Protein AF-0000000077066085 (afdb_homodimer)

Secondary structure (DSSP, 8-state):
------------------------------------GGGSHHHHHHHHHHHHHHHHHHHHHH-----PPTT-BPPPB---BTTTB--SS---SHHHHHHHHHHTHHHH-SEEEEEETTEEEEEE--HHHHHIIIIITGGGS-B-PPPTTSTTTTTSSS-GGGPPSSHHHHHHHHHHHHHHHHHHHTGGGGHHHHHHHHHHHHHHH-GGGHHHHHHHHHHHHHHHHHHS-GGGHHHHHHHHHHHHHHHSTTS-HHHH-GGGGGS-TTT-HHHHHHHHHHHHHHHHHHHHHHHHHHHHHHT-PPP-HHHHHHTT-TTGGGT---HHHHHHHHHHHHHHHHHHHHHHHHHHHHHHHH-TTHHHHHHHHHHHHHTTS---GGGGGG-HHHHHHHHHHHHHS-SSTT-PPEE-SS-EEETTEEE-TT-EEEE-HHHHTT-TTTSTTTTS--GGGGT-TTSTT--S-TTT-S-STT-GGG--GGGS-TTHHHHHHHHHHHHHHHHHHEEEEEPPHHHHHHSPPPSS-B-SSSS--BPP--EEEEES-HHHHHHHHHHS------EE-TT-SS--TT-EE--SSS---TTTTT---TT-------TT-/------------------------------------GGGHHHHHHHHHHHHHHHHHHHHHHH-----PPTT-BPPPB---BTTTB--SS---SHHHHHHHHHHTHHHH-SEEEEEETTEEEEEE--HHHHHIIIIITGGGS-B-PPPTTSTTTTTSSS-GGGPPSSHHHHHHHHHHHHHHHHHHHTGGGGHHHHHHHHHHHHHHH-GGGHHHHHHHHHHHHHHHHHHS-GGGHHHHHHHHHHHHHHHSTTS-HHHH-GGGGGS-TTT-HHHHHHHHHHHHHHHHHHHHHHHHHHHHHHT-PPP-HHHHHHTT-TTGGGT---HHHHHHHHHHHHHHHHHHHHHHHHHHHHHHHH-TTHHHHHHHHHHHHHTTS---GGGGGG-HHHHHHHHHHHHHS-SSTT-PPEE-SS-EEETTEEE-TT-EEEE-HHHHTT-TTTSTTTTS--GGGGTSTTSTT--S-TTT-S-STT-GGG--GGGS-TTHHHHHHHHHHHHHHHHHHEEEEEPPHHHHHHSPPPSS-B-SSSS--BPP--EEEEES-HHHHHHHHHHS------EE-TT-SS--TT-EE--SSSPP-TTTTT---TT-------TT-

Organism: Zymoseptoria tritici (strain CBS 115943 / IPO323) (NCBI:txid336722)

pLDDT: mean 84.16, std 19.93, range [16.88, 98.88]

Radius of gyration: 39.3 Å; Cα contacts (8 Å, |Δi|>4): 1933; chains: 2; bounding box: 90×109×119 Å

Solvent-accessible surface area (backbone atoms only — not comparable to full-atom values): 65303 Å² total; per-residue (Å²): 136,80,78,81,82,77,82,83,82,78,88,75,83,82,75,88,73,77,76,90,64,86,75,76,79,76,76,79,76,75,80,69,75,77,74,77,73,74,68,54,65,66,52,45,50,51,49,47,48,50,50,48,47,50,50,51,48,51,45,59,71,66,49,66,73,76,79,70,58,90,86,44,39,76,51,47,62,62,82,51,47,85,74,40,25,47,78,71,93,70,58,59,31,31,61,52,30,34,46,58,61,46,50,45,33,80,81,47,38,54,50,29,32,42,38,35,76,68,42,46,32,34,44,31,44,36,61,70,58,42,41,51,45,32,40,78,38,20,88,39,32,58,29,38,66,73,48,62,63,46,74,55,35,27,83,39,64,47,39,74,96,44,23,25,70,50,72,65,39,52,21,51,50,43,40,52,50,38,47,43,50,55,32,56,76,52,56,47,75,45,35,52,66,57,44,39,36,16,43,53,27,33,38,70,75,40,36,85,42,46,65,45,47,46,47,43,46,33,26,28,31,39,20,24,43,39,50,36,38,43,74,52,14,29,44,41,66,59,41,39,50,53,50,44,39,58,75,12,64,66,32,49,63,30,59,75,40,52,74,61,61,70,46,54,63,91,75,22,67,63,52,46,51,43,52,48,53,51,48,52,46,47,52,46,26,46,51,48,48,50,47,35,53,54,26,48,74,69,70,68,50,50,76,24,47,52,48,42,60,77,65,57,40,90,66,43,78,71,24,71,64,50,72,70,41,44,29,30,44,49,41,45,58,38,42,52,48,28,52,56,50,33,14,35,55,42,40,42,57,46,46,36,45,38,36,58,80,49,50,62,55,45,31,51,51,47,40,72,71,41,57,93,49,79,55,48,80,87,49,48,45,76,32,37,63,54,38,17,44,52,52,31,34,41,50,58,44,46,29,42,25,39,61,78,53,24,17,24,74,43,68,46,71,56,98,46,25,51,43,56,52,64,27,36,36,30,52,32,45,52,44,37,45,26,38,55,87,60,27,69,66,33,92,49,83,54,38,57,39,36,75,35,79,91,30,75,60,33,54,80,56,50,56,64,25,48,66,71,79,87,36,68,87,44,47,51,48,88,72,29,57,80,56,56,65,58,51,48,54,40,50,50,32,42,54,47,38,48,46,66,41,34,43,67,37,55,42,51,45,66,64,20,68,76,46,62,78,64,87,82,49,26,14,37,26,57,65,28,21,44,38,74,68,75,46,42,59,38,66,69,41,73,69,52,46,49,44,36,70,71,69,24,56,71,42,72,77,59,66,37,61,70,84,58,83,84,82,53,95,48,63,38,64,28,55,96,92,42,72,58,44,59,87,46,52,32,36,49,62,87,78,70,72,83,75,85,69,52,89,85,95,139,86,86,76,84,82,84,84,81,82,82,86,84,76,74,95,75,76,69,95,76,80,79,75,76,74,73,78,76,77,75,74,72,76,72,75,72,71,67,54,64,68,52,46,48,52,48,46,48,50,50,48,49,51,48,50,50,51,46,59,71,67,48,65,73,75,79,71,59,90,85,45,39,76,52,45,62,60,83,52,46,85,74,40,25,48,80,72,90,68,59,57,31,30,62,52,32,36,49,56,61,46,48,45,33,80,81,47,40,54,50,28,32,43,39,36,77,67,42,46,31,34,45,31,45,36,60,68,60,44,43,51,46,32,40,77,39,20,89,40,35,58,27,38,65,75,47,62,63,45,74,56,35,26,82,39,66,47,42,73,94,44,23,25,70,49,71,66,39,52,21,51,51,42,38,50,52,38,47,43,50,55,32,58,75,50,58,48,75,44,36,53,67,57,44,40,36,17,43,53,26,31,38,70,74,41,36,88,43,47,64,46,46,46,47,42,45,34,24,27,31,38,19,24,42,38,50,36,37,42,74,53,16,30,44,41,68,58,41,38,46,54,49,47,38,57,76,13,65,68,34,49,63,31,60,74,40,52,74,61,60,71,46,55,63,91,75,24,68,64,52,47,51,42,49,50,54,51,48,53,46,49,51,46,25,46,52,47,50,49,48,34,53,52,26,49,74,70,71,69,50,51,74,22,46,50,49,43,59,77,66,57,40,89,66,43,78,72,25,70,65,51,72,70,42,44,28,29,44,49,42,44,58,36,44,51,48,28,53,57,50,35,13,35,53,43,41,42,57,47,45,36,45,37,36,57,79,49,51,63,56,47,32,51,53,46,42,72,73,42,56,93,49,78,53,47,80,86,48,48,44,74,32,36,63,53,38,18,43,53,50,31,32,42,49,59,45,47,28,41,25,38,62,78,53,24,17,24,74,43,69,47,72,57,98,45,26,49,41,57,54,64,26,35,36,30,52,31,45,50,44,37,46,26,38,55,86,60,27,68,66,34,92,49,83,54,38,57,39,38,74,35,80,91,29,75,60,35,54,81,57,50,56,64,24,48,64,72,79,88,38,68,87,46,48,51,49,90,71,31,57,81,55,56,65,58,51,48,54,41,51,49,33,41,55,48,37,47,45,66,41,33,44,68,35,56,44,52,45,68,64,19,67,78,44,62,78,64,88,82,50,26,14,37,26,55,65,27,19,45,40,74,69,77,47,41,60,39,67,70,44,70,67,52,46,50,43,37,69,72,70,24,56,70,42,75,77,58,68,36,61,71,84,59,84,85,84,53,93,48,64,39,66,28,58,96,91,44,74,59,43,60,86,46,53,32,37,51,60,87,79,69,71,84,75,85,68,53,91,84,97

InterPro domains:
  IPR001128 Cytochrome P450 [PF00067] (79-508)
  IPR002401 Cytochrome P450, E-class, group I [PR00463] (129-150)
  IPR002401 Cytochrome P450, E-class, group I [PR00463] (345-371)
  IPR002401 Cytochrome P450, E-class, group I [PR00463] (387-405)
  IPR002401 Cytochrome P450, E-class, group I [PR00463] (428-452)
  IPR002401 Cytochrome P450, E-class, group I [PR00463] (471-481)
  IPR002401 Cytochrome P450, E-class, group I [PR00463] (481-504)
  IPR017972 Cytochrome P450, conserved site [PS00086] (474-483)
  IPR036396 Cytochrome P450 superfamily [G3DSA:1.10.630.10] (65-554)
  IPR036396 Cytochrome P450 superfamily [SSF48264] (76-540)
  IPR050364 Cytochrome P450 monooxygenase, fungi [PTHR46300] (49-551)

Nearest PDB structures (foldseek):
  6wr1-assembly1_A  TM=8.007E-01  e=2.246E-21  Homo sapiens
  3ruk-assembly1_A  TM=8.318E-01  e=1.627E-19  Homo sapiens
  6xz8-assembly1_B  TM=7.529E-01  e=2.999E-15  Homo sapiens
  5e9z-assembly2_B  TM=7.853E-01  e=7.263E-15  Priestia megaterium
  4zgx-assembly5_E  TM=7.542E-01  e=1.212E-14  Homo sapiens

Sequence (1202 aa):
MSQVVQAAQEPSRYAFEQSIDNATVLEPVSVDTPIPADFSILNSKAVLGFSLLVIILVTRLFGQKKKLPAGAKPLPKLPGIPWIGRFWGIPISGAEAAWHFGDFHKSYGPIYEWLTFGVTHIWIENDKIARDLLVHRGKLYGDRHELPAAVGVKGGSEILPLMGIGENFWRHKNFIHTIMRHSSQAGFWDAPVTENKHTLRRLLDSPDTWSESIITHCARVVATIAWGDPKHGTKLLTVVPQLLKAVSPEGPLPNLLPFLMHLPAAISPFKKAEAERKRIMQEAFYEAQQDVMARMKAGTAGQSWSRIWLENEKGMEKSKLDQHEAAHAVGTNSFVAIATIGSPLHSFFTAICHYPSWLPRIQEEVDRVCGDRLPTMKDIPNLPVVRAVCKETLRWRQPTPLGVPHITTEDDVYDGYFIPKGAMVHANHYLISREEATYPEGNEWRPERWLEPSWPTYKEPLTEYPTLRGDPGFGYGTRSCPGTDLVMTELYTLIASLVWAFDIKRKEGRAGYDNPVPWYETNPFVITMAKPFPCNITVRSEEKRRFIQNGCPDGGFLVRNPKEEDLNRWDVFRGDGKPFEWAGLTAPLSNFNTRSYSQGVMSQVVQAAQEPSRYAFEQSIDNATVLEPVSVDTPIPADFSILNSKAVLGFSLLVIILVTRLFGQKKKLPAGAKPLPKLPGIPWIGRFWGIPISGAEAAWHFGDFHKSYGPIYEWLTFGVTHIWIENDKIARDLLVHRGKLYGDRHELPAAVGVKGGSEILPLMGIGENFWRHKNFIHTIMRHSSQAGFWDAPVTENKHTLRRLLDSPDTWSESIITHCARVVATIAWGDPKHGTKLLTVVPQLLKAVSPEGPLPNLLPFLMHLPAAISPFKKAEAERKRIMQEAFYEAQQDVMARMKAGTAGQSWSRIWLENEKGMEKSKLDQHEAAHAVGTNSFVAIATIGSPLHSFFTAICHYPSWLPRIQEEVDRVCGDRLPTMKDIPNLPVVRAVCKETLRWRQPTPLGVPHITTEDDVYDGYFIPKGAMVHANHYLISREEATYPEGNEWRPERWLEPSWPTYKEPLTEYPTLRGDPGFGYGTRSCPGTDLVMTELYTLIASLVWAFDIKRKEGRAGYDNPVPWYETNPFVITMAKPFPCNITVRSEEKRRFIQNGCPDGGFLVRNPKEEDLNRWDVFRGDGKPFEWAGLTAPLSNFNTRSYSQGV

Foldseek 3Di:
DCDDPDDDDDPDDDDDDDDPPDPPPPPPPPPPPPPDPPVPPVVVVVVVVVVVVVVVVVCVVLVPPPDDPPLFDAAAEDDQDPQAFDLPDQDQFQVVNLQVVLQCCVVRNQWGWGHHHNAIEIEGQADVVQQVCCAVVVVFWPAADAQLLQPCPQVHLFALLRHGDDLSNVLLLLLVLVLLVVCLVCVLVCLLVQLLLLLLQCCAVPVQQNLLSLLLSLLQSLLCAAQVGSLLSLLLLVLLVLVLLSRGSVHDCCSVVSVLSPDDCVPRPSNVSNVVSVVSLQVSLLVSLVVQVVCVVVVNHDHHSSVCQVVVHPSSVSNPDDPSSSSSSSSNVSSCRSLQLSFLVLLLLLQCQVVVVCLVVQQVQLCVQPPQDADAPVSLLSRLSLQLQSVLSCLLDPQFQWRGWIFGQAWDGDPSHTDHHGHTYIYRSNSNSLDCQQDPVSNHRDSVLQVPPVHNNHDDDSSPPDACVPPCSQPYHPSGHSCRSVSCRNSSRSVSRQSNFWDKYADDDPQCVVWPRDSQFWARGSRTHEADTGIDIGTPDVSSVCCSVPVGDHSPRQEDDVVDPDDDPSGHYDPDVDHDCSNVRRPGDPPCPDDDGDPSD/DCPDPDDDDDDDPDDDPDDDDDPPPPPPPPPPPPPDPPVPPVVVVVVVVVVVVVVVVCCVVLVPPPDDPPLFDAAAEDDQDPQAFDLPDQDQFQVVNLQVVLQCCVVRNQWGWGHHHNFIEIEGQADVVQQVCCAVVVVFWPAADAQLLQPCPQVHLFALLRHGDDLSNVLLLLLVLVLLVVCLVCVLVCLLVQLLLLLLQCCAVPVQQNLLSLLLSLLQSLLCAAQVGSLLSLLLLVLLVLVLQSRGSVHDCCSVVSVLSPDDCVPRPSNVSNVVSVVSLQVSLLVSLVVQVVCVVVVNTDHHSSVCQVVVPPSNVSNPDDPSSSSSSSSNVSSCRSLQLSFLVLLLLLQCQVVVVCLVVQQVQLCVQPPQDADAPVSLLSRLSLQLQSVLSCLLDPQFQFRGWIFGQAWDGDPSHTDHHGHTYIYRSNSNSLDCQQDPVSNHRDSVLQVPPVHNNHDDDSSPPDACVPPCSQPYHPSGHSCRSVSCRNSSRSVSRQSNFWDKYADDDPQCVVWPRDSQFWARGSRTHEADTGIDIGTPDVSSVCCSVPVGDHSPRQEDDVVDPDDDPSGHYDPDVDHDCSNRRNPGDPPCPDDDGDPSD

Structure (mmCIF, N/CA/C/O backbone):
data_AF-0000000077066085-model_v1
#
loop_
_entity.id
_entity.type
_entity.pdbx_description
1 polymer 'Putative P450 monooxygenase'
#
loop_
_atom_site.group_PDB
_atom_site.id
_atom_site.type_symbol
_atom_site.label_atom_id
_atom_site.label_alt_id
_atom_site.label_comp_id
_atom_site.label_asym_id
_atom_site.label_entity_id
_atom_site.label_seq_id
_atom_site.pdbx_PDB_ins_code
_atom_site.Cartn_x
_atom_site.Cartn_y
_atom_site.Cartn_z
_atom_site.occupancy
_atom_site.B_iso_or_equiv
_atom_site.auth_seq_id
_atom_site.auth_comp_id
_atom_site.auth_asym_id
_atom_site.auth_atom_id
_atom_site.pdbx_PDB_model_num
ATOM 1 N N . MET A 1 1 ? 6.375 29.031 -60.25 1 19.84 1 MET A N 1
ATOM 2 C CA . MET A 1 1 ? 6.312 27.875 -59.375 1 19.84 1 MET A CA 1
ATOM 3 C C . MET A 1 1 ? 4.957 27.781 -58.688 1 19.84 1 MET A C 1
ATOM 5 O O . MET A 1 1 ? 4.77 26.984 -57.781 1 19.84 1 MET A O 1
ATOM 9 N N . SER A 1 2 ? 4.133 28.531 -58.938 1 18.89 2 SER A N 1
ATOM 10 C CA . SER A 1 2 ? 3.018 29.391 -58.594 1 18.89 2 SER A CA 1
ATOM 11 C C . SER A 1 2 ? 1.717 28.609 -58.469 1 18.89 2 SER A C 1
ATOM 13 O O . SER A 1 2 ? 0.63 29.188 -58.438 1 18.89 2 SER A O 1
ATOM 15 N N . GLN A 1 3 ? 1.932 27.234 -58.188 1 20.02 3 GLN A N 1
ATOM 16 C CA . GLN A 1 3 ? 0.925 26.312 -58.688 1 20.02 3 GLN A CA 1
ATOM 17 C C . GLN A 1 3 ? -0.358 26.391 -57.844 1 20.02 3 GLN A C 1
ATOM 19 O O . GLN A 1 3 ? -0.315 26.391 -56.625 1 20.02 3 GLN A O 1
ATOM 24 N N . VAL A 1 4 ? -1.491 26.75 -58.375 1 19.61 4 VAL A N 1
ATOM 25 C CA . VAL A 1 4 ? -2.809 27.344 -58.188 1 19.61 4 VAL A CA 1
ATOM 26 C C . VAL A 1 4 ? -3.734 26.359 -57.5 1 19.61 4 VAL A C 1
ATOM 28 O O . VAL A 1 4 ? -4.004 25.266 -58 1 19.61 4 VAL A O 1
ATOM 31 N N . VAL A 1 5 ? -3.824 26.266 -56.062 1 21.92 5 VAL A N 1
ATOM 32 C CA . VAL A 1 5 ? -4.246 25.422 -54.938 1 21.92 5 VAL A CA 1
ATOM 33 C C . VAL A 1 5 ? -5.766 25.297 -54.938 1 21.92 5 VAL A C 1
ATOM 35 O O . VAL A 1 5 ? -6.477 26.266 -54.688 1 21.92 5 VAL A O 1
ATOM 38 N N . GLN A 1 6 ? -6.359 24.562 -55.812 1 18.16 6 GLN A N 1
ATOM 39 C CA . GLN A 1 6 ? -7.73 24.656 -56.312 1 18.16 6 GLN A CA 1
ATOM 40 C C . GLN A 1 6 ? -8.734 24.297 -55.219 1 18.16 6 GLN A C 1
ATOM 42 O O . GLN A 1 6 ? -8.531 23.328 -54.469 1 18.16 6 GLN A O 1
ATOM 47 N N . ALA A 1 7 ? -9.883 25.031 -54.938 1 18.64 7 ALA A N 1
ATOM 48 C CA . ALA A 1 7 ? -10.922 25.578 -54.062 1 18.64 7 ALA A CA 1
ATOM 49 C C . ALA A 1 7 ? -12.086 24.609 -53.938 1 18.64 7 ALA A C 1
ATOM 51 O O . ALA A 1 7 ? -13.062 24.672 -54.688 1 18.64 7 ALA A O 1
ATOM 52 N N . ALA A 1 8 ? -11.797 23.25 -53.875 1 21.31 8 ALA A N 1
ATOM 53 C CA . ALA A 1 8 ? -12.914 22.438 -54.312 1 21.31 8 ALA A CA 1
ATOM 54 C C . ALA A 1 8 ? -14.109 22.562 -53.375 1 21.31 8 ALA A C 1
ATOM 56 O O . ALA A 1 8 ? -13.945 22.516 -52.156 1 21.31 8 ALA A O 1
ATOM 57 N N . GLN A 1 9 ? -15.328 22.766 -53.844 1 19.59 9 GLN A N 1
ATOM 58 C CA . GLN A 1 9 ? -16.656 23.297 -53.625 1 19.59 9 GLN A CA 1
ATOM 59 C C . GLN A 1 9 ? -17.438 22.422 -52.625 1 19.59 9 GLN A C 1
ATOM 61 O O . GLN A 1 9 ? -17.141 21.25 -52.469 1 19.59 9 GLN A O 1
ATOM 66 N N . GLU A 1 10 ? -18.625 22.891 -52.031 1 20.2 10 GLU A N 1
ATOM 67 C CA . GLU A 1 10 ? -19.469 23.062 -50.844 1 20.2 10 GLU A CA 1
ATOM 68 C C . GLU A 1 10 ? -20.531 21.969 -50.781 1 20.2 10 GLU A C 1
ATOM 70 O O . GLU A 1 10 ? -21.359 21.969 -49.875 1 20.2 10 GLU A O 1
ATOM 75 N N . PRO A 1 11 ? -20.469 20.75 -51.312 1 19.92 11 PRO A N 1
ATOM 76 C CA . PRO A 1 11 ? -21.734 20.203 -51.812 1 19.92 11 PRO A CA 1
ATOM 77 C C . PRO A 1 11 ? -22.672 19.781 -50.656 1 19.92 11 PRO A C 1
ATOM 79 O O . PRO A 1 11 ? -23.578 18.969 -50.875 1 19.92 11 PRO A O 1
ATOM 82 N N . SER A 1 12 ? -22.891 20.406 -49.562 1 17.88 12 SER A N 1
ATOM 83 C CA . SER A 1 12 ? -23.203 19.766 -48.281 1 17.88 12 SER A CA 1
ATOM 84 C C . SER A 1 12 ? -24.562 19.094 -48.344 1 17.88 12 SER A C 1
ATOM 86 O O . SER A 1 12 ? -24.719 17.953 -47.875 1 17.88 12 SER A O 1
ATOM 88 N N . ARG A 1 13 ? -25.766 19.766 -48.281 1 18.64 13 ARG A N 1
ATOM 89 C CA . ARG A 1 13 ? -26.719 19.766 -47.188 1 18.64 13 ARG A CA 1
ATOM 90 C C . ARG A 1 13 ? -27.781 18.688 -47.375 1 18.64 13 ARG A C 1
ATOM 92 O O . ARG A 1 13 ? -28.188 18.031 -46.406 1 18.64 13 ARG A O 1
ATOM 99 N N . TYR A 1 14 ? -28.625 18.594 -48.469 1 17.89 14 TYR A N 1
ATOM 100 C CA . TYR A 1 14 ? -30.078 18.797 -48.406 1 17.89 14 TYR A CA 1
ATOM 101 C C . TYR A 1 14 ? -30.812 17.484 -48.219 1 17.89 14 TYR A C 1
ATOM 103 O O . TYR A 1 14 ? -32 17.484 -47.938 1 17.89 14 TYR A O 1
ATOM 111 N N . ALA A 1 15 ? -30.406 16.344 -48.562 1 17.23 15 ALA A N 1
ATOM 112 C CA . ALA A 1 15 ? -31.406 15.57 -49.281 1 17.23 15 ALA A CA 1
ATOM 113 C C . ALA A 1 15 ? -32.5 15.086 -48.344 1 17.23 15 ALA A C 1
ATOM 115 O O . ALA A 1 15 ? -33.688 15.211 -48.688 1 17.23 15 ALA A O 1
ATOM 116 N N . PHE A 1 16 ? -32.406 13.898 -47.625 1 18.39 16 PHE A N 1
ATOM 117 C CA . PHE A 1 16 ? -33.281 12.75 -47.781 1 18.39 16 PHE A CA 1
ATOM 118 C C . PHE A 1 16 ? -34.469 12.82 -46.844 1 18.39 16 PHE A C 1
ATOM 120 O O . PHE A 1 16 ? -34.531 12.117 -45.844 1 18.39 16 PHE A O 1
ATOM 127 N N . GLU A 1 17 ? -35.094 13.883 -46.406 1 19.7 17 GLU A N 1
ATOM 128 C CA . GLU A 1 17 ? -35.938 13.93 -45.219 1 19.7 17 GLU A CA 1
ATOM 129 C C . GLU A 1 17 ? -37.25 13.164 -45.438 1 19.7 17 GLU A C 1
ATOM 131 O O . GLU A 1 17 ? -37.969 12.891 -44.5 1 19.7 17 GLU A O 1
ATOM 136 N N . GLN A 1 18 ? -37.688 13.031 -46.656 1 18.81 18 GLN A N 1
ATOM 137 C CA . GLN A 1 18 ? -39.125 13.297 -46.656 1 18.81 18 GLN A CA 1
ATOM 138 C C . GLN A 1 18 ? -39.906 12.227 -45.906 1 18.81 18 GLN A C 1
ATOM 140 O O . GLN A 1 18 ? -40.719 12.531 -45.031 1 18.81 18 GLN A O 1
ATOM 145 N N . SER A 1 19 ? -40.625 11.195 -46.562 1 19.92 19 SER A N 1
ATOM 146 C CA . SER A 1 19 ? -42.062 10.938 -46.688 1 19.92 19 SER A CA 1
ATOM 147 C C . SER A 1 19 ? -42.5 9.828 -45.75 1 19.92 19 SER A C 1
ATOM 149 O O . SER A 1 19 ? -43.625 9.367 -45.812 1 19.92 19 SER A O 1
ATOM 151 N N . ILE A 1 20 ? -41.781 9.219 -44.844 1 22.06 20 ILE A N 1
ATOM 152 C CA . ILE A 1 20 ? -42.156 7.859 -44.469 1 22.06 20 ILE A CA 1
ATOM 153 C C . ILE A 1 20 ? -43.406 7.891 -43.625 1 22.06 20 ILE A C 1
ATOM 155 O O . ILE A 1 20 ? -43.344 8.18 -42.406 1 22.06 20 ILE A O 1
ATOM 159 N N . ASP A 1 21 ? -44.562 8.469 -44.031 1 19.45 21 ASP A N 1
ATOM 160 C CA . ASP A 1 21 ? -45.75 8.797 -43.25 1 19.45 21 ASP A CA 1
ATOM 161 C C . ASP A 1 21 ? -46.375 7.535 -42.656 1 19.45 21 ASP A C 1
ATOM 163 O O . ASP A 1 21 ? -46.844 7.531 -41.531 1 19.45 21 ASP A O 1
ATOM 167 N N . ASN A 1 22 ? -46.844 6.504 -43.469 1 21.77 22 ASN A N 1
ATOM 168 C CA . ASN A 1 22 ? -48.219 6.051 -43.25 1 21.77 22 ASN A CA 1
ATOM 169 C C . ASN A 1 22 ? -48.312 4.988 -42.188 1 21.77 22 ASN A C 1
ATOM 171 O O . ASN A 1 22 ? -48.062 3.809 -42.438 1 21.77 22 ASN A O 1
ATOM 175 N N . ALA A 1 23 ? -48 5.191 -40.938 1 22.16 23 ALA A N 1
ATOM 176 C CA . ALA A 1 23 ? -47.875 4.227 -39.844 1 22.16 23 ALA A CA 1
ATOM 177 C C . ALA A 1 23 ? -49.219 3.637 -39.469 1 22.16 23 ALA A C 1
ATOM 179 O O . ALA A 1 23 ? -50.062 4.324 -38.906 1 22.16 23 ALA A O 1
ATOM 180 N N . THR A 1 24 ? -49.844 2.77 -40.375 1 21.66 24 THR A N 1
ATOM 181 C CA . THR A 1 24 ? -51.188 2.271 -40.062 1 21.66 24 THR A CA 1
ATOM 182 C C . THR A 1 24 ? -51.188 1.531 -38.75 1 21.66 24 THR A C 1
ATOM 184 O O . THR A 1 24 ? -50.344 0.68 -38.5 1 21.66 24 THR A O 1
ATOM 187 N N . VAL A 1 25 ? -51.812 2.055 -37.75 1 23.66 25 VAL A N 1
ATOM 188 C CA . VAL A 1 25 ? -52.094 1.694 -36.344 1 23.66 25 VAL A CA 1
ATOM 189 C C . VAL A 1 25 ? -52.875 0.387 -36.281 1 23.66 25 VAL A C 1
ATOM 191 O O . VAL A 1 25 ? -54.031 0.339 -36.719 1 23.66 25 VAL A O 1
ATOM 194 N N . LEU A 1 26 ? -52.344 -0.777 -36.812 1 23.77 26 LEU A N 1
ATOM 195 C CA . LEU A 1 26 ? -53.219 -1.946 -36.781 1 23.77 26 LEU A CA 1
ATOM 196 C C . LEU A 1 26 ? -53.719 -2.232 -35.375 1 23.77 26 LEU A C 1
ATOM 198 O O . LEU A 1 26 ? -52.906 -2.189 -34.406 1 23.77 26 LEU A O 1
ATOM 202 N N . GLU A 1 27 ? -55 -2.068 -35.094 1 26.78 27 GLU A N 1
ATOM 203 C CA . GLU A 1 27 ? -55.781 -2.221 -33.844 1 26.78 27 GLU A CA 1
ATOM 204 C C . GLU A 1 27 ? -55.656 -3.641 -33.312 1 26.78 27 GLU A C 1
ATOM 206 O O . GLU A 1 27 ? -55.906 -4.613 -34.031 1 26.78 27 GLU A O 1
ATOM 211 N N . PRO A 1 28 ? -54.625 -3.986 -32.562 1 24.81 28 PRO A N 1
ATOM 212 C CA . PRO A 1 28 ? -54.562 -5.391 -32.156 1 24.81 28 PRO A CA 1
ATOM 213 C C . PRO A 1 28 ? -55.844 -5.887 -31.516 1 24.81 28 PRO A C 1
ATOM 215 O O . PRO A 1 28 ? -56.5 -5.164 -30.75 1 24.81 28 PRO A O 1
ATOM 218 N N . VAL A 1 29 ? -56.688 -6.59 -32.219 1 26.11 29 VAL A N 1
ATOM 219 C CA . VAL A 1 29 ? -57.938 -7.195 -31.828 1 26.11 29 VAL A CA 1
ATOM 220 C C . VAL A 1 29 ? -57.75 -7.992 -30.547 1 26.11 29 VAL A C 1
ATOM 222 O O . VAL A 1 29 ? -56.844 -8.805 -30.438 1 26.11 29 VAL A O 1
ATOM 225 N N . SER A 1 30 ? -58.344 -7.551 -29.422 1 27.62 30 SER A N 1
ATOM 226 C CA . SER A 1 30 ? -58.406 -8.047 -28.047 1 27.62 30 SER A CA 1
ATOM 227 C C . SER A 1 30 ? -59.062 -9.43 -28 1 27.62 30 SER A C 1
ATOM 229 O O . SER A 1 30 ? -59.969 -9.672 -27.203 1 27.62 30 SER A O 1
ATOM 231 N N . VAL A 1 31 ? -58.625 -10.344 -28.875 1 26.23 31 VAL A N 1
ATOM 232 C CA . VAL A 1 31 ? -59.469 -11.547 -28.781 1 26.23 31 VAL A CA 1
ATOM 233 C C . VAL A 1 31 ? -59.406 -12.117 -27.375 1 26.23 31 VAL A C 1
ATOM 235 O O . VAL A 1 31 ? -58.312 -12.445 -26.875 1 26.23 31 VAL A O 1
ATOM 238 N N . ASP A 1 32 ? -60.438 -11.812 -26.547 1 30.11 32 ASP A N 1
ATOM 239 C CA . ASP A 1 32 ? -60.781 -12.188 -25.172 1 30.11 32 ASP A CA 1
ATOM 240 C C . ASP A 1 32 ? -60.969 -13.703 -25.047 1 30.11 32 ASP A C 1
ATOM 242 O O . ASP A 1 32 ? -61.844 -14.164 -24.312 1 30.11 32 ASP A O 1
ATOM 246 N N . THR A 1 33 ? -60.438 -14.547 -25.938 1 30.41 33 THR A N 1
ATOM 247 C CA . THR A 1 33 ? -61 -15.867 -25.734 1 30.41 33 THR A CA 1
ATOM 248 C C . THR A 1 33 ? -60.688 -16.375 -24.328 1 30.41 33 THR A C 1
ATOM 250 O O . THR A 1 33 ? -59.531 -16.359 -23.906 1 30.41 33 THR A O 1
ATOM 253 N N . PRO A 1 34 ? -61.75 -16.484 -23.438 1 32.38 34 PRO A N 1
ATOM 254 C CA . PRO A 1 34 ? -61.656 -16.938 -22.047 1 32.38 34 PRO A CA 1
ATOM 255 C C . PRO A 1 34 ? -61 -18.312 -21.922 1 32.38 34 PRO A C 1
ATOM 257 O O . PRO A 1 34 ? -61.438 -19.281 -22.562 1 32.38 34 PRO A O 1
ATOM 260 N N . ILE A 1 35 ? -59.688 -18.453 -21.984 1 35.75 35 ILE A N 1
ATOM 261 C CA . ILE A 1 35 ? -59.094 -19.781 -21.781 1 35.75 35 ILE A CA 1
ATOM 262 C C . ILE A 1 35 ? -59.625 -20.375 -20.484 1 35.75 35 ILE A C 1
ATOM 264 O O . ILE A 1 35 ? -59.531 -19.766 -19.422 1 35.75 35 ILE A O 1
ATOM 268 N N . PRO A 1 36 ? -60.562 -21.312 -20.531 1 33.28 36 PRO A N 1
ATOM 269 C CA . PRO A 1 36 ? -61.25 -21.844 -19.344 1 33.28 36 PRO A CA 1
ATOM 270 C C . PRO A 1 36 ? -60.312 -22.266 -18.234 1 33.28 36 PRO A C 1
ATOM 272 O O . PRO A 1 36 ? -59.188 -22.734 -18.5 1 33.28 36 PRO A O 1
ATOM 275 N N . ALA A 1 37 ? -60.469 -21.766 -16.938 1 36.03 37 ALA A N 1
ATOM 276 C CA . ALA A 1 37 ? -59.844 -21.797 -15.609 1 36.03 37 ALA A CA 1
ATOM 277 C C . ALA A 1 37 ? -59.688 -23.234 -15.109 1 36.03 37 ALA A C 1
ATOM 279 O O . ALA A 1 37 ? -59.156 -23.469 -14.023 1 36.03 37 ALA A O 1
ATOM 280 N N . ASP A 1 38 ? -60.5 -24.109 -15.742 1 35.59 38 ASP A N 1
ATOM 281 C CA . ASP A 1 38 ? -60.719 -25.359 -15.016 1 35.59 38 ASP A CA 1
ATOM 282 C C . ASP A 1 38 ? -59.438 -26.219 -15.031 1 35.59 38 ASP A C 1
ATOM 284 O O . ASP A 1 38 ? -59.438 -27.312 -14.453 1 35.59 38 ASP A O 1
ATOM 288 N N . PHE A 1 39 ? -58.656 -26.094 -16.047 1 38.97 39 PHE A N 1
ATOM 289 C CA . PHE A 1 39 ? -57.562 -27.078 -16.109 1 38.97 39 PHE A CA 1
ATOM 290 C C . PHE A 1 39 ? -56.562 -26.844 -14.992 1 38.97 39 PHE A C 1
ATOM 292 O O . PHE A 1 39 ? -55.5 -27.469 -14.969 1 38.97 39 PHE A O 1
ATOM 299 N N . SER A 1 40 ? -56.812 -25.719 -14.188 1 37.25 40 SER A N 1
ATOM 300 C CA . SER A 1 40 ? -55.688 -25.188 -13.422 1 37.25 40 SER A CA 1
ATOM 301 C C . SER A 1 40 ? -55.312 -26.109 -12.258 1 37.25 40 SER A C 1
ATOM 303 O O . SER A 1 40 ? -54.125 -26.391 -12.031 1 37.25 40 SER A O 1
ATOM 305 N N . ILE A 1 41 ? -56.281 -26.25 -11.25 1 44.44 41 ILE A N 1
ATOM 306 C CA . ILE A 1 41 ? -55.969 -26.703 -9.898 1 44.44 41 ILE A CA 1
ATOM 307 C C . ILE A 1 41 ? -55.781 -28.219 -9.891 1 44.44 41 ILE A C 1
ATOM 309 O O . ILE A 1 41 ? -54.906 -28.734 -9.211 1 44.44 41 ILE A O 1
ATOM 313 N N . LEU A 1 42 ? -56.688 -28.984 -10.602 1 45.78 42 LEU A N 1
ATOM 314 C CA . LEU A 1 42 ? -56.688 -30.438 -10.547 1 45.78 42 LEU A CA 1
ATOM 315 C C . LEU A 1 42 ? -55.375 -30.984 -11.133 1 45.78 42 LEU A C 1
ATOM 317 O O . LEU A 1 42 ? -54.844 -31.969 -10.625 1 45.78 42 LEU A O 1
ATOM 321 N N . ASN A 1 43 ? -54.938 -30.281 -12.211 1 47.78 43 ASN A N 1
ATOM 322 C CA . ASN A 1 43 ? -53.719 -30.703 -12.898 1 47.78 43 ASN A CA 1
ATOM 323 C C . ASN A 1 43 ? -52.469 -30.406 -12.078 1 47.78 43 ASN A C 1
ATOM 325 O O . ASN A 1 43 ? -51.5 -31.125 -12.156 1 47.78 43 ASN A O 1
ATOM 329 N N . SER A 1 44 ? -52.688 -29.469 -11.148 1 56.03 44 SER A N 1
ATOM 330 C CA . SER A 1 44 ? -51.531 -29.094 -10.336 1 56.03 44 SER A CA 1
ATOM 331 C C . SER A 1 44 ? -51.281 -30.125 -9.242 1 56.03 44 SER A C 1
ATOM 333 O O . SER A 1 44 ? -50.125 -30.453 -8.953 1 56.03 44 SER A O 1
ATOM 335 N N . LYS A 1 45 ? -52.344 -30.734 -8.711 1 58.12 45 LYS A N 1
ATOM 336 C CA . LYS A 1 45 ? -52.188 -31.734 -7.656 1 58.12 45 LYS A CA 1
ATOM 337 C C . LYS A 1 45 ? -51.656 -33.062 -8.219 1 58.12 45 LYS A C 1
ATOM 339 O O . LYS A 1 45 ? -50.844 -33.719 -7.586 1 58.12 45 LYS A O 1
ATOM 344 N N . ALA A 1 46 ? -52.281 -33.375 -9.328 1 56.41 46 ALA A N 1
ATOM 345 C CA . ALA A 1 46 ? -51.812 -34.594 -9.984 1 56.41 46 ALA A CA 1
ATOM 346 C C . ALA A 1 46 ? -50.344 -34.438 -10.43 1 56.41 46 ALA A C 1
ATOM 348 O O . ALA A 1 46 ? -49.562 -35.375 -10.273 1 56.41 46 ALA A O 1
ATOM 349 N N . VAL A 1 47 ? -50.062 -33.25 -10.906 1 60.75 47 VAL A N 1
ATOM 350 C CA . VAL A 1 47 ? -48.688 -33 -11.281 1 60.75 47 VAL A CA 1
ATOM 351 C C . VAL A 1 47 ? -47.812 -32.969 -10.031 1 60.75 47 VAL A C 1
ATOM 353 O O . VAL A 1 47 ? -46.688 -33.531 -10.039 1 60.75 47 VAL A O 1
ATOM 356 N N . LEU A 1 48 ? -48.375 -32.375 -8.945 1 63.41 48 LEU A N 1
ATOM 357 C CA . LEU A 1 48 ? -47.656 -32.406 -7.688 1 63.41 48 LEU A CA 1
ATOM 358 C C . LEU A 1 48 ? -47.531 -33.844 -7.16 1 63.41 48 LEU A C 1
ATOM 360 O O . LEU A 1 48 ? -46.469 -34.25 -6.664 1 63.41 48 LEU A O 1
ATOM 364 N N . GLY A 1 49 ? -48.625 -34.625 -7.246 1 62.69 49 GLY A N 1
ATOM 365 C CA . GLY A 1 49 ? -48.562 -36.031 -6.836 1 62.69 49 GLY A CA 1
ATOM 366 C C . GLY A 1 49 ? -47.625 -36.844 -7.68 1 62.69 49 GLY A C 1
ATOM 367 O O . GLY A 1 49 ? -46.844 -37.656 -7.148 1 62.69 49 GLY A O 1
ATOM 368 N N . PHE A 1 50 ? -47.719 -36.719 -8.984 1 61.91 50 PHE A N 1
ATOM 369 C CA . PHE A 1 50 ? -46.812 -37.406 -9.891 1 61.91 50 PHE A CA 1
ATOM 370 C C . PHE A 1 50 ? -45.344 -37 -9.656 1 61.91 50 PHE A C 1
ATOM 372 O O . PHE A 1 50 ? -44.469 -37.812 -9.625 1 61.91 50 PHE A O 1
ATOM 379 N N . SER A 1 51 ? -45.188 -35.688 -9.438 1 62 51 SER A N 1
ATOM 380 C CA . SER A 1 51 ? -43.812 -35.219 -9.117 1 62 51 SER A CA 1
ATOM 381 C C . SER A 1 51 ? -43.344 -35.812 -7.801 1 62 51 SER A C 1
ATOM 383 O O . SER A 1 51 ? -42.188 -36.219 -7.688 1 62 51 SER A O 1
ATOM 385 N N . LEU A 1 52 ? -44.281 -35.875 -6.84 1 65.62 52 LEU A N 1
ATOM 386 C CA . LEU A 1 52 ? -43.906 -36.469 -5.562 1 65.62 52 LEU A CA 1
ATOM 387 C C . LEU A 1 52 ? -43.656 -37.969 -5.73 1 65.62 52 LEU A C 1
ATOM 389 O O . LEU A 1 52 ? -42.719 -38.5 -5.145 1 65.62 52 LEU A O 1
ATOM 393 N N . LEU A 1 53 ? -44.406 -38.688 -6.492 1 62.59 53 LEU A N 1
ATOM 394 C CA . LEU A 1 53 ? -44.219 -40.094 -6.754 1 62.59 53 LEU A CA 1
ATOM 395 C C . LEU A 1 53 ? -42.906 -40.344 -7.5 1 62.59 53 LEU A C 1
ATOM 397 O O . LEU A 1 53 ? -42.156 -41.281 -7.195 1 62.59 53 LEU A O 1
ATOM 401 N N . VAL A 1 54 ? -42.594 -39.594 -8.492 1 61.72 54 VAL A N 1
ATOM 402 C CA . VAL A 1 54 ? -41.312 -39.688 -9.195 1 61.72 54 VAL A CA 1
ATOM 403 C C . VAL A 1 54 ? -40.156 -39.438 -8.227 1 61.72 54 VAL A C 1
ATOM 405 O O . VAL A 1 54 ? -39.156 -40.156 -8.242 1 61.72 54 VAL A O 1
ATOM 408 N N . ILE A 1 55 ? -40.375 -38.5 -7.32 1 62.59 55 ILE A N 1
ATOM 409 C CA . ILE A 1 55 ? -39.344 -38.219 -6.312 1 62.59 55 ILE A CA 1
ATOM 410 C C . ILE A 1 55 ? -39.219 -39.438 -5.391 1 62.59 55 ILE A C 1
ATOM 412 O O . ILE A 1 55 ? -38.094 -39.844 -5.078 1 62.59 55 ILE A O 1
ATOM 416 N N . ILE A 1 56 ? -40.312 -39.969 -4.973 1 60.53 56 ILE A N 1
ATOM 417 C CA . ILE A 1 56 ? -40.281 -41.156 -4.102 1 60.53 56 ILE A CA 1
ATOM 418 C C . ILE A 1 56 ? -39.688 -42.344 -4.852 1 60.53 56 ILE A C 1
ATOM 420 O O . ILE A 1 56 ? -38.844 -43.062 -4.301 1 60.53 56 ILE A O 1
ATOM 424 N N . LEU A 1 57 ? -40.031 -42.562 -6.07 1 56.06 57 LEU A N 1
ATOM 425 C CA . LEU A 1 57 ? -39.5 -43.688 -6.855 1 56.06 57 LEU A CA 1
ATOM 426 C C . LEU A 1 57 ? -38.031 -43.5 -7.129 1 56.06 57 LEU A C 1
ATOM 428 O O . LEU A 1 57 ? -37.25 -44.438 -7.004 1 56.06 57 LEU A O 1
ATOM 432 N N . VAL A 1 58 ? -37.656 -42.312 -7.512 1 55.69 58 VAL A N 1
ATOM 433 C CA . VAL A 1 58 ? -36.219 -42.031 -7.75 1 55.69 58 VAL A CA 1
ATOM 434 C C . VAL A 1 58 ? -35.438 -42.219 -6.453 1 55.69 58 VAL A C 1
ATOM 436 O O . VAL A 1 58 ? -34.344 -42.781 -6.449 1 55.69 58 VAL A O 1
ATOM 439 N N . THR A 1 59 ? -36 -41.75 -5.367 1 55.41 59 THR A N 1
ATOM 440 C CA . THR A 1 59 ? -35.344 -41.938 -4.082 1 55.41 59 THR A CA 1
ATOM 441 C C . THR A 1 59 ? -35.25 -43.438 -3.727 1 55.41 59 THR A C 1
ATOM 443 O O . THR A 1 59 ? -34.281 -43.906 -3.152 1 55.41 59 THR A O 1
ATOM 446 N N . ARG A 1 60 ? -36.281 -44.125 -3.924 1 51.69 60 ARG A N 1
ATOM 447 C CA . ARG A 1 60 ? -36.281 -45.562 -3.639 1 51.69 60 ARG A CA 1
ATOM 448 C C . ARG A 1 60 ? -35.344 -46.312 -4.559 1 51.69 60 ARG A C 1
ATOM 450 O O . ARG A 1 60 ? -34.688 -47.281 -4.141 1 51.69 60 ARG A O 1
ATOM 457 N N . LEU A 1 61 ? -35.375 -46.062 -5.793 1 49.5 61 LEU A N 1
ATOM 458 C CA . LEU A 1 61 ? -34.531 -46.75 -6.766 1 49.5 61 LEU A CA 1
ATOM 459 C C . LEU A 1 61 ? -33.062 -46.406 -6.531 1 49.5 61 LEU A C 1
ATOM 461 O O . LEU A 1 61 ? -32.188 -47.25 -6.699 1 49.5 61 LEU A O 1
ATOM 465 N N . PHE A 1 62 ? -32.812 -45.219 -6.211 1 47.41 62 PHE A N 1
ATOM 466 C CA . PHE A 1 62 ? -31.422 -44.812 -6.027 1 47.41 62 PHE A CA 1
ATOM 467 C C . PHE A 1 62 ? -31.047 -44.844 -4.551 1 47.41 62 PHE A C 1
ATOM 469 O O . PHE A 1 62 ? -29.875 -44.656 -4.199 1 47.41 62 PHE A O 1
ATOM 476 N N . GLY A 1 63 ? -31.969 -44.938 -3.688 1 47.69 63 GLY A N 1
ATOM 477 C CA . GLY A 1 63 ? -31.734 -45 -2.256 1 47.69 63 GLY A CA 1
ATOM 478 C C . GLY A 1 63 ? -31.141 -46.312 -1.801 1 47.69 63 GLY A C 1
ATOM 479 O O . GLY A 1 63 ? -31.344 -46.75 -0.659 1 47.69 63 GLY A O 1
ATOM 480 N N . GLN A 1 64 ? -30.812 -47.219 -2.594 1 41.88 64 GLN A N 1
ATOM 481 C CA . GLN A 1 64 ? -30.188 -48.375 -1.977 1 41.88 64 GLN A CA 1
ATOM 482 C C . GLN A 1 64 ? -29.047 -47.969 -1.055 1 41.88 64 GLN A C 1
ATOM 484 O O . GLN A 1 64 ? -28.062 -47.375 -1.506 1 41.88 64 GLN A O 1
ATOM 489 N N . LYS A 1 65 ? -29.359 -47.688 0.129 1 51.53 65 LYS A N 1
ATOM 490 C CA . LYS A 1 65 ? -28.359 -47.531 1.175 1 51.53 65 LYS A CA 1
ATOM 491 C C . LYS A 1 65 ? -27.281 -48.625 1.079 1 51.53 65 LYS A C 1
ATOM 493 O O . LYS A 1 65 ? -27.594 -49.812 1.237 1 51.53 65 LYS A O 1
ATOM 498 N N . LYS A 1 66 ? -26.266 -48.5 0.289 1 57.47 66 LYS A N 1
ATOM 499 C CA . LYS A 1 66 ? -25.125 -49.406 0.301 1 57.47 66 LYS A CA 1
ATOM 500 C C . LYS A 1 66 ? -24.734 -49.781 1.729 1 57.47 66 LYS A C 1
ATOM 502 O O . LYS A 1 66 ? -24.547 -48.906 2.574 1 57.47 66 LYS A O 1
ATOM 507 N N . LYS A 1 67 ? -24.922 -51.094 2.135 1 65.06 67 LYS A N 1
ATOM 508 C CA . LYS A 1 67 ? -24.547 -51.625 3.438 1 65.06 67 LYS A CA 1
ATOM 509 C C . LYS A 1 67 ? -23.062 -51.406 3.727 1 65.06 67 LYS A C 1
ATOM 511 O O . LYS A 1 67 ? -22.203 -51.688 2.889 1 65.06 67 LYS A O 1
ATOM 516 N N . LEU A 1 68 ? -22.781 -50.5 4.754 1 78.06 68 LEU A N 1
ATOM 517 C CA . LEU A 1 68 ? -21.422 -50.281 5.246 1 78.06 68 LEU A CA 1
ATOM 518 C C . LEU A 1 68 ? -20.75 -51.625 5.586 1 78.06 68 LEU A C 1
ATOM 520 O O . LEU A 1 68 ? -21.391 -52.5 6.148 1 78.06 68 LEU A O 1
ATOM 524 N N . PRO A 1 69 ? -19.594 -51.844 4.996 1 80.38 69 PRO A N 1
ATOM 525 C CA . PRO A 1 69 ? -18.859 -53.031 5.43 1 80.38 69 PRO A CA 1
ATOM 526 C C . PRO A 1 69 ? -18.75 -53.125 6.949 1 80.38 69 PRO A C 1
ATOM 528 O O . PRO A 1 69 ? -18.891 -52.125 7.656 1 80.38 69 PRO A O 1
ATOM 531 N N . ALA A 1 70 ? -18.547 -54.344 7.391 1 79.69 70 ALA A N 1
ATOM 532 C CA . ALA A 1 70 ? -18.484 -54.594 8.828 1 79.69 70 ALA A CA 1
ATOM 533 C C . ALA A 1 70 ? -17.359 -53.781 9.477 1 79.69 70 ALA A C 1
ATOM 535 O O . ALA A 1 70 ? -16.219 -53.781 8.992 1 79.69 70 ALA A O 1
ATOM 536 N N . GLY A 1 71 ? -17.656 -53 10.508 1 82.38 71 GLY A N 1
ATOM 537 C CA . GLY A 1 71 ? -16.672 -52.25 11.281 1 82.38 71 GLY A CA 1
ATOM 538 C C . GLY A 1 71 ? -16.391 -50.875 10.727 1 82.38 71 GLY A C 1
ATOM 539 O O . GLY A 1 71 ? -15.695 -50.062 11.352 1 82.38 71 GLY A O 1
ATOM 540 N N . ALA A 1 72 ? -16.922 -50.531 9.562 1 87.69 72 ALA A N 1
ATOM 541 C CA . ALA A 1 72 ? -16.656 -49.25 8.961 1 87.69 72 ALA A CA 1
ATOM 542 C C . ALA A 1 72 ? -17.688 -48.219 9.391 1 87.69 72 ALA A C 1
ATOM 544 O O . ALA A 1 72 ? -18.812 -48.562 9.734 1 87.69 72 ALA A O 1
ATOM 545 N N . LYS A 1 73 ? -17.25 -47 9.594 1 92.06 73 LYS A N 1
ATOM 546 C CA . LYS A 1 73 ? -18.125 -45.875 9.891 1 92.06 73 LYS A CA 1
ATOM 547 C C . LYS A 1 73 ? -18.188 -44.875 8.727 1 92.06 73 LYS A C 1
ATOM 549 O O . LYS A 1 73 ? -17.266 -44.812 7.906 1 92.06 73 LYS A O 1
ATOM 554 N N . PRO A 1 74 ? -19.234 -44.156 8.633 1 91.44 74 PRO A N 1
ATOM 555 C CA . PRO A 1 74 ? -19.297 -43.125 7.59 1 91.44 74 PRO A CA 1
ATOM 556 C C . PRO A 1 74 ? -18.438 -41.906 7.895 1 91.44 74 PRO A C 1
ATOM 558 O O . PRO A 1 74 ? -18.156 -41.625 9.062 1 91.44 74 PRO A O 1
ATOM 561 N N . LEU A 1 75 ? -18.016 -41.281 6.91 1 94.25 75 LEU A N 1
ATOM 562 C CA . LEU A 1 75 ? -17.297 -40.031 7.078 1 94.25 75 LEU A CA 1
ATOM 563 C C . LEU A 1 75 ? -18.234 -38.938 7.609 1 94.25 75 LEU A C 1
ATOM 565 O O . LEU A 1 75 ? -19.438 -39 7.383 1 94.25 75 LEU A O 1
ATOM 569 N N . PRO A 1 76 ? -17.609 -38 8.391 1 94.06 76 PRO A N 1
ATOM 570 C CA . PRO A 1 76 ? -18.422 -36.844 8.695 1 94.06 76 PRO A CA 1
ATOM 571 C C . PRO A 1 76 ? -19.016 -36.188 7.441 1 94.06 76 PRO A C 1
ATOM 573 O O . PRO A 1 76 ? -18.312 -36.031 6.438 1 94.06 76 PRO A O 1
ATOM 576 N N . LYS A 1 77 ? -20.297 -35.875 7.488 1 92.94 77 LYS A N 1
ATOM 577 C CA . LYS A 1 77 ? -20.984 -35.438 6.289 1 92.94 77 LYS A CA 1
ATOM 578 C C . LYS A 1 77 ? -21.656 -34.094 6.52 1 92.94 77 LYS A C 1
ATOM 580 O O . LYS A 1 77 ? -22.266 -33.844 7.566 1 92.94 77 LYS A O 1
ATOM 585 N N . LEU A 1 78 ? -21.453 -33.156 5.504 1 90.88 78 LEU A N 1
ATOM 586 C CA . LEU A 1 78 ? -22.188 -31.891 5.547 1 90.88 78 LEU A CA 1
ATOM 587 C C . LEU A 1 78 ? -23.688 -32.125 5.48 1 90.88 78 LEU A C 1
ATOM 589 O O . LEU A 1 78 ? -24.156 -33 4.734 1 90.88 78 LEU A O 1
ATOM 593 N N . PRO A 1 79 ? -24.344 -31.312 6.27 1 88.62 79 PRO A N 1
ATOM 594 C CA . PRO A 1 79 ? -25.797 -31.484 6.246 1 88.62 79 PRO A CA 1
ATOM 595 C C . PRO A 1 79 ? -26.422 -31.078 4.91 1 88.62 79 PRO A C 1
ATOM 597 O O . PRO A 1 79 ? -25.984 -30.109 4.289 1 88.62 79 PRO A O 1
ATOM 600 N N . GLY A 1 80 ? -27.297 -31.875 4.398 1 86.62 80 GLY A N 1
ATOM 601 C CA . GLY A 1 80 ? -28 -31.594 3.154 1 86.62 80 GLY A CA 1
ATOM 602 C C . GLY A 1 80 ? -29.297 -32.344 3.02 1 86.62 80 GLY A C 1
ATOM 603 O O . GLY A 1 80 ? -29.75 -33.031 3.965 1 86.62 80 GLY A O 1
ATOM 604 N N . ILE A 1 81 ? -29.969 -32.156 1.917 1 82.75 81 ILE A N 1
ATOM 605 C CA . ILE A 1 81 ? -31.203 -32.875 1.614 1 82.75 81 ILE A CA 1
ATOM 606 C C . ILE A 1 81 ? -30.906 -34.312 1.288 1 82.75 81 ILE A C 1
ATOM 608 O O . ILE A 1 81 ? -29.953 -34.625 0.585 1 82.75 81 ILE A O 1
ATOM 612 N N . PRO A 1 82 ? -31.812 -35.125 1.84 1 79.88 82 PRO A N 1
ATOM 613 C CA . PRO A 1 82 ? -31.578 -36.531 1.562 1 79.88 82 PRO A CA 1
ATOM 614 C C . PRO A 1 82 ? -31.484 -36.844 0.068 1 79.88 82 PRO A C 1
ATOM 616 O O . PRO A 1 82 ? -32.219 -36.281 -0.732 1 79.88 82 PRO A O 1
ATOM 619 N N . TRP A 1 83 ? -30.547 -37.531 -0.401 1 74.19 83 TRP A N 1
ATOM 620 C CA . TRP A 1 83 ? -30.297 -38.062 -1.74 1 74.19 83 TRP A CA 1
ATOM 621 C C . TRP A 1 83 ? -29.719 -37 -2.648 1 74.19 83 TRP A C 1
ATOM 623 O O . TRP A 1 83 ? -28.844 -37.281 -3.473 1 74.19 83 TRP A O 1
ATOM 633 N N . ILE A 1 84 ? -30.203 -35.781 -2.453 1 79.12 84 ILE A N 1
ATOM 634 C CA . ILE A 1 84 ? -29.734 -34.719 -3.344 1 79.12 84 ILE A CA 1
ATOM 635 C C . ILE A 1 84 ? -28.5 -34.062 -2.75 1 79.12 84 ILE A C 1
ATOM 637 O O . ILE A 1 84 ? -27.594 -33.625 -3.484 1 79.12 84 ILE A O 1
ATOM 641 N N . GLY A 1 85 ? -28.422 -34.062 -1.5 1 83.31 85 GLY A N 1
ATOM 642 C CA . GLY A 1 85 ? -27.297 -33.438 -0.821 1 83.31 85 GLY A CA 1
ATOM 643 C C . GLY A 1 85 ? -27.406 -31.938 -0.737 1 83.31 85 GLY A C 1
ATOM 644 O O . GLY A 1 85 ? -28.516 -31.391 -0.69 1 83.31 85 GLY A O 1
ATOM 645 N N . ARG A 1 86 ? -26.328 -31.297 -0.517 1 82.69 86 ARG A N 1
ATOM 646 C CA . ARG A 1 86 ? -26.25 -29.844 -0.339 1 82.69 86 ARG A CA 1
ATOM 647 C C . ARG A 1 86 ? -25.703 -29.172 -1.589 1 82.69 86 ARG A C 1
ATOM 649 O O . ARG A 1 86 ? -24.484 -29.094 -1.771 1 82.69 86 ARG A O 1
ATOM 656 N N . PHE A 1 87 ? -26.516 -28.578 -2.432 1 80 87 PHE A N 1
ATOM 657 C CA . PHE A 1 87 ? -26.078 -28.016 -3.697 1 80 87 PHE A CA 1
ATOM 658 C C . PHE A 1 87 ? -26.031 -26.5 -3.623 1 80 87 PHE A C 1
ATOM 660 O O . PHE A 1 87 ? -25.672 -25.828 -4.598 1 80 87 PHE A O 1
ATOM 667 N N . TRP A 1 88 ? -26.312 -25.875 -2.576 1 77.38 88 TRP A N 1
ATOM 668 C CA . TRP A 1 88 ? -26.359 -24.422 -2.441 1 77.38 88 TRP A CA 1
ATOM 669 C C . TRP A 1 88 ? -25.109 -23.906 -1.734 1 77.38 88 TRP A C 1
ATOM 671 O O . TRP A 1 88 ? -24.406 -24.656 -1.071 1 77.38 88 TRP A O 1
ATOM 681 N N . GLY A 1 89 ? -24.75 -22.656 -1.977 1 73.5 89 GLY A N 1
ATOM 682 C CA . GLY A 1 89 ? -23.703 -21.984 -1.235 1 73.5 89 GLY A CA 1
ATOM 683 C C . GLY A 1 89 ? -22.297 -22.281 -1.753 1 73.5 89 GLY A C 1
ATOM 684 O O . GLY A 1 89 ? -21.312 -22 -1.079 1 73.5 89 GLY A O 1
ATOM 685 N N . ILE A 1 90 ? -22.266 -22.906 -2.867 1 77.56 90 ILE A N 1
ATOM 686 C CA . ILE A 1 90 ? -20.953 -23.297 -3.375 1 77.56 90 ILE A CA 1
ATOM 687 C C . ILE A 1 90 ? -20.406 -22.188 -4.266 1 77.56 90 ILE A C 1
ATOM 689 O O . ILE A 1 90 ? -21.031 -21.797 -5.254 1 77.56 90 ILE A O 1
ATOM 693 N N . PRO A 1 91 ? -19.219 -21.672 -3.834 1 77.5 91 PRO A N 1
ATOM 694 C CA . PRO A 1 91 ? -18.609 -20.641 -4.68 1 77.5 91 PRO A CA 1
ATOM 695 C C . PRO A 1 91 ? -18.156 -21.172 -6.035 1 77.5 91 PRO A C 1
ATOM 697 O O . PRO A 1 91 ? -17.734 -22.328 -6.133 1 77.5 91 PRO A O 1
ATOM 700 N N . ILE A 1 92 ? -18.188 -20.312 -6.988 1 70.38 92 ILE A N 1
ATOM 701 C CA . ILE A 1 92 ? -17.891 -20.719 -8.367 1 70.38 92 ILE A CA 1
ATOM 702 C C . ILE A 1 92 ? -16.406 -20.547 -8.648 1 70.38 92 ILE A C 1
ATOM 704 O O . ILE A 1 92 ? -15.82 -21.312 -9.422 1 70.38 92 ILE A O 1
ATOM 708 N N . SER A 1 93 ? -15.82 -19.609 -7.969 1 72.81 93 SER A N 1
ATOM 709 C CA . SER A 1 93 ? -14.414 -19.328 -8.227 1 72.81 93 SER A CA 1
ATOM 710 C C . SER A 1 93 ? -13.516 -20.406 -7.629 1 72.81 93 SER A C 1
ATOM 712 O O . SER A 1 93 ? -13.789 -20.922 -6.547 1 72.81 93 SER A O 1
ATOM 714 N N . GLY A 1 94 ? -12.453 -20.75 -8.398 1 74.94 94 GLY A N 1
ATOM 715 C CA . GLY A 1 94 ? -11.523 -21.781 -7.977 1 74.94 94 GLY A CA 1
ATOM 716 C C . GLY A 1 94 ? -10.914 -21.516 -6.613 1 74.94 94 GLY A C 1
ATOM 717 O O . GLY A 1 94 ? -10.961 -22.375 -5.727 1 74.94 94 GLY A O 1
ATOM 718 N N . ALA A 1 95 ? -10.469 -20.344 -6.41 1 81.31 95 ALA A N 1
ATOM 719 C CA . ALA A 1 95 ? -9.836 -20.016 -5.141 1 81.31 95 ALA A CA 1
ATOM 720 C C . ALA A 1 95 ? -10.859 -19.969 -4.008 1 81.31 95 ALA A C 1
ATOM 722 O O . ALA A 1 95 ? -10.625 -20.516 -2.93 1 81.31 95 ALA A O 1
ATOM 723 N N . GLU A 1 96 ? -11.93 -19.438 -4.254 1 84.31 96 GLU A N 1
ATOM 724 C CA . GLU A 1 96 ? -12.93 -19.312 -3.203 1 84.31 96 GLU A CA 1
ATOM 725 C C . GLU A 1 96 ? -13.5 -20.672 -2.807 1 84.31 96 GLU A C 1
ATOM 727 O O . GLU A 1 96 ? -13.828 -20.891 -1.64 1 84.31 96 GLU A O 1
ATOM 732 N N . ALA A 1 97 ? -13.625 -21.453 -3.805 1 86.75 97 ALA A N 1
ATOM 733 C CA . ALA A 1 97 ? -14.062 -22.812 -3.492 1 86.75 97 ALA A CA 1
ATOM 734 C C . ALA A 1 97 ? -13.086 -23.5 -2.547 1 86.75 97 ALA A C 1
ATOM 736 O O . ALA A 1 97 ? -13.492 -24.203 -1.621 1 86.75 97 ALA A O 1
ATOM 737 N N . ALA A 1 98 ? -11.906 -23.297 -2.791 1 90 98 ALA A N 1
ATOM 738 C CA . ALA A 1 98 ? -10.883 -23.891 -1.929 1 90 98 ALA A CA 1
ATOM 739 C C . ALA A 1 98 ? -10.992 -23.359 -0.503 1 90 98 ALA A C 1
ATOM 741 O O . ALA A 1 98 ? -10.875 -24.109 0.462 1 90 98 ALA A O 1
ATOM 742 N N . TRP A 1 99 ? -11.25 -22.078 -0.367 1 89.81 99 TRP A N 1
ATOM 743 C CA . TRP A 1 99 ? -11.422 -21.469 0.953 1 89.81 99 TRP A CA 1
ATOM 744 C C . TRP A 1 99 ? -12.672 -22.031 1.637 1 89.81 99 TRP A C 1
ATOM 746 O O . TRP A 1 99 ? -12.641 -22.359 2.822 1 89.81 99 TRP A O 1
ATOM 756 N N . HIS A 1 100 ? -13.695 -22.078 0.843 1 88.44 100 HIS A N 1
ATOM 757 C CA . HIS A 1 100 ? -15 -22.516 1.346 1 88.44 100 HIS A CA 1
ATOM 758 C C . HIS A 1 100 ? -14.938 -23.938 1.894 1 88.44 100 HIS A C 1
ATOM 760 O O . HIS A 1 100 ? -15.328 -24.188 3.035 1 88.44 100 HIS A O 1
ATOM 766 N N . PHE A 1 101 ? -14.43 -24.781 1.146 1 91.25 101 PHE A N 1
ATOM 767 C CA . PHE A 1 101 ? -14.367 -26.172 1.564 1 91.25 101 PHE A CA 1
ATOM 768 C C . PHE A 1 101 ? -13.258 -26.391 2.586 1 91.25 101 PHE A C 1
ATOM 770 O O . PHE A 1 101 ? -13.344 -27.281 3.426 1 91.25 101 PHE A O 1
ATOM 777 N N . GLY A 1 102 ? -12.258 -25.594 2.461 1 91.44 102 GLY A N 1
ATOM 778 C CA . GLY A 1 102 ? -11.219 -25.625 3.475 1 91.44 102 GLY A CA 1
ATOM 779 C C . GLY A 1 102 ? -11.711 -25.219 4.852 1 91.44 102 GLY A C 1
ATOM 780 O O . GLY A 1 102 ? -11.266 -25.766 5.863 1 91.44 102 GLY A O 1
ATOM 781 N N . ASP A 1 103 ? -12.609 -24.344 4.863 1 91 103 ASP A N 1
ATOM 782 C CA . ASP A 1 103 ? -13.125 -23.828 6.129 1 91 103 ASP A CA 1
ATOM 783 C C . ASP A 1 103 ? -13.844 -24.922 6.918 1 91 103 ASP A C 1
ATOM 785 O O . ASP A 1 103 ? -13.852 -24.891 8.148 1 91 103 ASP A O 1
ATOM 789 N N . PHE A 1 104 ? -14.359 -25.906 6.32 1 91.38 104 PHE A N 1
ATOM 790 C CA . PHE A 1 104 ? -15.156 -26.953 6.957 1 91.38 104 PHE A CA 1
ATOM 791 C C . PHE A 1 104 ? -14.258 -27.906 7.73 1 91.38 104 PHE A C 1
ATOM 793 O O . PHE A 1 104 ? -14.742 -28.688 8.555 1 91.38 104 PHE A O 1
ATOM 800 N N . HIS A 1 105 ? -12.984 -27.859 7.449 1 89.94 105 HIS A N 1
ATOM 801 C CA . HIS A 1 105 ? -12.094 -28.797 8.125 1 89.94 105 HIS A CA 1
ATOM 802 C C . HIS A 1 105 ? -12.094 -28.562 9.633 1 89.94 105 HIS A C 1
ATOM 804 O O . HIS A 1 105 ? -11.828 -29.484 10.406 1 89.94 105 HIS A O 1
ATOM 810 N N . LYS A 1 106 ? -12.352 -27.391 10.055 1 87.94 106 LYS A N 1
ATOM 811 C CA . LYS A 1 106 ? -12.391 -27.062 11.469 1 87.94 106 LYS A CA 1
ATOM 812 C C . LYS A 1 106 ? -13.539 -27.766 12.18 1 87.94 106 LYS A C 1
ATOM 814 O O . LYS A 1 106 ? -13.406 -28.203 13.328 1 87.94 106 LYS A O 1
ATOM 819 N N . SER A 1 107 ? -14.633 -27.938 11.508 1 90.88 107 SER A N 1
ATOM 820 C CA . SER A 1 107 ? -15.828 -28.516 12.109 1 90.88 107 SER A CA 1
ATOM 821 C C . SER A 1 107 ? -15.945 -30 11.789 1 90.88 107 SER A C 1
ATOM 823 O O . SER A 1 107 ? -16.484 -30.766 12.594 1 90.88 107 SER A O 1
ATOM 825 N N . TYR A 1 108 ? -15.391 -30.438 10.672 1 93.69 108 TYR A N 1
ATOM 826 C CA . TYR A 1 108 ? -15.68 -31.797 10.219 1 93.69 108 TYR A CA 1
ATOM 827 C C . TYR A 1 108 ? -14.422 -32.656 10.211 1 93.69 108 TYR A C 1
ATOM 829 O O . TYR A 1 108 ? -14.477 -33.844 9.984 1 93.69 108 TYR A O 1
ATOM 837 N N . GLY A 1 109 ? -13.273 -31.984 10.469 1 92.25 109 GLY A N 1
ATOM 838 C CA . GLY A 1 109 ? -12.023 -32.719 10.516 1 92.25 109 GLY A CA 1
ATOM 839 C C . GLY A 1 109 ? -11.258 -32.688 9.203 1 92.25 109 GLY A C 1
ATOM 840 O O . GLY A 1 109 ? -11.648 -32 8.273 1 92.25 109 GLY A O 1
ATOM 841 N N . PRO A 1 110 ? -10.164 -33.469 9.117 1 94.56 110 PRO A N 1
ATOM 842 C CA . PRO A 1 110 ? -9.242 -33.375 7.988 1 94.56 110 PRO A CA 1
ATOM 843 C C . PRO A 1 110 ? -9.727 -34.156 6.77 1 94.56 110 PRO A C 1
ATOM 845 O O . PRO A 1 110 ? -9.133 -34.062 5.691 1 94.56 110 PRO A O 1
ATOM 848 N N . ILE A 1 111 ? -10.734 -35.031 6.965 1 96.69 111 ILE A N 1
ATOM 849 C CA . ILE A 1 111 ? -11.391 -35.719 5.863 1 96.69 111 ILE A CA 1
ATOM 850 C C . ILE A 1 111 ? -12.891 -35.781 6.117 1 96.69 111 ILE A C 1
ATOM 852 O O . ILE A 1 111 ? -13.336 -36.156 7.207 1 96.69 111 ILE A O 1
ATOM 856 N N . TYR A 1 112 ? -13.672 -35.406 5.117 1 96.38 112 TYR A N 1
ATOM 857 C CA . TYR A 1 112 ? -15.117 -35.406 5.293 1 96.38 112 TYR A CA 1
ATOM 858 C C . TYR A 1 112 ? -15.836 -35.531 3.955 1 96.38 112 TYR A C 1
ATOM 860 O O . TYR A 1 112 ? -15.195 -35.5 2.9 1 96.38 112 TYR A O 1
ATOM 868 N N . GLU A 1 113 ? -17.141 -35.688 4.082 1 95.44 113 GLU A N 1
ATOM 869 C CA . GLU A 1 113 ? -17.938 -36 2.902 1 95.44 113 GLU A CA 1
ATOM 870 C C . GLU A 1 113 ? -18.953 -34.875 2.623 1 95.44 113 GLU A C 1
ATOM 872 O O . GLU A 1 113 ? -19.484 -34.281 3.551 1 95.44 113 GLU A O 1
ATOM 877 N N . TRP A 1 114 ? -19.047 -34.562 1.334 1 92.38 114 TRP A N 1
ATOM 878 C CA . TRP A 1 114 ? -20.062 -33.656 0.795 1 92.38 114 TRP A CA 1
ATOM 879 C C . TRP A 1 114 ? -20.844 -34.312 -0.332 1 92.38 114 TRP A C 1
ATOM 881 O O . TRP A 1 114 ? -20.266 -34.781 -1.317 1 92.38 114 TRP A O 1
ATOM 891 N N . LEU A 1 115 ? -22.156 -34.406 -0.11 1 88.88 115 LEU A N 1
ATOM 892 C CA . LEU A 1 115 ? -23.016 -35 -1.128 1 88.88 115 LEU A CA 1
ATOM 893 C C . LEU A 1 115 ? -23.75 -33.906 -1.911 1 88.88 115 LEU A C 1
ATOM 895 O O . LEU A 1 115 ? -24.312 -32.969 -1.32 1 88.88 115 LEU A O 1
ATOM 899 N N . THR A 1 116 ? -23.625 -34.062 -3.275 1 84.44 116 THR A N 1
ATOM 900 C CA . THR A 1 116 ? -24.375 -33.156 -4.125 1 84.44 116 THR A CA 1
ATOM 901 C C . THR A 1 116 ? -24.859 -33.844 -5.391 1 84.44 116 THR A C 1
ATOM 903 O O . THR A 1 116 ? -24.062 -34.5 -6.086 1 84.44 116 THR A O 1
ATOM 906 N N . PHE A 1 117 ? -26.125 -33.812 -5.656 1 78 117 PHE A N 1
ATOM 907 C CA . PHE A 1 117 ? -26.797 -34.406 -6.809 1 78 117 PHE A CA 1
ATOM 908 C C . PHE A 1 117 ? -26.391 -35.844 -6.969 1 78 117 PHE A C 1
ATOM 910 O O . PHE A 1 117 ? -26.047 -36.281 -8.07 1 78 117 PHE A O 1
ATOM 917 N N . GLY A 1 118 ? -26.297 -36.469 -5.914 1 75.88 118 GLY A N 1
ATOM 918 C CA . GLY A 1 118 ? -26.094 -37.906 -5.91 1 75.88 118 GLY A CA 1
ATOM 919 C C . GLY A 1 118 ? -24.625 -38.312 -6.012 1 75.88 118 GLY A C 1
ATOM 920 O O . GLY A 1 118 ? -24.297 -39.5 -5.957 1 75.88 118 GLY A O 1
ATOM 921 N N . VAL A 1 119 ? -23.797 -37.375 -6.156 1 83.19 119 VAL A N 1
ATOM 922 C CA . VAL A 1 119 ? -22.359 -37.656 -6.234 1 83.19 119 VAL A CA 1
ATOM 923 C C . VAL A 1 119 ? -21.703 -37.375 -4.891 1 83.19 119 VAL A C 1
ATOM 925 O O . VAL A 1 119 ? -21.906 -36.312 -4.312 1 83.19 119 VAL A O 1
ATOM 928 N N . THR A 1 120 ? -20.969 -38.344 -4.414 1 90.81 120 THR A N 1
ATOM 929 C CA . THR A 1 120 ? -20.25 -38.219 -3.146 1 90.81 120 THR A CA 1
ATOM 930 C C . THR A 1 120 ? -18.891 -37.562 -3.361 1 90.81 120 THR A C 1
ATOM 932 O O . THR A 1 120 ? -18.047 -38.125 -4.09 1 90.81 120 THR A O 1
ATOM 935 N N . HIS A 1 121 ? -18.688 -36.469 -2.738 1 93.44 121 HIS A N 1
ATOM 936 C CA . HIS A 1 121 ? -17.406 -35.781 -2.729 1 93.44 121 HIS A CA 1
ATOM 937 C C . HIS A 1 121 ? -16.672 -35.969 -1.4 1 93.44 121 HIS A C 1
ATOM 939 O O . HIS A 1 121 ? -17.266 -35.812 -0.334 1 93.44 121 HIS A O 1
ATOM 945 N N . ILE A 1 122 ? -15.484 -36.406 -1.468 1 96.31 122 ILE A N 1
ATOM 946 C CA . ILE A 1 122 ? -14.648 -36.531 -0.28 1 96.31 122 ILE A CA 1
ATOM 947 C C . ILE A 1 122 ? -13.539 -35.469 -0.296 1 96.31 122 ILE A C 1
ATOM 949 O O . ILE A 1 122 ? -12.742 -35.438 -1.23 1 96.31 122 ILE A O 1
ATOM 953 N N . TRP A 1 123 ? -13.492 -34.688 0.726 1 96.38 123 TRP A N 1
ATOM 954 C CA . TRP A 1 123 ? -12.508 -33.594 0.831 1 96.38 123 TRP A CA 1
ATOM 955 C C . TRP A 1 123 ? -11.391 -33.969 1.794 1 96.38 123 TRP A C 1
ATOM 957 O O . TRP A 1 123 ? -11.648 -34.344 2.941 1 96.38 123 TRP A O 1
ATOM 967 N N . ILE A 1 124 ? -10.172 -33.906 1.28 1 97.06 124 ILE A N 1
ATOM 968 C CA . ILE A 1 124 ? -8.977 -34.156 2.064 1 97.06 124 ILE A CA 1
ATOM 969 C C . ILE A 1 124 ? -8.242 -32.875 2.344 1 97.06 124 ILE A C 1
ATOM 971 O O . ILE A 1 124 ? -7.824 -32.156 1.415 1 97.06 124 ILE A O 1
ATOM 975 N N . GLU A 1 125 ? -7.984 -32.562 3.646 1 94.69 125 GLU A N 1
ATOM 976 C CA . GLU A 1 125 ? -7.461 -31.266 4.031 1 94.69 125 GLU A CA 1
ATOM 977 C C . GLU A 1 125 ? -6.066 -31.391 4.637 1 94.69 125 GLU A C 1
ATOM 979 O O . GLU A 1 125 ? -5.523 -30.422 5.16 1 94.69 125 GLU A O 1
ATOM 984 N N . ASN A 1 126 ? -5.531 -32.594 4.555 1 94.19 126 ASN A N 1
ATOM 985 C CA . ASN A 1 126 ? -4.246 -32.875 5.18 1 94.19 126 ASN A CA 1
ATOM 986 C C . ASN A 1 126 ? -3.328 -33.688 4.246 1 94.19 126 ASN A C 1
ATOM 988 O O . ASN A 1 126 ? -3.781 -34.562 3.537 1 94.19 126 ASN A O 1
ATOM 992 N N . ASP A 1 127 ? -2.023 -33.344 4.355 1 96.12 127 ASP A N 1
ATOM 993 C CA . ASP A 1 127 ? -1.056 -33.969 3.453 1 96.12 127 ASP A CA 1
ATOM 994 C C . ASP A 1 127 ? -0.91 -35.469 3.746 1 96.12 127 ASP A C 1
ATOM 996 O O . ASP A 1 127 ? -0.805 -36.281 2.822 1 96.12 127 ASP A O 1
ATOM 1000 N N . LYS A 1 128 ? -0.836 -35.781 4.988 1 96.62 128 LYS A N 1
ATOM 1001 C CA . LYS A 1 128 ? -0.656 -37.188 5.359 1 96.62 128 LYS A CA 1
ATOM 1002 C C . LYS A 1 128 ? -1.775 -38.062 4.793 1 96.62 128 LYS A C 1
ATOM 1004 O O . LYS A 1 128 ? -1.515 -39.125 4.223 1 96.62 128 LYS A O 1
ATOM 1009 N N . ILE A 1 129 ? -2.967 -37.625 4.949 1 97.38 129 ILE A N 1
ATOM 1010 C CA . ILE A 1 129 ? -4.117 -38.375 4.449 1 97.38 129 ILE A CA 1
ATOM 1011 C C . ILE A 1 129 ? -4.074 -38.438 2.926 1 97.38 129 ILE A C 1
ATOM 1013 O O . ILE A 1 129 ? -4.348 -39.5 2.33 1 97.38 129 ILE A O 1
ATOM 1017 N N . ALA A 1 130 ? -3.779 -37.344 2.332 1 97.19 130 ALA A N 1
ATOM 1018 C CA . ALA A 1 130 ? -3.66 -37.312 0.877 1 97.19 130 ALA A CA 1
ATOM 1019 C C . ALA A 1 130 ? -2.629 -38.344 0.393 1 97.19 130 ALA A C 1
ATOM 1021 O O . ALA A 1 130 ? -2.869 -39.062 -0.574 1 97.19 130 ALA A O 1
ATOM 1022 N N . ARG A 1 131 ? -1.521 -38.438 1.015 1 97.12 131 ARG A N 1
ATOM 1023 C CA . ARG A 1 131 ? -0.482 -39.375 0.636 1 97.12 131 ARG A CA 1
ATOM 1024 C C . ARG A 1 131 ? -0.942 -40.812 0.872 1 97.12 131 ARG A C 1
ATOM 1026 O O . ARG A 1 131 ? -0.669 -41.719 0.059 1 97.12 131 ARG A O 1
ATOM 1033 N N . ASP A 1 132 ? -1.611 -41.062 1.947 1 97.5 132 ASP A N 1
ATOM 1034 C CA . ASP A 1 132 ? -2.115 -42.375 2.254 1 97.5 132 ASP A CA 1
ATOM 1035 C C . ASP A 1 132 ? -3.068 -42.875 1.165 1 97.5 132 ASP A C 1
ATOM 1037 O O . ASP A 1 132 ? -2.955 -44 0.699 1 97.5 132 ASP A O 1
ATOM 1041 N N . LEU A 1 133 ? -3.893 -41.969 0.782 1 97.31 133 LEU A N 1
ATOM 1042 C CA . LEU A 1 133 ? -4.969 -42.375 -0.111 1 97.31 133 LEU A CA 1
ATOM 1043 C C . LEU A 1 133 ? -4.527 -42.312 -1.568 1 97.31 133 LEU A C 1
ATOM 1045 O O . LEU A 1 133 ? -4.809 -43.219 -2.357 1 97.31 133 LEU A O 1
ATOM 1049 N N . LEU A 1 134 ? -3.797 -41.25 -1.905 1 96.94 134 LEU A N 1
ATOM 1050 C CA . LEU A 1 134 ? -3.576 -40.969 -3.318 1 96.94 134 LEU A CA 1
ATOM 1051 C C . LEU A 1 134 ? -2.209 -41.5 -3.768 1 96.94 134 LEU A C 1
ATOM 1053 O O . LEU A 1 134 ? -1.944 -41.594 -4.969 1 96.94 134 LEU A O 1
ATOM 1057 N N . VAL A 1 135 ? -1.316 -41.75 -2.893 1 96.12 135 VAL A N 1
ATOM 1058 C CA . VAL A 1 135 ? 0.002 -42.281 -3.25 1 96.12 135 VAL A CA 1
ATOM 1059 C C . VAL A 1 135 ? 0.095 -43.75 -2.891 1 96.12 135 VAL A C 1
ATOM 1061 O O . VAL A 1 135 ? 0.152 -44.594 -3.775 1 96.12 135 VAL A O 1
ATOM 1064 N N . HIS A 1 136 ? -0.119 -44.094 -1.649 1 96.81 136 HIS A N 1
ATOM 1065 C CA . HIS A 1 136 ? 0.081 -45.469 -1.178 1 96.81 136 HIS A CA 1
ATOM 1066 C C . HIS A 1 136 ? -1.042 -46.375 -1.653 1 96.81 136 HIS A C 1
ATOM 1068 O O . HIS A 1 136 ? -0.822 -47.562 -1.88 1 96.81 136 HIS A O 1
ATOM 1074 N N . ARG A 1 137 ? -2.193 -45.781 -1.791 1 95.81 137 ARG A N 1
ATOM 1075 C CA . ARG A 1 137 ? -3.34 -46.531 -2.303 1 95.81 137 ARG A CA 1
ATOM 1076 C C . ARG A 1 137 ? -3.748 -46.031 -3.684 1 95.81 137 ARG A C 1
ATOM 1078 O O . ARG A 1 137 ? -4.93 -46.062 -4.039 1 95.81 137 ARG A O 1
ATOM 1085 N N . GLY A 1 138 ? -2.865 -45.562 -4.355 1 93.31 138 GLY A N 1
ATOM 1086 C CA . GLY A 1 138 ? -3.09 -44.875 -5.602 1 93.31 138 GLY A CA 1
ATOM 1087 C C . GLY A 1 138 ? -3.826 -45.688 -6.641 1 93.31 138 GLY A C 1
ATOM 1088 O O . GLY A 1 138 ? -4.57 -45.156 -7.461 1 93.31 138 GLY A O 1
ATOM 1089 N N . LYS A 1 139 ? -3.715 -46.938 -6.652 1 92.06 139 LYS A N 1
ATOM 1090 C CA . LYS A 1 139 ? -4.375 -47.812 -7.613 1 92.06 139 LYS A CA 1
ATOM 1091 C C . LYS A 1 139 ? -5.895 -47.719 -7.5 1 92.06 139 LYS A C 1
ATOM 1093 O O . LYS A 1 139 ? -6.609 -47.875 -8.492 1 92.06 139 LYS A O 1
ATOM 1098 N N . LEU A 1 140 ? -6.355 -47.375 -6.312 1 95.25 140 LEU A N 1
ATOM 1099 C CA . LEU A 1 140 ? -7.793 -47.312 -6.059 1 95.25 140 LEU A CA 1
ATOM 1100 C C . LEU A 1 140 ? -8.336 -45.906 -6.344 1 95.25 140 LEU A C 1
ATOM 1102 O O . LEU A 1 140 ? -9.547 -45.719 -6.488 1 95.25 140 LEU A O 1
ATOM 1106 N N . TYR A 1 141 ? -7.449 -45 -6.422 1 95.31 141 TYR A N 1
ATOM 1107 C CA . TYR A 1 141 ? -7.906 -43.594 -6.438 1 95.31 141 TYR A CA 1
ATOM 1108 C C . TYR A 1 141 ? -7.426 -42.906 -7.695 1 95.31 141 TYR A C 1
ATOM 1110 O O . TYR A 1 141 ? -7.328 -41.656 -7.715 1 95.31 141 TYR A O 1
ATOM 1118 N N . GLY A 1 142 ? -7.121 -43.5 -8.711 1 91.94 142 GLY A N 1
ATOM 1119 C CA . GLY A 1 142 ? -6.426 -42.875 -9.828 1 91.94 142 GLY A CA 1
ATOM 1120 C C . GLY A 1 142 ? -7.344 -42.5 -10.977 1 91.94 142 GLY A C 1
ATOM 1121 O O . GLY A 1 142 ? -6.906 -41.938 -11.977 1 91.94 142 GLY A O 1
ATOM 1122 N N . ASP A 1 143 ? -8.641 -42.75 -10.891 1 92.38 143 ASP A N 1
ATOM 1123 C CA . ASP A 1 143 ? -9.539 -42.5 -12.016 1 92.38 143 ASP A CA 1
ATOM 1124 C C . ASP A 1 143 ? -10.016 -41.031 -12.031 1 92.38 143 ASP A C 1
ATOM 1126 O O . ASP A 1 143 ? -9.656 -40.25 -11.156 1 92.38 143 ASP A O 1
ATOM 1130 N N . ARG A 1 144 ? -10.719 -40.656 -13.141 1 90.19 144 ARG A N 1
ATOM 1131 C CA . ARG A 1 144 ? -11.227 -39.312 -13.328 1 90.19 144 ARG A CA 1
ATOM 1132 C C . ARG A 1 144 ? -12.711 -39.312 -13.664 1 90.19 144 ARG A C 1
ATOM 1134 O O . ARG A 1 144 ? -13.242 -40.344 -14.117 1 90.19 144 ARG A O 1
ATOM 1141 N N . HIS A 1 145 ? -13.227 -38.188 -13.328 1 82.75 145 HIS A N 1
ATOM 1142 C CA . HIS A 1 145 ? -14.648 -38.031 -13.617 1 82.75 145 HIS A CA 1
ATOM 1143 C C . HIS A 1 145 ? -14.867 -37.531 -15.047 1 82.75 145 HIS A C 1
ATOM 1145 O O . HIS A 1 145 ? -14.039 -36.812 -15.586 1 82.75 145 HIS A O 1
ATOM 1151 N N . GLU A 1 146 ? -15.969 -37.906 -15.594 1 79.19 146 GLU A N 1
ATOM 1152 C CA . GLU A 1 146 ? -16.359 -37.406 -16.906 1 79.19 146 GLU A CA 1
ATOM 1153 C C . GLU A 1 146 ? -16.969 -36 -16.812 1 79.19 146 GLU A C 1
ATOM 1155 O O . GLU A 1 146 ? -17.922 -35.812 -16.062 1 79.19 146 GLU A O 1
ATOM 1160 N N . LEU A 1 147 ? -16.375 -35.094 -17.531 1 73.75 147 LEU A N 1
ATOM 1161 C CA . LEU A 1 147 ? -16.969 -33.75 -17.594 1 73.75 147 LEU A CA 1
ATOM 1162 C C . LEU A 1 147 ? -18.141 -33.719 -18.562 1 73.75 147 LEU A C 1
ATOM 1164 O O . LEU A 1 147 ? -17.984 -34.062 -19.734 1 73.75 147 LEU A O 1
ATOM 1168 N N . PRO A 1 148 ? -19.219 -33.219 -18.109 1 69.12 148 PRO A N 1
ATOM 1169 C CA . PRO A 1 148 ? -20.391 -33.25 -18.969 1 69.12 148 PRO A CA 1
ATOM 1170 C C . PRO A 1 148 ? -20.234 -32.406 -20.219 1 69.12 148 PRO A C 1
ATOM 1172 O O . PRO A 1 148 ? -20.672 -32.781 -21.312 1 69.12 148 PRO A O 1
ATOM 1175 N N . ALA A 1 149 ? -19.578 -31.234 -19.969 1 68.44 149 ALA A N 1
ATOM 1176 C CA . ALA A 1 149 ? -19.469 -30.328 -21.109 1 68.44 149 ALA A CA 1
ATOM 1177 C C . ALA A 1 149 ? -18.312 -30.734 -22.031 1 68.44 149 ALA A C 1
ATOM 1179 O O . ALA A 1 149 ? -18.172 -30.188 -23.125 1 68.44 149 ALA A O 1
ATOM 1180 N N . ALA A 1 150 ? -17.5 -31.609 -21.594 1 66.25 150 ALA A N 1
ATOM 1181 C CA . ALA A 1 150 ? -16.391 -32.062 -22.406 1 66.25 150 ALA A CA 1
ATOM 1182 C C . ALA A 1 150 ? -16.469 -33.562 -22.641 1 66.25 150 ALA A C 1
ATOM 1184 O O . ALA A 1 150 ? -15.633 -34.344 -22.141 1 66.25 150 ALA A O 1
ATOM 1185 N N . VAL A 1 151 ? -17.453 -33.875 -23.5 1 63.72 151 VAL A N 1
ATOM 1186 C CA . VAL A 1 151 ? -17.75 -35.281 -23.75 1 63.72 151 VAL A CA 1
ATOM 1187 C C . VAL A 1 151 ? -16.594 -35.938 -24.469 1 63.72 151 VAL A C 1
ATOM 1189 O O . VAL A 1 151 ? -16.047 -35.406 -25.438 1 63.72 151 VAL A O 1
ATOM 1192 N N . GLY A 1 152 ? -16.141 -37.062 -23.938 1 67.19 152 GLY A N 1
ATOM 1193 C CA . GLY A 1 152 ? -15.125 -37.844 -24.609 1 67.19 152 GLY A CA 1
ATOM 1194 C C . GLY A 1 152 ? -13.727 -37.562 -24.094 1 67.19 152 GLY A C 1
ATOM 1195 O O . GLY A 1 152 ? -12.789 -38.312 -24.406 1 67.19 152 GLY A O 1
ATOM 1196 N N . VAL A 1 153 ? -13.609 -36.594 -23.328 1 70.56 153 VAL A N 1
ATOM 1197 C CA . VAL A 1 153 ? -12.281 -36.25 -22.828 1 70.56 153 VAL A CA 1
ATOM 1198 C C . VAL A 1 153 ? -11.766 -37.375 -21.906 1 70.56 153 VAL A C 1
ATOM 1200 O O . VAL A 1 153 ? -10.594 -37.75 -21.984 1 70.56 153 VAL A O 1
ATOM 1203 N N . LYS A 1 154 ? -12.664 -37.875 -21.125 1 73.31 154 LYS A N 1
ATOM 1204 C CA . LYS A 1 154 ? -12.242 -38.938 -20.203 1 73.31 154 LYS A CA 1
ATOM 1205 C C . LYS A 1 154 ? -11.75 -40.156 -20.969 1 73.31 154 LYS A C 1
ATOM 1207 O O . LYS A 1 154 ? -10.711 -40.719 -20.641 1 73.31 154 LYS A O 1
ATOM 1212 N N . GLY A 1 155 ? -12.5 -40.531 -21.953 1 69.62 155 GLY A N 1
ATOM 1213 C CA . GLY A 1 155 ? -12.141 -41.719 -22.734 1 69.62 155 GLY A CA 1
ATOM 1214 C C . GLY A 1 155 ? -11.25 -41.406 -23.906 1 69.62 155 GLY A C 1
ATOM 1215 O O . GLY A 1 155 ? -10.773 -42.312 -24.594 1 69.62 155 GLY A O 1
ATOM 1216 N N . GLY A 1 156 ? -11.039 -40.156 -24.016 1 71.25 156 GLY A N 1
ATOM 1217 C CA . GLY A 1 156 ? -10.297 -39.75 -25.203 1 71.25 156 GLY A CA 1
ATOM 1218 C C . GLY A 1 156 ? -8.812 -39.625 -24.953 1 71.25 156 GLY A C 1
ATOM 1219 O O . GLY A 1 156 ? -8.281 -40.188 -23.984 1 71.25 156 GLY A O 1
ATOM 1220 N N . SER A 1 157 ? -8.188 -39.188 -25.906 1 67.69 157 SER A N 1
ATOM 1221 C CA . SER A 1 157 ? -6.734 -39.094 -25.875 1 67.69 157 SER A CA 1
ATOM 1222 C C . SER A 1 157 ? -6.246 -37.656 -25.938 1 67.69 157 SER A C 1
ATOM 1224 O O . SER A 1 157 ? -5.078 -37.406 -26.234 1 67.69 157 SER A O 1
ATOM 1226 N N . GLU A 1 158 ? -7.082 -36.781 -25.5 1 73.62 158 GLU A N 1
ATOM 1227 C CA . GLU A 1 158 ? -6.703 -35.438 -25.828 1 73.62 158 GLU A CA 1
ATOM 1228 C C . GLU A 1 158 ? -6.102 -34.719 -24.625 1 73.62 158 GLU A C 1
ATOM 1230 O O . GLU A 1 158 ? -5.195 -33.875 -24.781 1 73.62 158 GLU A O 1
ATOM 1235 N N . ILE A 1 159 ? -6.637 -34.938 -23.422 1 82.69 159 ILE A N 1
ATOM 1236 C CA . ILE A 1 159 ? -6.199 -34.188 -22.234 1 82.69 159 ILE A CA 1
ATOM 1237 C C . ILE A 1 159 ? -5.84 -35.156 -21.125 1 82.69 159 ILE A C 1
ATOM 1239 O O . ILE A 1 159 ? -6.715 -35.625 -20.375 1 82.69 159 ILE A O 1
ATOM 1243 N N . LEU A 1 160 ? -4.59 -35.312 -20.984 1 82.81 160 LEU A N 1
ATOM 1244 C CA . LEU A 1 160 ? -4.09 -36.375 -20.094 1 82.81 160 LEU A CA 1
ATOM 1245 C C . LEU A 1 160 ? -4.605 -36.156 -18.672 1 82.81 160 LEU A C 1
ATOM 1247 O O . LEU A 1 160 ? -5.094 -37.125 -18.047 1 82.81 160 LEU A O 1
ATOM 1251 N N . PRO A 1 161 ? -4.57 -34.938 -18.094 1 85.75 161 PRO A N 1
ATOM 1252 C CA . PRO A 1 161 ? -5 -34.781 -16.703 1 85.75 161 PRO A CA 1
ATOM 1253 C C . PRO A 1 161 ? -6.469 -35.156 -16.5 1 85.75 161 PRO A C 1
ATOM 1255 O O . PRO A 1 161 ? -6.887 -35.438 -15.375 1 85.75 161 PRO A O 1
ATOM 1258 N N . LEU A 1 162 ? -7.219 -35.219 -17.531 1 86.56 162 LEU A N 1
ATOM 1259 C CA . LEU A 1 162 ? -8.648 -35.469 -17.406 1 86.56 162 LEU A CA 1
ATOM 1260 C C . LEU A 1 162 ? -9.008 -36.875 -17.922 1 86.56 162 LEU A C 1
ATOM 1262 O O . LEU A 1 162 ? -10.172 -37.281 -17.891 1 86.56 162 LEU A O 1
ATOM 1266 N N . MET A 1 163 ? -8.008 -37.594 -18.281 1 88.44 163 MET A N 1
ATOM 1267 C CA . MET A 1 163 ? -8.25 -38.938 -18.812 1 88.44 163 MET A CA 1
ATOM 1268 C C . MET A 1 163 ? -8.508 -39.938 -17.672 1 88.44 163 MET A C 1
ATOM 1270 O O . MET A 1 163 ? -7.859 -39.875 -16.625 1 88.44 163 MET A O 1
ATOM 1274 N N . GLY A 1 164 ? -9.453 -40.844 -17.969 1 89 164 GLY A N 1
ATOM 1275 C CA . GLY A 1 164 ? -9.641 -41.938 -17.031 1 89 164 GLY A CA 1
ATOM 1276 C C . GLY A 1 164 ? -8.531 -42.969 -17.094 1 89 164 GLY A C 1
ATOM 1277 O O . GLY A 1 164 ? -7.828 -43.094 -18.094 1 89 164 GLY A O 1
ATOM 1278 N N . ILE A 1 165 ? -8.422 -43.719 -15.992 1 88.5 165 ILE A N 1
ATOM 1279 C CA . ILE A 1 165 ? -7.402 -44.75 -15.969 1 88.5 165 ILE A CA 1
ATOM 1280 C C . ILE A 1 165 ? -7.773 -45.875 -16.953 1 88.5 165 ILE A C 1
ATOM 1282 O O . ILE A 1 165 ? -8.938 -46.281 -17.031 1 88.5 165 ILE A O 1
ATOM 1286 N N . GLY A 1 166 ? -6.852 -46.312 -17.75 1 88 166 GLY A N 1
ATOM 1287 C CA . GLY A 1 166 ? -7.004 -47.344 -18.766 1 88 166 GLY A CA 1
ATOM 1288 C C . GLY A 1 166 ? -5.797 -47.438 -19.688 1 88 166 GLY A C 1
ATOM 1289 O O . GLY A 1 166 ? -4.754 -46.844 -19.422 1 88 166 GLY A O 1
ATOM 1290 N N . GLU A 1 167 ? -5.996 -48.188 -20.641 1 88.38 167 GLU A N 1
ATOM 1291 C CA . GLU A 1 167 ? -4.887 -48.438 -21.562 1 88.38 167 GLU A CA 1
ATOM 1292 C C . GLU A 1 167 ? -4.438 -47.125 -22.203 1 88.38 167 GLU A C 1
ATOM 1294 O O . GLU A 1 167 ? -3.236 -46.844 -22.297 1 88.38 167 GLU A O 1
ATOM 1299 N N . ASN A 1 168 ? -5.414 -46.375 -22.594 1 88.25 168 ASN A N 1
ATOM 1300 C CA . ASN A 1 168 ? -5.09 -45.094 -23.219 1 88.25 168 ASN A CA 1
ATOM 1301 C C . ASN A 1 168 ? -4.332 -44.156 -22.266 1 88.25 168 ASN A C 1
ATOM 1303 O O . ASN A 1 168 ? -3.379 -43.5 -22.672 1 88.25 168 ASN A O 1
ATOM 1307 N N . PHE A 1 169 ? -4.746 -44.094 -21.078 1 90.88 169 PHE A N 1
ATOM 1308 C CA . PHE A 1 169 ? -4.082 -43.281 -20.078 1 90.88 169 PHE A CA 1
ATOM 1309 C C . PHE A 1 169 ? -2.609 -43.656 -19.953 1 90.88 169 PHE A C 1
ATOM 1311 O O . PHE A 1 169 ? -1.74 -42.781 -19.984 1 90.88 169 PHE A O 1
ATOM 1318 N N . TRP A 1 170 ? -2.34 -44.906 -19.891 1 91.75 170 TRP A N 1
ATOM 1319 C CA . TRP A 1 170 ? -0.974 -45.375 -19.672 1 91.75 170 TRP A CA 1
ATOM 1320 C C . TRP A 1 170 ? -0.101 -45.094 -20.891 1 91.75 170 TRP A C 1
ATOM 1322 O O . TRP A 1 170 ? 1.078 -44.75 -20.766 1 91.75 170 TRP A O 1
ATOM 1332 N N . ARG A 1 171 ? -0.662 -45.219 -22.047 1 92.81 171 ARG A N 1
ATOM 1333 C CA . ARG A 1 171 ? 0.075 -44.906 -23.266 1 92.81 171 ARG A CA 1
ATOM 1334 C C . ARG A 1 171 ? 0.47 -43.438 -23.312 1 92.81 171 ARG A C 1
ATOM 1336 O O . ARG A 1 171 ? 1.616 -43.125 -23.625 1 92.81 171 ARG A O 1
ATOM 1343 N N . HIS A 1 172 ? -0.448 -42.625 -22.969 1 91.69 172 HIS A N 1
ATOM 1344 C CA . HIS A 1 172 ? -0.191 -41.188 -22.984 1 91.69 172 HIS A CA 1
ATOM 1345 C C . HIS A 1 172 ? 0.76 -40.781 -21.859 1 91.69 172 HIS A C 1
ATOM 1347 O O . HIS A 1 172 ? 1.622 -39.938 -22.047 1 91.69 172 HIS A O 1
ATOM 1353 N N . LYS A 1 173 ? 0.569 -41.344 -20.719 1 91.81 173 LYS A N 1
ATOM 1354 C CA . LYS A 1 173 ? 1.473 -41.094 -19.609 1 91.81 173 LYS A CA 1
ATOM 1355 C C . LYS A 1 173 ? 2.908 -41.469 -19.969 1 91.81 173 LYS A C 1
ATOM 1357 O O . LYS A 1 173 ? 3.846 -40.75 -19.641 1 91.81 173 LYS A O 1
ATOM 1362 N N . ASN A 1 174 ? 3.066 -42.594 -20.578 1 92.94 174 ASN A N 1
ATOM 1363 C CA . ASN A 1 174 ? 4.387 -43.031 -21.031 1 92.94 174 ASN A CA 1
ATOM 1364 C C . ASN A 1 174 ? 4.984 -42.062 -22.031 1 92.94 174 ASN A C 1
ATOM 1366 O O . ASN A 1 174 ? 6.188 -41.781 -22 1 92.94 174 ASN A O 1
ATOM 1370 N N . PHE A 1 175 ? 4.188 -41.625 -22.953 1 94.44 175 PHE A N 1
ATOM 1371 C CA . PHE A 1 175 ? 4.621 -40.625 -23.938 1 94.44 175 PHE A CA 1
ATOM 1372 C C . PHE A 1 175 ? 5.172 -39.375 -23.25 1 94.44 175 PHE A C 1
ATOM 1374 O O . PHE A 1 175 ? 6.273 -38.938 -23.562 1 94.44 175 PHE A O 1
ATOM 1381 N N . ILE A 1 176 ? 4.41 -38.844 -22.266 1 93.12 176 ILE A N 1
ATOM 1382 C CA . ILE A 1 176 ? 4.789 -37.625 -21.594 1 93.12 176 ILE A CA 1
ATOM 1383 C C . ILE A 1 176 ? 6.07 -37.844 -20.781 1 93.12 176 ILE A C 1
ATOM 1385 O O . ILE A 1 176 ? 6.965 -37 -20.766 1 93.12 176 ILE A O 1
ATOM 1389 N N . HIS A 1 177 ? 6.184 -38.938 -20.141 1 92.62 177 HIS A N 1
ATOM 1390 C CA . HIS A 1 177 ? 7.398 -39.25 -19.406 1 92.62 177 HIS A CA 1
ATOM 1391 C C . HIS A 1 177 ? 8.609 -39.312 -20.328 1 92.62 177 HIS A C 1
ATOM 1393 O O . HIS A 1 177 ? 9.695 -38.844 -19.953 1 92.62 177 HIS A O 1
ATOM 1399 N N . THR A 1 178 ? 8.422 -39.844 -21.453 1 94.56 178 THR A N 1
ATOM 1400 C CA . THR A 1 178 ? 9.516 -39.969 -22.406 1 94.56 178 THR A CA 1
ATOM 1401 C C . THR A 1 178 ? 9.969 -38.594 -22.906 1 94.56 178 THR A C 1
ATOM 1403 O O . THR A 1 178 ? 11.164 -38.312 -22.922 1 94.56 178 THR A O 1
ATOM 1406 N N . ILE A 1 179 ? 9.023 -37.844 -23.297 1 94.56 179 ILE A N 1
ATOM 1407 C CA . ILE A 1 179 ? 9.414 -36.531 -23.812 1 94.56 179 ILE A CA 1
ATOM 1408 C C . ILE A 1 179 ? 10.039 -35.688 -22.688 1 94.56 179 ILE A C 1
ATOM 1410 O O . ILE A 1 179 ? 10.984 -34.938 -22.922 1 94.56 179 ILE A O 1
ATOM 1414 N N . MET A 1 180 ? 9.555 -35.844 -21.469 1 93.5 180 MET A N 1
ATOM 1415 C CA . MET A 1 180 ? 10.102 -35.094 -20.344 1 93.5 180 MET A CA 1
ATOM 1416 C C . MET A 1 180 ? 11.5 -35.562 -20 1 93.5 180 MET A C 1
ATOM 1418 O O . MET A 1 180 ? 12.391 -34.781 -19.703 1 93.5 180 MET A O 1
ATOM 1422 N N . ARG A 1 181 ? 11.648 -36.812 -20.031 1 93.38 181 ARG A N 1
ATOM 1423 C CA . ARG A 1 181 ? 12.969 -37.375 -19.766 1 93.38 181 ARG A CA 1
ATOM 1424 C C . ARG A 1 181 ? 14 -36.875 -20.766 1 93.38 181 ARG A C 1
ATOM 1426 O O . ARG A 1 181 ? 15.062 -36.375 -20.359 1 93.38 181 ARG A O 1
ATOM 1433 N N . HIS A 1 182 ? 13.734 -36.906 -21.969 1 93.12 182 HIS A N 1
ATOM 1434 C CA . HIS A 1 182 ? 14.664 -36.5 -23 1 93.12 182 HIS A CA 1
ATOM 1435 C C . HIS A 1 182 ? 14.922 -35 -22.938 1 93.12 182 HIS A C 1
ATOM 1437 O O . HIS A 1 182 ? 16.078 -34.531 -23.031 1 93.12 182 HIS A O 1
ATOM 1443 N N . SER A 1 183 ? 13.891 -34.281 -22.781 1 91.88 183 SER A N 1
ATOM 1444 C CA . SER A 1 183 ? 14.047 -32.844 -22.766 1 91.88 183 SER A CA 1
ATOM 1445 C C . SER A 1 183 ? 14.766 -32.375 -21.5 1 91.88 183 SER A C 1
ATOM 1447 O O . SER A 1 183 ? 15.578 -31.453 -21.547 1 91.88 183 SER A O 1
ATOM 1449 N N . SER A 1 184 ? 14.469 -33 -20.391 1 91.31 184 SER A N 1
ATOM 1450 C CA . SER A 1 184 ? 15.133 -32.625 -19.141 1 91.31 184 SER A CA 1
ATOM 1451 C C . SER A 1 184 ? 16.625 -32.938 -19.203 1 91.31 184 SER A C 1
ATOM 1453 O O . SER A 1 184 ? 17.453 -32.125 -18.766 1 91.31 184 SER A O 1
ATOM 1455 N N . GLN A 1 185 ? 16.938 -34.031 -19.719 1 88.38 185 GLN A N 1
ATOM 1456 C CA . GLN A 1 185 ? 18.328 -34.438 -19.859 1 88.38 185 GLN A CA 1
ATOM 1457 C C . GLN A 1 185 ? 19.094 -33.5 -20.781 1 88.38 185 GLN A C 1
ATOM 1459 O O . GLN A 1 185 ? 20.281 -33.25 -20.578 1 88.38 185 GLN A O 1
ATOM 1464 N N . ALA A 1 186 ? 18.359 -32.969 -21.656 1 91.69 186 ALA A N 1
ATOM 1465 C CA . ALA A 1 186 ? 18.969 -32.031 -22.609 1 91.69 186 ALA A CA 1
ATOM 1466 C C . ALA A 1 186 ? 18.875 -30.594 -22.109 1 91.69 186 ALA A C 1
ATOM 1468 O O . ALA A 1 186 ? 19.188 -29.641 -22.844 1 91.69 186 ALA A O 1
ATOM 1469 N N . GLY A 1 187 ? 18.406 -30.375 -20.938 1 93.06 187 GLY A N 1
ATOM 1470 C CA . GLY A 1 187 ? 18.266 -29.047 -20.375 1 93.06 187 GLY A CA 1
ATOM 1471 C C . GLY A 1 187 ? 17.219 -28.203 -21.094 1 93.06 187 GLY A C 1
ATOM 1472 O O . GLY A 1 187 ? 17.375 -26.984 -21.219 1 93.06 187 GLY A O 1
ATOM 1473 N N . PHE A 1 188 ? 16.297 -28.984 -21.75 1 95.69 188 PHE A N 1
ATOM 1474 C CA . PHE A 1 188 ? 15.219 -28.375 -22.516 1 95.69 188 PHE A CA 1
ATOM 1475 C C . PHE A 1 188 ? 15.781 -27.5 -23.625 1 95.69 188 PHE A C 1
ATOM 1477 O O . PHE A 1 188 ? 15.211 -26.453 -23.938 1 95.69 188 PHE A O 1
ATOM 1484 N N . TRP A 1 189 ? 17.031 -27.891 -24.031 1 95.5 189 TRP A N 1
ATOM 1485 C CA . TRP A 1 189 ? 17.719 -27.297 -25.156 1 95.5 189 TRP A CA 1
ATOM 1486 C C . TRP A 1 189 ? 17.922 -25.797 -24.953 1 95.5 189 TRP A C 1
ATOM 1488 O O . TRP A 1 189 ? 17.797 -25.016 -25.891 1 95.5 189 TRP A O 1
ATOM 1498 N N . ASP A 1 190 ? 17.906 -25.312 -23.719 1 94.19 190 ASP A N 1
ATOM 1499 C CA . ASP A 1 190 ? 18.203 -23.969 -23.266 1 94.19 190 ASP A CA 1
ATOM 1500 C C . ASP A 1 190 ? 17.078 -23 -23.656 1 94.19 190 ASP A C 1
ATOM 1502 O O . ASP A 1 190 ? 17.281 -21.781 -23.703 1 94.19 190 ASP A O 1
ATOM 1506 N N . ALA A 1 191 ? 15.953 -23.578 -23.938 1 96.12 191 ALA A N 1
ATOM 1507 C CA . ALA A 1 191 ? 14.82 -22.75 -24.359 1 96.12 191 ALA A CA 1
ATOM 1508 C C . ALA A 1 191 ? 14.445 -21.75 -23.281 1 96.12 191 ALA A C 1
ATOM 1510 O O . ALA A 1 191 ? 14.297 -20.547 -23.547 1 96.12 191 ALA A O 1
ATOM 1511 N N . PRO A 1 192 ? 14.336 -22.156 -21.984 1 96.44 192 PRO A N 1
ATOM 1512 C CA . PRO A 1 192 ? 13.953 -21.203 -20.953 1 96.44 192 PRO A CA 1
ATOM 1513 C C . PRO A 1 192 ? 15 -20.094 -20.766 1 96.44 192 PRO A C 1
ATOM 1515 O O . PRO A 1 192 ? 14.648 -18.922 -20.688 1 96.44 192 PRO A O 1
ATOM 1518 N N . VAL A 1 193 ? 16.25 -20.453 -20.75 1 95.38 193 VAL A N 1
ATOM 1519 C CA . VAL A 1 193 ? 17.344 -19.516 -20.469 1 95.38 193 VAL A CA 1
ATOM 1520 C C . VAL A 1 193 ? 17.453 -18.516 -21.625 1 95.38 193 VAL A C 1
ATOM 1522 O O . VAL A 1 193 ? 17.672 -17.328 -21.406 1 95.38 193 VAL A O 1
ATOM 1525 N N . THR A 1 194 ? 17.312 -19.078 -22.828 1 96 194 THR A N 1
ATOM 1526 C CA . THR A 1 194 ? 17.344 -18.203 -24 1 96 194 THR A CA 1
ATOM 1527 C C . THR A 1 194 ? 16.172 -17.219 -23.969 1 96 194 THR A C 1
ATOM 1529 O O . THR A 1 194 ? 16.344 -16.031 -24.281 1 96 194 THR A O 1
ATOM 1532 N N . GLU A 1 195 ? 15.047 -17.703 -23.594 1 97.75 195 GLU A N 1
ATOM 1533 C CA . GLU A 1 195 ? 13.852 -16.859 -23.562 1 97.75 195 GLU A CA 1
ATOM 1534 C C . GLU A 1 195 ? 13.945 -15.805 -22.469 1 97.75 195 GLU A C 1
ATOM 1536 O O . GLU A 1 195 ? 13.336 -14.734 -22.578 1 97.75 195 GLU A O 1
ATOM 1541 N N . ASN A 1 196 ? 14.672 -16.062 -21.406 1 98.31 196 ASN A N 1
ATOM 1542 C CA . ASN A 1 196 ? 14.859 -15.07 -20.344 1 98.31 196 ASN A CA 1
ATOM 1543 C C . ASN A 1 196 ? 15.398 -13.758 -20.891 1 98.31 196 ASN A C 1
ATOM 1545 O O . ASN A 1 196 ? 14.984 -12.68 -20.469 1 98.31 196 ASN A O 1
ATOM 1549 N N . LYS A 1 197 ? 16.297 -13.852 -21.859 1 98.19 197 LYS A N 1
ATOM 1550 C CA . LYS A 1 197 ? 16.891 -12.648 -22.453 1 98.19 197 LYS A CA 1
ATOM 1551 C C . LYS A 1 197 ? 15.828 -11.836 -23.188 1 98.19 197 LYS A C 1
ATOM 1553 O O . LYS A 1 197 ? 15.805 -10.609 -23.109 1 98.19 197 LYS A O 1
ATOM 1558 N N . HIS A 1 198 ? 14.992 -12.531 -23.922 1 98.12 198 HIS A N 1
ATOM 1559 C CA . HIS A 1 198 ? 13.883 -11.852 -24.578 1 98.12 198 HIS A CA 1
ATOM 1560 C C . HIS A 1 198 ? 12.969 -11.172 -23.562 1 98.12 198 HIS A C 1
ATOM 1562 O O . HIS A 1 198 ? 12.492 -10.055 -23.812 1 98.12 198 HIS A O 1
ATOM 1568 N N . THR A 1 199 ? 12.711 -11.844 -22.484 1 98.44 199 THR A N 1
ATOM 1569 C CA . THR A 1 199 ? 11.812 -11.336 -21.453 1 98.44 199 THR A CA 1
ATOM 1570 C C . THR A 1 199 ? 12.367 -10.062 -20.828 1 98.44 199 THR A C 1
ATOM 1572 O O . THR A 1 199 ? 11.641 -9.094 -20.609 1 98.44 199 THR A O 1
ATOM 1575 N N . LEU A 1 200 ? 13.664 -10.094 -20.531 1 98.56 200 LEU A N 1
ATOM 1576 C CA . LEU A 1 200 ? 14.305 -8.906 -19.984 1 98.56 200 LEU A CA 1
ATOM 1577 C C . LEU A 1 200 ? 14.156 -7.727 -20.938 1 98.56 200 LEU A C 1
ATOM 1579 O O . LEU A 1 200 ? 13.875 -6.605 -20.516 1 98.56 200 LEU A O 1
ATOM 1583 N N . ARG A 1 201 ? 14.359 -8 -22.219 1 98.12 201 ARG A N 1
ATOM 1584 C CA . ARG A 1 201 ? 14.227 -6.965 -23.234 1 98.12 201 ARG A CA 1
ATOM 1585 C C . ARG A 1 201 ? 12.805 -6.43 -23.281 1 98.12 201 ARG A C 1
ATOM 1587 O O . ARG A 1 201 ? 12.586 -5.215 -23.344 1 98.12 201 ARG A O 1
ATOM 1594 N N . ARG A 1 202 ? 11.812 -7.297 -23.219 1 96.25 202 ARG A N 1
ATOM 1595 C CA . ARG A 1 202 ? 10.406 -6.891 -23.25 1 96.25 202 ARG A CA 1
ATOM 1596 C C . ARG A 1 202 ? 10.078 -5.988 -22.062 1 96.25 202 ARG A C 1
ATOM 1598 O O . ARG A 1 202 ? 9.406 -4.969 -22.219 1 96.25 202 ARG A O 1
ATOM 1605 N N . LEU A 1 203 ? 10.57 -6.348 -20.922 1 97.56 203 LEU A N 1
ATOM 1606 C CA . LEU A 1 203 ? 10.25 -5.605 -19.703 1 97.56 203 LEU A CA 1
ATOM 1607 C C . LEU A 1 203 ? 10.984 -4.27 -19.672 1 97.56 203 LEU A C 1
ATOM 1609 O O . LEU A 1 203 ? 10.492 -3.301 -19.094 1 97.56 203 LEU A O 1
ATOM 1613 N N . LEU A 1 204 ? 12.172 -4.297 -20.234 1 97.81 204 LEU A N 1
ATOM 1614 C CA . LEU A 1 204 ? 12.875 -3.021 -20.359 1 97.81 204 LEU A CA 1
ATOM 1615 C C . LEU A 1 204 ? 12.133 -2.076 -21.297 1 97.81 204 LEU A C 1
ATOM 1617 O O . LEU A 1 204 ? 11.961 -0.894 -20.984 1 97.81 204 LEU A O 1
ATOM 1621 N N . ASP A 1 205 ? 11.648 -2.621 -22.391 1 95.06 205 ASP A N 1
ATOM 1622 C CA . ASP A 1 205 ? 11.016 -1.817 -23.422 1 95.06 205 ASP A CA 1
ATOM 1623 C C . ASP A 1 205 ? 9.594 -1.425 -23.016 1 95.06 205 ASP A C 1
ATOM 1625 O O . ASP A 1 205 ? 9.133 -0.322 -23.328 1 95.06 205 ASP A O 1
ATOM 1629 N N . SER A 1 206 ? 8.906 -2.328 -22.422 1 92.81 206 SER A N 1
ATOM 1630 C CA . SER A 1 206 ? 7.512 -2.107 -22.047 1 92.81 206 SER A CA 1
ATOM 1631 C C . SER A 1 206 ? 7.23 -2.6 -20.641 1 92.81 206 SER A C 1
ATOM 1633 O O . SER A 1 206 ? 6.453 -3.535 -20.438 1 92.81 206 SER A O 1
ATOM 1635 N N . PRO A 1 207 ? 7.711 -1.849 -19.672 1 94.75 207 PRO A N 1
ATOM 1636 C CA . PRO A 1 207 ? 7.566 -2.305 -18.281 1 94.75 207 PRO A CA 1
ATOM 1637 C C . PRO A 1 207 ? 6.117 -2.273 -17.797 1 94.75 207 PRO A C 1
ATOM 1639 O O . PRO A 1 207 ? 5.75 -3.021 -16.891 1 94.75 207 PRO A O 1
ATOM 1642 N N . ASP A 1 208 ? 5.188 -1.514 -18.375 1 90.88 208 ASP A N 1
ATOM 1643 C CA . ASP A 1 208 ? 3.816 -1.336 -17.922 1 90.88 208 ASP A CA 1
ATOM 1644 C C . ASP A 1 208 ? 2.943 -2.525 -18.312 1 90.88 208 ASP A C 1
ATOM 1646 O O . ASP A 1 208 ? 1.834 -2.686 -17.797 1 90.88 208 ASP A O 1
ATOM 1650 N N . THR A 1 209 ? 3.439 -3.383 -19.188 1 91.06 209 THR A N 1
ATOM 1651 C CA . THR A 1 209 ? 2.697 -4.562 -19.625 1 91.06 209 THR A CA 1
ATOM 1652 C C . THR A 1 209 ? 3.363 -5.836 -19.109 1 91.06 209 THR A C 1
ATOM 1654 O O . THR A 1 209 ? 3.51 -6.805 -19.859 1 91.06 209 THR A O 1
ATOM 1657 N N . TRP A 1 210 ? 3.768 -5.793 -17.875 1 95.19 210 TRP A N 1
ATOM 1658 C CA . TRP A 1 210 ? 4.551 -6.895 -17.328 1 95.19 210 TRP A CA 1
ATOM 1659 C C . TRP A 1 210 ? 3.762 -8.195 -17.375 1 95.19 210 TRP A C 1
ATOM 1661 O O . TRP A 1 210 ? 4.32 -9.266 -17.641 1 95.19 210 TRP A O 1
ATOM 1671 N N . SER A 1 211 ? 2.461 -8.195 -17.094 1 94.31 211 SER A N 1
ATOM 1672 C CA . SER A 1 211 ? 1.636 -9.398 -17.125 1 94.31 211 SER A CA 1
ATOM 1673 C C . SER A 1 211 ? 1.64 -10.039 -18.5 1 94.31 211 SER A C 1
ATOM 1675 O O . SER A 1 211 ? 1.834 -11.25 -18.641 1 94.31 211 SER A O 1
ATOM 1677 N N . GLU A 1 212 ? 1.461 -9.234 -19.484 1 92.06 212 GLU A N 1
ATOM 1678 C CA . GLU A 1 212 ? 1.527 -9.695 -20.875 1 92.06 212 GLU A CA 1
ATOM 1679 C C . GLU A 1 212 ? 2.896 -10.297 -21.188 1 92.06 212 GLU A C 1
ATOM 1681 O O . GLU A 1 212 ? 2.99 -11.32 -21.859 1 92.06 212 GLU A O 1
ATOM 1686 N N . SER A 1 213 ? 3.891 -9.633 -20.719 1 95 213 SER A N 1
ATOM 1687 C CA . SER A 1 213 ? 5.254 -10.094 -20.953 1 95 213 SER A CA 1
ATOM 1688 C C . SER A 1 213 ? 5.48 -11.477 -20.359 1 95 213 SER A C 1
ATOM 1690 O O . SER A 1 213 ? 6.16 -12.32 -20.953 1 95 213 SER A O 1
ATOM 1692 N N . ILE A 1 214 ? 4.93 -11.727 -19.219 1 96.19 214 ILE A N 1
ATOM 1693 C CA . ILE A 1 214 ? 5.109 -13 -18.531 1 96.19 214 ILE A CA 1
ATOM 1694 C C . ILE A 1 214 ? 4.352 -14.094 -19.266 1 96.19 214 ILE A C 1
ATOM 1696 O O . ILE A 1 214 ? 4.871 -15.195 -19.453 1 96.19 214 ILE A O 1
ATOM 1700 N N . ILE A 1 215 ? 3.184 -13.805 -19.672 1 93.44 215 ILE A N 1
ATOM 1701 C CA . ILE A 1 215 ? 2.396 -14.773 -20.422 1 93.44 215 ILE A CA 1
ATOM 1702 C C . ILE A 1 215 ? 3.096 -15.086 -21.75 1 93.44 215 ILE A C 1
ATOM 1704 O O . ILE A 1 215 ? 3.178 -16.25 -22.141 1 93.44 215 ILE A O 1
ATOM 1708 N N . THR A 1 216 ? 3.58 -14.055 -22.328 1 94.75 216 THR A N 1
ATOM 1709 C CA . THR A 1 216 ? 4.328 -14.234 -23.578 1 94.75 216 THR A CA 1
ATOM 1710 C C . THR A 1 216 ? 5.562 -15.102 -23.344 1 94.75 216 THR A C 1
ATOM 1712 O O . THR A 1 216 ? 5.863 -15.992 -24.141 1 94.75 216 THR A O 1
ATOM 1715 N N . HIS A 1 217 ? 6.234 -14.852 -22.297 1 97.44 217 HIS A N 1
ATOM 1716 C CA . HIS A 1 217 ? 7.395 -15.664 -21.938 1 97.44 217 HIS A CA 1
ATOM 1717 C C . HIS A 1 217 ? 7.031 -17.141 -21.875 1 97.44 217 HIS A C 1
ATOM 1719 O O . HIS A 1 217 ? 7.703 -17.969 -22.484 1 97.44 217 HIS A O 1
ATOM 1725 N N . CYS A 1 218 ? 6.031 -17.453 -21.172 1 96.56 218 CYS A N 1
ATOM 1726 C CA . CYS A 1 218 ? 5.625 -18.828 -20.984 1 96.56 218 CYS A CA 1
ATOM 1727 C C . CYS A 1 218 ? 5.211 -19.453 -22.312 1 96.56 218 CYS A C 1
ATOM 1729 O O . CYS A 1 218 ? 5.562 -20.609 -22.609 1 96.56 218 CYS A O 1
ATOM 1731 N N . ALA A 1 219 ? 4.492 -18.703 -23.078 1 95.94 219 ALA A N 1
ATOM 1732 C CA . ALA A 1 219 ? 4.027 -19.203 -24.375 1 95.94 219 ALA A CA 1
ATOM 1733 C C . ALA A 1 219 ? 5.199 -19.484 -25.297 1 95.94 219 ALA A C 1
ATOM 1735 O O . ALA A 1 219 ? 5.23 -20.531 -25.969 1 95.94 219 ALA A O 1
ATOM 1736 N N . ARG A 1 220 ? 6.098 -18.609 -25.312 1 97.12 220 ARG A N 1
ATOM 1737 C CA . ARG A 1 220 ? 7.246 -18.75 -26.203 1 97.12 220 ARG A CA 1
ATOM 1738 C C . ARG A 1 220 ? 8.125 -19.922 -25.781 1 97.12 220 ARG A C 1
ATOM 1740 O O . ARG A 1 220 ? 8.578 -20.703 -26.609 1 97.12 220 ARG A O 1
ATOM 1747 N N . VAL A 1 221 ? 8.367 -20.062 -24.516 1 97.75 221 VAL A N 1
ATOM 1748 C CA . VAL A 1 221 ? 9.211 -21.141 -24 1 97.75 221 VAL A CA 1
ATOM 1749 C C . VAL A 1 221 ? 8.609 -22.5 -24.375 1 97.75 221 VAL A C 1
ATOM 1751 O O . VAL A 1 221 ? 9.281 -23.344 -24.969 1 97.75 221 VAL A O 1
ATOM 1754 N N . VAL A 1 222 ? 7.363 -22.656 -24.062 1 97.25 222 VAL A N 1
ATOM 1755 C CA . VAL A 1 222 ? 6.777 -23.984 -24.25 1 97.25 222 VAL A CA 1
ATOM 1756 C C . VAL A 1 222 ? 6.586 -24.25 -25.734 1 97.25 222 VAL A C 1
ATOM 1758 O O . VAL A 1 222 ? 6.723 -25.391 -26.172 1 97.25 222 VAL A O 1
ATOM 1761 N N . ALA A 1 223 ? 6.316 -23.25 -26.516 1 97.25 223 ALA A N 1
ATOM 1762 C CA . ALA A 1 223 ? 6.211 -23.438 -27.969 1 97.25 223 ALA A CA 1
ATOM 1763 C C . ALA A 1 223 ? 7.539 -23.906 -28.562 1 97.25 223 ALA A C 1
ATOM 1765 O O . ALA A 1 223 ? 7.562 -24.766 -29.438 1 97.25 223 ALA A O 1
ATOM 1766 N N . THR A 1 224 ? 8.578 -23.328 -28.078 1 97.69 224 THR A N 1
ATOM 1767 C CA . THR A 1 224 ? 9.906 -23.75 -28.531 1 97.69 224 THR A CA 1
ATOM 1768 C C . THR A 1 224 ? 10.18 -25.203 -28.141 1 97.69 224 THR A C 1
ATOM 1770 O O . THR A 1 224 ? 10.68 -25.969 -28.953 1 97.69 224 THR A O 1
ATOM 1773 N N . ILE A 1 225 ? 9.812 -25.547 -26.984 1 97.56 225 ILE A N 1
ATOM 1774 C CA . ILE A 1 225 ? 10.078 -26.891 -26.484 1 97.56 225 ILE A CA 1
ATOM 1775 C C . ILE A 1 225 ? 9.172 -27.891 -27.203 1 97.56 225 ILE A C 1
ATOM 1777 O O . ILE A 1 225 ? 9.602 -29.016 -27.516 1 97.56 225 ILE A O 1
ATOM 1781 N N . ALA A 1 226 ? 7.961 -27.531 -27.469 1 97.56 226 ALA A N 1
ATOM 1782 C CA . ALA A 1 226 ? 6.961 -28.438 -28.031 1 97.56 226 ALA A CA 1
ATOM 1783 C C . ALA A 1 226 ? 7.16 -28.609 -29.531 1 97.56 226 ALA A C 1
ATOM 1785 O O . ALA A 1 226 ? 7.043 -29.703 -30.062 1 97.56 226 ALA A O 1
ATOM 1786 N N . TRP A 1 227 ? 7.516 -27.484 -30.219 1 97.94 227 TRP A N 1
ATOM 1787 C CA . TRP A 1 227 ? 7.461 -27.516 -31.672 1 97.94 227 TRP A CA 1
ATOM 1788 C C . TRP A 1 227 ? 8.711 -26.906 -32.281 1 97.94 227 TRP A C 1
ATOM 1790 O O . TRP A 1 227 ? 8.836 -26.812 -33.5 1 97.94 227 TRP A O 1
ATOM 1800 N N . GLY A 1 228 ? 9.617 -26.406 -31.484 1 96.94 228 GLY A N 1
ATOM 1801 C CA . GLY A 1 228 ? 10.891 -25.906 -31.969 1 96.94 228 GLY A CA 1
ATOM 1802 C C . GLY A 1 228 ? 10.812 -24.484 -32.5 1 96.94 228 GLY A C 1
ATOM 1803 O O . GLY A 1 228 ? 11.766 -23.984 -33.094 1 96.94 228 GLY A O 1
ATOM 1804 N N . ASP A 1 229 ? 9.711 -23.828 -32.312 1 96 229 ASP A N 1
ATOM 1805 C CA . ASP A 1 229 ? 9.5 -22.469 -32.812 1 96 229 ASP A CA 1
ATOM 1806 C C . ASP A 1 229 ? 8.594 -21.672 -31.875 1 96 229 ASP A C 1
ATOM 1808 O O . ASP A 1 229 ? 7.414 -21.984 -31.734 1 96 229 ASP A O 1
ATOM 1812 N N . PRO A 1 230 ? 9.133 -20.547 -31.312 1 95.94 230 PRO A N 1
ATOM 1813 C CA . PRO A 1 230 ? 8.367 -19.766 -30.359 1 95.94 230 PRO A CA 1
ATOM 1814 C C . PRO A 1 230 ? 7.133 -19.109 -30.969 1 95.94 230 PRO A C 1
ATOM 1816 O O . PRO A 1 230 ? 6.219 -18.703 -30.25 1 95.94 230 PRO A O 1
ATOM 1819 N N . LYS A 1 231 ? 7.023 -19.016 -32.25 1 92.94 231 LYS A N 1
ATOM 1820 C CA . LYS A 1 231 ? 5.902 -18.359 -32.906 1 92.94 231 LYS A CA 1
ATOM 1821 C C . LYS A 1 231 ? 4.598 -19.109 -32.688 1 92.94 231 LYS A C 1
ATOM 1823 O O . LYS A 1 231 ? 3.516 -18.531 -32.75 1 92.94 231 LYS A O 1
ATOM 1828 N N . HIS A 1 232 ? 4.73 -20.406 -32.406 1 95 232 HIS A N 1
ATOM 1829 C CA . HIS A 1 232 ? 3.543 -21.219 -32.156 1 95 232 HIS A CA 1
ATOM 1830 C C . HIS A 1 232 ? 2.9 -20.859 -30.828 1 95 232 HIS A C 1
ATOM 1832 O O . HIS A 1 232 ? 1.802 -21.312 -30.516 1 95 232 HIS A O 1
ATOM 1838 N N . GLY A 1 233 ? 3.555 -19.984 -30.078 1 94.19 233 GLY A N 1
ATOM 1839 C CA . GLY A 1 233 ? 2.979 -19.5 -28.844 1 94.19 233 GLY A CA 1
ATOM 1840 C C . GLY A 1 233 ? 1.643 -18.812 -29.031 1 94.19 233 GLY A C 1
ATOM 1841 O O . GLY A 1 233 ? 0.789 -18.844 -28.141 1 94.19 233 GLY A O 1
ATOM 1842 N N . THR A 1 234 ? 1.437 -18.172 -30.125 1 92.81 234 THR A N 1
ATOM 1843 C CA . THR A 1 234 ? 0.188 -17.469 -30.406 1 92.81 234 THR A CA 1
ATOM 1844 C C . THR A 1 234 ? -0.983 -18.438 -30.453 1 92.81 234 THR A C 1
ATOM 1846 O O . THR A 1 234 ? -2.1 -18.109 -30.047 1 92.81 234 THR A O 1
ATOM 1849 N N . LYS A 1 235 ? -0.714 -19.625 -31 1 92.94 235 LYS A N 1
ATOM 1850 C CA . LYS A 1 235 ? -1.747 -20.656 -31.031 1 92.94 235 LYS A CA 1
ATOM 1851 C C . LYS A 1 235 ? -2.193 -21.031 -29.625 1 92.94 235 LYS A C 1
ATOM 1853 O O . LYS A 1 235 ? -3.389 -21.172 -29.359 1 92.94 235 LYS A O 1
ATOM 1858 N N . LEU A 1 236 ? -1.224 -21.109 -28.797 1 92.19 236 LEU A N 1
ATOM 1859 C CA . LEU A 1 236 ? -1.518 -21.469 -27.406 1 92.19 236 LEU A CA 1
ATOM 1860 C C . LEU A 1 236 ? -2.262 -20.328 -26.703 1 92.19 236 LEU A C 1
ATOM 1862 O O . LEU A 1 236 ? -3.168 -20.578 -25.906 1 92.19 236 LEU A O 1
ATOM 1866 N N . LEU A 1 237 ? -1.866 -19.109 -26.969 1 90.69 237 LEU A N 1
ATOM 1867 C CA . LEU A 1 237 ? -2.525 -17.953 -26.359 1 90.69 237 LEU A CA 1
ATOM 1868 C C . LEU A 1 237 ? -3.992 -17.891 -26.766 1 90.69 237 LEU A C 1
ATOM 1870 O O . LEU A 1 237 ? -4.816 -17.312 -26.062 1 90.69 237 LEU A O 1
ATOM 1874 N N . THR A 1 238 ? -4.293 -18.484 -27.812 1 87.5 238 THR A N 1
ATOM 1875 C CA . THR A 1 238 ? -5.664 -18.516 -28.312 1 87.5 238 THR A CA 1
ATOM 1876 C C . THR A 1 238 ? -6.438 -19.672 -27.672 1 87.5 238 THR A C 1
ATOM 1878 O O . THR A 1 238 ? -7.578 -19.5 -27.25 1 87.5 238 THR A O 1
ATOM 1881 N N . VAL A 1 239 ? -5.816 -20.766 -27.562 1 87.94 239 VAL A N 1
ATOM 1882 C CA . VAL A 1 239 ? -6.496 -22 -27.188 1 87.94 239 VAL A CA 1
ATOM 1883 C C . VAL A 1 239 ? -6.652 -22.062 -25.672 1 87.94 239 VAL A C 1
ATOM 1885 O O . VAL A 1 239 ? -7.68 -22.516 -25.156 1 87.94 239 VAL A O 1
ATOM 1888 N N . VAL A 1 240 ? -5.746 -21.609 -24.953 1 86.25 240 VAL A N 1
ATOM 1889 C CA . VAL A 1 240 ? -5.656 -21.844 -23.516 1 86.25 240 VAL A CA 1
ATOM 1890 C C . VAL A 1 240 ? -6.828 -21.156 -22.812 1 86.25 240 VAL A C 1
ATOM 1892 O O . VAL A 1 240 ? -7.523 -21.781 -22 1 86.25 240 VAL A O 1
ATOM 1895 N N . PRO A 1 241 ? -7.082 -19.891 -23.094 1 82.69 241 PRO A N 1
ATOM 1896 C CA . PRO A 1 241 ? -8.203 -19.25 -22.391 1 82.69 241 PRO A CA 1
ATOM 1897 C C . PRO A 1 241 ? -9.531 -19.953 -22.672 1 82.69 241 PRO A C 1
ATOM 1899 O O . PRO A 1 241 ? -10.375 -20.062 -21.766 1 82.69 241 PRO A O 1
ATOM 1902 N N . GLN A 1 242 ? -9.68 -20.438 -23.766 1 80.5 242 GLN A N 1
ATOM 1903 C CA . GLN A 1 242 ? -10.922 -21.109 -24.141 1 80.5 242 GLN A CA 1
ATOM 1904 C C . GLN A 1 242 ? -11.07 -22.422 -23.391 1 80.5 242 GLN A C 1
ATOM 1906 O O . GLN A 1 242 ? -12.164 -22.75 -22.938 1 80.5 242 GLN A O 1
ATOM 1911 N N . LEU A 1 243 ? -10.055 -23.016 -23.359 1 80.5 243 LEU A N 1
ATOM 1912 C CA . LEU A 1 243 ? -10.094 -24.312 -22.703 1 80.5 243 LEU A CA 1
ATOM 1913 C C . LEU A 1 243 ? -10.297 -24.156 -21.203 1 80.5 243 LEU A C 1
ATOM 1915 O O . LEU A 1 243 ? -11.07 -24.906 -20.594 1 80.5 243 LEU A O 1
ATOM 1919 N N . LEU A 1 244 ? -9.586 -23.281 -20.656 1 81.5 244 LEU A N 1
ATOM 1920 C CA . LEU A 1 244 ? -9.711 -23.062 -19.219 1 81.5 244 LEU A CA 1
ATOM 1921 C C . LEU A 1 244 ? -11.125 -22.641 -18.859 1 81.5 244 LEU A C 1
ATOM 1923 O O . LEU A 1 244 ? -11.656 -23.078 -17.828 1 81.5 244 LEU A O 1
ATOM 1927 N N . LYS A 1 245 ? -11.711 -21.859 -19.625 1 77.88 245 LYS A N 1
ATOM 1928 C CA . LYS A 1 245 ? -13.094 -21.469 -19.406 1 77.88 245 LYS A CA 1
ATOM 1929 C C . LYS A 1 245 ? -14.031 -22.672 -19.531 1 77.88 245 LYS A C 1
ATOM 1931 O O . LYS A 1 245 ? -14.969 -22.828 -18.75 1 77.88 245 LYS A O 1
ATOM 1936 N N . ALA A 1 246 ? -13.734 -23.484 -20.391 1 75.69 246 ALA A N 1
ATOM 1937 C CA . ALA A 1 246 ? -14.594 -24.625 -20.703 1 75.69 246 ALA A CA 1
ATOM 1938 C C . ALA A 1 246 ? -14.562 -25.656 -19.578 1 75.69 246 ALA A C 1
ATOM 1940 O O . ALA A 1 246 ? -15.562 -26.328 -19.312 1 75.69 246 ALA A O 1
ATOM 1941 N N . VAL A 1 247 ? -13.469 -25.719 -18.969 1 75.38 247 VAL A N 1
ATOM 1942 C CA . VAL A 1 247 ? -13.328 -26.797 -18 1 75.38 247 VAL A CA 1
ATOM 1943 C C . VAL A 1 247 ? -13.609 -26.266 -16.594 1 75.38 247 VAL A C 1
ATOM 1945 O O . VAL A 1 247 ? -13.531 -27.016 -15.609 1 75.38 247 VAL A O 1
ATOM 1948 N N . SER A 1 248 ? -13.93 -25.016 -16.531 1 76 248 SER A N 1
ATOM 1949 C CA . SER A 1 248 ? -14.18 -24.406 -15.227 1 76 248 SER A CA 1
ATOM 1950 C C . SER A 1 248 ? -15.672 -24.312 -14.93 1 76 248 SER A C 1
ATOM 1952 O O . SER A 1 248 ? -16.484 -24.219 -15.844 1 76 248 SER A O 1
ATOM 1954 N N . PRO A 1 249 ? -16 -24.328 -13.656 1 67.5 249 PRO A N 1
ATOM 1955 C CA . PRO A 1 249 ? -17.406 -24.188 -13.281 1 67.5 249 PRO A CA 1
ATOM 1956 C C . PRO A 1 249 ? -18.016 -22.859 -13.758 1 67.5 249 PRO A C 1
ATOM 1958 O O . PRO A 1 249 ? -19.219 -22.797 -14.031 1 67.5 249 PRO A O 1
ATOM 1961 N N . GLU A 1 250 ? -17.203 -21.875 -13.82 1 65.94 250 GLU A N 1
ATOM 1962 C CA . GLU A 1 250 ? -17.688 -20.562 -14.281 1 65.94 250 GLU A CA 1
ATOM 1963 C C . GLU A 1 250 ? -17.953 -20.578 -15.781 1 65.94 250 GLU A C 1
ATOM 1965 O O . GLU A 1 250 ? -18.625 -19.688 -16.312 1 65.94 250 GLU A O 1
ATOM 1970 N N . GLY A 1 251 ? -17.578 -21.656 -16.375 1 67.38 251 GLY A N 1
ATOM 1971 C CA . GLY A 1 251 ? -17.719 -21.734 -17.812 1 67.38 251 GLY A CA 1
ATOM 1972 C C . GLY A 1 251 ? -19.125 -22.109 -18.266 1 67.38 251 GLY A C 1
ATOM 1973 O O . GLY A 1 251 ? -20.109 -21.469 -17.844 1 67.38 251 GLY A O 1
ATOM 1974 N N . PRO A 1 252 ? -19.172 -23.062 -19.109 1 70.19 252 PRO A N 1
ATOM 1975 C CA . PRO A 1 252 ? -20.469 -23.406 -19.703 1 70.19 252 PRO A CA 1
ATOM 1976 C C . PRO A 1 252 ? -21.469 -23.922 -18.672 1 70.19 252 PRO A C 1
ATOM 1978 O O . PRO A 1 252 ? -21.094 -24.641 -17.75 1 70.19 252 PRO A O 1
ATOM 1981 N N . LEU A 1 253 ? -22.609 -23.625 -18.828 1 70.19 253 LEU A N 1
ATOM 1982 C CA . LEU A 1 253 ? -23.719 -23.922 -17.922 1 70.19 253 LEU A CA 1
ATOM 1983 C C . LEU A 1 253 ? -23.859 -25.422 -17.688 1 70.19 253 LEU A C 1
ATOM 1985 O O . LEU A 1 253 ? -24.156 -25.859 -16.578 1 70.19 253 LEU A O 1
ATOM 1989 N N . PRO A 1 254 ? -23.594 -26.219 -18.672 1 69.62 254 PRO A N 1
ATOM 1990 C CA . PRO A 1 254 ? -23.766 -27.656 -18.453 1 69.62 254 PRO A CA 1
ATOM 1991 C C . PRO A 1 254 ? -22.828 -28.203 -17.375 1 69.62 254 PRO A C 1
ATOM 1993 O O . PRO A 1 254 ? -23.078 -29.281 -16.828 1 69.62 254 PRO A O 1
ATOM 1996 N N . ASN A 1 255 ? -21.781 -27.5 -17.156 1 69.75 255 ASN A N 1
ATOM 1997 C CA . ASN A 1 255 ? -20.922 -27.938 -16.062 1 69.75 255 ASN A CA 1
ATOM 1998 C C . ASN A 1 255 ? -21.625 -27.859 -14.719 1 69.75 255 ASN A C 1
ATOM 2000 O O . ASN A 1 255 ? -21.375 -28.672 -13.828 1 69.75 255 ASN A O 1
ATOM 2004 N N . LEU A 1 256 ? -22.469 -26.938 -14.719 1 67.44 256 LEU A N 1
ATOM 2005 C CA . LEU A 1 256 ? -23.281 -26.781 -13.516 1 67.44 256 LEU A CA 1
ATOM 2006 C C . LEU A 1 256 ? -24.562 -27.609 -13.602 1 67.44 256 LEU A C 1
ATOM 2008 O O . LEU A 1 256 ? -25.016 -28.156 -12.602 1 67.44 256 LEU A O 1
ATOM 2012 N N . LEU A 1 257 ? -25.047 -27.625 -14.883 1 68.75 257 LEU A N 1
ATOM 2013 C CA . LEU A 1 257 ? -26.312 -28.328 -15.141 1 68.75 257 LEU A CA 1
ATOM 2014 C C . LEU A 1 257 ? -26.141 -29.391 -16.219 1 68.75 257 LEU A C 1
ATOM 2016 O O . LEU A 1 257 ? -26.484 -29.172 -17.375 1 68.75 257 LEU A O 1
ATOM 2020 N N . PRO A 1 258 ? -25.797 -30.609 -15.898 1 70.62 258 PRO A N 1
ATOM 2021 C CA . PRO A 1 258 ? -25.406 -31.656 -16.859 1 70.62 258 PRO A CA 1
ATOM 2022 C C . PRO A 1 258 ? -26.562 -32.094 -17.734 1 70.62 258 PRO A C 1
ATOM 2024 O O . PRO A 1 258 ? -26.344 -32.594 -18.844 1 70.62 258 PRO A O 1
ATOM 2027 N N . PHE A 1 259 ? -27.719 -31.922 -17.297 1 69.25 259 PHE A N 1
ATOM 2028 C CA . PHE A 1 259 ? -28.859 -32.375 -18.078 1 69.25 259 PHE A CA 1
ATOM 2029 C C . PHE A 1 259 ? -28.984 -31.625 -19.391 1 69.25 259 PHE A C 1
ATOM 2031 O O . PHE A 1 259 ? -29.625 -32.094 -20.328 1 69.25 259 PHE A O 1
ATOM 2038 N N . LEU A 1 260 ? -28.297 -30.516 -19.453 1 72.88 260 LEU A N 1
ATOM 2039 C CA . LEU A 1 260 ? -28.359 -29.688 -20.641 1 72.88 260 LEU A CA 1
ATOM 2040 C C . LEU A 1 260 ? -27.594 -30.359 -21.797 1 72.88 260 LEU A C 1
ATOM 2042 O O . LEU A 1 260 ? -27.797 -30 -22.953 1 72.88 260 LEU A O 1
ATOM 2046 N N . MET A 1 261 ? -26.844 -31.344 -21.469 1 73.25 261 MET A N 1
ATOM 2047 C CA . MET A 1 261 ? -26.062 -32.031 -22.5 1 73.25 261 MET A CA 1
ATOM 2048 C C . MET A 1 261 ? -26.922 -33.062 -23.219 1 73.25 261 MET A C 1
ATOM 2050 O O . MET A 1 261 ? -26.531 -33.562 -24.281 1 73.25 261 MET A O 1
ATOM 2054 N N . HIS A 1 262 ? -28.031 -33.312 -22.766 1 73.12 262 HIS A N 1
ATOM 2055 C CA . HIS A 1 262 ? -28.922 -34.25 -23.438 1 73.12 262 HIS A CA 1
ATOM 2056 C C . HIS A 1 262 ? -29.641 -33.594 -24.609 1 73.12 262 HIS A C 1
ATOM 2058 O O . HIS A 1 262 ? -30.219 -34.281 -25.453 1 73.12 262 HIS A O 1
ATOM 2064 N N . LEU A 1 263 ? -29.516 -32.406 -24.719 1 77.62 263 LEU A N 1
ATOM 2065 C CA . LEU A 1 263 ? -30.062 -31.719 -25.875 1 77.62 263 LEU A CA 1
ATOM 2066 C C . LEU A 1 263 ? -29.359 -32.156 -27.156 1 77.62 263 LEU A C 1
ATOM 2068 O O . LEU A 1 263 ? -28.141 -32.344 -27.156 1 77.62 263 LEU A O 1
ATOM 2072 N N . PRO A 1 264 ? -30.172 -32.406 -28.203 1 80.25 264 PRO A N 1
ATOM 2073 C CA . PRO A 1 264 ? -29.531 -32.781 -29.469 1 80.25 264 PRO A CA 1
ATOM 2074 C C . PRO A 1 264 ? -28.547 -31.734 -29.984 1 80.25 264 PRO A C 1
ATOM 2076 O O . PRO A 1 264 ? -28.75 -30.547 -29.75 1 80.25 264 PRO A O 1
ATOM 2079 N N . ALA A 1 265 ? -27.609 -32.219 -30.609 1 78.75 265 ALA A N 1
ATOM 2080 C CA . ALA A 1 265 ? -26.5 -31.391 -31.062 1 78.75 265 ALA A CA 1
ATOM 2081 C C . ALA A 1 265 ? -26.984 -30.266 -31.969 1 78.75 265 ALA A C 1
ATOM 2083 O O . ALA A 1 265 ? -26.438 -29.172 -31.953 1 78.75 265 ALA A O 1
ATOM 2084 N N . ALA A 1 266 ? -27.984 -30.531 -32.656 1 78.12 266 ALA A N 1
ATOM 2085 C CA . ALA A 1 266 ? -28.469 -29.578 -33.656 1 78.12 266 ALA A CA 1
ATOM 2086 C C . ALA A 1 266 ? -29.047 -28.328 -32.969 1 78.12 266 ALA A C 1
ATOM 2088 O O . ALA A 1 266 ? -29 -27.234 -33.531 1 78.12 266 ALA A O 1
ATOM 2089 N N . ILE A 1 267 ? -29.469 -28.469 -31.734 1 80.25 267 ILE A N 1
ATOM 2090 C CA . ILE A 1 267 ? -30.125 -27.328 -31.109 1 80.25 267 ILE A CA 1
ATOM 2091 C C . ILE A 1 267 ? -29.375 -26.906 -29.859 1 80.25 267 ILE A C 1
ATOM 2093 O O . ILE A 1 267 ? -29.734 -25.922 -29.203 1 80.25 267 ILE A O 1
ATOM 2097 N N . SER A 1 268 ? -28.375 -27.641 -29.547 1 83.12 268 SER A N 1
ATOM 2098 C CA . SER A 1 268 ? -27.656 -27.328 -28.312 1 83.12 268 SER A CA 1
ATOM 2099 C C . SER A 1 268 ? -26.547 -26.312 -28.578 1 83.12 268 SER A C 1
ATOM 2101 O O . SER A 1 268 ? -25.547 -26.625 -29.219 1 83.12 268 SER A O 1
ATOM 2103 N N . PRO A 1 269 ? -26.734 -25.125 -28.078 1 82.38 269 PRO A N 1
ATOM 2104 C CA . PRO A 1 269 ? -25.656 -24.156 -28.234 1 82.38 269 PRO A CA 1
ATOM 2105 C C . PRO A 1 269 ? -24.375 -24.562 -27.5 1 82.38 269 PRO A C 1
ATOM 2107 O O . PRO A 1 269 ? -23.281 -24.156 -27.906 1 82.38 269 PRO A O 1
ATOM 2110 N N . PHE A 1 270 ? -24.516 -25.312 -26.578 1 81.81 270 PHE A N 1
ATOM 2111 C CA . PHE A 1 270 ? -23.375 -25.766 -25.797 1 81.81 270 PHE A CA 1
ATOM 2112 C C . PHE A 1 270 ? -22.547 -26.781 -26.562 1 81.81 270 PHE A C 1
ATOM 2114 O O . PHE A 1 270 ? -21.312 -26.703 -26.562 1 81.81 270 PHE A O 1
ATOM 2121 N N . LYS A 1 271 ? -23.219 -27.656 -27.203 1 82.31 271 LYS A N 1
ATOM 2122 C CA . LYS A 1 271 ? -22.5 -28.641 -28 1 82.31 271 LYS A CA 1
ATOM 2123 C C . LYS A 1 271 ? -21.828 -28 -29.219 1 82.31 271 LYS A C 1
ATOM 2125 O O . LYS A 1 271 ? -20.75 -28.422 -29.625 1 82.31 271 LYS A O 1
ATOM 2130 N N . LYS A 1 272 ? -22.469 -27.062 -29.719 1 84.19 272 LYS A N 1
ATOM 2131 C CA . LYS A 1 272 ? -21.875 -26.344 -30.844 1 84.19 272 LYS A CA 1
ATOM 2132 C C . LYS A 1 272 ? -20.625 -25.594 -30.406 1 84.19 272 LYS A C 1
ATOM 2134 O O . LYS A 1 272 ? -19.609 -25.609 -31.125 1 84.19 272 LYS A O 1
ATOM 2139 N N . ALA A 1 273 ? -20.75 -24.953 -29.344 1 82.88 273 ALA A N 1
ATOM 2140 C CA . ALA A 1 273 ? -19.594 -24.234 -28.812 1 82.88 273 ALA A CA 1
ATOM 2141 C C . ALA A 1 273 ? -18.438 -25.188 -28.516 1 82.88 273 ALA A C 1
ATOM 2143 O O . ALA A 1 273 ? -17.281 -24.844 -28.75 1 82.88 273 ALA A O 1
ATOM 2144 N N . GLU A 1 274 ? -18.766 -26.266 -27.984 1 83.62 274 GLU A N 1
ATOM 2145 C CA . GLU A 1 274 ? -17.734 -27.266 -27.672 1 83.62 274 GLU A CA 1
ATOM 2146 C C . GLU A 1 274 ? -17.094 -27.812 -28.938 1 83.62 274 GLU A C 1
ATOM 2148 O O . GLU A 1 274 ? -15.883 -28.047 -28.969 1 83.62 274 GLU A O 1
ATOM 2153 N N . ALA A 1 275 ? -17.891 -28.047 -29.875 1 83.94 275 ALA A N 1
ATOM 2154 C CA . ALA A 1 275 ? -17.359 -28.547 -31.156 1 83.94 275 ALA A CA 1
ATOM 2155 C C . ALA A 1 275 ? -16.422 -27.516 -31.781 1 83.94 275 ALA A C 1
ATOM 2157 O O . ALA A 1 275 ? -15.406 -27.891 -32.375 1 83.94 275 ALA A O 1
ATOM 2158 N N . GLU A 1 276 ? -16.844 -26.375 -31.703 1 86.5 276 GLU A N 1
ATOM 2159 C CA . GLU A 1 276 ? -16 -25.297 -32.219 1 86.5 276 GLU A CA 1
ATOM 2160 C C . GLU A 1 276 ? -14.688 -25.203 -31.469 1 86.5 276 GLU A C 1
ATOM 2162 O O . GLU A 1 276 ? -13.625 -25.047 -32.062 1 86.5 276 GLU A O 1
ATOM 2167 N N . ARG A 1 277 ? -14.75 -25.188 -30.203 1 84.81 277 ARG A N 1
ATOM 2168 C CA . ARG A 1 277 ? -13.555 -25.156 -29.375 1 84.81 277 ARG A CA 1
ATOM 2169 C C . ARG A 1 277 ? -12.609 -26.312 -29.75 1 84.81 277 ARG A C 1
ATOM 2171 O O . ARG A 1 277 ? -11.406 -26.094 -29.891 1 84.81 277 ARG A O 1
ATOM 2178 N N . LYS A 1 278 ? -13.141 -27.469 -29.891 1 85.88 278 LYS A N 1
ATOM 2179 C CA . LYS A 1 278 ? -12.367 -28.656 -30.25 1 85.88 278 LYS A CA 1
ATOM 2180 C C . LYS A 1 278 ? -11.711 -28.484 -31.609 1 85.88 278 LYS A C 1
ATOM 2182 O O . LYS A 1 278 ? -10.562 -28.891 -31.812 1 85.88 278 LYS A O 1
ATOM 2187 N N . ARG A 1 279 ? -12.477 -27.969 -32.469 1 90 279 ARG A N 1
ATOM 2188 C CA . ARG A 1 279 ? -11.969 -27.766 -33.812 1 90 279 ARG A CA 1
ATOM 2189 C C . ARG A 1 279 ? -10.789 -26.797 -33.812 1 90 279 ARG A C 1
ATOM 2191 O O . ARG A 1 279 ? -9.758 -27.062 -34.438 1 90 279 ARG A O 1
ATOM 2198 N N . ILE A 1 280 ? -10.93 -25.75 -33.156 1 89.81 280 ILE A N 1
ATOM 2199 C CA . ILE A 1 280 ? -9.883 -24.734 -33.125 1 89.81 280 ILE A CA 1
ATOM 2200 C C . ILE A 1 280 ? -8.625 -25.312 -32.469 1 89.81 280 ILE A C 1
ATOM 2202 O O . ILE A 1 280 ? -7.52 -25.094 -32.969 1 89.81 280 ILE A O 1
ATOM 2206 N N . MET A 1 281 ? -8.773 -25.969 -31.438 1 90.38 281 MET A N 1
ATOM 2207 C CA . MET A 1 281 ? -7.645 -26.594 -30.75 1 90.38 281 MET A CA 1
ATOM 2208 C C . MET A 1 281 ? -6.945 -27.594 -31.656 1 90.38 281 MET A C 1
ATOM 2210 O O . MET A 1 281 ? -5.715 -27.609 -31.734 1 90.38 281 MET A O 1
ATOM 2214 N N . GLN A 1 282 ? -7.723 -28.406 -32.312 1 91.75 282 GLN A N 1
ATOM 2215 C CA . GLN A 1 282 ? -7.172 -29.406 -33.219 1 91.75 282 GLN A CA 1
ATOM 2216 C C . GLN A 1 282 ? -6.383 -28.75 -34.344 1 91.75 282 GLN A C 1
ATOM 2218 O O . GLN A 1 282 ? -5.281 -29.188 -34.688 1 91.75 282 GLN A O 1
ATOM 2223 N N . GLU A 1 283 ? -7.008 -27.766 -34.875 1 95 283 GLU A N 1
ATOM 2224 C CA . GLU A 1 283 ? -6.34 -27.062 -35.969 1 95 283 GLU A CA 1
ATOM 2225 C C . GLU A 1 283 ? -5.023 -26.453 -35.531 1 95 283 GLU A C 1
ATOM 2227 O O . GLU A 1 283 ? -4.023 -26.5 -36.25 1 95 283 GLU A O 1
ATOM 2232 N N . ALA A 1 284 ? -5.02 -25.891 -34.375 1 94.31 284 ALA A N 1
ATOM 2233 C CA . ALA A 1 284 ? -3.811 -25.297 -33.812 1 94.31 284 ALA A CA 1
ATOM 2234 C C . ALA A 1 284 ? -2.705 -26.328 -33.656 1 94.31 284 ALA A C 1
ATOM 2236 O O . ALA A 1 284 ? -1.57 -26.109 -34.094 1 94.31 284 ALA A O 1
ATOM 2237 N N . PHE A 1 285 ? -3.029 -27.484 -33.125 1 94.88 285 PHE A N 1
ATOM 2238 C CA . PHE A 1 285 ? -2.037 -28.5 -32.812 1 94.88 285 PHE A CA 1
ATOM 2239 C C . PHE A 1 285 ? -1.577 -29.219 -34.062 1 94.88 285 PHE A C 1
ATOM 2241 O O . PHE A 1 285 ? -0.396 -29.547 -34.219 1 94.88 285 PHE A O 1
ATOM 2248 N N . TYR A 1 286 ? -2.49 -29.406 -34.969 1 96.25 286 TYR A N 1
ATOM 2249 C CA . TYR A 1 286 ? -2.133 -30.031 -36.219 1 96.25 286 TYR A CA 1
ATOM 2250 C C . TYR A 1 286 ? -1.178 -29.156 -37.031 1 96.25 286 TYR A C 1
ATOM 2252 O O . TYR A 1 286 ? -0.173 -29.625 -37.562 1 96.25 286 TYR A O 1
ATOM 2260 N N . GLU A 1 287 ? -1.575 -27.953 -37.094 1 96.56 287 GLU A N 1
ATOM 2261 C CA . GLU A 1 287 ? -0.745 -27.031 -37.844 1 96.56 287 GLU A CA 1
ATOM 2262 C C . GLU A 1 287 ? 0.659 -26.938 -37.281 1 96.56 287 GLU A C 1
ATOM 2264 O O . GLU A 1 287 ? 1.645 -26.875 -38 1 96.56 287 GLU A O 1
ATOM 2269 N N . ALA A 1 288 ? 0.758 -26.891 -36 1 96.81 288 ALA A N 1
ATOM 2270 C CA . ALA A 1 288 ? 2.062 -26.828 -35.344 1 96.81 288 ALA A CA 1
ATOM 2271 C C . ALA A 1 288 ? 2.879 -28.078 -35.625 1 96.81 288 ALA A C 1
ATOM 2273 O O . ALA A 1 288 ? 4.074 -28 -35.938 1 96.81 288 ALA A O 1
ATOM 2274 N N . GLN A 1 289 ? 2.262 -29.219 -35.5 1 97.31 289 GLN A N 1
ATOM 2275 C CA . GLN A 1 289 ? 2.939 -30.484 -35.781 1 97.31 289 GLN A CA 1
ATOM 2276 C C . GLN A 1 289 ? 3.379 -30.562 -37.25 1 97.31 289 GLN A C 1
ATOM 2278 O O . GLN A 1 289 ? 4.488 -31.016 -37.531 1 97.31 289 GLN A O 1
ATOM 2283 N N . GLN A 1 290 ? 2.521 -30.125 -38.156 1 97.5 290 GLN A N 1
ATOM 2284 C CA . GLN A 1 290 ? 2.83 -30.141 -39.562 1 97.5 290 GLN A CA 1
ATOM 2285 C C . GLN A 1 290 ? 4.012 -29.234 -39.875 1 97.5 290 GLN A C 1
ATOM 2287 O O . GLN A 1 290 ? 4.824 -29.531 -40.75 1 97.5 290 GLN A O 1
ATOM 2292 N N . ASP A 1 291 ? 3.965 -28.203 -39.219 1 97.25 291 ASP A N 1
ATOM 2293 C CA . ASP A 1 291 ? 5.094 -27.297 -39.406 1 97.25 291 ASP A CA 1
ATOM 2294 C C . ASP A 1 291 ? 6.41 -27.969 -39.031 1 97.25 291 ASP A C 1
ATOM 2296 O O . ASP A 1 291 ? 7.414 -27.812 -39.719 1 97.25 291 ASP A O 1
ATOM 2300 N N . VAL A 1 292 ? 6.453 -28.672 -37.938 1 97.94 292 VAL A N 1
ATOM 2301 C CA . VAL A 1 292 ? 7.652 -29.391 -37.5 1 97.94 292 VAL A CA 1
ATOM 2302 C C . VAL A 1 292 ? 8.047 -30.422 -38.562 1 97.94 292 VAL A C 1
ATOM 2304 O O . VAL A 1 292 ? 9.219 -30.547 -38.906 1 97.94 292 VAL A O 1
ATOM 2307 N N . MET A 1 293 ? 7.082 -31.141 -39.094 1 97.69 293 MET A N 1
ATOM 2308 C CA . MET A 1 293 ? 7.332 -32.156 -40.125 1 97.69 293 MET A CA 1
ATOM 2309 C C . MET A 1 293 ? 7.945 -31.5 -41.375 1 97.69 293 MET A C 1
ATOM 2311 O O . MET A 1 293 ? 8.883 -32.062 -41.969 1 97.6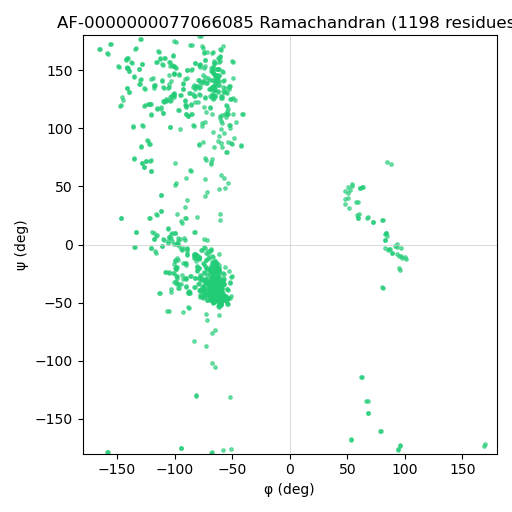9 293 MET A O 1
ATOM 2315 N N . ALA A 1 294 ? 7.375 -30.375 -41.688 1 97.75 294 ALA A N 1
ATOM 2316 C CA . ALA A 1 294 ? 7.891 -29.656 -42.875 1 97.75 294 ALA A CA 1
ATOM 2317 C C . ALA A 1 294 ? 9.328 -29.203 -42.625 1 97.75 294 ALA A C 1
ATOM 2319 O O . ALA A 1 294 ? 10.172 -29.312 -43.531 1 97.75 294 ALA A O 1
ATOM 2320 N N . ARG A 1 295 ? 9.594 -28.734 -41.5 1 97.44 295 ARG A N 1
ATOM 2321 C CA . ARG A 1 295 ? 10.938 -28.25 -41.188 1 97.44 295 ARG A CA 1
ATOM 2322 C C . ARG A 1 295 ? 11.922 -29.406 -41.062 1 97.44 295 ARG A C 1
ATOM 2324 O O . ARG A 1 295 ? 13.102 -29.266 -41.375 1 97.44 295 ARG A O 1
ATOM 2331 N N . MET A 1 296 ? 11.469 -30.531 -40.594 1 96.94 296 MET A N 1
ATOM 2332 C CA . MET A 1 296 ? 12.32 -31.719 -40.531 1 96.94 296 MET A CA 1
ATOM 2333 C C . MET A 1 296 ? 12.719 -32.156 -41.938 1 96.94 296 MET A C 1
ATOM 2335 O O . MET A 1 296 ? 13.875 -32.5 -42.188 1 96.94 296 MET A O 1
ATOM 2339 N N . LYS A 1 297 ? 11.773 -32.125 -42.844 1 97.12 297 LYS A N 1
ATOM 2340 C CA . LYS A 1 297 ? 12.055 -32.469 -44.219 1 97.12 297 LYS A CA 1
ATOM 2341 C C . LYS A 1 297 ? 13.047 -31.469 -44.812 1 97.12 297 LYS A C 1
ATOM 2343 O O . LYS A 1 297 ? 13.898 -31.844 -45.625 1 97.12 297 LYS A O 1
ATOM 2348 N N . ALA A 1 298 ? 12.883 -30.266 -44.438 1 97.06 298 ALA A N 1
ATOM 2349 C CA . ALA A 1 298 ? 13.766 -29.203 -44.938 1 97.06 298 ALA A CA 1
ATOM 2350 C C . ALA A 1 298 ? 15.102 -29.203 -44.219 1 97.06 298 ALA A C 1
ATOM 2352 O O . ALA A 1 298 ? 16.047 -28.531 -44.625 1 97.06 298 ALA A O 1
ATOM 2353 N N . GLY A 1 299 ? 15.258 -29.922 -43.156 1 95.56 299 GLY A N 1
ATOM 2354 C CA . GLY A 1 299 ? 16.484 -30 -42.406 1 95.56 299 GLY A CA 1
ATOM 2355 C C . GLY A 1 299 ? 16.703 -28.812 -41.469 1 95.56 299 GLY A C 1
ATOM 2356 O O . GLY A 1 299 ? 17.844 -28.547 -41.062 1 95.56 299 GLY A O 1
ATOM 2357 N N . THR A 1 300 ? 15.633 -28.078 -41.094 1 95.81 300 THR A N 1
ATOM 2358 C CA . THR A 1 300 ? 15.766 -26.859 -40.312 1 95.81 300 THR A CA 1
ATOM 2359 C C . THR A 1 300 ? 15.055 -27 -38.969 1 95.81 300 THR A C 1
ATOM 2361 O O . THR A 1 300 ? 15.023 -26.062 -38.156 1 95.81 300 THR A O 1
ATOM 2364 N N . ALA A 1 301 ? 14.516 -28.172 -38.656 1 94.69 301 ALA A N 1
ATOM 2365 C CA . ALA A 1 301 ? 13.727 -28.344 -37.438 1 94.69 301 ALA A CA 1
ATOM 2366 C C . ALA A 1 301 ? 14.625 -28.359 -36.219 1 94.69 301 ALA A C 1
ATOM 2368 O O . ALA A 1 301 ? 15.617 -29.078 -36.188 1 94.69 301 ALA A O 1
ATOM 2369 N N . GLY A 1 302 ? 14.359 -27.562 -35.281 1 92.81 302 GLY A N 1
ATOM 2370 C CA . GLY A 1 302 ? 15.031 -27.641 -34 1 92.81 302 GLY A CA 1
ATOM 2371 C C . GLY A 1 302 ? 14.531 -28.781 -33.125 1 92.81 302 GLY A C 1
ATOM 2372 O O . GLY A 1 302 ? 13.539 -29.438 -33.469 1 92.81 302 GLY A O 1
ATOM 2373 N N . GLN A 1 303 ? 15.234 -29.016 -32.031 1 95.62 303 GLN A N 1
ATOM 2374 C CA . GLN A 1 303 ? 14.812 -30.031 -31.078 1 95.62 303 GLN A CA 1
ATOM 2375 C C . GLN A 1 303 ? 13.484 -29.656 -30.422 1 95.62 303 GLN A C 1
ATOM 2377 O O . GLN A 1 303 ? 13.234 -28.484 -30.141 1 95.62 303 GLN A O 1
ATOM 2382 N N . SER A 1 304 ? 12.641 -30.656 -30.266 1 97.69 304 SER A N 1
ATOM 2383 C CA . SER A 1 304 ? 11.32 -30.422 -29.688 1 97.69 304 SER A CA 1
ATOM 2384 C C . SER A 1 304 ? 10.656 -31.734 -29.281 1 97.69 304 SER A C 1
ATOM 2386 O O . SER A 1 304 ? 11.133 -32.812 -29.656 1 97.69 304 SER A O 1
ATOM 2388 N N . TRP A 1 305 ? 9.602 -31.672 -28.547 1 97.31 305 TRP A N 1
ATOM 2389 C CA . TRP A 1 305 ? 8.82 -32.844 -28.172 1 97.31 305 TRP A CA 1
ATOM 2390 C C . TRP A 1 305 ? 8.258 -33.531 -29.406 1 97.31 305 TRP A C 1
ATOM 2392 O O . TRP A 1 305 ? 8.25 -34.781 -29.484 1 97.31 305 TRP A O 1
ATOM 2402 N N . SER A 1 306 ? 7.801 -32.719 -30.344 1 97.31 306 SER A N 1
ATOM 2403 C CA . SER A 1 306 ? 7.273 -33.281 -31.578 1 97.31 306 SER A CA 1
ATOM 2404 C C . SER A 1 306 ? 8.352 -34.062 -32.344 1 97.31 306 SER A C 1
ATOM 2406 O O . SER A 1 306 ? 8.078 -35.125 -32.906 1 97.31 306 SER A O 1
ATOM 2408 N N . ARG A 1 307 ? 9.492 -33.5 -32.375 1 96.5 307 ARG A N 1
ATOM 2409 C CA . ARG A 1 307 ? 10.586 -34.156 -33.062 1 96.5 307 ARG A CA 1
ATOM 2410 C C . ARG A 1 307 ? 10.945 -35.469 -32.406 1 96.5 307 ARG A C 1
ATOM 2412 O O . ARG A 1 307 ? 11.281 -36.469 -33.062 1 96.5 307 ARG A O 1
ATOM 2419 N N . ILE A 1 308 ? 10.914 -35.531 -31.078 1 96.06 308 ILE A N 1
ATOM 2420 C CA . ILE A 1 308 ? 11.18 -36.75 -30.328 1 96.06 308 ILE A CA 1
ATOM 2421 C C . ILE A 1 308 ? 10.227 -37.844 -30.781 1 96.06 308 ILE A C 1
ATOM 2423 O O . ILE A 1 308 ? 10.633 -39 -30.969 1 96.06 308 ILE A O 1
ATOM 2427 N N . TRP A 1 309 ? 8.977 -37.5 -30.922 1 96.44 309 TRP A N 1
ATOM 2428 C CA . TRP A 1 309 ? 7.961 -38.438 -31.375 1 96.44 309 TRP A CA 1
ATOM 2429 C C . TRP A 1 309 ? 8.203 -38.844 -32.812 1 96.44 309 TRP A C 1
ATOM 2431 O O . TRP A 1 309 ? 8.172 -40.031 -33.156 1 96.44 309 TRP A O 1
ATOM 2441 N N . LEU A 1 310 ? 8.477 -37.906 -33.719 1 95.62 310 LEU A N 1
ATOM 2442 C CA . LEU A 1 310 ? 8.641 -38.125 -35.125 1 95.62 310 LEU A CA 1
ATOM 2443 C C . LEU A 1 310 ? 9.859 -39.031 -35.406 1 95.62 310 LEU A C 1
ATOM 2445 O O . LEU A 1 310 ? 9.859 -39.812 -36.344 1 95.62 310 LEU A O 1
ATOM 2449 N N . GLU A 1 311 ? 10.836 -38.906 -34.531 1 94.94 311 GLU A N 1
ATOM 2450 C CA . GLU A 1 311 ? 12.062 -39.656 -34.719 1 94.94 311 GLU A CA 1
ATOM 2451 C C . GLU A 1 311 ? 11.992 -41 -33.969 1 94.94 311 GLU A C 1
ATOM 2453 O O . GLU A 1 311 ? 12.922 -41.812 -34.031 1 94.94 311 GLU A O 1
ATOM 2458 N N . ASN A 1 312 ? 10.914 -41.188 -33.281 1 93 312 ASN A N 1
ATOM 2459 C CA . ASN A 1 312 ? 10.703 -42.438 -32.531 1 93 312 ASN A CA 1
ATOM 2460 C C . ASN A 1 312 ? 11.875 -42.719 -31.578 1 93 312 ASN A C 1
ATOM 2462 O O . ASN A 1 312 ? 12.461 -43.812 -31.625 1 93 312 ASN A O 1
ATOM 2466 N N . GLU A 1 313 ? 12.211 -41.781 -30.844 1 91.44 313 GLU A N 1
ATOM 2467 C CA . GLU A 1 313 ? 13.336 -41.875 -29.922 1 91.44 313 GLU A CA 1
ATOM 2468 C C . GLU A 1 313 ? 13.117 -43 -28.906 1 91.44 313 GLU A C 1
ATOM 2470 O O . GLU A 1 313 ? 12 -43.5 -28.766 1 91.44 313 GLU A O 1
ATOM 2475 N N . LYS A 1 314 ? 14.172 -43.344 -28.203 1 89.5 314 LYS A N 1
ATOM 2476 C CA . LYS A 1 314 ? 14.133 -44.438 -27.219 1 89.5 314 LYS A CA 1
ATOM 2477 C C . LYS A 1 314 ? 13.055 -44.188 -26.172 1 89.5 314 LYS A C 1
ATOM 2479 O O . LYS A 1 314 ? 12.961 -43.094 -25.609 1 89.5 314 LYS A O 1
ATOM 2484 N N . GLY A 1 315 ? 12.227 -45.188 -25.906 1 88.88 315 GLY A N 1
ATOM 2485 C CA . GLY A 1 315 ? 11.172 -45.094 -24.906 1 88.88 315 GLY A CA 1
ATOM 2486 C C . GLY A 1 315 ? 9.805 -44.844 -25.516 1 88.88 315 GLY A C 1
ATOM 2487 O O . GLY A 1 315 ? 8.781 -45 -24.828 1 88.88 315 GLY A O 1
ATOM 2488 N N . MET A 1 316 ? 9.805 -44.5 -26.797 1 90.81 316 MET A N 1
ATOM 2489 C CA . MET A 1 316 ? 8.555 -44.156 -27.469 1 90.81 316 MET A CA 1
ATOM 2490 C C . MET A 1 316 ? 7.77 -45.406 -27.844 1 90.81 316 MET A C 1
ATOM 2492 O O . MET A 1 316 ? 6.57 -45.344 -28.109 1 90.81 316 MET A O 1
ATOM 2496 N N . GLU A 1 317 ? 8.312 -46.562 -27.75 1 88.56 317 GLU A N 1
ATOM 2497 C CA . GLU A 1 317 ? 7.734 -47.812 -28.219 1 88.56 317 GLU A CA 1
ATOM 2498 C C . GLU A 1 317 ? 6.445 -48.156 -27.469 1 88.56 317 GLU A C 1
ATOM 2500 O O . GLU A 1 317 ? 5.5 -48.688 -28.047 1 88.56 317 GLU A O 1
ATOM 2505 N N . LYS A 1 318 ? 6.473 -47.75 -26.234 1 86.88 318 LYS A N 1
ATOM 2506 C CA . LYS A 1 318 ? 5.34 -48.125 -25.391 1 86.88 318 LYS A CA 1
ATOM 2507 C C . LYS A 1 318 ? 4.156 -47.188 -25.625 1 86.88 318 LYS A C 1
ATOM 2509 O O . LYS A 1 318 ? 3.014 -47.531 -25.328 1 86.88 318 LYS A O 1
ATOM 2514 N N . SER A 1 319 ? 4.371 -46 -26.109 1 89.12 319 SER A N 1
ATOM 2515 C CA . SER A 1 319 ? 3.293 -45.031 -26.25 1 89.12 319 SER A CA 1
ATOM 2516 C C . SER A 1 319 ? 2.4 -45.375 -27.438 1 89.12 319 SER A C 1
ATOM 2518 O O . SER A 1 319 ? 1.175 -45.375 -27.312 1 89.12 319 SER A O 1
ATOM 2520 N N . LYS A 1 320 ? 2.943 -45.688 -28.547 1 89.31 320 LYS A N 1
ATOM 2521 C CA . LYS A 1 320 ? 2.258 -46.062 -29.781 1 89.31 320 LYS A CA 1
ATOM 2522 C C . LYS A 1 320 ? 1.182 -45.031 -30.141 1 89.31 320 LYS A C 1
ATOM 2524 O O . LYS A 1 320 ? 0.044 -45.406 -30.438 1 89.31 320 LYS A O 1
ATOM 2529 N N . LEU A 1 321 ? 1.555 -43.781 -30.016 1 93.06 321 LEU A N 1
ATOM 2530 C CA . LEU A 1 321 ? 0.588 -42.75 -30.359 1 93.06 321 LEU A CA 1
ATOM 2531 C C . LEU A 1 321 ? 0.548 -42.5 -31.859 1 93.06 321 LEU A C 1
ATOM 2533 O O . LEU A 1 321 ? 1.591 -42.5 -32.531 1 93.06 321 LEU A O 1
ATOM 2537 N N . ASP A 1 322 ? -0.712 -42.438 -32.344 1 92.44 322 ASP A N 1
ATOM 2538 C CA . ASP A 1 322 ? -0.828 -42.031 -33.75 1 92.44 322 ASP A CA 1
ATOM 2539 C C . ASP A 1 322 ? -0.647 -40.531 -33.906 1 92.44 322 ASP A C 1
ATOM 2541 O O . ASP A 1 322 ? -0.327 -39.844 -32.969 1 92.44 322 ASP A O 1
ATOM 2545 N N . GLN A 1 323 ? -0.714 -40.094 -35.094 1 93.56 323 GLN A N 1
ATOM 2546 C CA . GLN A 1 323 ? -0.425 -38.688 -35.375 1 93.56 323 GLN A CA 1
ATOM 2547 C C . GLN A 1 323 ? -1.39 -37.75 -34.656 1 93.56 323 GLN A C 1
ATOM 2549 O O . GLN A 1 323 ? -0.981 -36.719 -34.125 1 93.56 323 GLN A O 1
ATOM 2554 N N . HIS A 1 324 ? -2.639 -38.094 -34.688 1 92.81 324 HIS A N 1
ATOM 2555 C CA . HIS A 1 324 ? -3.66 -37.312 -34 1 92.81 324 HIS A CA 1
ATOM 2556 C C . HIS A 1 324 ? -3.391 -37.25 -32.5 1 92.81 324 HIS A C 1
ATOM 2558 O O . HIS A 1 324 ? -3.385 -36.188 -31.891 1 92.81 324 HIS A O 1
ATOM 2564 N N . GLU A 1 325 ? -3.143 -38.375 -31.906 1 92.31 325 GLU A N 1
ATOM 2565 C CA . GLU A 1 325 ? -2.896 -38.469 -30.469 1 92.31 325 GLU A CA 1
ATOM 2566 C C . GLU A 1 325 ? -1.631 -37.719 -30.062 1 92.31 325 GLU A C 1
ATOM 2568 O O . GLU A 1 325 ? -1.607 -37.031 -29.047 1 92.31 325 GLU A O 1
ATOM 2573 N N . ALA A 1 326 ? -0.612 -37.844 -30.891 1 94.19 326 ALA A N 1
ATOM 2574 C CA . ALA A 1 326 ? 0.658 -37.188 -30.578 1 94.19 326 ALA A CA 1
ATOM 2575 C C . ALA A 1 326 ? 0.52 -35.688 -30.656 1 94.19 326 ALA A C 1
ATOM 2577 O O . ALA A 1 326 ? 1.086 -34.969 -29.828 1 94.19 326 ALA A O 1
ATOM 2578 N N . ALA A 1 327 ? -0.209 -35.188 -31.688 1 94.44 327 ALA A N 1
ATOM 2579 C CA . ALA A 1 327 ? -0.437 -33.75 -31.812 1 94.44 327 ALA A CA 1
ATOM 2580 C C . ALA A 1 327 ? -1.154 -33.219 -30.578 1 94.44 327 ALA A C 1
ATOM 2582 O O . ALA A 1 327 ? -0.775 -32.156 -30.047 1 94.44 327 ALA A O 1
ATOM 2583 N N . HIS A 1 328 ? -2.096 -33.906 -30.125 1 91.69 328 HIS A N 1
ATOM 2584 C CA . HIS A 1 328 ? -2.881 -33.438 -28.984 1 91.69 328 HIS A CA 1
ATOM 2585 C C . HIS A 1 328 ? -2.098 -33.594 -27.672 1 91.69 328 HIS A C 1
ATOM 2587 O O . HIS A 1 328 ? -2.209 -32.781 -26.781 1 91.69 328 HIS A O 1
ATOM 2593 N N . ALA A 1 329 ? -1.378 -34.688 -27.562 1 92.38 329 ALA A N 1
ATOM 2594 C CA . ALA A 1 329 ? -0.575 -34.906 -26.359 1 92.38 329 ALA A CA 1
ATOM 2595 C C . ALA A 1 329 ? 0.455 -33.781 -26.188 1 92.38 329 ALA A C 1
ATOM 2597 O O . ALA A 1 329 ? 0.607 -33.25 -25.094 1 92.38 329 ALA A O 1
ATOM 2598 N N . VAL A 1 330 ? 1.136 -33.438 -27.281 1 94.62 330 VAL A N 1
ATOM 2599 C CA . VAL A 1 330 ? 2.119 -32.375 -27.234 1 94.62 330 VAL A CA 1
ATOM 2600 C C . VAL A 1 330 ? 1.418 -31.031 -26.953 1 94.62 330 VAL A C 1
ATOM 2602 O O . VAL A 1 330 ? 1.87 -30.25 -26.109 1 94.62 330 VAL A O 1
ATOM 2605 N N . GLY A 1 331 ? 0.379 -30.812 -27.641 1 92.69 331 GLY A N 1
ATOM 2606 C CA . GLY A 1 331 ? -0.363 -29.578 -27.5 1 92.69 331 GLY A CA 1
ATOM 2607 C C . GLY A 1 331 ? -0.919 -29.375 -26.109 1 92.69 331 GLY A C 1
ATOM 2608 O O . GLY A 1 331 ? -0.78 -28.297 -25.531 1 92.69 331 GLY A O 1
ATOM 2609 N N . THR A 1 332 ? -1.545 -30.312 -25.578 1 88.5 332 THR A N 1
ATOM 2610 C CA . THR A 1 332 ? -2.184 -30.188 -24.266 1 88.5 332 THR A CA 1
ATOM 2611 C C . THR A 1 332 ? -1.14 -30.062 -23.156 1 88.5 332 THR A C 1
ATOM 2613 O O . THR A 1 332 ? -1.346 -29.359 -22.172 1 88.5 332 THR A O 1
ATOM 2616 N N . ASN A 1 333 ? -0.098 -30.781 -23.328 1 89.12 333 ASN A N 1
ATOM 2617 C CA . ASN A 1 333 ? 0.997 -30.609 -22.375 1 89.12 333 ASN A CA 1
ATOM 2618 C C . ASN A 1 333 ? 1.545 -29.188 -22.406 1 89.12 333 ASN A C 1
ATOM 2620 O O . ASN A 1 333 ? 1.984 -28.656 -21.391 1 89.12 333 ASN A O 1
ATOM 2624 N N . SER A 1 334 ? 1.521 -28.641 -23.531 1 90.81 334 SER A N 1
ATOM 2625 C CA . SER A 1 334 ? 2.035 -27.281 -23.719 1 90.81 334 SER A CA 1
ATOM 2626 C C . SER A 1 334 ? 1.097 -26.25 -23.109 1 90.81 334 SER A C 1
ATOM 2628 O O . SER A 1 334 ? 1.55 -25.25 -22.531 1 90.81 334 SER A O 1
ATOM 2630 N N . PHE A 1 335 ? -0.122 -26.391 -23.312 1 85.75 335 PHE A N 1
ATOM 2631 C CA . PHE A 1 335 ? -1.043 -25.359 -22.859 1 85.75 335 PHE A CA 1
ATOM 2632 C C . PHE A 1 335 ? -1.062 -25.281 -21.344 1 85.75 335 PHE A C 1
ATOM 2634 O O . PHE A 1 335 ? -1.143 -24.188 -20.781 1 85.75 335 PHE A O 1
ATOM 2641 N N . VAL A 1 336 ? -0.905 -26.375 -20.641 1 84.31 336 VAL A N 1
ATOM 2642 C CA . VAL A 1 336 ? -0.932 -26.359 -19.172 1 84.31 336 VAL A CA 1
ATOM 2643 C C . VAL A 1 336 ? 0.279 -25.594 -18.641 1 84.31 336 VAL A C 1
ATOM 2645 O O . VAL A 1 336 ? 0.189 -24.922 -17.609 1 84.31 336 VAL A O 1
ATOM 2648 N N . ALA A 1 337 ? 1.321 -25.672 -19.359 1 88.62 337 ALA A N 1
ATOM 2649 C CA . ALA A 1 337 ? 2.57 -25.047 -18.906 1 88.62 337 ALA A CA 1
ATOM 2650 C C . ALA A 1 337 ? 2.438 -23.531 -18.844 1 88.62 337 ALA A C 1
ATOM 2652 O O . ALA A 1 337 ? 2.996 -22.891 -17.953 1 88.62 337 ALA A O 1
ATOM 2653 N N . ILE A 1 338 ? 1.708 -22.938 -19.703 1 90.06 338 ILE A N 1
ATOM 2654 C CA . ILE A 1 338 ? 1.589 -21.484 -19.734 1 90.06 338 ILE A CA 1
ATOM 2655 C C . ILE A 1 338 ? 0.884 -20.984 -18.484 1 90.06 338 ILE A C 1
ATOM 2657 O O . ILE A 1 338 ? 1.376 -20.078 -17.797 1 90.06 338 ILE A O 1
ATOM 2661 N N . ALA A 1 339 ? -0.198 -21.578 -18.188 1 89 339 ALA A N 1
ATOM 2662 C CA . ALA A 1 339 ? -0.985 -21.109 -17.047 1 89 339 ALA A CA 1
ATOM 2663 C C . ALA A 1 339 ? -0.317 -21.516 -15.734 1 89 339 ALA A C 1
ATOM 2665 O O . ALA A 1 339 ? -0.278 -20.719 -14.789 1 89 339 ALA A O 1
ATOM 2666 N N . THR A 1 340 ? 0.166 -22.688 -15.68 1 92.69 340 THR A N 1
ATOM 2667 C CA . THR A 1 340 ? 0.694 -23.219 -14.422 1 92.69 340 THR A CA 1
ATOM 2668 C C . THR A 1 340 ? 2.043 -22.578 -14.102 1 92.69 340 THR A C 1
ATOM 2670 O O . THR A 1 340 ? 2.465 -22.562 -12.945 1 92.69 340 THR A O 1
ATOM 2673 N N . ILE A 1 341 ? 2.758 -22.109 -15.047 1 95.62 341 ILE A N 1
ATOM 2674 C CA . ILE A 1 341 ? 4.008 -21.406 -14.773 1 95.62 341 ILE A CA 1
ATOM 2675 C C . ILE A 1 341 ? 3.76 -19.906 -14.719 1 95.62 341 ILE A C 1
ATOM 2677 O O . ILE A 1 341 ? 4.387 -19.188 -13.922 1 95.62 341 ILE A O 1
ATOM 2681 N N . GLY A 1 342 ? 2.84 -19.469 -15.531 1 95.25 342 GLY A N 1
ATOM 2682 C CA . GLY A 1 342 ? 2.467 -18.062 -15.492 1 95.25 342 GLY A CA 1
ATOM 2683 C C . GLY A 1 342 ? 1.9 -17.641 -14.156 1 95.25 342 GLY A C 1
ATOM 2684 O O . GLY A 1 342 ? 2.141 -16.516 -13.703 1 95.25 342 GLY A O 1
ATOM 2685 N N . SER A 1 343 ? 1.161 -18.5 -13.555 1 95.44 343 SER A N 1
ATOM 2686 C CA . SER A 1 343 ? 0.497 -18.188 -12.297 1 95.44 343 SER A CA 1
ATOM 2687 C C . SER A 1 343 ? 1.51 -17.891 -11.195 1 95.44 343 SER A C 1
ATOM 2689 O O . SER A 1 343 ? 1.478 -16.812 -10.594 1 95.44 343 SER A O 1
ATOM 2691 N N . PRO A 1 344 ? 2.449 -18.719 -10.938 1 97.44 344 PRO A N 1
ATOM 2692 C CA . PRO A 1 344 ? 3.406 -18.406 -9.875 1 97.44 344 PRO A CA 1
ATOM 2693 C C . PRO A 1 344 ? 4.262 -17.188 -10.203 1 97.44 344 PRO A C 1
ATOM 2695 O O . PRO A 1 344 ? 4.68 -16.453 -9.297 1 97.44 344 PRO A O 1
ATOM 2698 N N . LEU A 1 345 ? 4.527 -16.922 -11.438 1 98.25 345 LEU A N 1
ATOM 2699 C CA . LEU A 1 345 ? 5.273 -15.719 -11.789 1 98.25 345 LEU A CA 1
ATOM 2700 C C . LEU A 1 345 ? 4.473 -14.469 -11.461 1 98.25 345 LEU A C 1
ATOM 2702 O O . LEU A 1 345 ? 5.023 -13.484 -10.961 1 98.25 345 LEU A O 1
ATOM 2706 N N . HIS A 1 346 ? 3.156 -14.531 -11.75 1 97.25 346 HIS A N 1
ATOM 2707 C CA . HIS A 1 346 ? 2.295 -13.43 -11.336 1 97.25 346 HIS A CA 1
ATOM 2708 C C . HIS A 1 346 ? 2.283 -13.289 -9.812 1 97.25 346 HIS A C 1
ATOM 2710 O O . HIS A 1 346 ? 2.336 -12.172 -9.297 1 97.25 346 HIS A O 1
ATOM 2716 N N . SER A 1 347 ? 2.252 -14.398 -9.172 1 97.81 347 SER A N 1
ATOM 2717 C CA . SER A 1 347 ? 2.256 -14.391 -7.715 1 97.81 347 SER A CA 1
ATOM 2718 C C . SER A 1 347 ? 3.566 -13.836 -7.168 1 97.81 347 SER A C 1
ATOM 2720 O O . SER A 1 347 ? 3.582 -13.188 -6.121 1 97.81 347 SER A O 1
ATOM 2722 N N . PHE A 1 348 ? 4.684 -14.078 -7.867 1 98.62 348 PHE A N 1
ATOM 2723 C CA . PHE A 1 348 ? 5.969 -13.523 -7.457 1 98.62 348 PHE A CA 1
ATOM 2724 C C . PHE A 1 348 ? 5.934 -12 -7.488 1 98.62 348 PHE A C 1
ATOM 2726 O O . PHE A 1 348 ? 6.367 -11.344 -6.539 1 98.62 348 PHE A O 1
ATOM 2733 N N . PHE A 1 349 ? 5.383 -11.453 -8.555 1 98.44 349 PHE A N 1
ATOM 2734 C CA . PHE A 1 349 ? 5.25 -10 -8.641 1 98.44 349 PHE A CA 1
ATOM 2735 C C . PHE A 1 349 ? 4.391 -9.469 -7.504 1 98.44 349 PHE A C 1
ATOM 2737 O O . PHE A 1 349 ? 4.719 -8.445 -6.898 1 98.44 349 PHE A O 1
ATOM 2744 N N . THR A 1 350 ? 3.328 -10.164 -7.234 1 98.06 350 THR A N 1
ATOM 2745 C CA . THR A 1 350 ? 2.451 -9.781 -6.137 1 98.06 350 THR A CA 1
ATOM 2746 C C . THR A 1 350 ? 3.193 -9.844 -4.805 1 98.06 350 THR A C 1
ATOM 2748 O O . THR A 1 350 ? 3.115 -8.906 -4 1 98.06 350 THR A O 1
ATOM 2751 N N . ALA A 1 351 ? 3.939 -10.875 -4.629 1 98.56 351 ALA A N 1
ATOM 2752 C CA . ALA A 1 351 ? 4.652 -11.102 -3.375 1 98.56 351 ALA A CA 1
ATOM 2753 C C . ALA A 1 351 ? 5.719 -10.031 -3.152 1 98.56 351 ALA A C 1
ATOM 2755 O O . ALA A 1 351 ? 5.789 -9.43 -2.074 1 98.56 351 ALA A O 1
ATOM 2756 N N . ILE A 1 352 ? 6.516 -9.758 -4.137 1 98.25 352 ILE A N 1
ATOM 2757 C CA . ILE A 1 352 ? 7.641 -8.844 -3.975 1 98.25 352 ILE A CA 1
ATOM 2758 C C . ILE A 1 352 ? 7.121 -7.426 -3.729 1 98.25 352 ILE A C 1
ATOM 2760 O O . ILE A 1 352 ? 7.777 -6.625 -3.053 1 98.25 352 ILE A O 1
ATOM 2764 N N . CYS A 1 353 ? 5.957 -7.117 -4.227 1 97.94 353 CYS A N 1
ATOM 2765 C CA . CYS A 1 353 ? 5.367 -5.801 -4.016 1 97.94 353 CYS A CA 1
ATOM 2766 C C . CYS A 1 353 ? 4.75 -5.699 -2.625 1 97.94 353 CYS A C 1
ATOM 2768 O O . CYS A 1 353 ? 4.68 -4.609 -2.053 1 97.94 353 CYS A O 1
ATOM 2770 N N . HIS A 1 354 ? 4.301 -6.836 -2.078 1 97.88 354 HIS A N 1
ATOM 2771 C CA . HIS A 1 354 ? 3.771 -6.859 -0.718 1 97.88 354 HIS A CA 1
ATOM 2772 C C . HIS A 1 354 ? 4.895 -6.953 0.308 1 97.88 354 HIS A C 1
ATOM 2774 O O . HIS A 1 354 ? 4.742 -6.5 1.445 1 97.88 354 HIS A O 1
ATOM 2780 N N . TYR A 1 355 ? 5.973 -7.539 -0.063 1 97.69 355 TYR A N 1
ATOM 2781 C CA . TYR A 1 355 ? 7.109 -7.781 0.821 1 97.69 355 TYR A CA 1
ATOM 2782 C C . TYR A 1 355 ? 8.398 -7.242 0.211 1 97.69 355 TYR A C 1
ATOM 2784 O O . TYR A 1 355 ? 9.344 -8 -0.031 1 97.69 355 TYR A O 1
ATOM 2792 N N . PRO A 1 356 ? 8.469 -5.969 0.099 1 96 356 PRO A N 1
ATOM 2793 C CA . PRO A 1 356 ? 9.602 -5.363 -0.605 1 96 356 PRO A CA 1
ATOM 2794 C C . PRO A 1 356 ? 10.938 -5.613 0.095 1 96 356 PRO A C 1
ATOM 2796 O O . PRO A 1 356 ? 12 -5.469 -0.52 1 96 356 PRO A O 1
ATOM 2799 N N . SER A 1 357 ? 10.984 -6.023 1.366 1 95.25 357 SER A N 1
ATOM 2800 C CA . SER A 1 357 ? 12.219 -6.277 2.098 1 95.25 357 SER A CA 1
ATOM 2801 C C . SER A 1 357 ? 12.961 -7.48 1.523 1 95.25 357 SER A C 1
ATOM 2803 O O . SER A 1 357 ? 14.156 -7.652 1.767 1 95.25 357 SER A O 1
ATOM 2805 N N . TRP A 1 358 ? 12.273 -8.289 0.744 1 97.81 358 TRP A N 1
ATOM 2806 C CA . TRP A 1 358 ? 12.867 -9.516 0.235 1 97.81 358 TRP A CA 1
ATOM 2807 C C . TRP A 1 358 ? 13.641 -9.258 -1.055 1 97.81 358 TRP A C 1
ATOM 2809 O O . TRP A 1 358 ? 14.562 -10 -1.396 1 97.81 358 TRP A O 1
ATOM 2819 N N . LEU A 1 359 ? 13.273 -8.242 -1.817 1 97.75 359 LEU A N 1
ATOM 2820 C CA . LEU A 1 359 ? 13.914 -8.031 -3.109 1 97.75 359 LEU A CA 1
ATOM 2821 C C . LEU A 1 359 ? 15.422 -7.824 -2.943 1 97.75 359 LEU A C 1
ATOM 2823 O O . LEU A 1 359 ? 16.219 -8.508 -3.592 1 97.75 359 LEU A O 1
ATOM 2827 N N . PRO A 1 360 ? 15.906 -6.934 -1.984 1 96.44 360 PRO A N 1
ATOM 2828 C CA . PRO A 1 360 ? 17.344 -6.777 -1.81 1 96.44 360 PRO A CA 1
ATOM 2829 C C . PRO A 1 360 ? 18.031 -8.062 -1.354 1 96.44 360 PRO A C 1
ATOM 2831 O O . PRO A 1 360 ? 19.188 -8.312 -1.703 1 96.44 360 PRO A O 1
ATOM 2834 N N . ARG A 1 361 ? 17.344 -8.867 -0.631 1 97.19 361 ARG A N 1
ATOM 2835 C CA . ARG A 1 361 ? 17.906 -10.125 -0.156 1 97.19 361 ARG A CA 1
ATOM 2836 C C . ARG A 1 361 ? 18.156 -11.086 -1.315 1 97.19 361 ARG A C 1
ATOM 2838 O O . ARG A 1 361 ? 19.219 -11.711 -1.389 1 97.19 361 ARG A O 1
ATOM 2845 N N . ILE A 1 362 ? 17.188 -11.211 -2.219 1 98.69 362 ILE A N 1
ATOM 2846 C CA . ILE A 1 362 ? 17.344 -12.07 -3.391 1 98.69 362 ILE A CA 1
ATOM 2847 C C . ILE A 1 362 ? 18.453 -11.523 -4.285 1 98.69 362 ILE A C 1
ATOM 2849 O O . ILE A 1 362 ? 19.297 -12.281 -4.789 1 98.69 362 ILE A O 1
ATOM 2853 N N . GLN A 1 363 ? 18.438 -10.203 -4.43 1 98.5 363 GLN A N 1
ATOM 2854 C CA . GLN A 1 363 ? 19.406 -9.547 -5.301 1 98.5 363 GLN A CA 1
ATOM 2855 C C . GLN A 1 363 ? 20.828 -9.734 -4.781 1 98.5 363 GLN A C 1
ATOM 2857 O O . GLN A 1 363 ? 21.766 -9.953 -5.562 1 98.5 363 GLN A O 1
ATOM 2862 N N . GLU A 1 364 ? 20.984 -9.625 -3.459 1 98.19 364 GLU A N 1
ATOM 2863 C CA . GLU A 1 364 ? 22.297 -9.836 -2.873 1 98.19 364 GLU A CA 1
ATOM 2864 C C . GLU A 1 364 ? 22.859 -11.203 -3.236 1 98.19 364 GLU A C 1
ATOM 2866 O O . GLU A 1 364 ? 24.031 -11.328 -3.619 1 98.19 364 GLU A O 1
ATOM 2871 N N . GLU A 1 365 ? 22.047 -12.266 -3.117 1 98.69 365 GLU A N 1
ATOM 2872 C CA . GLU A 1 365 ? 22.484 -13.625 -3.436 1 98.69 365 GLU A CA 1
ATOM 2873 C C . GLU A 1 365 ? 22.844 -13.758 -4.914 1 98.69 365 GLU A C 1
ATOM 2875 O O . GLU A 1 365 ? 23.891 -14.312 -5.254 1 98.69 365 GLU A O 1
ATOM 2880 N N . VAL A 1 366 ? 21.984 -13.266 -5.77 1 98.69 366 VAL A N 1
ATOM 2881 C CA . VAL A 1 366 ? 22.188 -13.391 -7.211 1 98.69 366 VAL A CA 1
ATOM 2882 C C . VAL A 1 366 ? 23.453 -12.648 -7.621 1 98.69 366 VAL A C 1
ATOM 2884 O O . VAL A 1 366 ? 24.234 -13.148 -8.445 1 98.69 366 VAL A O 1
ATOM 2887 N N . ASP A 1 367 ? 23.672 -11.469 -7.055 1 98.44 367 ASP A N 1
ATOM 2888 C CA . ASP A 1 367 ? 24.875 -10.695 -7.355 1 98.44 367 ASP A CA 1
ATOM 2889 C C . ASP A 1 367 ? 26.125 -11.438 -6.891 1 98.44 367 ASP A C 1
ATOM 2891 O O . ASP A 1 367 ? 27.141 -11.453 -7.594 1 98.44 367 ASP A O 1
ATOM 2895 N N . ARG A 1 368 ? 26.062 -11.945 -5.715 1 98.5 368 ARG A N 1
ATOM 2896 C CA . ARG A 1 368 ? 27.203 -12.648 -5.141 1 98.5 368 ARG A CA 1
ATOM 2897 C C . ARG A 1 368 ? 27.578 -13.867 -5.98 1 98.5 368 ARG A C 1
ATOM 2899 O O . ARG A 1 368 ? 28.75 -14.133 -6.215 1 98.5 368 ARG A O 1
ATOM 2906 N N . VAL A 1 369 ? 26.625 -14.602 -6.465 1 98.56 369 VAL A N 1
ATOM 2907 C CA . VAL A 1 369 ? 26.859 -15.883 -7.125 1 98.56 369 VAL A CA 1
ATOM 2908 C C . VAL A 1 369 ? 27.109 -15.664 -8.617 1 98.56 369 VAL A C 1
ATOM 2910 O O . VAL A 1 369 ? 27.984 -16.297 -9.203 1 98.56 369 VAL A O 1
ATOM 2913 N N . CYS A 1 370 ? 26.359 -14.766 -9.273 1 98 370 CYS A N 1
ATOM 2914 C CA . CYS A 1 370 ? 26.359 -14.672 -10.727 1 98 370 CYS A CA 1
ATOM 2915 C C . CYS A 1 370 ? 27.141 -13.453 -11.195 1 98 370 CYS A C 1
ATOM 2917 O O . CYS A 1 370 ? 27.562 -13.383 -12.352 1 98 370 CYS A O 1
ATOM 2919 N N . GLY A 1 371 ? 27.281 -12.43 -10.328 1 96.38 371 GLY A N 1
ATOM 2920 C CA . GLY A 1 371 ? 27.984 -11.219 -10.719 1 96.38 371 GLY A CA 1
ATOM 2921 C C . GLY A 1 371 ? 27.328 -10.492 -11.883 1 96.38 371 GLY A C 1
ATOM 2922 O O . GLY A 1 371 ? 26.141 -10.172 -11.828 1 96.38 371 GLY A O 1
ATOM 2923 N N . ASP A 1 372 ? 28.078 -10.461 -13.055 1 93.75 372 ASP A N 1
ATOM 2924 C CA . ASP A 1 372 ? 27.609 -9.633 -14.164 1 93.75 372 ASP A CA 1
ATOM 2925 C C . ASP A 1 372 ? 27 -10.492 -15.266 1 93.75 372 ASP A C 1
ATOM 2927 O O . ASP A 1 372 ? 26.672 -9.984 -16.344 1 93.75 372 ASP A O 1
ATOM 2931 N N . ARG A 1 373 ? 26.859 -11.727 -15.031 1 95.12 373 ARG A N 1
ATOM 2932 C CA . ARG A 1 373 ? 26.25 -12.586 -16.031 1 95.12 373 ARG A CA 1
ATOM 2933 C C . ARG A 1 373 ? 24.859 -13.031 -15.586 1 95.12 373 ARG A C 1
ATOM 2935 O O . ARG A 1 373 ? 24.547 -13.008 -14.391 1 95.12 373 ARG A O 1
ATOM 2942 N N . LEU A 1 374 ? 24.031 -13.461 -16.5 1 96.62 374 LEU A N 1
ATOM 2943 C CA . LEU A 1 374 ? 22.703 -13.945 -16.188 1 96.62 374 LEU A CA 1
ATOM 2944 C C . LEU A 1 374 ? 22.75 -15.328 -15.539 1 96.62 374 LEU A C 1
ATOM 2946 O O . LEU A 1 374 ? 23.609 -16.141 -15.891 1 96.62 374 LEU A O 1
ATOM 2950 N N . PRO A 1 375 ? 21.875 -15.578 -14.617 1 97.5 375 PRO A N 1
ATOM 2951 C CA . PRO A 1 375 ? 21.812 -16.891 -13.969 1 97.5 375 PRO A CA 1
ATOM 2952 C C . PRO A 1 375 ? 21.422 -18.016 -14.93 1 97.5 375 PRO A C 1
ATOM 2954 O O . PRO A 1 375 ? 20.609 -17.797 -15.836 1 97.5 375 PRO A O 1
ATOM 2957 N N . THR A 1 376 ? 21.984 -19.188 -14.711 1 96.44 376 THR A N 1
ATOM 2958 C CA . THR A 1 376 ? 21.656 -20.422 -15.414 1 96.44 376 THR A CA 1
ATOM 2959 C C . THR A 1 376 ? 21.375 -21.547 -14.422 1 96.44 376 THR A C 1
ATOM 2961 O O . THR A 1 376 ? 21.516 -21.359 -13.211 1 96.44 376 THR A O 1
ATOM 2964 N N . MET A 1 377 ? 21 -22.688 -14.961 1 95.69 377 MET A N 1
ATOM 2965 C CA . MET A 1 377 ? 20.688 -23.812 -14.094 1 95.69 377 MET A CA 1
ATOM 2966 C C . MET A 1 377 ? 21.938 -24.297 -13.352 1 95.69 377 MET A C 1
ATOM 2968 O O . MET A 1 377 ? 21.844 -24.875 -12.273 1 95.69 377 MET A O 1
ATOM 2972 N N . LYS A 1 378 ? 23.078 -24 -13.844 1 96.19 378 LYS A N 1
ATOM 2973 C CA . LYS A 1 378 ? 24.328 -24.391 -13.195 1 96.19 378 LYS A CA 1
ATOM 2974 C C . LYS A 1 378 ? 24.531 -23.625 -11.891 1 96.19 378 LYS A C 1
ATOM 2976 O O . LYS A 1 378 ? 25.25 -24.078 -11 1 96.19 378 LYS A O 1
ATOM 2981 N N . ASP A 1 379 ? 23.906 -22.516 -11.75 1 98.06 379 ASP A N 1
ATOM 2982 C CA . ASP A 1 379 ? 24.094 -21.641 -10.586 1 98.06 379 ASP A CA 1
ATOM 2983 C C . ASP A 1 379 ? 23.094 -22 -9.484 1 98.06 379 ASP A C 1
ATOM 2985 O O . ASP A 1 379 ? 23.281 -21.609 -8.328 1 98.06 379 ASP A O 1
ATOM 2989 N N . ILE A 1 380 ? 22.047 -22.75 -9.773 1 97.56 380 ILE A N 1
ATOM 2990 C CA . ILE A 1 380 ? 20.859 -22.891 -8.93 1 97.56 380 ILE A CA 1
ATOM 2991 C C . ILE A 1 380 ? 21.234 -23.578 -7.621 1 97.56 380 ILE A C 1
ATOM 2993 O O . ILE A 1 380 ? 20.734 -23.219 -6.555 1 97.56 380 ILE A O 1
ATOM 2997 N N . PRO A 1 381 ? 22.203 -24.531 -7.609 1 98 381 PRO A N 1
ATOM 2998 C CA . PRO A 1 381 ? 22.594 -25.125 -6.336 1 98 381 PRO A CA 1
ATOM 2999 C C . PRO A 1 381 ? 23.156 -24.109 -5.352 1 98 381 PRO A C 1
ATOM 3001 O O . PRO A 1 381 ? 23.078 -24.312 -4.137 1 98 381 PRO A O 1
ATOM 3004 N N . ASN A 1 382 ? 23.625 -22.984 -5.836 1 98.5 382 ASN A N 1
ATOM 3005 C CA . ASN A 1 382 ? 24.203 -21.953 -4.984 1 98.5 382 ASN A CA 1
ATOM 3006 C C . ASN A 1 382 ? 23.234 -20.797 -4.75 1 98.5 382 ASN A C 1
ATOM 3008 O O . ASN A 1 382 ? 23.625 -19.75 -4.234 1 98.5 382 ASN A O 1
ATOM 3012 N N . LEU A 1 383 ? 22.016 -21 -5.156 1 98.69 383 LEU A N 1
ATOM 3013 C CA . LEU A 1 383 ? 21.016 -19.969 -5.008 1 98.69 383 LEU A CA 1
ATOM 3014 C C . LEU A 1 383 ? 19.844 -20.453 -4.152 1 98.69 383 LEU A C 1
ATOM 3016 O O . LEU A 1 383 ? 18.703 -20.484 -4.613 1 98.69 383 LEU A O 1
ATOM 3020 N N . PRO A 1 384 ? 20.125 -20.766 -2.908 1 98.75 384 PRO A N 1
ATOM 3021 C CA . PRO A 1 384 ? 19.047 -21.281 -2.053 1 98.75 384 PRO A CA 1
ATOM 3022 C C . PRO A 1 384 ? 17.953 -20.25 -1.805 1 98.75 384 PRO A C 1
ATOM 3024 O O . PRO A 1 384 ? 16.781 -20.609 -1.64 1 98.75 384 PRO A O 1
ATOM 3027 N N . VAL A 1 385 ? 18.234 -18.953 -1.764 1 98.81 385 VAL A N 1
ATOM 3028 C CA . VAL A 1 385 ? 17.219 -17.906 -1.535 1 98.81 385 VAL A CA 1
ATOM 3029 C C . VAL A 1 385 ? 16.25 -17.859 -2.713 1 98.81 385 VAL A C 1
ATOM 3031 O O . VAL A 1 385 ? 15.039 -17.766 -2.52 1 98.81 385 VAL A O 1
ATOM 3034 N N . VAL A 1 386 ? 16.797 -18 -3.943 1 98.88 386 VAL A N 1
ATOM 3035 C CA . VAL A 1 386 ? 15.945 -18.031 -5.129 1 98.88 386 VAL A CA 1
ATOM 3036 C C . VAL A 1 386 ? 15.016 -19.25 -5.066 1 98.88 386 VAL A C 1
ATOM 3038 O O . VAL A 1 386 ? 13.82 -19.141 -5.324 1 98.88 386 VAL A O 1
ATOM 3041 N N . ARG A 1 387 ? 15.57 -20.406 -4.711 1 98.81 387 ARG A N 1
ATOM 3042 C CA . ARG A 1 387 ? 14.773 -21.625 -4.621 1 98.81 387 ARG A CA 1
ATOM 3043 C C . ARG A 1 387 ? 13.711 -21.5 -3.535 1 98.81 387 ARG A C 1
ATOM 3045 O O . ARG A 1 387 ? 12.57 -21.953 -3.715 1 98.81 387 ARG A O 1
ATOM 3052 N N . ALA A 1 388 ? 14.07 -20.875 -2.439 1 98.88 388 ALA A N 1
ATOM 3053 C CA . ALA A 1 388 ? 13.133 -20.672 -1.341 1 98.88 388 ALA A CA 1
ATOM 3054 C C . ALA A 1 388 ? 11.992 -19.75 -1.759 1 98.88 388 ALA A C 1
ATOM 3056 O O . ALA A 1 388 ? 10.828 -20.016 -1.433 1 98.88 388 ALA A O 1
ATOM 3057 N N . VAL A 1 389 ? 12.336 -18.703 -2.447 1 98.81 389 VAL A N 1
ATOM 3058 C CA . VAL A 1 389 ? 11.352 -17.734 -2.928 1 98.81 389 VAL A CA 1
ATOM 3059 C C . VAL A 1 389 ? 10.383 -18.422 -3.891 1 98.81 389 VAL A C 1
ATOM 3061 O O . VAL A 1 389 ? 9.172 -18.234 -3.803 1 98.81 389 VAL A O 1
ATOM 3064 N N . CYS A 1 390 ? 10.875 -19.203 -4.773 1 98.5 390 CYS A N 1
ATOM 3065 C CA . CYS A 1 390 ? 10.047 -19.938 -5.723 1 98.5 390 CYS A CA 1
ATOM 3066 C C . CYS A 1 390 ? 9.102 -20.891 -5 1 98.5 390 CYS A C 1
ATOM 3068 O O . CYS A 1 390 ? 7.891 -20.875 -5.242 1 98.5 390 CYS A O 1
ATOM 3070 N N . LYS A 1 391 ? 9.648 -21.688 -4.125 1 98.5 391 LYS A N 1
ATOM 3071 C CA . LYS A 1 391 ? 8.852 -22.688 -3.41 1 98.5 391 LYS A CA 1
ATOM 3072 C C . LYS A 1 391 ? 7.789 -22.016 -2.543 1 98.5 391 LYS A C 1
ATOM 3074 O O . LYS A 1 391 ? 6.641 -22.469 -2.502 1 98.5 391 LYS A O 1
ATOM 3079 N N . GLU A 1 392 ? 8.195 -20.938 -1.84 1 98.62 392 GLU A N 1
ATOM 3080 C CA . GLU A 1 392 ? 7.242 -20.219 -1 1 98.62 392 GLU A CA 1
ATOM 3081 C C . GLU A 1 392 ? 6.133 -19.594 -1.837 1 98.62 392 GLU A C 1
ATOM 3083 O O . GLU A 1 392 ? 4.98 -19.516 -1.399 1 98.62 392 GLU A O 1
ATOM 3088 N N . THR A 1 393 ? 6.488 -19.094 -3.006 1 98.5 393 THR A N 1
ATOM 3089 C CA . THR A 1 393 ? 5.492 -18.5 -3.887 1 98.5 393 THR A CA 1
ATOM 3090 C C . THR A 1 393 ? 4.445 -19.516 -4.305 1 98.5 393 THR A C 1
ATOM 3092 O O . THR A 1 393 ? 3.246 -19.234 -4.281 1 98.5 393 THR A O 1
ATOM 3095 N N . LEU A 1 394 ? 4.902 -20.688 -4.637 1 97.69 394 LEU A N 1
ATOM 3096 C CA . LEU A 1 394 ? 4.008 -21.766 -5.031 1 97.69 394 LEU A CA 1
ATOM 3097 C C . LEU A 1 394 ? 3.15 -22.234 -3.857 1 97.69 394 LEU A C 1
ATOM 3099 O O . LEU A 1 394 ? 1.978 -22.562 -4.031 1 97.69 394 LEU A O 1
ATOM 3103 N N . ARG A 1 395 ? 3.768 -22.266 -2.729 1 97.31 395 ARG A N 1
ATOM 3104 C CA . ARG A 1 395 ? 3.02 -22.641 -1.534 1 97.31 395 ARG A CA 1
ATOM 3105 C C . ARG A 1 395 ? 1.969 -21.594 -1.191 1 97.31 395 ARG A C 1
ATOM 3107 O O . ARG A 1 395 ? 0.826 -21.922 -0.874 1 97.31 395 ARG A O 1
ATOM 3114 N N . TRP A 1 396 ? 2.361 -20.344 -1.233 1 97.12 396 TRP A N 1
ATOM 3115 C CA . TRP A 1 396 ? 1.55 -19.203 -0.843 1 97.12 396 TRP A CA 1
ATOM 3116 C C . TRP A 1 396 ? 0.322 -19.078 -1.738 1 97.12 396 TRP A C 1
ATOM 3118 O O . TRP A 1 396 ? -0.788 -18.844 -1.251 1 97.12 396 TRP A O 1
ATOM 3128 N N . ARG A 1 397 ? 0.592 -19.281 -3.049 1 95.75 397 ARG A N 1
ATOM 3129 C CA . ARG A 1 397 ? -0.457 -19.219 -4.062 1 95.75 397 ARG A CA 1
ATOM 3130 C C . ARG A 1 397 ? -0.322 -20.375 -5.047 1 95.75 397 ARG A C 1
ATOM 3132 O O . ARG A 1 397 ? 0.397 -20.266 -6.043 1 95.75 397 ARG A O 1
ATOM 3139 N N . GLN A 1 398 ? -1.123 -21.312 -4.824 1 94.38 398 GLN A N 1
ATOM 3140 C CA . GLN A 1 398 ? -1.083 -22.453 -5.727 1 94.38 398 GLN A CA 1
ATOM 3141 C C . GLN A 1 398 ? -1.797 -22.141 -7.039 1 94.38 398 GLN A C 1
ATOM 3143 O O . GLN A 1 398 ? -2.893 -21.578 -7.039 1 94.38 398 GLN A O 1
ATOM 3148 N N . PRO A 1 399 ? -1.175 -22.531 -8.125 1 93.75 399 PRO A N 1
ATOM 3149 C CA . PRO A 1 399 ? -1.881 -22.344 -9.391 1 93.75 399 PRO A CA 1
ATOM 3150 C C . PRO A 1 399 ? -3.201 -23.109 -9.445 1 93.75 399 PRO A C 1
ATOM 3152 O O . PRO A 1 399 ? -4.172 -22.625 -10.039 1 93.75 399 PRO A O 1
ATOM 3155 N N . THR A 1 400 ? -3.195 -24.25 -8.875 1 93.19 400 THR A N 1
ATOM 3156 C CA . THR A 1 400 ? -4.395 -25.078 -8.805 1 93.19 400 THR A CA 1
ATOM 3157 C C . THR A 1 400 ? -4.75 -25.406 -7.359 1 93.19 400 THR A C 1
ATOM 3159 O O . THR A 1 400 ? -4.445 -26.484 -6.859 1 93.19 400 THR A O 1
ATOM 3162 N N . PRO A 1 401 ? -5.488 -24.516 -6.75 1 92.75 401 PRO A N 1
ATOM 3163 C CA . PRO A 1 401 ? -5.754 -24.688 -5.316 1 92.75 401 PRO A CA 1
ATOM 3164 C C . PRO A 1 401 ? -6.527 -25.953 -5.004 1 92.75 401 PRO A C 1
ATOM 3166 O O . PRO A 1 401 ? -6.367 -26.531 -3.924 1 92.75 401 PRO A O 1
ATOM 3169 N N . LEU A 1 402 ? -7.359 -26.438 -5.93 1 90.69 402 LEU A N 1
ATOM 3170 C CA . LEU A 1 402 ? -8.164 -27.625 -5.66 1 90.69 402 LEU A CA 1
ATOM 3171 C C . LEU A 1 402 ? -7.688 -28.797 -6.504 1 90.69 402 LEU A C 1
ATOM 3173 O O . LEU A 1 402 ? -8.242 -29.891 -6.418 1 90.69 402 LEU A O 1
ATOM 3177 N N . GLY A 1 403 ? -6.754 -28.578 -7.27 1 88.38 403 GLY A N 1
ATOM 3178 C CA . GLY A 1 403 ? -6.301 -29.656 -8.141 1 88.38 403 GLY A CA 1
ATOM 3179 C C . GLY A 1 403 ? -7.422 -30.266 -8.961 1 88.38 403 GLY A C 1
ATOM 3180 O O . GLY A 1 403 ? -8.469 -29.656 -9.148 1 88.38 403 GLY A O 1
ATOM 3181 N N . VAL A 1 404 ? -7.121 -31.406 -9.57 1 88.56 404 VAL A N 1
ATOM 3182 C CA . VAL A 1 404 ? -8.109 -32.188 -10.289 1 88.56 404 VAL A CA 1
ATOM 3183 C C . VAL A 1 404 ? -8.57 -33.375 -9.422 1 88.56 404 VAL A C 1
ATOM 3185 O O . VAL A 1 404 ? -7.75 -34.094 -8.875 1 88.56 404 VAL A O 1
ATOM 3188 N N . PRO A 1 405 ? -9.82 -33.5 -9.281 1 92.12 405 PRO A N 1
ATOM 3189 C CA . PRO A 1 405 ? -10.32 -34.562 -8.383 1 92.12 405 PRO A CA 1
ATOM 3190 C C . PRO A 1 405 ? -10.023 -35.969 -8.898 1 92.12 405 PRO A C 1
ATOM 3192 O O . PRO A 1 405 ? -9.938 -36.188 -10.109 1 92.12 405 PRO A O 1
ATOM 3195 N N . HIS A 1 406 ? -9.922 -36.875 -7.969 1 94.75 406 HIS A N 1
ATOM 3196 C CA . HIS A 1 406 ? -9.766 -38.281 -8.227 1 94.75 406 HIS A CA 1
ATOM 3197 C C . HIS A 1 406 ? -11.086 -39.031 -8.055 1 94.75 406 HIS A C 1
ATOM 3199 O O . HIS A 1 406 ? -11.961 -38.594 -7.312 1 94.75 406 HIS A O 1
ATOM 3205 N N . ILE A 1 407 ? -11.195 -40.125 -8.75 1 94.62 407 ILE A N 1
ATOM 3206 C CA . ILE A 1 407 ? -12.359 -41 -8.57 1 94.62 407 ILE A CA 1
ATOM 3207 C C . ILE A 1 407 ? -11.914 -42.375 -8.062 1 94.62 407 ILE A C 1
ATOM 3209 O O . ILE A 1 407 ? -10.945 -42.938 -8.57 1 94.62 407 ILE A O 1
ATOM 3213 N N . THR A 1 408 ? -12.602 -42.875 -7.09 1 95.75 408 THR A N 1
ATOM 3214 C CA . THR A 1 408 ? -12.297 -44.219 -6.551 1 95.75 408 THR A CA 1
ATOM 3215 C C . THR A 1 408 ? -12.812 -45.312 -7.48 1 95.75 408 THR A C 1
ATOM 3217 O O . THR A 1 408 ? -13.93 -45.219 -7.996 1 95.75 408 THR A O 1
ATOM 3220 N N . THR A 1 409 ? -12.031 -46.312 -7.648 1 94.31 409 THR A N 1
ATOM 3221 C CA . THR A 1 409 ? -12.406 -47.406 -8.562 1 94.31 409 THR A CA 1
ATOM 3222 C C . THR A 1 409 ? -12.984 -48.562 -7.793 1 94.31 409 THR A C 1
ATOM 3224 O O . THR A 1 409 ? -13.625 -49.469 -8.383 1 94.31 409 THR A O 1
ATOM 3227 N N . GLU A 1 410 ? -12.711 -48.656 -6.535 1 95.19 410 GLU A N 1
ATOM 3228 C CA . GLU A 1 410 ? -13.242 -49.688 -5.641 1 95.19 410 GLU A CA 1
ATOM 3229 C C . GLU A 1 410 ? -13.578 -49.094 -4.27 1 95.19 410 GLU A C 1
ATOM 3231 O O . GLU A 1 410 ? -13.148 -48 -3.934 1 95.19 410 GLU A O 1
ATOM 3236 N N . ASP A 1 411 ? -14.422 -49.844 -3.562 1 94.25 411 ASP A N 1
ATOM 3237 C CA . ASP A 1 411 ? -14.688 -49.469 -2.176 1 94.25 411 ASP A CA 1
ATOM 3238 C C . ASP A 1 411 ? -13.414 -49.562 -1.331 1 94.25 411 ASP A C 1
ATOM 3240 O O . ASP A 1 411 ? -12.555 -50.406 -1.588 1 94.25 411 ASP A O 1
ATOM 3244 N N . ASP A 1 412 ? -13.266 -48.656 -0.407 1 95.31 412 ASP A N 1
ATOM 3245 C CA . ASP A 1 412 ? -12.117 -48.656 0.488 1 95.31 412 ASP A CA 1
ATOM 3246 C C . ASP A 1 412 ? -12.523 -48.25 1.903 1 95.31 412 ASP A C 1
ATOM 3248 O O . ASP A 1 412 ? -13.625 -47.75 2.115 1 95.31 412 ASP A O 1
ATOM 3252 N N . VAL A 1 413 ? -11.766 -48.75 2.869 1 95.88 413 VAL A N 1
ATOM 3253 C CA . VAL A 1 413 ? -11.906 -48.312 4.258 1 95.88 413 VAL A CA 1
ATOM 3254 C C . VAL A 1 413 ? -10.594 -47.719 4.758 1 95.88 413 VAL A C 1
ATOM 3256 O O . VAL A 1 413 ? -9.562 -48.406 4.766 1 95.88 413 VAL A O 1
ATOM 3259 N N . TYR A 1 414 ? -10.625 -46.531 5.152 1 95.5 414 TYR A N 1
ATOM 3260 C CA . TYR A 1 414 ? -9.445 -45.812 5.637 1 95.5 414 TYR A CA 1
ATOM 3261 C C . TYR A 1 414 ? -9.656 -45.312 7.047 1 95.5 414 TYR A C 1
ATOM 3263 O O . TYR A 1 414 ? -10.562 -44.5 7.285 1 95.5 414 TYR A O 1
ATOM 3271 N N . ASP A 1 415 ? -8.789 -45.75 8.016 1 94.25 415 ASP A N 1
ATOM 3272 C CA . ASP A 1 415 ? -8.875 -45.375 9.414 1 94.25 415 ASP A CA 1
ATOM 3273 C C . ASP A 1 415 ? -10.297 -45.531 9.953 1 94.25 415 ASP A C 1
ATOM 3275 O O . ASP A 1 415 ? -10.844 -44.656 10.594 1 94.25 415 ASP A O 1
ATOM 3279 N N . GLY A 1 416 ? -10.961 -46.5 9.469 1 93.69 416 GLY A N 1
ATOM 3280 C CA . GLY A 1 416 ? -12.297 -46.844 9.922 1 93.69 416 GLY A CA 1
ATOM 3281 C C . GLY A 1 416 ? -13.391 -46.188 9.102 1 93.69 416 GLY A C 1
ATOM 3282 O O . GLY A 1 416 ? -14.57 -46.531 9.25 1 93.69 416 GLY A O 1
ATOM 3283 N N . TYR A 1 417 ? -13.07 -45.312 8.234 1 95.5 417 TYR A N 1
ATOM 3284 C CA . TYR A 1 417 ? -14.078 -44.656 7.434 1 95.5 417 TYR A CA 1
ATOM 3285 C C . TYR A 1 417 ? -14.305 -45.375 6.109 1 95.5 417 TYR A C 1
ATOM 3287 O O . TYR A 1 417 ? -13.344 -45.75 5.43 1 95.5 417 TYR A O 1
ATOM 3295 N N . PHE A 1 418 ? -15.508 -45.469 5.73 1 95.62 418 PHE A N 1
ATOM 3296 C CA . PHE A 1 418 ? -15.859 -46.094 4.457 1 95.62 418 PHE A CA 1
ATOM 3297 C C . PHE A 1 418 ? -15.82 -45.062 3.334 1 95.62 418 PHE A C 1
ATOM 3299 O O . PHE A 1 418 ? -16.391 -43.969 3.463 1 95.62 418 PHE A O 1
ATOM 3306 N N . ILE A 1 419 ? -15.164 -45.375 2.26 1 96 419 ILE A N 1
ATOM 3307 C CA . ILE A 1 419 ? -15.109 -44.562 1.038 1 96 419 ILE A CA 1
ATOM 3308 C C . ILE A 1 419 ? -15.664 -45.375 -0.132 1 96 419 ILE A C 1
ATOM 3310 O O . ILE A 1 419 ? -15.039 -46.344 -0.575 1 96 419 ILE A O 1
ATOM 3314 N N . PRO A 1 420 ? -16.734 -45 -0.631 1 94.06 420 PRO A N 1
ATOM 3315 C CA . PRO A 1 420 ? -17.391 -45.844 -1.633 1 94.06 420 PRO A CA 1
ATOM 3316 C C . PRO A 1 420 ? -16.766 -45.75 -3.016 1 94.06 420 PRO A C 1
ATOM 3318 O O . PRO A 1 420 ? -16.156 -44.719 -3.336 1 94.06 420 PRO A O 1
ATOM 3321 N N . LYS A 1 421 ? -16.922 -46.812 -3.803 1 94.25 421 LYS A N 1
ATOM 3322 C CA . LYS A 1 421 ? -16.578 -46.75 -5.223 1 94.25 421 LYS A CA 1
ATOM 3323 C C . LYS A 1 421 ? -17.344 -45.625 -5.926 1 94.25 421 LYS A C 1
ATOM 3325 O O . LYS A 1 421 ? -18.531 -45.406 -5.676 1 94.25 421 LYS A O 1
ATOM 3330 N N . GLY A 1 422 ? -16.531 -44.875 -6.75 1 93.06 422 GLY A N 1
ATOM 3331 C CA . GLY A 1 422 ? -17.172 -43.844 -7.535 1 93.06 422 GLY A CA 1
ATOM 3332 C C . GLY A 1 422 ? -17.156 -42.469 -6.855 1 93.06 422 GLY A C 1
ATOM 3333 O O . GLY A 1 422 ? -17.609 -41.5 -7.43 1 93.06 422 GLY A O 1
ATOM 3334 N N . ALA A 1 423 ? -16.609 -42.438 -5.664 1 94.62 423 ALA A N 1
ATOM 3335 C CA . ALA A 1 423 ? -16.516 -41.188 -4.953 1 94.62 423 ALA A CA 1
ATOM 3336 C C . ALA A 1 423 ? -15.492 -40.25 -5.613 1 94.62 423 ALA A C 1
ATOM 3338 O O . ALA A 1 423 ? -14.461 -40.719 -6.113 1 94.62 423 ALA A O 1
ATOM 3339 N N . MET A 1 424 ? -15.844 -38.969 -5.625 1 94.62 424 MET A N 1
ATOM 3340 C CA . MET A 1 424 ? -14.914 -37.938 -6.094 1 94.62 424 MET A CA 1
ATOM 3341 C C . MET A 1 424 ? -14.062 -37.406 -4.945 1 94.62 424 MET A C 1
ATOM 3343 O O . MET A 1 424 ? -14.578 -36.812 -4.004 1 94.62 424 MET A O 1
ATOM 3347 N N . VAL A 1 425 ? -12.797 -37.562 -5.059 1 96.19 425 VAL A N 1
ATOM 3348 C CA . VAL A 1 425 ? -11.883 -37.25 -3.971 1 96.19 425 VAL A CA 1
ATOM 3349 C C . VAL A 1 425 ? -11.086 -36 -4.32 1 96.19 425 VAL A C 1
ATOM 3351 O O . VAL A 1 425 ? -10.422 -35.938 -5.355 1 96.19 425 VAL A O 1
ATOM 3354 N N . HIS A 1 426 ? -11.156 -34.969 -3.463 1 95.25 426 HIS A N 1
ATOM 3355 C CA . HIS A 1 426 ? -10.5 -33.688 -3.654 1 95.25 426 HIS A CA 1
ATOM 3356 C C . HIS A 1 426 ? -9.383 -33.5 -2.637 1 95.25 426 HIS A C 1
ATOM 3358 O O . HIS A 1 426 ? -9.633 -33.469 -1.43 1 95.25 426 HIS A O 1
ATOM 3364 N N . ALA A 1 427 ? -8.195 -33.375 -3.104 1 95.62 427 ALA A N 1
ATOM 3365 C CA . ALA A 1 427 ? -7.133 -32.844 -2.244 1 95.62 427 ALA A CA 1
ATOM 3366 C C . ALA A 1 427 ? -7.098 -31.328 -2.273 1 95.62 427 ALA A C 1
ATOM 3368 O O . ALA A 1 427 ? -6.812 -30.734 -3.312 1 95.62 427 ALA A O 1
ATOM 3369 N N . ASN A 1 428 ? -7.422 -30.719 -1.181 1 95.81 428 ASN A N 1
ATOM 3370 C CA . ASN A 1 428 ? -7.414 -29.266 -1.098 1 95.81 428 ASN A CA 1
ATOM 3371 C C . ASN A 1 428 ? -6 -28.719 -0.92 1 95.81 428 ASN A C 1
ATOM 3373 O O . ASN A 1 428 ? -5.582 -28.406 0.199 1 95.81 428 ASN A O 1
ATOM 3377 N N . HIS A 1 429 ? -5.324 -28.531 -2.006 1 94.94 429 HIS A N 1
ATOM 3378 C CA . HIS A 1 429 ? -3.93 -28.109 -2.002 1 94.94 429 HIS A CA 1
ATOM 3379 C C . HIS A 1 429 ? -3.756 -26.781 -1.27 1 94.94 429 HIS A C 1
ATOM 3381 O O . HIS A 1 429 ? -2.727 -26.547 -0.631 1 94.94 429 HIS A O 1
ATOM 3387 N N . TYR A 1 430 ? -4.734 -25.922 -1.308 1 94.75 430 TYR A N 1
ATOM 3388 C CA . TYR A 1 430 ? -4.695 -24.641 -0.622 1 94.75 430 TYR A CA 1
ATOM 3389 C C . TYR A 1 430 ? -4.547 -24.828 0.883 1 94.75 430 TYR A C 1
ATOM 3391 O O . TYR A 1 430 ? -3.646 -24.25 1.501 1 94.75 430 TYR A O 1
ATOM 3399 N N . LEU A 1 431 ? -5.41 -25.625 1.421 1 94.12 431 LEU A N 1
ATOM 3400 C CA . LEU A 1 431 ? -5.395 -25.797 2.869 1 94.12 431 LEU A CA 1
ATOM 3401 C C . LEU A 1 431 ? -4.223 -26.672 3.299 1 94.12 431 LEU A C 1
ATOM 3403 O O . LEU A 1 431 ? -3.641 -26.453 4.367 1 94.12 431 LEU A O 1
ATOM 3407 N N . ILE A 1 432 ? -3.926 -27.656 2.5 1 95.75 432 ILE A N 1
ATOM 3408 C CA . ILE A 1 432 ? -2.805 -28.547 2.789 1 95.75 432 ILE A CA 1
ATOM 3409 C C . ILE A 1 432 ? -1.521 -27.734 2.92 1 95.75 432 ILE A C 1
ATOM 3411 O O . ILE A 1 432 ? -0.678 -28.016 3.771 1 95.75 432 ILE A O 1
ATOM 3415 N N . SER A 1 433 ? -1.386 -26.672 2.164 1 95.38 433 SER A N 1
ATOM 3416 C CA . SER A 1 433 ? -0.213 -25.797 2.17 1 95.38 433 SER A CA 1
ATOM 3417 C C . SER A 1 433 ? -0.287 -24.781 3.299 1 95.38 433 SER A C 1
ATOM 3419 O O . SER A 1 433 ? 0.486 -23.812 3.328 1 95.38 433 SER A O 1
ATOM 3421 N N . ARG A 1 434 ? -1.218 -24.938 4.223 1 94.75 434 ARG A N 1
ATOM 3422 C CA . ARG A 1 434 ? -1.407 -23.984 5.312 1 94.75 434 ARG A CA 1
ATOM 3423 C C . ARG A 1 434 ? -1.544 -24.703 6.652 1 94.75 434 ARG A C 1
ATOM 3425 O O . ARG A 1 434 ? -1.927 -24.094 7.652 1 94.75 434 ARG A O 1
ATOM 3432 N N . GLU A 1 435 ? -1.247 -25.984 6.617 1 93.06 435 GLU A N 1
ATOM 3433 C CA . GLU A 1 435 ? -1.261 -26.719 7.875 1 93.06 435 GLU A CA 1
ATOM 3434 C C . GLU A 1 435 ? -0.349 -26.062 8.914 1 93.06 435 GLU A C 1
ATOM 3436 O O . GLU A 1 435 ? 0.867 -26 8.719 1 93.06 435 GLU A O 1
ATOM 3441 N N . GLU A 1 436 ? -0.836 -25.656 10.008 1 92 436 GLU A N 1
ATOM 3442 C CA . GLU A 1 436 ? -0.136 -24.812 10.969 1 92 436 GLU A CA 1
ATOM 3443 C C . GLU A 1 436 ? 1.11 -25.5 11.508 1 92 436 GLU A C 1
ATOM 3445 O O . GLU A 1 436 ? 2.131 -24.859 11.758 1 92 436 GLU A O 1
ATOM 3450 N N . ALA A 1 437 ? 1.023 -26.766 11.727 1 92.75 437 ALA A N 1
ATOM 3451 C CA . ALA A 1 437 ? 2.16 -27.516 12.273 1 92.75 437 ALA A CA 1
ATOM 3452 C C . ALA A 1 437 ? 3.342 -27.484 11.305 1 92.75 437 ALA A C 1
ATOM 3454 O O . ALA A 1 437 ? 4.496 -27.453 11.734 1 92.75 437 ALA A O 1
ATOM 3455 N N . THR A 1 438 ? 3.062 -27.453 10.055 1 95.38 438 THR A N 1
ATOM 3456 C CA . THR A 1 438 ? 4.098 -27.5 9.023 1 95.38 438 THR A CA 1
ATOM 3457 C C . THR A 1 438 ? 4.434 -26.094 8.531 1 95.38 438 THR A C 1
ATOM 3459 O O . THR A 1 438 ? 5.598 -25.781 8.281 1 95.38 438 THR A O 1
ATOM 3462 N N . TYR A 1 439 ? 3.422 -25.297 8.438 1 96.5 439 TYR A N 1
ATOM 3463 C CA . TYR A 1 439 ? 3.598 -23.969 7.871 1 96.5 439 TYR A CA 1
ATOM 3464 C C . TYR A 1 439 ? 3.033 -22.891 8.805 1 96.5 439 TYR A C 1
ATOM 3466 O O . TYR A 1 439 ? 2.066 -22.219 8.461 1 96.5 439 TYR A O 1
ATOM 3474 N N . PRO A 1 440 ? 3.742 -22.703 9.93 1 95.81 440 PRO A N 1
ATOM 3475 C CA . PRO A 1 440 ? 3.287 -21.562 10.742 1 95.81 440 PRO A CA 1
ATOM 3476 C C . PRO A 1 440 ? 3.186 -20.266 9.938 1 95.81 440 PRO A C 1
ATOM 3478 O O . PRO A 1 440 ? 4.02 -20.016 9.062 1 95.81 440 PRO A O 1
ATOM 3481 N N . GLU A 1 441 ? 2.129 -19.5 10.102 1 94.25 441 GLU A N 1
ATOM 3482 C CA . GLU A 1 441 ? 1.845 -18.281 9.352 1 94.25 441 GLU A CA 1
ATOM 3483 C C . GLU A 1 441 ? 1.642 -18.578 7.867 1 94.25 441 GLU A C 1
ATOM 3485 O O . GLU A 1 441 ? 2.234 -17.922 7.008 1 94.25 441 GLU A O 1
ATOM 3490 N N . GLY A 1 442 ? 0.802 -19.562 7.645 1 94.75 442 GLY A N 1
ATOM 3491 C CA . GLY A 1 442 ? 0.611 -20.094 6.305 1 94.75 442 GLY A CA 1
ATOM 3492 C C . GLY A 1 442 ? 0.036 -19.078 5.34 1 94.75 442 GLY A C 1
ATOM 3493 O O . GLY A 1 442 ? 0.23 -19.188 4.125 1 94.75 442 GLY A O 1
ATOM 3494 N N . ASN A 1 443 ? -0.65 -18.047 5.82 1 93.81 443 ASN A N 1
ATOM 3495 C CA . ASN A 1 443 ? -1.248 -17.031 4.969 1 93.81 443 ASN A CA 1
ATOM 3496 C C . ASN A 1 443 ? -0.228 -15.969 4.566 1 93.81 443 ASN A C 1
ATOM 3498 O O . ASN A 1 443 ? -0.5 -15.133 3.699 1 93.81 443 ASN A O 1
ATOM 3502 N N . GLU A 1 444 ? 0.94 -16.062 5.18 1 96.44 444 GLU A N 1
ATOM 3503 C CA . GLU A 1 444 ? 2.006 -15.109 4.879 1 96.44 444 GLU A CA 1
ATOM 3504 C C . GLU A 1 444 ? 3.025 -15.703 3.916 1 96.44 444 GLU A C 1
ATOM 3506 O O . GLU A 1 444 ? 3.184 -16.922 3.852 1 96.44 444 GLU A O 1
ATOM 3511 N N . TRP A 1 445 ? 3.594 -14.891 3.072 1 98.19 445 TRP A N 1
ATOM 3512 C CA . TRP A 1 445 ? 4.711 -15.258 2.205 1 98.19 445 TRP A CA 1
ATOM 3513 C C . TRP A 1 445 ? 6.039 -15.141 2.945 1 98.19 445 TRP A C 1
ATOM 3515 O O . TRP A 1 445 ? 6.531 -14.031 3.178 1 98.19 445 TRP A O 1
ATOM 3525 N N . ARG A 1 446 ? 6.578 -16.312 3.371 1 97.75 446 ARG A N 1
ATOM 3526 C CA . ARG A 1 446 ? 7.754 -16.375 4.234 1 97.75 446 ARG A CA 1
ATOM 3527 C C . ARG A 1 446 ? 8.805 -17.328 3.662 1 97.75 446 ARG A C 1
ATOM 3529 O O . ARG A 1 446 ? 8.961 -18.453 4.145 1 97.75 446 ARG A O 1
ATOM 3536 N N . PRO A 1 447 ? 9.609 -16.797 2.746 1 98.56 447 PRO A N 1
ATOM 3537 C CA . PRO A 1 447 ? 10.648 -17.688 2.221 1 98.56 447 PRO A CA 1
ATOM 3538 C C . PRO A 1 447 ? 11.617 -18.156 3.297 1 98.56 447 PRO A C 1
ATOM 3540 O O . PRO A 1 447 ? 12.273 -19.188 3.135 1 98.56 447 PRO A O 1
ATOM 3543 N N . GLU A 1 448 ? 11.75 -17.5 4.438 1 97.69 448 GLU A N 1
ATOM 3544 C CA . GLU A 1 448 ? 12.641 -17.859 5.531 1 97.69 448 GLU A CA 1
ATOM 3545 C C . GLU A 1 448 ? 12.352 -19.281 6.031 1 97.69 448 GLU A C 1
ATOM 3547 O O . GLU A 1 448 ? 13.242 -19.953 6.551 1 97.69 448 GLU A O 1
ATOM 3552 N N . ARG A 1 449 ? 11.125 -19.734 5.832 1 97.88 449 ARG A N 1
ATOM 3553 C CA . ARG A 1 449 ? 10.711 -21.031 6.387 1 97.88 449 ARG A CA 1
ATOM 3554 C C . ARG A 1 449 ? 11.508 -22.172 5.762 1 97.88 449 ARG A C 1
ATOM 3556 O O . ARG A 1 449 ? 11.609 -23.25 6.344 1 97.88 449 ARG A O 1
ATOM 3563 N N . TRP A 1 450 ? 12.094 -21.906 4.629 1 98.44 450 TRP A N 1
ATOM 3564 C CA . TRP A 1 450 ? 12.867 -22.938 3.936 1 98.44 450 TRP A CA 1
ATOM 3565 C C . TRP A 1 450 ? 14.359 -22.75 4.199 1 98.44 450 TRP A C 1
ATOM 3567 O O . TRP A 1 450 ? 15.156 -23.625 3.863 1 98.44 450 TRP A O 1
ATOM 3577 N N . LEU A 1 451 ? 14.758 -21.609 4.73 1 98.5 451 LEU A N 1
ATOM 3578 C CA . LEU A 1 451 ? 16.156 -21.234 4.785 1 98.5 451 LEU A CA 1
ATOM 3579 C C . LEU A 1 451 ? 16.688 -21.312 6.211 1 98.5 451 LEU A C 1
ATOM 3581 O O . LEU A 1 451 ? 17.906 -21.469 6.418 1 98.5 451 LEU A O 1
ATOM 3585 N N . GLU A 1 452 ? 15.797 -21.219 7.195 1 97.88 452 GLU A N 1
ATOM 3586 C CA . GLU A 1 452 ? 16.219 -21.094 8.586 1 97.88 452 GLU A CA 1
ATOM 3587 C C . GLU A 1 452 ? 15.883 -22.359 9.375 1 97.88 452 GLU A C 1
ATOM 3589 O O . GLU A 1 452 ? 14.766 -22.875 9.273 1 97.88 452 GLU A O 1
ATOM 3594 N N . PRO A 1 453 ? 16.688 -22.828 10.25 1 97.44 453 PRO A N 1
ATOM 3595 C CA . PRO A 1 453 ? 16.5 -24.062 11 1 97.44 453 PRO A CA 1
ATOM 3596 C C . PRO A 1 453 ? 15.344 -24 11.984 1 97.44 453 PRO A C 1
ATOM 3598 O O . PRO A 1 453 ? 14.797 -25.031 12.383 1 97.44 453 PRO A O 1
ATOM 3601 N N . SER A 1 454 ? 14.969 -22.844 12.375 1 96.62 454 SER A N 1
ATOM 3602 C CA . SER A 1 454 ? 13.898 -22.688 13.359 1 96.62 454 SER A CA 1
ATOM 3603 C C . SER A 1 454 ? 12.547 -23.062 12.766 1 96.62 454 SER A C 1
ATOM 3605 O O . SER A 1 454 ? 11.578 -23.266 13.5 1 96.62 454 SER A O 1
ATOM 3607 N N . TRP A 1 455 ? 12.492 -23.219 11.453 1 97.5 455 TRP A N 1
ATOM 3608 C CA . TRP A 1 455 ? 11.227 -23.547 10.805 1 97.5 455 TRP A CA 1
ATOM 3609 C C . TRP A 1 455 ? 11.109 -25.047 10.57 1 97.5 455 TRP A C 1
ATOM 3611 O O . TRP A 1 455 ? 12.086 -25.719 10.227 1 97.5 455 TRP A O 1
ATOM 3621 N N . PRO A 1 456 ? 9.844 -25.562 10.664 1 97.38 456 PRO A N 1
ATOM 3622 C CA . PRO A 1 456 ? 9.625 -27 10.492 1 97.38 456 PRO A CA 1
ATOM 3623 C C . PRO A 1 456 ? 10 -27.5 9.102 1 97.38 456 PRO A C 1
ATOM 3625 O O . PRO A 1 456 ? 10.359 -28.656 8.93 1 97.38 456 PRO A O 1
ATOM 3628 N N . THR A 1 457 ? 10.031 -26.672 8.148 1 97.19 457 THR A N 1
ATOM 3629 C CA . THR A 1 457 ? 10.18 -27.078 6.758 1 97.19 457 THR A CA 1
ATOM 3630 C C . THR A 1 457 ? 11.641 -27.047 6.34 1 97.19 457 THR A C 1
ATOM 3632 O O . THR A 1 457 ? 11.984 -27.453 5.227 1 97.19 457 THR A O 1
ATOM 3635 N N . TYR A 1 458 ? 12.5 -26.594 7.203 1 97.88 458 TYR A N 1
ATOM 3636 C CA . TYR A 1 458 ? 13.914 -26.453 6.895 1 97.88 458 TYR A CA 1
ATOM 3637 C C . TYR A 1 458 ? 14.555 -27.828 6.66 1 97.88 458 TYR A C 1
ATOM 3639 O O . TYR A 1 458 ? 14.273 -28.781 7.383 1 97.88 458 TYR A O 1
ATOM 3647 N N . LYS A 1 459 ? 15.352 -27.938 5.605 1 97.19 459 LYS A N 1
ATOM 3648 C CA . LYS A 1 459 ? 16.125 -29.141 5.297 1 97.19 459 LYS A CA 1
ATOM 3649 C C . LYS A 1 459 ? 17.516 -28.766 4.789 1 97.19 459 LYS A C 1
ATOM 3651 O O . LYS A 1 459 ? 17.703 -27.734 4.148 1 97.19 459 LYS A O 1
ATOM 3656 N N . GLU A 1 460 ? 18.453 -29.594 5.043 1 96.44 460 GLU A N 1
ATOM 3657 C CA . GLU A 1 460 ? 19.812 -29.453 4.566 1 96.44 460 GLU A CA 1
ATOM 3658 C C . GLU A 1 460 ? 20.188 -30.594 3.623 1 96.44 460 GLU A C 1
ATOM 3660 O O . GLU A 1 460 ? 19.562 -31.656 3.641 1 96.44 460 GLU A O 1
ATOM 3665 N N . PRO A 1 461 ? 21.219 -30.375 2.721 1 97.94 461 PRO A N 1
ATOM 3666 C CA . PRO A 1 461 ? 22.016 -29.156 2.551 1 97.94 461 PRO A CA 1
ATOM 3667 C C . PRO A 1 461 ? 21.312 -28.125 1.68 1 97.94 461 PRO A C 1
ATOM 3669 O O . PRO A 1 461 ? 20.531 -28.469 0.804 1 97.94 461 PRO A O 1
ATOM 3672 N N . LEU A 1 462 ? 21.672 -26.891 1.838 1 97.44 462 LEU A N 1
ATOM 3673 C CA . LEU A 1 462 ? 21.047 -25.797 1.113 1 97.44 462 LEU A CA 1
ATOM 3674 C C . LEU A 1 462 ? 21.5 -25.766 -0.343 1 97.44 462 LEU A C 1
ATOM 3676 O O . LEU A 1 462 ? 20.953 -25.016 -1.156 1 97.44 462 LEU A O 1
ATOM 3680 N N . THR A 1 463 ? 22.375 -26.641 -0.714 1 96.94 463 THR A N 1
ATOM 3681 C CA . THR A 1 463 ? 22.75 -26.797 -2.113 1 96.94 463 THR A CA 1
ATOM 3682 C C . THR A 1 463 ? 21.719 -27.641 -2.859 1 96.94 463 THR A C 1
ATOM 3684 O O . THR A 1 463 ? 21.672 -27.625 -4.09 1 96.94 463 THR A O 1
ATOM 3687 N N . GLU A 1 464 ? 20.953 -28.359 -2.084 1 96 464 GLU A N 1
ATOM 3688 C CA . GLU A 1 464 ? 19.922 -29.219 -2.65 1 96 464 GLU A CA 1
ATOM 3689 C C . GLU A 1 464 ? 18.531 -28.719 -2.273 1 96 464 GLU A C 1
ATOM 3691 O O . GLU A 1 464 ? 17.625 -28.703 -3.111 1 96 464 GLU A O 1
ATOM 3696 N N . TYR A 1 465 ? 18.484 -28.344 -1.03 1 97.06 465 TYR A N 1
ATOM 3697 C CA . TYR A 1 465 ? 17.203 -27.891 -0.512 1 97.06 465 TYR A CA 1
ATOM 3698 C C . TYR A 1 465 ? 17.172 -26.375 -0.376 1 97.06 465 TYR A C 1
ATOM 3700 O O . TYR A 1 465 ? 18.203 -25.734 -0.159 1 97.06 465 TYR A O 1
ATOM 3708 N N . PRO A 1 466 ? 15.953 -25.812 -0.375 1 97.88 466 PRO A N 1
ATOM 3709 C CA . PRO A 1 466 ? 14.664 -26.422 -0.709 1 97.88 466 PRO A CA 1
ATOM 3710 C C . PRO A 1 466 ? 14.57 -26.828 -2.176 1 97.88 466 PRO A C 1
ATOM 3712 O O . PRO A 1 466 ? 15.297 -26.312 -3.02 1 97.88 466 PRO A O 1
ATOM 3715 N N . THR A 1 467 ? 13.672 -27.781 -2.484 1 96.62 467 THR A N 1
ATOM 3716 C CA . THR A 1 467 ? 13.43 -28.266 -3.84 1 96.62 467 THR A CA 1
ATOM 3717 C C . THR A 1 467 ? 11.938 -28.422 -4.102 1 96.62 467 THR A C 1
ATOM 3719 O O . THR A 1 467 ? 11.141 -28.531 -3.162 1 96.62 467 THR A O 1
ATOM 3722 N N . LEU A 1 468 ? 11.539 -28.375 -5.34 1 96.38 468 LEU A N 1
ATOM 3723 C CA . LEU A 1 468 ? 10.141 -28.562 -5.715 1 96.38 468 LEU A CA 1
ATOM 3724 C C . LEU A 1 468 ? 9.836 -30.031 -5.953 1 96.38 468 LEU A C 1
ATOM 3726 O O . LEU A 1 468 ? 8.672 -30.422 -6.059 1 96.38 468 LEU A O 1
ATOM 3730 N N . ARG A 1 469 ? 10.836 -30.828 -5.961 1 93 469 ARG A N 1
ATOM 3731 C CA . ARG A 1 469 ? 10.625 -32.25 -6.164 1 93 469 ARG A CA 1
ATOM 3732 C C . ARG A 1 469 ? 9.867 -32.875 -4.988 1 93 469 ARG A C 1
ATOM 3734 O O . ARG A 1 469 ? 10.258 -32.688 -3.832 1 93 469 ARG A O 1
ATOM 3741 N N . GLY A 1 470 ? 8.812 -33.5 -5.352 1 89.62 470 GLY A N 1
ATOM 3742 C CA . GLY A 1 470 ? 8.023 -34.156 -4.32 1 89.62 470 GLY A CA 1
ATOM 3743 C C . GLY A 1 470 ? 7.066 -33.219 -3.613 1 89.62 470 GLY A C 1
ATOM 3744 O O . GLY A 1 470 ? 6.387 -33.625 -2.664 1 89.62 470 GLY A O 1
ATOM 3745 N N . ASP A 1 471 ? 7.031 -32.031 -4.055 1 93.44 471 ASP A N 1
ATOM 3746 C CA . ASP A 1 471 ? 6.129 -31.062 -3.453 1 93.44 471 ASP A CA 1
ATOM 3747 C C . ASP A 1 471 ? 4.668 -31.422 -3.707 1 93.44 471 ASP A C 1
ATOM 3749 O O . ASP A 1 471 ? 4.301 -31.781 -4.824 1 93.44 471 ASP A O 1
ATOM 3753 N N . PRO A 1 472 ? 3.807 -31.312 -2.674 1 92.06 472 PRO A N 1
ATOM 3754 C CA . PRO A 1 472 ? 2.393 -31.672 -2.818 1 92.06 472 PRO A CA 1
ATOM 3755 C C . PRO A 1 472 ? 1.674 -30.797 -3.854 1 92.06 472 PRO A C 1
ATOM 3757 O O . PRO A 1 472 ? 0.665 -31.219 -4.422 1 92.06 472 PRO A O 1
ATOM 3760 N N . GLY A 1 473 ? 2.178 -29.688 -4.086 1 92.06 473 GLY A N 1
ATOM 3761 C CA . GLY A 1 473 ? 1.551 -28.797 -5.043 1 92.06 473 GLY A CA 1
ATOM 3762 C C . GLY A 1 473 ? 1.563 -29.328 -6.461 1 92.06 473 GLY A C 1
ATOM 3763 O O . GLY A 1 473 ? 0.818 -28.859 -7.316 1 92.06 473 GLY A O 1
ATOM 3764 N N . PHE A 1 474 ? 2.312 -30.297 -6.707 1 94.38 474 PHE A N 1
ATOM 3765 C CA . PHE A 1 474 ? 2.42 -30.891 -8.031 1 94.38 474 PHE A CA 1
ATOM 3766 C C . PHE A 1 474 ? 1.57 -32.156 -8.133 1 94.38 474 PHE A C 1
ATOM 3768 O O . PHE A 1 474 ? 1.698 -32.938 -9.086 1 94.38 474 PHE A O 1
ATOM 3775 N N . GLY A 1 475 ? 0.75 -32.375 -7.113 1 93.31 475 GLY A N 1
ATOM 3776 C CA . GLY A 1 475 ? -0.144 -33.531 -7.125 1 93.31 475 GLY A CA 1
ATOM 3777 C C . GLY A 1 475 ? 0.435 -34.75 -6.422 1 93.31 475 GLY A C 1
ATOM 3778 O O . GLY A 1 475 ? 1.531 -34.688 -5.863 1 93.31 475 GLY A O 1
ATOM 3779 N N . TYR A 1 476 ? -0.353 -35.875 -6.465 1 94.5 476 TYR A N 1
ATOM 3780 C CA . TYR A 1 476 ? -0.006 -37.062 -5.691 1 94.5 476 TYR A CA 1
ATOM 3781 C C . TYR A 1 476 ? -0.018 -38.281 -6.574 1 94.5 476 TYR A C 1
ATOM 3783 O O . TYR A 1 476 ? -0.861 -38.438 -7.465 1 94.5 476 TYR A O 1
ATOM 3791 N N . GLY A 1 477 ? 0.943 -39.219 -6.328 1 91.5 477 GLY A N 1
ATOM 3792 C CA . GLY A 1 477 ? 0.906 -40.562 -6.875 1 91.5 477 GLY A CA 1
ATOM 3793 C C . GLY A 1 477 ? 1.067 -40.594 -8.383 1 91.5 477 GLY A C 1
ATOM 3794 O O . GLY A 1 477 ? 1.902 -39.875 -8.945 1 91.5 477 GLY A O 1
ATOM 3795 N N . THR A 1 478 ? 0.229 -41.375 -8.992 1 89.38 478 THR A N 1
ATOM 3796 C CA . THR A 1 478 ? 0.333 -41.625 -10.422 1 89.38 478 THR A CA 1
ATOM 3797 C C . THR A 1 478 ? -0.101 -40.406 -11.219 1 89.38 478 THR A C 1
ATOM 3799 O O . THR A 1 478 ? 0.273 -40.219 -12.383 1 89.38 478 THR A O 1
ATOM 3802 N N . ARG A 1 479 ? -0.835 -39.562 -10.594 1 92.31 479 ARG A N 1
ATOM 3803 C CA . ARG A 1 479 ? -1.379 -38.406 -11.281 1 92.31 479 ARG A CA 1
ATOM 3804 C C . ARG A 1 479 ? -0.512 -37.188 -11.031 1 92.31 479 ARG A C 1
ATOM 3806 O O . ARG A 1 479 ? -0.866 -36.062 -11.445 1 92.31 479 ARG A O 1
ATOM 3813 N N . SER A 1 480 ? 0.596 -37.344 -10.375 1 92.88 480 SER A N 1
ATOM 3814 C CA . SER A 1 480 ? 1.485 -36.219 -10.094 1 92.88 480 SER A CA 1
ATOM 3815 C C . SER A 1 480 ? 2.023 -35.594 -11.391 1 92.88 480 SER A C 1
ATOM 3817 O O . SER A 1 480 ? 2.166 -36.312 -12.398 1 92.88 480 SER A O 1
ATOM 3819 N N . CYS A 1 481 ? 2.303 -34.375 -11.352 1 91.81 481 CYS A N 1
ATOM 3820 C CA . CYS A 1 481 ? 2.76 -33.625 -12.516 1 91.81 481 CYS A CA 1
ATOM 3821 C C . CYS A 1 481 ? 4.129 -34.125 -12.977 1 91.81 481 CYS A C 1
ATOM 3823 O O . CYS A 1 481 ? 5.082 -34.125 -12.195 1 91.81 481 CYS A O 1
ATOM 3825 N N . PRO A 1 482 ? 4.301 -34.438 -14.18 1 90.94 482 PRO A N 1
ATOM 3826 C CA . PRO A 1 482 ? 5.598 -34.844 -14.719 1 90.94 482 PRO A CA 1
ATOM 3827 C C . PRO A 1 482 ? 6.492 -33.688 -15.086 1 90.94 482 PRO A C 1
ATOM 3829 O O . PRO A 1 482 ? 7.68 -33.875 -15.375 1 90.94 482 PRO A O 1
ATOM 3832 N N . GLY A 1 483 ? 5.988 -32.5 -15.078 1 92.31 483 GLY A N 1
ATOM 3833 C CA . GLY A 1 483 ? 6.703 -31.359 -15.602 1 92.31 483 GLY A CA 1
ATOM 3834 C C . GLY A 1 483 ? 7.477 -30.594 -14.539 1 92.31 483 GLY A C 1
ATOM 3835 O O . GLY A 1 483 ? 7.816 -29.422 -14.727 1 92.31 483 GLY A O 1
ATOM 3836 N N . THR A 1 484 ? 7.781 -31.172 -13.398 1 94.69 484 THR A N 1
ATOM 3837 C CA . THR A 1 484 ? 8.414 -30.484 -12.273 1 94.69 484 THR A CA 1
ATOM 3838 C C . THR A 1 484 ? 9.766 -29.906 -12.68 1 94.69 484 THR A C 1
ATOM 3840 O O . THR A 1 484 ? 10.102 -28.781 -12.297 1 94.69 484 THR A O 1
ATOM 3843 N N . ASP A 1 485 ? 10.523 -30.641 -13.508 1 94.69 485 ASP A N 1
ATOM 3844 C CA . ASP A 1 485 ? 11.836 -30.188 -13.93 1 94.69 485 ASP A CA 1
ATOM 3845 C C . ASP A 1 485 ? 11.727 -28.938 -14.797 1 94.69 485 ASP A C 1
ATOM 3847 O O . ASP A 1 485 ? 12.555 -28.016 -14.695 1 94.69 485 ASP A O 1
ATOM 3851 N N . LEU A 1 486 ? 10.812 -28.953 -15.672 1 95.56 486 LEU A N 1
ATOM 3852 C CA . LEU A 1 486 ? 10.609 -27.781 -16.516 1 95.56 486 LEU A CA 1
ATOM 3853 C C . LEU A 1 486 ? 10.203 -26.562 -15.68 1 95.56 486 LEU A C 1
ATOM 3855 O O . LEU A 1 486 ? 10.695 -25.453 -15.891 1 95.56 486 LEU A O 1
ATOM 3859 N N . VAL A 1 487 ? 9.266 -26.781 -14.742 1 96.62 487 VAL A N 1
ATOM 3860 C CA . VAL A 1 487 ? 8.812 -25.719 -13.852 1 96.62 487 VAL A CA 1
ATOM 3861 C C . VAL A 1 487 ? 9.992 -25.141 -13.078 1 96.62 487 VAL A C 1
ATOM 3863 O O . VAL A 1 487 ? 10.148 -23.922 -12.992 1 96.62 487 VAL A O 1
ATOM 3866 N N . MET A 1 488 ? 10.812 -26.016 -12.555 1 96.81 488 MET A N 1
ATOM 3867 C CA . MET A 1 488 ? 11.984 -25.578 -11.805 1 96.81 488 MET A CA 1
ATOM 3868 C C . MET A 1 488 ? 12.922 -24.75 -12.68 1 96.81 488 MET A C 1
ATOM 3870 O O . MET A 1 488 ? 13.344 -23.656 -12.297 1 96.81 488 MET A O 1
ATOM 3874 N N . THR A 1 489 ? 13.211 -25.281 -13.844 1 97.06 489 THR A N 1
ATOM 3875 C CA . THR A 1 489 ? 14.133 -24.594 -14.734 1 97.06 489 THR A CA 1
ATOM 3876 C C . THR A 1 489 ? 13.609 -23.203 -15.086 1 97.06 489 THR A C 1
ATOM 3878 O O . THR A 1 489 ? 14.352 -22.219 -15.023 1 97.06 489 THR A O 1
ATOM 3881 N N . GLU A 1 490 ? 12.383 -23.141 -15.414 1 97.56 490 GLU A N 1
ATOM 3882 C CA . GLU A 1 490 ? 11.797 -21.875 -15.867 1 97.56 490 GLU A CA 1
ATOM 3883 C C . GLU A 1 490 ? 11.648 -20.891 -14.711 1 97.56 490 GLU A C 1
ATOM 3885 O O . GLU A 1 490 ? 12.031 -19.719 -14.844 1 97.56 490 GLU A O 1
ATOM 3890 N N . LEU A 1 491 ? 11.109 -21.312 -13.594 1 98.12 491 LEU A N 1
ATOM 3891 C CA . LEU A 1 491 ? 10.875 -20.406 -12.477 1 98.12 491 LEU A CA 1
ATOM 3892 C C . LEU A 1 491 ? 12.188 -19.938 -11.867 1 98.12 491 LEU A C 1
ATOM 3894 O O . LEU A 1 491 ? 12.375 -18.75 -11.625 1 98.12 491 LEU A O 1
ATOM 3898 N N . TYR A 1 492 ? 13.125 -20.891 -11.617 1 98.38 492 TYR A N 1
ATOM 3899 C CA . TYR A 1 492 ? 14.391 -20.516 -10.977 1 98.38 492 TYR A CA 1
ATOM 3900 C C . TYR A 1 492 ? 15.164 -19.516 -11.82 1 98.38 492 TYR A C 1
ATOM 3902 O O . TYR A 1 492 ? 15.594 -18.469 -11.328 1 98.38 492 TYR A O 1
ATOM 3910 N N . THR A 1 493 ? 15.289 -19.797 -13.062 1 98.31 493 THR A N 1
ATOM 3911 C CA . THR A 1 493 ? 16.172 -18.984 -13.891 1 98.31 493 THR A CA 1
ATOM 3912 C C . THR A 1 493 ? 15.5 -17.656 -14.227 1 98.31 493 THR A C 1
ATOM 3914 O O . THR A 1 493 ? 16.172 -16.625 -14.289 1 98.31 493 THR A O 1
ATOM 3917 N N . LEU A 1 494 ? 14.195 -17.688 -14.469 1 98.69 494 LEU A N 1
ATOM 3918 C CA . LEU A 1 494 ? 13.547 -16.422 -14.805 1 98.69 494 LEU A CA 1
ATOM 3919 C C . LEU A 1 494 ? 13.5 -15.492 -13.602 1 98.69 494 LEU A C 1
ATOM 3921 O O . LEU A 1 494 ? 13.828 -14.305 -13.711 1 98.69 494 LEU A O 1
ATOM 3925 N N . ILE A 1 495 ? 13.086 -15.977 -12.453 1 98.81 495 ILE A N 1
ATOM 3926 C CA . ILE A 1 495 ? 13.023 -15.148 -11.258 1 98.81 495 ILE A CA 1
ATOM 3927 C C . ILE A 1 495 ? 14.406 -14.594 -10.938 1 98.81 495 ILE A C 1
ATOM 3929 O O . ILE A 1 495 ? 14.562 -13.406 -10.656 1 98.81 495 ILE A O 1
ATOM 3933 N N . ALA A 1 496 ? 15.414 -15.445 -11.008 1 98.88 496 ALA A N 1
ATOM 3934 C CA . ALA A 1 496 ? 16.781 -15 -10.773 1 98.88 496 ALA A CA 1
ATOM 3935 C C . ALA A 1 496 ? 17.188 -13.914 -11.766 1 98.88 496 ALA A C 1
ATOM 3937 O O . ALA A 1 496 ? 17.828 -12.93 -11.398 1 98.88 496 ALA A O 1
ATOM 3938 N N . SER A 1 497 ? 16.828 -14.102 -13.023 1 98.81 497 SER A N 1
ATOM 3939 C CA . SER A 1 497 ? 17.188 -13.141 -14.062 1 98.81 497 SER A CA 1
ATOM 3940 C C . SER A 1 497 ? 16.453 -11.812 -13.859 1 98.81 497 SER A C 1
ATOM 3942 O O . SER A 1 497 ? 17.016 -10.742 -14.078 1 98.81 497 SER A O 1
ATOM 3944 N N . LEU A 1 498 ? 15.195 -11.875 -13.492 1 98.81 498 LEU A N 1
ATOM 3945 C CA . LEU A 1 498 ? 14.406 -10.672 -13.242 1 98.81 498 LEU A CA 1
ATOM 3946 C C . LEU A 1 498 ? 15.016 -9.844 -12.125 1 98.81 498 LEU A C 1
ATOM 3948 O O . LEU A 1 498 ? 15.18 -8.625 -12.258 1 98.81 498 LEU A O 1
ATOM 3952 N N . VAL A 1 499 ? 15.375 -10.523 -11.031 1 98.62 499 VAL A N 1
ATOM 3953 C CA . VAL A 1 499 ? 15.883 -9.797 -9.867 1 98.62 499 VAL A CA 1
ATOM 3954 C C . VAL A 1 499 ? 17.297 -9.312 -10.148 1 98.62 499 VAL A C 1
ATOM 3956 O O . VAL A 1 499 ? 17.734 -8.305 -9.594 1 98.62 499 VAL A O 1
ATOM 3959 N N . TRP A 1 500 ? 18.016 -10.055 -10.984 1 98.69 500 TRP A N 1
ATOM 3960 C CA . TRP A 1 500 ? 19.328 -9.617 -11.422 1 98.69 500 TRP A CA 1
ATOM 3961 C C . TRP A 1 500 ? 19.25 -8.297 -12.172 1 98.69 500 TRP A C 1
ATOM 3963 O O . TRP A 1 500 ? 20.078 -7.406 -11.977 1 98.69 500 TRP A O 1
ATOM 3973 N N . ALA A 1 501 ? 18.25 -8.102 -12.938 1 98.62 501 ALA A N 1
ATOM 3974 C CA . ALA A 1 501 ? 18.188 -7.004 -13.906 1 98.62 501 ALA A CA 1
ATOM 3975 C C . ALA A 1 501 ? 17.391 -5.824 -13.352 1 98.62 501 ALA A C 1
ATOM 3977 O O . ALA A 1 501 ? 17.672 -4.672 -13.68 1 98.62 501 ALA A O 1
ATOM 3978 N N . PHE A 1 502 ? 16.344 -6.113 -12.531 1 98.75 502 PHE A N 1
ATOM 3979 C CA . PHE A 1 502 ? 15.359 -5.062 -12.305 1 98.75 502 PHE A CA 1
ATOM 3980 C C . PHE A 1 502 ? 15.078 -4.898 -10.812 1 98.75 502 PHE A C 1
ATOM 3982 O O . PHE A 1 502 ? 15.227 -5.848 -10.039 1 98.75 502 PHE A O 1
ATOM 3989 N N . ASP A 1 503 ? 14.703 -3.65 -10.445 1 97.94 503 ASP A N 1
ATOM 3990 C CA . ASP A 1 503 ? 13.922 -3.369 -9.242 1 97.94 503 ASP A CA 1
ATOM 3991 C C . ASP A 1 503 ? 12.422 -3.373 -9.547 1 97.94 503 ASP A C 1
ATOM 3993 O O . ASP A 1 503 ? 11.969 -2.691 -10.469 1 97.94 503 ASP A O 1
ATOM 3997 N N . ILE A 1 504 ? 11.711 -4.176 -8.844 1 98.06 504 ILE A N 1
ATOM 3998 C CA . ILE A 1 504 ? 10.273 -4.305 -9.008 1 98.06 504 ILE A CA 1
ATOM 3999 C C . ILE A 1 504 ? 9.562 -3.84 -7.742 1 98.06 504 ILE A C 1
ATOM 4001 O O . ILE A 1 504 ? 9.742 -4.422 -6.672 1 98.06 504 ILE A O 1
ATOM 4005 N N . LYS A 1 505 ? 8.781 -2.781 -7.891 1 97 505 LYS A N 1
ATOM 4006 C CA . LYS A 1 505 ? 8.133 -2.182 -6.73 1 97 505 LYS A CA 1
ATOM 4007 C C . LYS A 1 505 ? 6.711 -1.738 -7.062 1 97 505 LYS A C 1
ATOM 4009 O O . LYS A 1 505 ? 6.387 -1.497 -8.227 1 97 505 LYS A O 1
ATOM 4014 N N . ARG A 1 506 ? 5.902 -1.74 -6.027 1 96.5 506 ARG A N 1
ATOM 4015 C CA . ARG A 1 506 ? 4.594 -1.126 -6.219 1 96.5 506 ARG A CA 1
ATOM 4016 C C . ARG A 1 506 ? 4.727 0.347 -6.59 1 96.5 506 ARG A C 1
ATOM 4018 O O . ARG A 1 506 ? 5.734 0.984 -6.27 1 96.5 506 ARG A O 1
ATOM 4025 N N . LYS A 1 507 ? 3.715 0.932 -7.223 1 96.56 507 LYS A N 1
ATOM 4026 C CA . LYS A 1 507 ? 3.705 2.361 -7.523 1 96.56 507 LYS A CA 1
ATOM 4027 C C . LYS A 1 507 ? 3.703 3.191 -6.246 1 96.56 507 LYS A C 1
ATOM 4029 O O . LYS A 1 507 ? 3.205 2.746 -5.211 1 96.56 507 LYS A O 1
ATOM 4034 N N . GLU A 1 508 ? 4.266 4.359 -6.336 1 96.31 508 GLU A N 1
ATOM 4035 C CA . GLU A 1 508 ? 4.297 5.27 -5.191 1 96.31 508 GLU A CA 1
ATOM 4036 C C . GLU A 1 508 ? 3.232 6.355 -5.32 1 96.31 508 GLU A C 1
ATOM 4038 O O . GLU A 1 508 ? 2.678 6.562 -6.402 1 96.31 508 GLU A O 1
ATOM 4043 N N . GLY A 1 509 ? 2.943 7.008 -4.176 1 95.88 509 GLY A N 1
ATOM 4044 C CA . GLY A 1 509 ? 2.066 8.172 -4.191 1 95.88 509 GLY A CA 1
ATOM 4045 C C . GLY A 1 509 ? 0.631 7.828 -4.543 1 95.88 509 GLY A C 1
ATOM 4046 O O . GLY A 1 509 ? 0.127 6.77 -4.156 1 95.88 509 GLY A O 1
ATOM 4047 N N . ARG A 1 510 ? -0.011 8.758 -5.254 1 93.75 510 ARG A N 1
ATOM 4048 C CA . ARG A 1 510 ? -1.426 8.617 -5.582 1 93.75 510 ARG A CA 1
ATOM 4049 C C . ARG A 1 510 ? -1.662 7.395 -6.461 1 93.75 510 ARG A C 1
ATOM 4051 O O . ARG A 1 510 ? -2.66 6.688 -6.297 1 93.75 510 ARG A O 1
ATOM 4058 N N . ALA A 1 511 ? -0.724 7.207 -7.348 1 94.5 511 ALA A N 1
ATOM 4059 C CA . ALA A 1 511 ? -0.838 6.051 -8.234 1 94.5 511 ALA A CA 1
ATOM 4060 C C . ALA A 1 511 ? -0.879 4.75 -7.438 1 94.5 511 ALA A C 1
ATOM 4062 O O . ALA A 1 511 ? -1.663 3.852 -7.75 1 94.5 511 ALA A O 1
ATOM 4063 N N . GLY A 1 512 ? -0.006 4.652 -6.453 1 95 512 GLY A N 1
ATOM 4064 C CA . GLY A 1 512 ? -0.011 3.479 -5.594 1 95 512 GLY A CA 1
ATOM 4065 C C . GLY A 1 512 ? -1.255 3.375 -4.734 1 95 512 GLY A C 1
ATOM 4066 O O . GLY A 1 512 ? -1.79 2.281 -4.535 1 95 512 GLY A O 1
ATOM 4067 N N . TYR A 1 513 ? -1.685 4.488 -4.238 1 93.62 513 TYR A N 1
ATOM 4068 C CA . TYR A 1 513 ? -2.861 4.52 -3.375 1 93.62 513 TYR A CA 1
ATOM 4069 C C . TYR A 1 513 ? -4.109 4.102 -4.141 1 93.62 513 TYR A C 1
ATOM 4071 O O . TYR A 1 513 ? -4.941 3.354 -3.623 1 93.62 513 TYR A O 1
ATOM 4079 N N . ASP A 1 514 ? -4.254 4.547 -5.359 1 92.12 514 ASP A N 1
ATOM 4080 C CA . ASP A 1 514 ? -5.441 4.301 -6.172 1 92.12 514 ASP A CA 1
ATOM 4081 C C . ASP A 1 514 ? -5.418 2.898 -6.773 1 92.12 514 ASP A C 1
ATOM 4083 O O . ASP A 1 514 ? -6.445 2.4 -7.238 1 92.12 514 ASP A O 1
ATOM 4087 N N . ASN A 1 515 ? -4.27 2.346 -6.836 1 93.56 515 ASN A N 1
ATOM 4088 C CA . ASN A 1 515 ? -4.109 1.011 -7.402 1 93.56 515 ASN A CA 1
ATOM 4089 C C . ASN A 1 515 ? -3.424 0.065 -6.422 1 93.56 515 ASN A C 1
ATOM 4091 O O . ASN A 1 515 ? -2.297 -0.373 -6.656 1 93.56 515 ASN A O 1
ATOM 4095 N N . PRO A 1 516 ? -4.117 -0.292 -5.434 1 93.44 516 PRO A N 1
ATOM 4096 C CA . PRO A 1 516 ? -3.508 -1.186 -4.441 1 93.44 516 PRO A CA 1
ATOM 4097 C C . PRO A 1 516 ? -3.143 -2.549 -5.023 1 93.44 516 PRO A C 1
ATOM 4099 O O . PRO A 1 516 ? -3.848 -3.061 -5.898 1 93.44 516 PRO A O 1
ATOM 4102 N N . VAL A 1 517 ? -2.084 -3.148 -4.57 1 96.12 517 VAL A N 1
ATOM 4103 C CA . VAL A 1 517 ? -1.688 -4.5 -4.957 1 96.12 517 VAL A CA 1
ATOM 4104 C C . VAL A 1 517 ? -2.732 -5.5 -4.473 1 96.12 517 VAL A C 1
ATOM 4106 O O . VAL A 1 517 ? -3.121 -5.484 -3.301 1 96.12 517 VAL A O 1
ATOM 4109 N N . PRO A 1 518 ? -3.199 -6.324 -5.398 1 94 518 PRO A N 1
ATOM 4110 C CA . PRO A 1 518 ? -4.176 -7.328 -4.969 1 94 518 PRO A CA 1
ATOM 4111 C C . PRO A 1 518 ? -3.594 -8.32 -3.961 1 94 518 PRO A C 1
ATOM 4113 O O . PRO A 1 518 ? -2.398 -8.617 -4.004 1 94 518 PRO A O 1
ATOM 4116 N N . TRP A 1 519 ? -4.422 -8.727 -3.039 1 92.75 519 TRP A N 1
ATOM 4117 C CA . TRP A 1 519 ? -3.957 -9.695 -2.057 1 92.75 519 TRP A CA 1
ATOM 4118 C C . TRP A 1 519 ? -4.152 -11.125 -2.568 1 92.75 519 TRP A C 1
ATOM 4120 O O . TRP A 1 519 ? -3.193 -11.891 -2.662 1 92.75 519 TRP A O 1
ATOM 4130 N N . TYR A 1 520 ? -5.449 -11.516 -2.998 1 91.12 520 TYR A N 1
ATOM 4131 C CA . TYR A 1 520 ? -5.746 -12.852 -3.498 1 91.12 520 TYR A CA 1
ATOM 4132 C C . TYR A 1 520 ? -6.82 -12.805 -4.578 1 91.12 520 TYR A C 1
ATOM 4134 O O . TYR A 1 520 ? -7.598 -13.75 -4.734 1 91.12 520 TYR A O 1
ATOM 4142 N N . GLU A 1 521 ? -6.988 -11.688 -5.227 1 89.81 521 GLU A N 1
ATOM 4143 C CA . GLU A 1 521 ? -7.887 -11.578 -6.375 1 89.81 521 GLU A CA 1
ATOM 4144 C C . GLU A 1 521 ? -7.34 -12.344 -7.578 1 89.81 521 GLU A C 1
ATOM 4146 O O . GLU A 1 521 ? -6.223 -12.086 -8.023 1 89.81 521 GLU A O 1
ATOM 4151 N N . THR A 1 522 ? -8.047 -13.312 -8 1 90.06 522 THR A N 1
ATOM 4152 C CA . THR A 1 522 ? -7.637 -14.156 -9.117 1 90.06 522 THR A CA 1
ATOM 4153 C C . THR A 1 522 ? -8.789 -14.352 -10.102 1 90.06 522 THR A C 1
ATOM 4155 O O . THR A 1 522 ? -9.93 -13.984 -9.805 1 90.06 522 THR A O 1
ATOM 4158 N N . ASN A 1 523 ? -8.516 -14.867 -11.195 1 86.56 523 ASN A N 1
ATOM 4159 C CA . ASN A 1 523 ? -9.547 -15.328 -12.117 1 86.56 523 ASN A CA 1
ATOM 4160 C C . ASN A 1 523 ? -10.391 -16.438 -11.5 1 86.56 523 ASN A C 1
ATOM 4162 O O . ASN A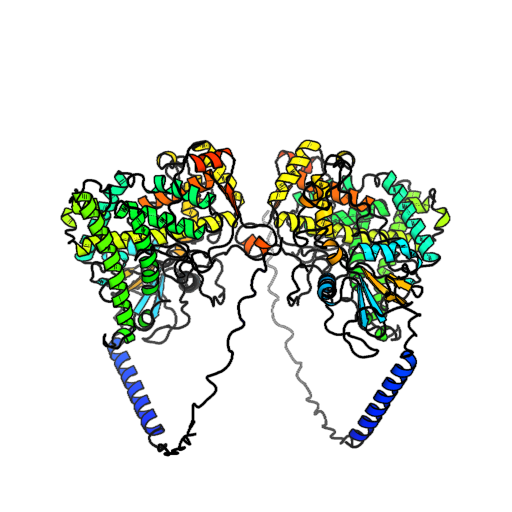 1 523 ? -10 -17.047 -10.508 1 86.56 523 ASN A O 1
ATOM 4166 N N . PRO A 1 524 ? -11.523 -16.672 -12.016 1 83.88 524 PRO A N 1
ATOM 4167 C CA . PRO A 1 524 ? -12.422 -17.672 -11.422 1 83.88 524 PRO A CA 1
ATOM 4168 C C . PRO A 1 524 ? -12.219 -19.062 -12 1 83.88 524 PRO A C 1
ATOM 4170 O O . PRO A 1 524 ? -13.117 -19.906 -11.914 1 83.88 524 PRO A O 1
ATOM 4173 N N . PHE A 1 525 ? -11.109 -19.422 -12.57 1 85.75 525 PHE A N 1
ATOM 4174 C CA . PHE A 1 525 ? -10.891 -20.672 -13.266 1 85.75 525 PHE A CA 1
ATOM 4175 C C . PHE A 1 525 ? -10.172 -21.672 -12.367 1 85.75 525 PHE A C 1
ATOM 4177 O O . PHE A 1 525 ? -9.82 -21.359 -11.227 1 85.75 525 PHE A O 1
ATOM 4184 N N . VAL A 1 526 ? -10.039 -22.906 -12.906 1 85.06 526 VAL A N 1
ATOM 4185 C CA . VAL A 1 526 ? -9.445 -23.984 -12.141 1 85.06 526 VAL A CA 1
ATOM 4186 C C . VAL A 1 526 ? -7.953 -23.719 -11.93 1 85.06 526 VAL A C 1
ATOM 4188 O O . VAL A 1 526 ? -7.379 -24.109 -10.914 1 85.06 526 VAL A O 1
ATOM 4191 N N . ILE A 1 527 ? -7.301 -23.141 -12.914 1 90.5 527 ILE A N 1
ATOM 4192 C CA . ILE A 1 527 ? -5.949 -22.625 -12.734 1 90.5 527 ILE A CA 1
ATOM 4193 C C . ILE A 1 527 ? -6.004 -21.125 -12.461 1 90.5 527 ILE A C 1
ATOM 4195 O O . ILE A 1 527 ? -6.473 -20.344 -13.297 1 90.5 527 ILE A O 1
ATOM 4199 N N . THR A 1 528 ? -5.602 -20.797 -11.336 1 90.5 528 THR A N 1
ATOM 4200 C CA . THR A 1 528 ? -5.762 -19.406 -10.891 1 90.5 528 THR A CA 1
ATOM 4201 C C . THR A 1 528 ? -4.555 -18.562 -11.289 1 90.5 528 THR A C 1
ATOM 4203 O O . THR A 1 528 ? -3.445 -19.094 -11.43 1 90.5 528 THR A O 1
ATOM 4206 N N . MET A 1 529 ? -4.781 -17.359 -11.5 1 91.94 529 MET A N 1
ATOM 4207 C CA . MET A 1 529 ? -3.74 -16.359 -11.773 1 91.94 529 MET A CA 1
ATOM 4208 C C . MET A 1 529 ? -4.07 -15.039 -11.102 1 91.94 529 MET A C 1
ATOM 4210 O O . MET A 1 529 ? -5.203 -14.562 -11.18 1 91.94 529 MET A O 1
ATOM 4214 N N . ALA A 1 530 ? -3.086 -14.477 -10.477 1 92.94 530 ALA A N 1
ATOM 4215 C CA . ALA A 1 530 ? -3.291 -13.219 -9.758 1 92.94 530 ALA A CA 1
ATOM 4216 C C . ALA A 1 530 ? -3.662 -12.094 -10.719 1 92.94 530 ALA A C 1
ATOM 4218 O O . ALA A 1 530 ? -3.107 -11.992 -11.812 1 92.94 530 ALA A O 1
ATOM 4219 N N . LYS A 1 531 ? -4.555 -11.266 -10.273 1 91.81 531 LYS A N 1
ATOM 4220 C CA . LYS A 1 531 ? -4.914 -10.07 -11.023 1 91.81 531 LYS A CA 1
ATOM 4221 C C . LYS A 1 531 ? -3.699 -9.164 -11.234 1 91.81 531 LYS A C 1
ATOM 4223 O O . LYS A 1 531 ? -2.982 -8.844 -10.289 1 91.81 531 LYS A O 1
ATOM 4228 N N . PRO A 1 532 ? -3.457 -8.789 -12.477 1 92.69 532 PRO A N 1
ATOM 4229 C CA . PRO A 1 532 ? -2.35 -7.863 -12.711 1 92.69 532 PRO A CA 1
ATOM 4230 C C . PRO A 1 532 ? -2.596 -6.484 -12.102 1 92.69 532 PRO A C 1
ATOM 4232 O O . PRO A 1 532 ? -3.746 -6.102 -11.867 1 92.69 532 PRO A O 1
ATOM 4235 N N . PHE A 1 533 ? -1.601 -5.742 -11.812 1 93.56 533 PHE A N 1
ATOM 4236 C CA . PHE A 1 533 ? -1.622 -4.414 -11.211 1 93.56 533 PHE A CA 1
ATOM 4237 C C . PHE A 1 533 ? -0.446 -3.58 -11.703 1 93.56 533 PHE A C 1
ATOM 4239 O O . PHE A 1 533 ? 0.564 -4.125 -12.156 1 93.56 533 PHE A O 1
ATOM 4246 N N . PRO A 1 534 ? -0.64 -2.295 -11.695 1 94.38 534 PRO A N 1
ATOM 4247 C CA . PRO A 1 534 ? 0.504 -1.459 -12.062 1 94.38 534 PRO A CA 1
ATOM 4248 C C . PRO A 1 534 ? 1.657 -1.562 -11.07 1 94.38 534 PRO A C 1
ATOM 4250 O O . PRO A 1 534 ? 1.433 -1.56 -9.859 1 94.38 534 PRO A O 1
ATOM 4253 N N . CYS A 1 535 ? 2.848 -1.729 -11.5 1 94.75 535 CYS A N 1
ATOM 4254 C CA . CYS A 1 535 ? 4.035 -1.706 -10.656 1 94.75 535 CYS A CA 1
ATOM 4255 C C . CYS A 1 535 ? 5.199 -1.03 -11.367 1 94.75 535 CYS A C 1
ATOM 4257 O O . CYS A 1 535 ? 5.141 -0.795 -12.578 1 94.75 535 CYS A O 1
ATOM 4259 N N . ASN A 1 536 ? 6.133 -0.568 -10.648 1 96.62 536 ASN A N 1
ATOM 4260 C CA . ASN A 1 536 ? 7.34 0.058 -11.18 1 96.62 536 ASN A CA 1
ATOM 4261 C C . ASN A 1 536 ? 8.445 -0.966 -11.414 1 96.62 536 ASN A C 1
ATOM 4263 O O . ASN A 1 536 ? 8.938 -1.582 -10.469 1 96.62 536 ASN A O 1
ATOM 4267 N N . ILE A 1 537 ? 8.758 -1.17 -12.695 1 97.94 537 ILE A N 1
ATOM 4268 C CA . ILE A 1 537 ? 9.883 -2.018 -13.078 1 97.94 537 ILE A CA 1
ATOM 4269 C C . ILE A 1 537 ? 11.008 -1.158 -13.656 1 97.94 537 ILE A C 1
ATOM 4271 O O . ILE A 1 537 ? 10.859 -0.592 -14.742 1 97.94 537 ILE A O 1
ATOM 4275 N N . THR A 1 538 ? 12.125 -1.088 -12.945 1 97.44 538 THR A N 1
ATOM 4276 C CA . THR A 1 538 ? 13.242 -0.245 -13.359 1 97.44 538 THR A CA 1
ATOM 4277 C C . THR A 1 538 ? 14.555 -1.034 -13.352 1 97.44 538 THR A C 1
ATOM 4279 O O . THR A 1 538 ? 14.773 -1.859 -12.461 1 97.44 538 THR A O 1
ATOM 4282 N N . VAL A 1 539 ? 15.328 -0.793 -14.375 1 98 539 VAL A N 1
ATOM 4283 C CA . VAL A 1 539 ? 16.625 -1.474 -14.43 1 98 539 VAL A CA 1
ATOM 4284 C C . VAL A 1 539 ? 17.469 -1.069 -13.234 1 98 539 VAL A C 1
ATOM 4286 O O . VAL A 1 539 ? 17.422 0.083 -12.797 1 98 539 VAL A O 1
ATOM 4289 N N . ARG A 1 540 ? 18.281 -1.934 -12.688 1 97.25 540 ARG A N 1
ATOM 4290 C CA . ARG A 1 540 ? 19 -1.706 -11.438 1 97.25 540 ARG A CA 1
ATOM 4291 C C . ARG A 1 540 ? 20.219 -0.808 -11.664 1 97.25 540 ARG A C 1
ATOM 4293 O O . ARG A 1 540 ? 20.719 -0.177 -10.727 1 97.25 540 ARG A O 1
ATOM 4300 N N . SER A 1 541 ? 20.797 -0.778 -12.883 1 96.5 541 SER A N 1
ATOM 4301 C CA . SER A 1 541 ? 21.938 0.059 -13.203 1 96.5 541 SER A CA 1
ATOM 4302 C C . SER A 1 541 ? 22.047 0.3 -14.703 1 96.5 541 SER A C 1
ATOM 4304 O O . SER A 1 541 ? 21.438 -0.415 -15.5 1 96.5 541 SER A O 1
ATOM 4306 N N . GLU A 1 542 ? 22.844 1.279 -15.039 1 96.56 542 GLU A N 1
ATOM 4307 C CA . GLU A 1 542 ? 23.062 1.565 -16.453 1 96.56 542 GLU A CA 1
ATOM 4308 C C . GLU A 1 542 ? 23.844 0.444 -17.125 1 96.56 542 GLU A C 1
ATOM 4310 O O . GLU A 1 542 ? 23.656 0.174 -18.312 1 96.56 542 GLU A O 1
ATOM 4315 N N . GLU A 1 543 ? 24.688 -0.167 -16.375 1 96.38 543 GLU A N 1
ATOM 4316 C CA . GLU A 1 543 ? 25.422 -1.308 -16.906 1 96.38 543 GLU A CA 1
ATOM 4317 C C . GLU A 1 543 ? 24.484 -2.445 -17.297 1 96.38 543 GLU A C 1
ATOM 4319 O O . GLU A 1 543 ? 24.641 -3.062 -18.344 1 96.38 543 GLU A O 1
ATOM 4324 N N . LYS A 1 544 ? 23.547 -2.725 -16.516 1 97.19 544 LYS A N 1
ATOM 4325 C CA . LYS A 1 544 ? 22.562 -3.773 -16.797 1 97.19 544 LYS A CA 1
ATOM 4326 C C . LYS A 1 544 ? 21.641 -3.373 -17.938 1 97.19 544 LYS A C 1
ATOM 4328 O O . LYS A 1 544 ? 21.203 -4.223 -18.719 1 97.19 544 LYS A O 1
ATOM 4333 N N . ARG A 1 545 ? 21.328 -2.1 -18 1 97.62 545 ARG A N 1
ATOM 4334 C CA . ARG A 1 545 ? 20.578 -1.604 -19.141 1 97.62 545 ARG A CA 1
ATOM 4335 C C . ARG A 1 545 ? 21.312 -1.892 -20.453 1 97.62 545 ARG A C 1
ATOM 4337 O O . ARG A 1 545 ? 20.703 -2.398 -21.406 1 97.62 545 ARG A O 1
ATOM 4344 N N . ARG A 1 546 ? 22.547 -1.602 -20.484 1 97 546 ARG A N 1
ATOM 4345 C CA . ARG A 1 546 ? 23.375 -1.811 -21.672 1 97 546 ARG A CA 1
ATOM 4346 C C . ARG A 1 546 ? 23.469 -3.293 -22.016 1 97 546 ARG A C 1
ATOM 4348 O O . ARG A 1 546 ? 23.453 -3.67 -23.188 1 97 546 ARG A O 1
ATOM 4355 N N . PHE A 1 547 ? 23.594 -4.055 -20.984 1 97 547 PHE A N 1
ATOM 4356 C CA . PHE A 1 547 ? 23.609 -5.496 -21.203 1 97 547 PHE A CA 1
ATOM 4357 C C . PHE A 1 547 ? 22.359 -5.961 -21.922 1 97 547 PHE A C 1
ATOM 4359 O O . PHE A 1 547 ? 22.438 -6.73 -22.875 1 97 547 PHE A O 1
ATOM 4366 N N . ILE A 1 548 ? 21.219 -5.492 -21.469 1 97.62 548 ILE A N 1
ATOM 4367 C CA . ILE A 1 548 ? 19.953 -5.918 -22.047 1 97.62 548 ILE A CA 1
ATOM 4368 C C . ILE A 1 548 ? 19.828 -5.371 -23.469 1 97.62 548 ILE A C 1
ATOM 4370 O O . ILE A 1 548 ? 19.469 -6.102 -24.391 1 97.62 548 ILE A O 1
ATOM 4374 N N . GLN A 1 549 ? 20.172 -4.191 -23.656 1 96.81 549 GLN A N 1
ATOM 4375 C CA . GLN A 1 549 ? 20.016 -3.535 -24.938 1 96.81 549 GLN A CA 1
ATOM 4376 C C . GLN A 1 549 ? 20.953 -4.137 -25.984 1 96.81 549 GLN A C 1
ATOM 4378 O O . GLN A 1 549 ? 20.594 -4.297 -27.141 1 96.81 549 GLN A O 1
ATOM 4383 N N . ASN A 1 550 ? 22.156 -4.492 -25.531 1 95.25 550 ASN A N 1
ATOM 4384 C CA . ASN A 1 550 ? 23.172 -4.965 -26.469 1 95.25 550 ASN A CA 1
ATOM 4385 C C . ASN A 1 550 ? 23.25 -6.488 -26.484 1 95.25 550 ASN A C 1
ATOM 4387 O O . ASN A 1 550 ? 23.609 -7.082 -27.5 1 95.25 550 ASN A O 1
ATOM 4391 N N . GLY A 1 551 ? 22.984 -7.016 -25.391 1 92.56 551 GLY A N 1
ATOM 4392 C CA . GLY A 1 551 ? 23.219 -8.445 -25.25 1 92.56 551 GLY A CA 1
ATOM 4393 C C . GLY A 1 551 ? 21.969 -9.273 -25.422 1 92.56 551 GLY A C 1
ATOM 4394 O O . GLY A 1 551 ? 22.031 -10.477 -25.672 1 92.56 551 GLY A O 1
ATOM 4395 N N . CYS A 1 552 ? 20.844 -8.742 -25.266 1 94.81 552 CYS A N 1
ATOM 4396 C CA . CYS A 1 552 ? 19.594 -9.469 -25.391 1 94.81 552 CYS A CA 1
ATOM 4397 C C . CYS A 1 552 ? 18.906 -9.164 -26.719 1 94.81 552 CYS A C 1
ATOM 4399 O O . CYS A 1 552 ? 18.984 -8.039 -27.203 1 94.81 552 CYS A O 1
ATOM 4401 N N . PRO A 1 553 ? 18.328 -10.219 -27.312 1 95.25 553 PRO A N 1
ATOM 4402 C CA . PRO A 1 553 ? 17.578 -10 -28.562 1 95.25 553 PRO A CA 1
ATOM 4403 C C . PRO A 1 553 ? 16.297 -9.203 -28.344 1 95.25 553 PRO A C 1
ATOM 4405 O O . PRO A 1 553 ? 15.984 -8.812 -27.203 1 95.25 553 PRO A O 1
ATOM 4408 N N . ASP A 1 554 ? 15.578 -8.992 -29.438 1 92.94 554 ASP A N 1
ATOM 4409 C CA . ASP A 1 554 ? 14.312 -8.273 -29.359 1 92.94 554 ASP A CA 1
ATOM 4410 C C . ASP A 1 554 ? 13.32 -8.992 -28.453 1 92.94 554 ASP A C 1
ATOM 4412 O O . ASP A 1 554 ? 13.461 -10.195 -28.219 1 92.94 554 ASP A O 1
ATOM 4416 N N . GLY A 1 555 ? 12.359 -8.359 -28.016 1 93.06 555 GLY A N 1
ATOM 4417 C CA . GLY A 1 555 ? 11.453 -8.859 -26.984 1 93.06 555 GLY A CA 1
ATOM 4418 C C . GLY A 1 555 ? 10.602 -10.016 -27.469 1 93.06 555 GLY A C 1
ATOM 4419 O O . GLY A 1 555 ? 10.016 -10.742 -26.656 1 93.06 555 GLY A O 1
ATOM 4420 N N . GLY A 1 556 ? 10.477 -10.203 -28.75 1 91.19 556 GLY A N 1
ATOM 4421 C CA . GLY A 1 556 ? 9.656 -11.281 -29.281 1 91.19 556 GLY A CA 1
ATOM 4422 C C . GLY A 1 556 ? 8.195 -11.172 -28.891 1 91.19 556 GLY A C 1
ATOM 4423 O O . GLY A 1 556 ? 7.582 -12.156 -28.469 1 91.19 556 GLY A O 1
ATOM 4424 N N . PHE A 1 557 ? 7.594 -10.141 -29.016 1 86 557 PHE A N 1
ATOM 4425 C CA . PHE A 1 557 ? 6.207 -9.906 -28.641 1 86 557 PHE A CA 1
ATOM 4426 C C . PHE A 1 557 ? 5.266 -10.805 -29.438 1 86 557 PHE A C 1
ATOM 4428 O O . PHE A 1 557 ? 5.48 -11.023 -30.625 1 86 557 PHE A O 1
ATOM 4435 N N . LEU A 1 558 ? 4.395 -11.422 -28.734 1 88.94 558 LEU A N 1
ATOM 4436 C CA . LEU A 1 558 ? 3.395 -12.25 -29.406 1 88.94 558 LEU A CA 1
ATOM 4437 C C . LEU A 1 558 ? 2.061 -11.516 -29.516 1 88.94 558 LEU A C 1
ATOM 4439 O O . LEU A 1 558 ? 1.228 -11.859 -30.359 1 88.94 558 LEU A O 1
ATOM 4443 N N . VAL A 1 559 ? 1.861 -10.617 -28.656 1 86.62 559 VAL A N 1
ATOM 4444 C CA . VAL A 1 559 ? 0.625 -9.844 -28.641 1 86.62 559 VAL A CA 1
ATOM 4445 C C . VAL A 1 559 ? 0.826 -8.531 -29.406 1 86.62 559 VAL A C 1
ATOM 4447 O O . VAL A 1 559 ? 1.774 -7.793 -29.141 1 86.62 559 VAL A O 1
ATOM 4450 N N . ARG A 1 560 ? -0.022 -8.32 -30.266 1 82.56 560 ARG A N 1
ATOM 4451 C CA . ARG A 1 560 ? 0.134 -7.176 -31.156 1 82.56 560 ARG A CA 1
ATOM 4452 C C . ARG A 1 560 ? -0.944 -6.129 -30.891 1 82.56 560 ARG A C 1
ATOM 4454 O O . ARG A 1 560 ? -1.946 -6.414 -30.234 1 82.56 560 ARG A O 1
ATOM 4461 N N . ASN A 1 561 ? -0.634 -4.914 -31.359 1 76.69 561 ASN A N 1
ATOM 4462 C CA . ASN A 1 561 ? -1.646 -3.861 -31.359 1 76.69 561 ASN A CA 1
ATOM 4463 C C . ASN A 1 561 ? -2.543 -3.947 -32.594 1 76.69 561 ASN A C 1
ATOM 4465 O O . ASN A 1 561 ? -2.09 -4.34 -33.656 1 76.69 561 ASN A O 1
ATOM 4469 N N . PRO A 1 562 ? -3.842 -3.809 -32.469 1 65.25 562 PRO A N 1
ATOM 4470 C CA . PRO A 1 562 ? -4.781 -3.98 -33.594 1 65.25 562 PRO A CA 1
ATOM 4471 C C . PRO A 1 562 ? -4.383 -3.184 -34.812 1 65.25 562 PRO A C 1
ATOM 4473 O O . PRO A 1 562 ? -4.754 -3.551 -35.938 1 65.25 562 PRO A O 1
ATOM 4476 N N . LYS A 1 563 ? -3.736 -2.172 -34.656 1 61.44 563 LYS A N 1
ATOM 4477 C CA . LYS A 1 563 ? -3.484 -1.305 -35.781 1 61.44 563 LYS A CA 1
ATOM 4478 C C . LYS A 1 563 ? -2.408 -1.892 -36.688 1 61.44 563 LYS A C 1
ATOM 4480 O O . LYS A 1 563 ? -2.143 -1.36 -37.781 1 61.44 563 LYS A O 1
ATOM 4485 N N . GLU A 1 564 ? -1.894 -2.893 -36.312 1 60.62 564 GLU A N 1
ATOM 4486 C CA . GLU A 1 564 ? -0.78 -3.402 -37.094 1 60.62 564 GLU A CA 1
ATOM 4487 C C . GLU A 1 564 ? -1.28 -4.219 -38.281 1 60.62 564 GLU A C 1
ATOM 4489 O O . GLU A 1 564 ? -2.283 -4.93 -38.188 1 60.62 564 GLU A O 1
ATOM 4494 N N . GLU A 1 565 ? -0.828 -3.939 -39.531 1 58.97 565 GLU A N 1
ATOM 4495 C CA . GLU A 1 565 ? -1.138 -4.551 -40.812 1 58.97 565 GLU A CA 1
ATOM 4496 C C . GLU A 1 565 ? -0.629 -5.988 -40.906 1 58.97 565 GLU A C 1
ATOM 4498 O O . GLU A 1 565 ? 0.154 -6.414 -40.031 1 58.97 565 GLU A O 1
ATOM 4503 N N . ASP A 1 566 ? -1.288 -7.078 -41.688 1 57.75 566 ASP A N 1
ATOM 4504 C CA . ASP A 1 566 ? -0.969 -8.438 -42.094 1 57.75 566 ASP A CA 1
ATOM 4505 C C . ASP A 1 566 ? -1.316 -9.445 -41 1 57.75 566 ASP A C 1
ATOM 4507 O O . ASP A 1 566 ? -0.435 -9.922 -40.281 1 57.75 566 ASP A O 1
ATOM 4511 N N . LEU A 1 567 ? -2.549 -9.625 -40.812 1 62.19 567 LEU A N 1
ATOM 4512 C CA . LEU A 1 567 ? -3.168 -10.43 -39.781 1 62.19 567 LEU A CA 1
ATOM 4513 C C . LEU A 1 567 ? -3.068 -11.914 -40.094 1 62.19 567 LEU A C 1
ATOM 4515 O O . LEU A 1 567 ? -3.332 -12.32 -41.219 1 62.19 567 LEU A O 1
ATOM 4519 N N . ASN A 1 568 ? -2.139 -12.625 -39.375 1 74.44 568 ASN A N 1
ATOM 4520 C CA . ASN A 1 568 ? -2.193 -14.086 -39.406 1 74.44 568 ASN A CA 1
ATOM 4521 C C . ASN A 1 568 ? -3.297 -14.625 -38.5 1 74.44 568 ASN A C 1
ATOM 4523 O O . ASN A 1 568 ? -3.74 -13.945 -37.594 1 74.44 568 ASN A O 1
ATOM 4527 N N . ARG A 1 569 ? -3.752 -15.797 -38.906 1 82.94 569 ARG A N 1
ATOM 4528 C CA . ARG A 1 569 ? -4.891 -16.422 -38.25 1 82.94 569 ARG A CA 1
ATOM 4529 C C . ARG A 1 569 ? -4.688 -16.484 -36.75 1 82.94 569 ARG A C 1
ATOM 4531 O O . ARG A 1 569 ? -5.645 -16.359 -36 1 82.94 569 ARG A O 1
ATOM 4538 N N . TRP A 1 570 ? -3.434 -16.641 -36.344 1 88.69 570 TRP A N 1
ATOM 4539 C CA . TRP A 1 570 ? -3.209 -16.922 -34.938 1 88.69 570 TRP A CA 1
ATOM 4540 C C . TRP A 1 570 ? -2.666 -15.703 -34.219 1 88.69 570 TRP A C 1
ATOM 4542 O O . TRP A 1 570 ? -2.246 -15.789 -33.062 1 88.69 570 TRP A O 1
ATOM 4552 N N . ASP A 1 571 ? -2.752 -14.57 -34.844 1 84.12 571 ASP A N 1
ATOM 4553 C CA . ASP A 1 571 ? -2.285 -13.352 -34.188 1 84.12 571 ASP A CA 1
ATOM 4554 C C . ASP A 1 571 ? -3.207 -12.969 -33.031 1 84.12 571 ASP A C 1
ATOM 4556 O O . ASP A 1 571 ? -4.43 -13.094 -33.125 1 84.12 571 ASP A O 1
ATOM 4560 N N . VAL A 1 572 ? -2.553 -12.633 -31.906 1 85.75 572 VAL A N 1
ATOM 4561 C CA . VAL A 1 572 ? -3.287 -12.195 -30.734 1 85.75 572 VAL A CA 1
ATOM 4562 C C . VAL A 1 572 ? -3.158 -10.68 -30.578 1 85.75 572 VAL A C 1
ATOM 4564 O O . VAL A 1 572 ? -2.074 -10.117 -30.766 1 85.75 572 VAL A O 1
ATOM 4567 N N . PHE A 1 573 ? -4.328 -10.023 -30.281 1 79 573 PHE A N 1
ATOM 4568 C CA . PHE A 1 573 ? -4.332 -8.562 -30.266 1 79 573 PHE A CA 1
ATOM 4569 C C . PHE A 1 573 ? -4.734 -8.039 -28.891 1 79 573 PHE A C 1
ATOM 4571 O O . PHE A 1 573 ? -5.555 -8.656 -28.203 1 79 573 PHE A O 1
ATOM 4578 N N . ARG A 1 574 ? -3.998 -6.91 -28.594 1 77.44 574 ARG A N 1
ATOM 4579 C CA . ARG A 1 574 ? -4.406 -6.164 -27.406 1 77.44 574 ARG A CA 1
ATOM 4580 C C . ARG A 1 574 ? -5.617 -5.285 -27.703 1 77.44 574 ARG A C 1
ATOM 4582 O O . ARG A 1 574 ? -5.801 -4.832 -28.844 1 77.44 574 ARG A O 1
ATOM 4589 N N . GLY A 1 575 ? -6.523 -5.309 -26.797 1 63.72 575 GLY A N 1
ATOM 4590 C CA . GLY A 1 575 ? -7.621 -4.371 -26.984 1 63.72 575 GLY A CA 1
ATOM 4591 C C . GLY A 1 575 ? -7.168 -2.926 -27.062 1 63.72 575 GLY A C 1
ATOM 4592 O O . GLY A 1 575 ? -5.969 -2.643 -27 1 63.72 575 GLY A O 1
ATOM 4593 N N . ASP A 1 576 ? -8.031 -2.031 -27.406 1 60.91 576 ASP A N 1
ATOM 4594 C CA . ASP A 1 576 ? -7.75 -0.607 -27.578 1 60.91 576 ASP A CA 1
ATOM 4595 C C . ASP A 1 576 ? -7.258 0.008 -26.266 1 60.91 576 ASP A C 1
ATOM 4597 O O . ASP A 1 576 ? -8.062 0.33 -25.391 1 60.91 576 ASP A O 1
ATOM 4601 N N . GLY A 1 577 ? -5.855 0.054 -26.078 1 58.38 577 GLY A N 1
ATOM 4602 C CA . GLY A 1 577 ? -5.191 0.821 -25.031 1 58.38 577 GLY A CA 1
ATOM 4603 C C . GLY A 1 577 ? -5.109 0.083 -23.719 1 58.38 577 GLY A C 1
ATOM 4604 O O . GLY A 1 577 ? -4.477 0.56 -22.766 1 58.38 577 GLY A O 1
ATOM 4605 N N . LYS A 1 578 ? -5.785 -1.205 -23.688 1 62.97 578 LYS A N 1
ATOM 4606 C CA . LYS A 1 578 ? -5.746 -1.913 -22.406 1 62.97 578 LYS A CA 1
ATOM 4607 C C . LYS A 1 578 ? -4.762 -3.08 -22.453 1 62.97 578 LYS A C 1
ATOM 4609 O O . LYS A 1 578 ? -4.543 -3.67 -23.516 1 62.97 578 LYS A O 1
ATOM 4614 N N . PRO A 1 579 ? -4.184 -3.271 -21.344 1 62.88 579 PRO A N 1
ATOM 4615 C CA . PRO A 1 579 ? -3.283 -4.426 -21.281 1 62.88 579 PRO A CA 1
ATOM 4616 C C . PRO A 1 579 ? -3.98 -5.738 -21.641 1 62.88 579 PRO A C 1
ATOM 4618 O O . PRO A 1 579 ? -5.172 -5.902 -21.375 1 62.88 579 PRO A O 1
ATOM 4621 N N . PHE A 1 580 ? -3.191 -6.504 -22.344 1 74.62 580 PHE A N 1
ATOM 4622 C CA . PHE A 1 580 ? -3.68 -7.824 -22.719 1 74.62 580 PHE A CA 1
ATOM 4623 C C . PHE A 1 580 ? -4.141 -8.609 -21.5 1 74.62 580 PHE A C 1
ATOM 4625 O O . PHE A 1 580 ? -3.381 -8.773 -20.531 1 74.62 580 PHE A O 1
ATOM 4632 N N . GLU A 1 581 ? -5.488 -8.914 -21.422 1 71.56 581 GLU A N 1
ATOM 4633 C CA . GLU A 1 581 ? -6.043 -9.609 -20.266 1 71.56 581 GLU A CA 1
ATOM 4634 C C . GLU A 1 581 ? -6.168 -11.109 -20.531 1 71.56 581 GLU A C 1
ATOM 4636 O O . GLU A 1 581 ? -6.582 -11.859 -19.641 1 71.56 581 GLU A O 1
ATOM 4641 N N . TRP A 1 582 ? -5.699 -11.445 -21.703 1 73.38 582 TRP A N 1
ATOM 4642 C CA . TRP A 1 582 ? -5.723 -12.859 -22.062 1 73.38 582 TRP A CA 1
ATOM 4643 C C . TRP A 1 582 ? -7.105 -13.461 -21.828 1 73.38 582 TRP A C 1
ATOM 4645 O O . TRP A 1 582 ? -7.246 -14.453 -21.109 1 73.38 582 TRP A O 1
ATOM 4655 N N . ALA A 1 583 ? -8.102 -12.789 -22.328 1 67.44 583 ALA A N 1
ATOM 4656 C CA . ALA A 1 583 ? -9.492 -13.219 -22.312 1 67.44 583 ALA A CA 1
ATOM 4657 C C . ALA A 1 583 ? -9.984 -13.469 -20.891 1 67.44 583 ALA A C 1
ATOM 4659 O O . ALA A 1 583 ? -10.641 -14.469 -20.609 1 67.44 583 ALA A O 1
ATOM 4660 N N . GLY A 1 584 ? -9.516 -12.633 -19.953 1 67.31 584 GLY A N 1
ATOM 4661 C CA . GLY A 1 584 ? -10.039 -12.68 -18.594 1 67.31 584 GLY A CA 1
ATOM 4662 C C . GLY A 1 584 ? -9.227 -13.57 -17.672 1 67.31 584 GLY A C 1
ATOM 4663 O O . GLY A 1 584 ? -9.531 -13.688 -16.484 1 67.31 584 GLY A O 1
ATOM 4664 N N . LEU A 1 585 ? -8.211 -14.133 -18.219 1 70.88 585 LEU A N 1
ATOM 4665 C CA . LEU A 1 585 ? -7.406 -15.047 -17.422 1 70.88 585 LEU A CA 1
ATOM 4666 C C . LEU A 1 585 ? -6.691 -14.297 -16.297 1 70.88 585 LEU A C 1
ATOM 4668 O O . LEU A 1 585 ? -6.242 -14.914 -15.32 1 70.88 585 LEU A O 1
ATOM 4672 N N . THR A 1 586 ? -6.777 -13.039 -16.422 1 72.81 586 THR A N 1
ATOM 4673 C CA . THR A 1 586 ? -6.137 -12.266 -15.375 1 72.81 586 THR A CA 1
ATOM 4674 C C . THR A 1 586 ? -7.156 -11.391 -14.641 1 72.81 586 THR A C 1
ATOM 4676 O O . THR A 1 586 ? -6.785 -10.539 -13.836 1 72.81 586 THR A O 1
ATOM 4679 N N . ALA A 1 587 ? -8.445 -11.633 -14.898 1 70.5 587 ALA A N 1
ATOM 4680 C CA . ALA A 1 587 ? -9.477 -10.773 -14.32 1 70.5 587 ALA A CA 1
ATOM 4681 C C . ALA A 1 587 ? -10.25 -11.516 -13.234 1 70.5 587 ALA A C 1
ATOM 4683 O O . ALA A 1 587 ? -10.594 -12.688 -13.391 1 70.5 587 ALA A O 1
ATOM 4684 N N . PRO A 1 588 ? -10.453 -10.812 -12.109 1 70 588 PRO A N 1
ATOM 4685 C CA . PRO A 1 588 ? -11.273 -11.438 -11.07 1 70 588 PRO A CA 1
ATOM 4686 C C . PRO A 1 588 ? -12.758 -11.453 -11.414 1 70 588 PRO A C 1
ATOM 4688 O O . PRO A 1 588 ? -13.18 -10.773 -12.352 1 70 588 PRO A O 1
ATOM 4691 N N . LEU A 1 589 ? -13.391 -12.32 -10.594 1 65.81 589 LEU A N 1
ATOM 4692 C CA . LEU A 1 589 ? -14.844 -12.328 -10.75 1 65.81 589 LEU A CA 1
ATOM 4693 C C . LEU A 1 589 ? -15.445 -11.016 -10.266 1 65.81 589 LEU A C 1
ATOM 4695 O O . LEU A 1 589 ? -14.977 -10.438 -9.281 1 65.81 589 LEU A O 1
ATOM 4699 N N . SER A 1 590 ? -16.25 -10.25 -10.984 1 57.59 590 SER A N 1
ATOM 4700 C CA . SER A 1 590 ? -16.844 -8.945 -10.711 1 57.59 590 SER A CA 1
ATOM 4701 C C . SER A 1 590 ? -17.547 -8.93 -9.352 1 57.59 590 SER A C 1
ATOM 4703 O O . SER A 1 590 ? -17.531 -7.914 -8.656 1 57.59 590 SER A O 1
ATOM 4705 N N . ASN A 1 591 ? -18.312 -9.922 -8.977 1 53.81 591 ASN A N 1
ATOM 4706 C CA . ASN A 1 591 ? -19.141 -9.852 -7.773 1 53.8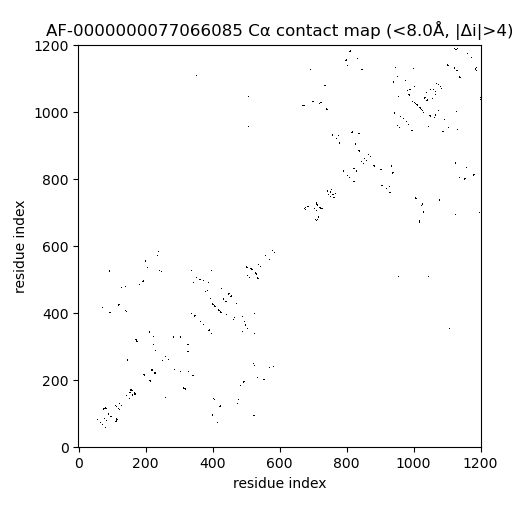1 591 ASN A CA 1
ATOM 4707 C C . ASN A 1 591 ? -18.484 -10.562 -6.598 1 53.81 591 ASN A C 1
ATOM 4709 O O . ASN A 1 591 ? -19.125 -11.359 -5.91 1 53.81 591 ASN A O 1
ATOM 4713 N N . PHE A 1 592 ? -17.328 -10.164 -6.457 1 54.69 592 PHE A N 1
ATOM 4714 C CA . PHE A 1 592 ? -16.641 -10.852 -5.367 1 54.69 592 PHE A CA 1
ATOM 4715 C C . PHE A 1 592 ? -17.172 -10.391 -4.016 1 54.69 592 PHE A C 1
ATOM 4717 O O . PHE A 1 592 ? -16.984 -9.234 -3.629 1 54.69 592 PHE A O 1
ATOM 4724 N N . ASN A 1 593 ? -18.438 -10.844 -3.676 1 53.91 593 ASN A N 1
ATOM 4725 C CA . ASN A 1 593 ? -18.875 -10.617 -2.301 1 53.91 593 ASN A CA 1
ATOM 4726 C C . ASN A 1 593 ? -17.922 -11.273 -1.3 1 53.91 593 ASN A C 1
ATOM 4728 O O . ASN A 1 593 ? -17.688 -12.484 -1.359 1 53.91 593 ASN A O 1
ATOM 4732 N N . THR A 1 594 ? -17.141 -10.516 -0.676 1 61.09 594 THR A N 1
ATOM 4733 C CA . THR A 1 594 ? -16.094 -10.93 0.242 1 61.09 594 THR A CA 1
ATOM 4734 C C . THR A 1 594 ? -16.672 -11.711 1.417 1 61.09 594 THR A C 1
ATOM 4736 O O . THR A 1 594 ? -17.422 -11.156 2.227 1 61.09 594 THR A O 1
ATOM 4739 N N . ARG A 1 595 ? -16.828 -13.055 1.285 1 70.81 595 ARG A N 1
ATOM 4740 C CA . ARG A 1 595 ? -17.109 -13.898 2.439 1 70.81 595 ARG A CA 1
ATOM 4741 C C . ARG A 1 595 ? -15.914 -13.93 3.396 1 70.81 595 ARG A C 1
ATOM 4743 O O . ARG A 1 595 ? -14.773 -13.766 2.975 1 70.81 595 ARG A O 1
ATOM 4750 N N . SER A 1 596 ? -16.25 -13.922 4.641 1 78 596 SER A N 1
ATOM 4751 C CA . SER A 1 596 ? -15.203 -14.078 5.648 1 78 596 SER A CA 1
ATOM 4752 C C . SER A 1 596 ? -15.023 -15.539 6.039 1 78 596 SER A C 1
ATOM 4754 O O . SER A 1 596 ? -16 -16.281 6.152 1 78 596 SER A O 1
ATOM 4756 N N . TYR A 1 597 ? -13.859 -15.977 6.09 1 83.38 597 TYR A N 1
ATOM 4757 C CA . TYR A 1 597 ? -13.547 -17.344 6.484 1 83.38 597 TYR A CA 1
ATOM 4758 C C . TYR A 1 597 ? -12.781 -17.375 7.805 1 83.38 597 TYR A C 1
ATOM 4760 O O . TYR A 1 597 ? -12.312 -16.328 8.273 1 83.38 597 TYR A O 1
ATOM 4768 N N . SER A 1 598 ? -12.703 -18.516 8.375 1 80.25 598 SER A N 1
ATOM 4769 C CA . SER A 1 598 ? -12.094 -18.672 9.688 1 80.25 598 SER A CA 1
ATOM 4770 C C . SER A 1 598 ? -10.594 -18.375 9.648 1 80.25 598 SER A C 1
ATOM 4772 O O . SER A 1 598 ? -10 -18.344 8.57 1 80.25 598 SER A O 1
ATOM 4774 N N . GLN A 1 599 ? -10.086 -18.219 10.859 1 75.31 599 GLN A N 1
ATOM 4775 C CA . GLN A 1 599 ? -8.656 -17.953 10.977 1 75.31 599 GLN A CA 1
ATOM 4776 C C . GLN A 1 599 ? -7.836 -19.109 10.422 1 75.31 599 GLN A C 1
ATOM 4778 O O . GLN A 1 599 ? -8.148 -20.281 10.68 1 75.31 599 GLN A O 1
ATOM 4783 N N . GLY A 1 600 ? -6.879 -18.844 9.734 1 75.88 600 GLY A N 1
ATOM 4784 C CA . GLY A 1 600 ? -6.023 -19.859 9.148 1 75.88 600 GLY A CA 1
ATOM 4785 C C . GLY A 1 600 ? -6.406 -20.219 7.727 1 75.88 600 GLY A C 1
ATOM 4786 O O . GLY A 1 600 ? -5.625 -20.844 7.004 1 75.88 600 GLY A O 1
ATOM 4787 N N . VAL A 1 601 ? -7.629 -19.891 7.422 1 84.38 601 VAL A N 1
ATOM 4788 C CA . VAL A 1 601 ? -8.062 -20.109 6.047 1 84.38 601 VAL A CA 1
ATOM 4789 C C . VAL A 1 601 ? -7.906 -18.812 5.242 1 84.38 601 VAL A C 1
ATOM 4791 O O . VAL A 1 601 ? -8.242 -17.734 5.723 1 84.38 601 VAL A O 1
ATOM 4794 N N . MET B 1 1 ? 4.98 -40.5 58.188 1 17.94 1 MET B N 1
ATOM 4795 C CA . MET B 1 1 ? 4.078 -40.25 59.312 1 17.94 1 MET B CA 1
ATOM 4796 C C . MET B 1 1 ? 2.893 -39.406 58.875 1 17.94 1 MET B C 1
ATOM 4798 O O . MET B 1 1 ? 2.965 -38.688 57.844 1 17.94 1 MET B O 1
ATOM 4802 N N . SER B 1 2 ? 1.723 -39.094 59.719 1 17.23 2 SER B N 1
ATOM 4803 C CA . SER B 1 2 ? 0.275 -39.25 59.625 1 17.23 2 SER B CA 1
ATOM 4804 C C . SER B 1 2 ? -0.392 -37.969 59.125 1 17.23 2 SER B C 1
ATOM 4806 O O . SER B 1 2 ? -1.62 -37.875 59.062 1 17.23 2 SER B O 1
ATOM 4808 N N . GLN B 1 3 ? 0.273 -36.844 58.844 1 17.8 3 GLN B N 1
ATOM 4809 C CA . GLN B 1 3 ? -0.154 -35.469 59.125 1 17.8 3 GLN B CA 1
ATOM 4810 C C . GLN B 1 3 ? -1.222 -35.031 58.125 1 17.8 3 GLN B C 1
ATOM 4812 O O . GLN B 1 3 ? -0.981 -35 56.906 1 17.8 3 GLN B O 1
ATOM 4817 N N . VAL B 1 4 ? -2.582 -35 58.469 1 18.67 4 VAL B N 1
ATOM 4818 C CA . VAL B 1 4 ? -4 -35.156 58.188 1 18.67 4 VAL B CA 1
ATOM 4819 C C . VAL B 1 4 ? -4.586 -33.844 57.688 1 18.67 4 VAL B C 1
ATOM 4821 O O . VAL B 1 4 ? -4.73 -32.906 58.469 1 18.67 4 VAL B O 1
ATOM 4824 N N . VAL B 1 5 ? -4.148 -33.156 56.594 1 20.8 5 VAL B N 1
ATOM 4825 C CA . VAL B 1 5 ? -4.242 -31.75 56.219 1 20.8 5 VAL B CA 1
ATOM 4826 C C . VAL B 1 5 ? -5.699 -31.375 55.969 1 20.8 5 VAL B C 1
ATOM 4828 O O . VAL B 1 5 ? -6.352 -31.953 55.094 1 20.8 5 VAL B O 1
ATOM 4831 N N . GLN B 1 6 ? -6.484 -30.812 56.844 1 17.41 6 GLN B N 1
ATOM 4832 C CA . GLN B 1 6 ? -7.902 -30.656 57.156 1 17.41 6 GLN B CA 1
ATOM 4833 C C . GLN B 1 6 ? -8.586 -29.703 56.188 1 17.41 6 GLN B C 1
ATOM 4835 O O . GLN B 1 6 ? -8.109 -28.594 55.969 1 17.41 6 GLN B O 1
ATOM 4840 N N . ALA B 1 7 ? -9.602 -30.141 55.281 1 18.12 7 ALA B N 1
ATOM 4841 C CA . ALA B 1 7 ? -10.484 -29.859 54.156 1 18.12 7 ALA B CA 1
ATOM 4842 C C . ALA B 1 7 ? -11.555 -28.844 54.531 1 18.12 7 ALA B C 1
ATOM 4844 O O . ALA B 1 7 ? -12.461 -29.141 55.312 1 18.12 7 ALA B O 1
ATOM 4845 N N . ALA B 1 8 ? -11.102 -27.547 54.719 1 19.25 8 ALA B N 1
ATOM 4846 C CA . ALA B 1 8 ? -11.953 -26.484 55.219 1 19.25 8 ALA B CA 1
ATOM 4847 C C . ALA B 1 8 ? -13.281 -26.422 54.469 1 19.25 8 ALA B C 1
ATOM 4849 O O . ALA B 1 8 ? -13.328 -26.641 53.281 1 19.25 8 ALA B O 1
ATOM 4850 N N . GLN B 1 9 ? -14.43 -26.109 55.125 1 17.81 9 GLN B N 1
ATOM 4851 C CA . GLN B 1 9 ? -15.867 -26.266 55.312 1 17.81 9 GLN B CA 1
ATOM 4852 C C . GLN B 1 9 ? -16.641 -25.344 54.344 1 17.81 9 GLN B C 1
ATOM 4854 O O . GLN B 1 9 ? -16.219 -24.219 54.125 1 17.81 9 GLN B O 1
ATOM 4859 N N . GLU B 1 10 ? -17.672 -25.812 53.531 1 19.72 10 GLU B N 1
ATOM 4860 C CA . GLU B 1 10 ? -18.609 -25.641 52.438 1 19.72 10 GLU B CA 1
ATOM 4861 C C . GLU B 1 10 ? -19.719 -24.656 52.812 1 19.72 10 GLU B C 1
ATOM 4863 O O . GLU B 1 10 ? -20.812 -24.703 52.25 1 19.72 10 GLU B O 1
ATOM 4868 N N . PRO B 1 11 ? -19.359 -23.484 53.438 1 17.67 11 PRO B N 1
ATOM 4869 C CA . PRO B 1 11 ? -20.547 -22.953 54.094 1 17.67 11 PRO B CA 1
ATOM 4870 C C . PRO B 1 11 ? -21.766 -22.844 53.188 1 17.67 11 PRO B C 1
ATOM 4872 O O . PRO B 1 11 ? -21.609 -22.891 51.938 1 17.67 11 PRO B O 1
ATOM 4875 N N . SER B 1 12 ? -22.938 -22.266 53.688 1 16.97 12 SER B N 1
ATOM 4876 C CA . SER B 1 12 ? -24.391 -22.219 53.875 1 16.97 12 SER B CA 1
ATOM 4877 C C . SER B 1 12 ? -25.062 -21.328 52.844 1 16.97 12 SER B C 1
ATOM 4879 O O . SER B 1 12 ? -24.688 -20.172 52.656 1 16.97 12 SER B O 1
ATOM 4881 N N . ARG B 1 13 ? -25.688 -21.797 51.719 1 18.92 13 ARG B N 1
ATOM 4882 C CA . ARG B 1 13 ? -26.375 -21.344 50.5 1 18.92 13 ARG B CA 1
ATOM 4883 C C . ARG B 1 13 ? -27.625 -20.531 50.875 1 18.92 13 ARG B C 1
ATOM 4885 O O . ARG B 1 13 ? -28.406 -20.156 49.969 1 18.92 13 ARG B O 1
ATOM 4892 N N . TYR B 1 14 ? -28.094 -20.422 52.094 1 16.88 14 TYR B N 1
ATOM 4893 C CA . TYR B 1 14 ? -29.547 -20.469 52.281 1 16.88 14 TYR B CA 1
ATOM 4894 C C . TYR B 1 14 ? -30.219 -19.281 51.625 1 16.88 14 TYR B C 1
ATOM 4896 O O . TYR B 1 14 ? -31.219 -19.438 50.938 1 16.88 14 TYR B O 1
ATOM 4904 N N . ALA B 1 15 ? -30.156 -18.031 52.125 1 16.98 15 ALA B N 1
ATOM 4905 C CA . ALA B 1 15 ? -31.312 -17.375 52.719 1 16.98 15 ALA B CA 1
ATOM 4906 C C . ALA B 1 15 ? -32.188 -16.734 51.656 1 16.98 15 ALA B C 1
ATOM 4908 O O . ALA B 1 15 ? -33.406 -16.891 51.656 1 16.98 15 ALA B O 1
ATOM 4909 N N . PHE B 1 16 ? -31.859 -15.453 51.156 1 17.88 16 PHE B N 1
ATOM 4910 C CA . PHE B 1 16 ? -32.781 -14.328 51.25 1 17.88 16 PHE B CA 1
ATOM 4911 C C . PHE B 1 16 ? -33.75 -14.312 50.062 1 17.88 16 PHE B C 1
ATOM 4913 O O . PHE B 1 16 ? -33.344 -14.008 48.938 1 17.88 16 PHE B O 1
ATOM 4920 N N . GLU B 1 17 ? -34.688 -15.344 49.812 1 19.42 17 GLU B N 1
ATOM 4921 C CA . GLU B 1 17 ? -35.719 -15.523 48.812 1 19.42 17 GLU B CA 1
ATOM 4922 C C . GLU B 1 17 ? -36.656 -14.336 48.781 1 19.42 17 GLU B C 1
ATOM 4924 O O . GLU B 1 17 ? -37.344 -14.109 47.75 1 19.42 17 GLU B O 1
ATOM 4929 N N . GLN B 1 18 ? -36.969 -13.812 49.938 1 17.31 18 GLN B N 1
ATOM 4930 C CA . GLN B 1 18 ? -38.406 -13.656 50.156 1 17.31 18 GLN B CA 1
ATOM 4931 C C . GLN B 1 18 ? -39 -12.648 49.156 1 17.31 18 GLN B C 1
ATOM 4933 O O . GLN B 1 18 ? -39.969 -12.953 48.469 1 17.31 18 GLN B O 1
ATOM 4938 N N . SER B 1 19 ? -39.344 -11.383 49.594 1 18.55 19 SER B N 1
ATOM 4939 C CA . SER B 1 19 ? -40.656 -10.797 49.75 1 18.55 19 SER B CA 1
ATOM 4940 C C . SER B 1 19 ? -41.062 -9.93 48.562 1 18.55 19 SER B C 1
ATOM 4942 O O . SER B 1 19 ? -42.219 -9.547 48.406 1 18.55 19 SER B O 1
ATOM 4944 N N . ILE B 1 20 ? -40.062 -9.312 47.844 1 21.17 20 ILE B N 1
ATOM 4945 C CA . ILE B 1 20 ? -40.5 -7.953 47.562 1 21.17 20 ILE B CA 1
ATOM 4946 C C . ILE B 1 20 ? -41.688 -7.988 46.594 1 21.17 20 ILE B C 1
ATOM 4948 O O . ILE B 1 20 ? -41.625 -8.586 45.531 1 21.17 20 ILE B O 1
ATOM 4952 N N . ASP B 1 21 ? -43 -7.562 47.094 1 19.17 21 ASP B N 1
ATOM 4953 C CA . ASP B 1 21 ? -44.438 -7.41 47.031 1 19.17 21 ASP B CA 1
ATOM 4954 C C . ASP B 1 21 ? -44.844 -6.762 45.688 1 19.17 21 ASP B C 1
ATOM 4956 O O . ASP B 1 21 ? -44 -6.25 44.969 1 19.17 21 ASP B O 1
ATOM 4960 N N . ASN B 1 22 ? -45.719 -5.68 45.719 1 20.14 22 ASN B N 1
ATOM 4961 C CA . ASN B 1 22 ? -47.031 -5.375 45.188 1 20.14 22 ASN B CA 1
ATOM 4962 C C . ASN B 1 22 ? -46.969 -4.539 43.938 1 20.14 22 ASN B C 1
ATOM 4964 O O . ASN B 1 22 ? -46.594 -3.359 43.969 1 20.14 22 ASN B O 1
ATOM 4968 N N . ALA B 1 23 ? -46.531 -5.062 42.875 1 21.28 23 ALA B N 1
ATOM 4969 C CA . ALA B 1 23 ? -46.375 -4.414 41.562 1 21.28 23 ALA B CA 1
ATOM 4970 C C . ALA B 1 23 ? -47.719 -3.838 41.094 1 21.28 23 ALA B C 1
ATOM 4972 O O . ALA B 1 23 ? -48.594 -4.578 40.656 1 21.28 23 ALA B O 1
ATOM 4973 N N . THR B 1 24 ? -48.344 -2.898 41.969 1 20.66 24 THR B N 1
ATOM 4974 C CA . THR B 1 24 ? -49.656 -2.486 41.5 1 20.66 24 THR B CA 1
ATOM 4975 C C . THR B 1 24 ? -49.594 -1.926 40.094 1 20.66 24 THR B C 1
ATOM 4977 O O . THR B 1 24 ? -48.75 -1.102 39.781 1 20.66 24 THR B O 1
ATOM 4980 N N . VAL B 1 25 ? -50.125 -2.646 39.156 1 23.06 25 VAL B N 1
ATOM 4981 C CA . VAL B 1 25 ? -50.375 -2.477 37.75 1 23.06 25 VAL B CA 1
ATOM 4982 C C . VAL B 1 25 ? -51.156 -1.176 37.5 1 23.06 25 VAL B C 1
ATOM 4984 O O . VAL B 1 25 ? -52.312 -1.065 37.844 1 23.06 25 VAL B O 1
ATOM 4987 N N . LEU B 1 26 ? -50.656 0.041 38.031 1 23.14 26 LEU B N 1
ATOM 4988 C CA . LEU B 1 26 ? -51.562 1.162 37.844 1 23.14 26 LEU B CA 1
ATOM 4989 C C . LEU B 1 26 ? -51.938 1.313 36.375 1 23.14 26 LEU B C 1
ATOM 4991 O O . LEU B 1 26 ? -51.094 1.217 35.5 1 23.14 26 LEU B O 1
ATOM 4995 N N . GLU B 1 27 ? -53.219 1.053 36.094 1 25.5 27 GLU B N 1
ATOM 4996 C CA . GLU B 1 27 ? -53.969 1.112 34.812 1 25.5 27 GLU B CA 1
ATOM 4997 C C . GLU B 1 27 ? -53.812 2.479 34.156 1 25.5 27 GLU B C 1
ATOM 4999 O O . GLU B 1 27 ? -54.062 3.51 34.781 1 25.5 27 GLU B O 1
ATOM 5004 N N . PRO B 1 28 ? -52.781 2.67 33.344 1 24.42 28 PRO B N 1
ATOM 5005 C CA . PRO B 1 28 ? -52.656 4.012 32.781 1 24.42 28 PRO B CA 1
ATOM 5006 C C . PRO B 1 28 ? -53.938 4.535 32.188 1 24.42 28 PRO B C 1
ATOM 5008 O O . PRO B 1 28 ? -54.625 3.809 31.469 1 24.42 28 PRO B O 1
ATOM 5011 N N . VAL B 1 29 ? -54.781 5.273 32.969 1 24.67 29 VAL B N 1
ATOM 5012 C CA . VAL B 1 29 ? -56 5.906 32.562 1 24.67 29 VAL B CA 1
ATOM 5013 C C . VAL B 1 29 ? -55.781 6.668 31.25 1 24.67 29 VAL B C 1
ATOM 5015 O O . VAL B 1 29 ? -54.875 7.492 31.156 1 24.67 29 VAL B O 1
ATOM 5018 N N . SER B 1 30 ? -56.312 6.094 30.125 1 26.8 30 SER B N 1
ATOM 5019 C CA . SER B 1 30 ? -56.375 6.602 28.75 1 26.8 30 SER B CA 1
ATOM 5020 C C . SER B 1 30 ? -57.062 7.957 28.703 1 26.8 30 SER B C 1
ATOM 5022 O O . SER B 1 30 ? -58.281 8.039 28.828 1 26.8 30 SER B O 1
ATOM 5024 N N . VAL B 1 31 ? -56.656 8.875 29.578 1 25.31 31 VAL B N 1
ATOM 5025 C CA . VAL B 1 31 ? -57.5 10.078 29.484 1 25.31 31 VAL B CA 1
ATOM 5026 C C . VAL B 1 31 ? -57.469 10.617 28.062 1 25.31 31 VAL B C 1
ATOM 5028 O O . VAL B 1 31 ? -56.375 10.969 27.547 1 25.31 31 VAL B O 1
ATOM 5031 N N . ASP B 1 32 ? -58.5 10.219 27.266 1 29.11 32 ASP B N 1
ATOM 5032 C CA . ASP B 1 32 ? -58.844 10.617 25.906 1 29.11 32 ASP B CA 1
ATOM 5033 C C . ASP B 1 32 ? -59.125 12.125 25.828 1 29.11 32 ASP B C 1
ATOM 5035 O O . ASP B 1 32 ? -60.219 12.547 25.531 1 29.11 32 ASP B O 1
ATOM 5039 N N . THR B 1 33 ? -58.562 12.961 26.719 1 29.64 33 THR B N 1
ATOM 5040 C CA . THR B 1 33 ? -59.156 14.281 26.547 1 29.64 33 THR B CA 1
ATOM 5041 C C . THR B 1 33 ? -58.906 14.805 25.141 1 29.64 33 THR B C 1
ATOM 5043 O O . THR B 1 33 ? -57.781 14.812 24.656 1 29.64 33 THR B O 1
ATOM 5046 N N . PRO B 1 34 ? -60.031 14.836 24.312 1 32.19 34 PRO B N 1
ATOM 5047 C CA . PRO B 1 34 ? -60 15.328 22.938 1 32.19 34 PRO B CA 1
ATOM 5048 C C . PRO B 1 34 ? -59.438 16.734 22.812 1 32.19 34 PRO B C 1
ATOM 5050 O O . PRO B 1 34 ? -59.906 17.656 23.5 1 32.19 34 PRO B O 1
ATOM 5053 N N . ILE B 1 35 ? -58.125 16.906 22.828 1 35.91 35 ILE B N 1
ATOM 5054 C CA . ILE B 1 35 ? -57.656 18.266 22.625 1 35.91 35 ILE B CA 1
ATOM 5055 C C . ILE B 1 35 ? -58.281 18.844 21.359 1 35.91 35 ILE B C 1
ATOM 5057 O O . ILE B 1 35 ? -58.219 18.234 20.281 1 35.91 35 ILE B O 1
ATOM 5061 N N . PRO B 1 36 ? -59.281 19.688 21.5 1 33.06 36 PRO B N 1
ATOM 5062 C CA . PRO B 1 36 ? -60.062 20.219 20.375 1 33.06 36 PRO B CA 1
ATOM 5063 C C . PRO B 1 36 ? -59.188 20.719 19.234 1 33.06 36 PRO B C 1
ATOM 5065 O O . PRO B 1 36 ? -58.125 21.281 19.484 1 33.06 36 PRO B O 1
ATOM 5068 N N . ALA B 1 37 ? -59.375 20.219 17.953 1 36.28 37 ALA B N 1
ATOM 5069 C CA . ALA B 1 37 ? -58.844 20.312 16.609 1 36.28 37 ALA B CA 1
ATOM 5070 C C . ALA B 1 37 ? -58.781 21.766 16.141 1 36.28 37 ALA B C 1
ATOM 5072 O O . ALA B 1 37 ? -58.281 22.047 15.039 1 36.28 37 ALA B O 1
ATOM 5073 N N . ASP B 1 38 ? -59.656 22.531 16.844 1 35.88 38 ASP B N 1
ATOM 5074 C CA . ASP B 1 38 ? -59.938 23.781 16.141 1 35.88 38 ASP B CA 1
ATOM 5075 C C . ASP B 1 38 ? -58.781 24.734 16.172 1 35.88 38 ASP B C 1
ATOM 5077 O O . ASP B 1 38 ? -58.844 25.859 15.648 1 35.88 38 ASP B O 1
ATOM 5081 N N . PHE B 1 39 ? -57.969 24.609 17.188 1 39.03 39 PHE B N 1
ATOM 5082 C CA . PHE B 1 39 ? -56.969 25.656 17.266 1 39.03 39 PHE B CA 1
ATOM 5083 C C . PHE B 1 39 ? -55.969 25.547 16.109 1 39.03 39 PHE B C 1
ATOM 5085 O O . PHE B 1 39 ? -54.969 26.266 16.078 1 39.03 39 PHE B O 1
ATOM 5092 N N . SER B 1 40 ? -56.156 24.422 15.297 1 37.72 40 SER B N 1
ATOM 5093 C CA . SER B 1 40 ? -55 24.016 14.508 1 37.72 40 SER B CA 1
ATOM 5094 C C . SER B 1 40 ? -54.75 24.984 13.352 1 37.72 40 SER B C 1
ATOM 5096 O O . SER B 1 40 ? -53.625 25.359 13.078 1 37.72 40 SER B O 1
ATOM 5098 N N . ILE B 1 41 ? -55.812 25.109 12.438 1 44.56 41 ILE B N 1
ATOM 5099 C CA . ILE B 1 41 ? -55.594 25.625 11.094 1 44.56 41 ILE B CA 1
ATOM 5100 C C . ILE B 1 41 ? -55.469 27.156 11.141 1 44.56 41 ILE B C 1
ATOM 5102 O O . ILE B 1 41 ? -54.688 27.734 10.406 1 44.56 41 ILE B O 1
ATOM 5106 N N . LEU B 1 42 ? -56.406 27.812 11.914 1 45.88 42 LEU B N 1
ATOM 5107 C CA . LEU B 1 42 ? -56.469 29.281 11.906 1 45.88 42 LEU B CA 1
ATOM 5108 C C . LEU B 1 42 ? -55.156 29.859 12.453 1 45.88 42 LEU B C 1
ATOM 5110 O O . LEU B 1 42 ? -54.656 30.875 11.938 1 45.88 42 LEU B O 1
ATOM 5114 N N . ASN B 1 43 ? -54.656 29.141 13.492 1 48.16 43 ASN B N 1
ATOM 5115 C CA . ASN B 1 43 ? -53.438 29.609 14.141 1 48.16 43 ASN B CA 1
ATOM 5116 C C . ASN B 1 43 ? -52.188 29.375 13.266 1 48.16 43 ASN B C 1
ATOM 5118 O O . ASN B 1 43 ? -51.219 30.141 13.328 1 48.16 43 ASN B O 1
ATOM 5122 N N . SER B 1 44 ? -52.406 28.453 12.305 1 56.03 44 SER B N 1
ATOM 5123 C CA . SER B 1 44 ? -51.281 28.141 11.438 1 56.03 44 SER B CA 1
ATOM 5124 C C . SER B 1 44 ? -51.094 29.203 10.367 1 56.03 44 SER B C 1
ATOM 5126 O O . SER B 1 44 ? -49.969 29.578 10.031 1 56.03 44 SER B O 1
ATOM 5128 N N . LYS B 1 45 ? -52.188 29.812 9.891 1 57.69 45 LYS B N 1
ATOM 5129 C CA . LYS B 1 45 ? -52.094 30.844 8.859 1 57.69 45 LYS B CA 1
ATOM 5130 C C . LYS B 1 45 ? -51.594 32.156 9.43 1 57.69 45 LYS B C 1
ATOM 5132 O O . LYS B 1 45 ? -50.781 32.844 8.781 1 57.69 45 LYS B O 1
ATOM 5137 N N . ALA B 1 46 ? -52.188 32.469 10.57 1 57.03 46 ALA B N 1
ATOM 5138 C CA . ALA B 1 46 ? -51.688 33.688 11.234 1 57.03 46 ALA B CA 1
ATOM 5139 C C . ALA B 1 46 ? -50.219 33.562 11.609 1 57.03 46 ALA B C 1
ATOM 5141 O O . ALA B 1 46 ? -49.438 34.5 11.438 1 57.03 46 ALA B O 1
ATOM 5142 N N . VAL B 1 47 ? -49.906 32.344 12.039 1 60.81 47 VAL B N 1
ATOM 5143 C CA . VAL B 1 47 ? -48.5 32.094 12.344 1 60.81 47 VAL B CA 1
ATOM 5144 C C . VAL B 1 47 ? -47.688 32.094 11.055 1 60.81 47 VAL B C 1
ATOM 5146 O O . VAL B 1 47 ? -46.594 32.656 11.023 1 60.81 47 VAL B O 1
ATOM 5149 N N . LEU B 1 48 ? -48.312 31.562 9.992 1 63.62 48 LEU B N 1
ATOM 5150 C CA . LEU B 1 48 ? -47.656 31.625 8.703 1 63.62 48 LEU B CA 1
ATOM 5151 C C . LEU B 1 48 ? -47.594 33.062 8.195 1 63.62 48 LEU B C 1
ATOM 5153 O O . LEU B 1 48 ? -46.562 33.5 7.664 1 63.62 48 LEU B O 1
ATOM 5157 N N . GLY B 1 49 ? -48.656 33.812 8.359 1 63.03 49 GLY B N 1
ATOM 5158 C CA . GLY B 1 49 ? -48.656 35.219 7.98 1 63.03 49 GLY B CA 1
ATOM 5159 C C . GLY B 1 49 ? -47.688 36.062 8.797 1 63.03 49 GLY B C 1
ATOM 5160 O O . GLY B 1 49 ? -46.969 36.875 8.25 1 63.03 49 GLY B O 1
ATOM 5161 N N . PHE B 1 50 ? -47.719 35.875 10.102 1 61.81 50 PHE B N 1
ATOM 5162 C CA . PHE B 1 50 ? -46.78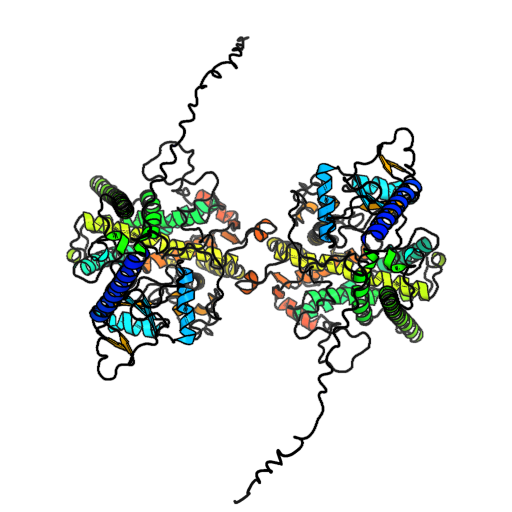1 36.594 10.984 1 61.81 50 PHE B CA 1
ATOM 5163 C C . PHE B 1 50 ? -45.344 36.188 10.68 1 61.81 50 PHE B C 1
ATOM 5165 O O . PHE B 1 50 ? -44.469 37.031 10.633 1 61.81 50 PHE B O 1
ATOM 5172 N N . SER B 1 51 ? -45.156 34.906 10.414 1 62.06 51 SER B N 1
ATOM 5173 C CA . SER B 1 51 ? -43.844 34.438 10.031 1 62.06 51 SER B CA 1
ATOM 5174 C C . SER B 1 51 ? -43.406 35.062 8.703 1 62.06 51 SER B C 1
ATOM 5176 O O . SER B 1 51 ? -42.25 35.469 8.547 1 62.06 51 SER B O 1
ATOM 5178 N N . LEU B 1 52 ? -44.375 35.156 7.793 1 65.5 52 LEU B N 1
ATOM 5179 C CA . LEU B 1 52 ? -44.094 35.781 6.516 1 65.5 52 LEU B CA 1
ATOM 5180 C C . LEU B 1 52 ? -43.812 37.281 6.699 1 65.5 52 LEU B C 1
ATOM 5182 O O . LEU B 1 52 ? -42.906 37.844 6.086 1 65.5 52 LEU B O 1
ATOM 5186 N N . LEU B 1 53 ? -44.562 37.969 7.504 1 62.41 53 LEU B N 1
ATOM 5187 C CA . LEU B 1 53 ? -44.344 39.406 7.781 1 62.41 53 LEU B CA 1
ATOM 5188 C C . LEU B 1 53 ? -43 39.625 8.477 1 62.41 53 LEU B C 1
ATOM 5190 O O . LEU B 1 53 ? -42.312 40.594 8.156 1 62.41 53 LEU B O 1
ATOM 5194 N N . VAL B 1 54 ? -42.656 38.875 9.438 1 61.44 54 VAL B N 1
ATOM 5195 C CA . VAL B 1 54 ? -41.375 38.969 10.094 1 61.44 54 VAL B CA 1
ATOM 5196 C C . VAL B 1 54 ? -40.25 38.719 9.078 1 61.44 54 VAL B C 1
ATOM 5198 O O . VAL B 1 54 ? -39.25 39.438 9.07 1 61.44 54 VAL B O 1
ATOM 5201 N N . ILE B 1 55 ? -40.5 37.812 8.164 1 62.47 55 ILE B N 1
ATOM 5202 C CA . ILE B 1 55 ? -39.531 37.531 7.113 1 62.47 55 ILE B CA 1
ATOM 5203 C C . ILE B 1 55 ? -39.406 38.781 6.203 1 62.47 55 ILE B C 1
ATOM 5205 O O . ILE B 1 55 ? -38.312 39.188 5.855 1 62.47 55 ILE B O 1
ATOM 5209 N N . ILE B 1 56 ? -40.531 39.312 5.844 1 60.34 56 ILE B N 1
ATOM 5210 C CA . ILE B 1 56 ? -40.562 40.5 4.992 1 60.34 56 ILE B CA 1
ATOM 5211 C C . ILE B 1 56 ? -39.906 41.688 5.73 1 60.34 56 ILE B C 1
ATOM 5213 O O . ILE B 1 56 ? -39.125 42.438 5.16 1 60.34 56 ILE B O 1
ATOM 5217 N N . LEU B 1 57 ? -40.219 41.906 6.965 1 56.12 57 LEU B N 1
ATOM 5218 C CA . LEU B 1 57 ? -39.688 43 7.746 1 56.12 57 LEU B CA 1
ATOM 5219 C C . LEU B 1 57 ? -38.188 42.812 7.953 1 56.12 57 LEU B C 1
ATOM 5221 O O . LEU B 1 57 ? -37.406 43.781 7.816 1 56.12 57 LEU B O 1
ATOM 5225 N N . VAL B 1 58 ? -37.781 41.656 8.297 1 55.78 58 VAL B N 1
ATOM 5226 C CA . VAL B 1 58 ? -36.344 41.375 8.477 1 55.78 58 VAL B CA 1
ATOM 5227 C C . VAL B 1 58 ? -35.625 41.562 7.148 1 55.78 58 VAL B C 1
ATOM 5229 O O . VAL B 1 58 ? -34.531 42.125 7.113 1 55.78 58 VAL B O 1
ATOM 5232 N N . THR B 1 59 ? -36.188 41.125 6.09 1 55.34 59 THR B N 1
ATOM 5233 C CA . THR B 1 59 ? -35.594 41.312 4.781 1 55.34 59 THR B CA 1
ATOM 5234 C C . THR B 1 59 ? -35.531 42.812 4.438 1 55.34 59 THR B C 1
ATOM 5236 O O . THR B 1 59 ? -34.562 43.281 3.832 1 55.34 59 THR B O 1
ATOM 5239 N N . ARG B 1 60 ? -36.562 43.5 4.691 1 51.62 60 ARG B N 1
ATOM 5240 C CA . ARG B 1 60 ? -36.562 44.938 4.422 1 51.62 60 ARG B CA 1
ATOM 5241 C C . ARG B 1 60 ? -35.594 45.688 5.312 1 51.62 60 ARG B C 1
ATOM 5243 O O . ARG B 1 60 ? -34.938 46.625 4.879 1 51.62 60 ARG B O 1
ATOM 5250 N N . LEU B 1 61 ? -35.562 45.406 6.527 1 49.31 61 LEU B N 1
ATOM 5251 C CA . LEU B 1 61 ? -34.688 46.094 7.473 1 49.31 61 LEU B CA 1
ATOM 5252 C C . LEU B 1 61 ? -33.219 45.75 7.18 1 49.31 61 LEU B C 1
ATOM 5254 O O . LEU B 1 61 ? -32.344 46.594 7.328 1 49.31 61 LEU B O 1
ATOM 5258 N N . PHE B 1 62 ? -33 44.562 6.836 1 47.31 62 PHE B N 1
ATOM 5259 C CA . PHE B 1 62 ? -31.609 44.156 6.602 1 47.31 62 PHE B CA 1
ATOM 5260 C C . PHE B 1 62 ? -31.281 44.188 5.113 1 47.31 62 PHE B C 1
ATOM 5262 O O . PHE B 1 62 ? -30.125 44 4.723 1 47.31 62 PHE B O 1
ATOM 5269 N N . GLY B 1 63 ? -32.25 44.312 4.297 1 47.44 63 GLY B N 1
ATOM 5270 C CA . GLY B 1 63 ? -32.031 44.375 2.859 1 47.44 63 GLY B CA 1
ATOM 5271 C C . GLY B 1 63 ? -31.469 45.688 2.393 1 47.44 63 GLY B C 1
ATOM 5272 O O . GLY B 1 63 ? -31.688 46.125 1.253 1 47.44 63 GLY B O 1
ATOM 5273 N N . GLN B 1 64 ? -31.141 46.594 3.189 1 41.94 64 GLN B N 1
ATOM 5274 C CA . GLN B 1 64 ? -30.547 47.781 2.564 1 41.94 64 GLN B CA 1
ATOM 5275 C C . GLN B 1 64 ? -29.406 47.375 1.626 1 41.94 64 GLN B C 1
ATOM 5277 O O . GLN B 1 64 ? -28.406 46.812 2.062 1 41.94 64 GLN B O 1
ATOM 5282 N N . LYS B 1 65 ? -29.734 47.094 0.434 1 51.19 65 LYS B N 1
ATOM 5283 C CA . LYS B 1 65 ? -28.75 46.969 -0.63 1 51.19 65 LYS B CA 1
ATOM 5284 C C . LYS B 1 65 ? -27.703 48.062 -0.565 1 51.19 65 LYS B C 1
ATOM 5286 O O . LYS B 1 65 ? -28.031 49.25 -0.711 1 51.19 65 LYS B O 1
ATOM 5291 N N . LYS B 1 66 ? -26.656 47.969 0.168 1 57.44 66 LYS B N 1
ATOM 5292 C CA . LYS B 1 66 ? -25.531 48.906 0.119 1 57.44 66 LYS B CA 1
ATOM 5293 C C . LYS B 1 66 ? -25.203 49.281 -1.321 1 57.44 66 LYS B C 1
ATOM 5295 O O . LYS B 1 66 ? -25.031 48.406 -2.172 1 57.44 66 LYS B O 1
ATOM 5300 N N . LYS B 1 67 ? -25.438 50.562 -1.724 1 65.44 67 LYS B N 1
ATOM 5301 C CA . LYS B 1 67 ? -25.109 51.125 -3.037 1 65.44 67 LYS B CA 1
ATOM 5302 C C . LYS B 1 67 ? -23.641 50.906 -3.373 1 65.44 67 LYS B C 1
ATOM 5304 O O . LYS B 1 67 ? -22.766 51.188 -2.559 1 65.44 67 LYS B O 1
ATOM 5309 N N . LEU B 1 68 ? -23.375 50.031 -4.41 1 78.25 68 LEU B N 1
ATOM 5310 C CA . LEU B 1 68 ? -22.031 49.844 -4.945 1 78.25 68 LEU B CA 1
ATOM 5311 C C . LEU B 1 68 ? -21.391 51.156 -5.309 1 78.25 68 LEU B C 1
ATOM 5313 O O . LEU B 1 68 ? -22.047 52.062 -5.855 1 78.25 68 LEU B O 1
ATOM 5317 N N . PRO B 1 69 ? -20.219 51.375 -4.754 1 80.44 69 PRO B N 1
ATOM 5318 C CA . PRO B 1 69 ? -19.516 52.594 -5.211 1 80.44 69 PRO B CA 1
ATOM 5319 C C . PRO B 1 69 ? -19.453 52.688 -6.73 1 80.44 69 PRO B C 1
ATOM 5321 O O . PRO B 1 69 ? -19.594 51.688 -7.434 1 80.44 69 PRO B O 1
ATOM 5324 N N . ALA B 1 70 ? -19.266 53.875 -7.188 1 79.81 70 ALA B N 1
ATOM 5325 C CA . ALA B 1 70 ? -19.234 54.125 -8.625 1 79.81 70 ALA B CA 1
ATOM 5326 C C . ALA B 1 70 ? -18.125 53.344 -9.297 1 79.81 70 ALA B C 1
ATOM 5328 O O . ALA B 1 70 ? -16.969 53.375 -8.844 1 79.81 70 ALA B O 1
ATOM 5329 N N . GLY B 1 71 ? -18.438 52.562 -10.312 1 82.81 71 GLY B N 1
ATOM 5330 C CA . GLY B 1 71 ? -17.469 51.812 -11.117 1 82.81 71 GLY B CA 1
ATOM 5331 C C . GLY B 1 71 ? -17.156 50.438 -10.57 1 82.81 71 GLY B C 1
ATOM 5332 O O . GLY B 1 71 ? -16.469 49.656 -11.219 1 82.81 71 GLY B O 1
ATOM 5333 N N . ALA B 1 72 ? -17.641 50.125 -9.398 1 87.69 72 ALA B N 1
ATOM 5334 C CA . ALA B 1 72 ? -17.344 48.812 -8.797 1 87.69 72 ALA B CA 1
ATOM 5335 C C . ALA B 1 72 ? -18.375 47.781 -9.203 1 87.69 72 ALA B C 1
ATOM 5337 O O . ALA B 1 72 ? -19.516 48.125 -9.516 1 87.69 72 ALA B O 1
ATOM 5338 N N . LYS B 1 73 ? -17.922 46.562 -9.414 1 92.12 73 LYS B N 1
ATOM 5339 C CA . LYS B 1 73 ? -18.812 45.438 -9.695 1 92.12 73 LYS B CA 1
ATOM 5340 C C . LYS B 1 73 ? -18.828 44.438 -8.531 1 92.12 73 LYS B C 1
ATOM 5342 O O . LYS B 1 73 ? -17.891 44.406 -7.734 1 92.12 73 LYS B O 1
ATOM 5347 N N . PRO B 1 74 ? -19.859 43.719 -8.414 1 91.5 74 PRO B N 1
ATOM 5348 C CA . PRO B 1 74 ? -19.891 42.688 -7.363 1 91.5 74 PRO B CA 1
ATOM 5349 C C . PRO B 1 74 ? -19.016 41.5 -7.691 1 91.5 74 PRO B C 1
ATOM 5351 O O . PRO B 1 74 ? -18.766 41.188 -8.867 1 91.5 74 PRO B O 1
ATOM 5354 N N . LEU B 1 75 ? -18.562 40.844 -6.711 1 94.25 75 LEU B N 1
ATOM 5355 C CA . LEU B 1 75 ? -17.844 39.594 -6.898 1 94.25 75 LEU B CA 1
ATOM 5356 C C . LEU B 1 75 ? -18.781 38.5 -7.402 1 94.25 75 LEU B C 1
ATOM 5358 O O . LEU B 1 75 ? -20 38.562 -7.152 1 94.25 75 LEU B O 1
ATOM 5362 N N . PRO B 1 76 ? -18.172 37.562 -8.203 1 94.06 76 PRO B N 1
ATOM 5363 C CA . PRO B 1 76 ? -18.984 36.406 -8.484 1 94.06 76 PRO B CA 1
ATOM 5364 C C . PRO B 1 76 ? -19.531 35.75 -7.219 1 94.06 76 PRO B C 1
ATOM 5366 O O . PRO B 1 76 ? -18.812 35.594 -6.23 1 94.06 76 PRO B O 1
ATOM 5369 N N . LYS B 1 77 ? -20.812 35.406 -7.254 1 92.94 77 LYS B N 1
ATOM 5370 C CA . LYS B 1 77 ? -21.469 34.938 -6.035 1 92.94 77 LYS B CA 1
ATOM 5371 C C . LYS B 1 77 ? -22.141 33.594 -6.25 1 92.94 77 LYS B C 1
ATOM 5373 O O . LYS B 1 77 ? -22.766 33.344 -7.285 1 92.94 77 LYS B O 1
ATOM 5378 N N . LEU B 1 78 ? -21.906 32.688 -5.23 1 90.88 78 LEU B N 1
ATOM 5379 C CA . LEU B 1 78 ? -22.625 31.406 -5.254 1 90.88 78 LEU B CA 1
ATOM 5380 C C . LEU B 1 78 ? -24.125 31.625 -5.156 1 90.88 78 LEU B C 1
ATOM 5382 O O . LEU B 1 78 ? -24.578 32.5 -4.402 1 90.88 78 LEU B O 1
ATOM 5386 N N . PRO B 1 79 ? -24.797 30.812 -5.918 1 88.69 79 PRO B N 1
ATOM 5387 C CA . PRO B 1 79 ? -26.25 30.969 -5.855 1 88.69 79 PRO B CA 1
ATOM 5388 C C . PRO B 1 79 ? -26.844 30.562 -4.504 1 88.69 79 PRO B C 1
ATOM 5390 O O . PRO B 1 79 ? -26.375 29.609 -3.891 1 88.69 79 PRO B O 1
ATOM 5393 N N . GLY B 1 80 ? -27.719 31.344 -3.984 1 86.69 80 GLY B N 1
ATOM 5394 C CA . GLY B 1 80 ? -28.391 31.062 -2.721 1 86.69 80 GLY B CA 1
ATOM 5395 C C . GLY B 1 80 ? -29.703 31.812 -2.557 1 86.69 80 GLY B C 1
ATOM 5396 O O . GLY B 1 80 ? -30.172 32.469 -3.49 1 86.69 80 GLY B O 1
ATOM 5397 N N . ILE B 1 81 ? -30.312 31.609 -1.429 1 82.75 81 ILE B N 1
ATOM 5398 C CA . ILE B 1 81 ? -31.562 32.312 -1.097 1 82.75 81 ILE B CA 1
ATOM 5399 C C . ILE B 1 81 ? -31.266 33.781 -0.776 1 82.75 81 ILE B C 1
ATOM 5401 O O . ILE B 1 81 ? -30.297 34.094 -0.095 1 82.75 81 ILE B O 1
ATOM 5405 N N . PRO B 1 82 ? -32.188 34.562 -1.314 1 79.88 82 PRO B N 1
ATOM 5406 C CA . PRO B 1 82 ? -31.969 35.969 -1.04 1 79.88 82 PRO B CA 1
ATOM 5407 C C . PRO B 1 82 ? -31.844 36.281 0.452 1 79.88 82 PRO B C 1
ATOM 5409 O O . PRO B 1 82 ? -32.562 35.688 1.266 1 79.88 82 PRO B O 1
ATOM 5412 N N . TRP B 1 83 ? -30.906 36.969 0.89 1 74.12 83 TRP B N 1
ATOM 5413 C CA . TRP B 1 83 ? -30.641 37.5 2.225 1 74.12 83 TRP B CA 1
ATOM 5414 C C . TRP B 1 83 ? -30.031 36.438 3.117 1 74.12 83 TRP B C 1
ATOM 5416 O O . TRP B 1 83 ? -29.141 36.719 3.93 1 74.12 83 TRP B O 1
ATOM 5426 N N . ILE B 1 84 ? -30.5 35.219 2.945 1 78.94 84 ILE B N 1
ATOM 5427 C CA . ILE B 1 84 ? -30 34.188 3.822 1 78.94 84 ILE B CA 1
ATOM 5428 C C . ILE B 1 84 ? -28.766 33.531 3.199 1 78.94 84 ILE B C 1
ATOM 5430 O O . ILE B 1 84 ? -27.844 33.125 3.912 1 78.94 84 ILE B O 1
ATOM 5434 N N . GLY B 1 85 ? -28.734 33.531 1.953 1 83.19 85 GLY B N 1
ATOM 5435 C CA . GLY B 1 85 ? -27.609 32.906 1.245 1 83.19 85 GLY B CA 1
ATOM 5436 C C . GLY B 1 85 ? -27.703 31.406 1.16 1 83.19 85 GLY B C 1
ATOM 5437 O O . GLY B 1 85 ? -28.812 30.844 1.137 1 83.19 85 GLY B O 1
ATOM 5438 N N . ARG B 1 86 ? -26.625 30.781 0.922 1 82.69 86 ARG B N 1
ATOM 5439 C CA . ARG B 1 86 ? -26.531 29.328 0.742 1 82.69 86 ARG B CA 1
ATOM 5440 C C . ARG B 1 86 ? -25.938 28.656 1.979 1 82.69 86 ARG B C 1
ATOM 5442 O O . ARG B 1 86 ? -24.719 28.578 2.125 1 82.69 86 ARG B O 1
ATOM 5449 N N . PHE B 1 87 ? -26.734 28.062 2.832 1 80 87 PHE B N 1
ATOM 5450 C CA . PHE B 1 87 ? -26.266 27.5 4.09 1 80 87 PHE B CA 1
ATOM 5451 C C . PHE B 1 87 ? -26.219 25.984 4.012 1 80 87 PHE B C 1
ATOM 5453 O O . PHE B 1 87 ? -25.828 25.312 4.977 1 80 87 PHE B O 1
ATOM 5460 N N . TRP B 1 88 ? -26.5 25.359 2.973 1 77.44 88 TRP B N 1
ATOM 5461 C CA . TRP B 1 88 ? -26.547 23.906 2.84 1 77.44 88 TRP B CA 1
ATOM 5462 C C . TRP B 1 88 ? -25.312 23.391 2.104 1 77.44 88 TRP B C 1
ATOM 5464 O O . TRP B 1 88 ? -24.625 24.156 1.419 1 77.44 88 TRP B O 1
ATOM 5474 N N . GLY B 1 89 ? -24.922 22.156 2.342 1 73.88 89 GLY B N 1
ATOM 5475 C CA . GLY B 1 89 ? -23.891 21.469 1.574 1 73.88 89 GLY B CA 1
ATOM 5476 C C . GLY B 1 89 ? -22.484 21.781 2.051 1 73.88 89 GLY B C 1
ATOM 5477 O O . GLY B 1 89 ? -21.516 21.516 1.346 1 73.88 89 GLY B O 1
ATOM 5478 N N . ILE B 1 90 ? -22.438 22.422 3.154 1 77.69 90 ILE B N 1
ATOM 5479 C CA . ILE B 1 90 ? -21.109 22.812 3.621 1 77.69 90 ILE B CA 1
ATOM 5480 C C . ILE B 1 90 ? -20.516 21.719 4.5 1 77.69 90 ILE B C 1
ATOM 5482 O O . ILE B 1 90 ? -21.125 21.328 5.504 1 77.69 90 ILE B O 1
ATOM 5486 N N . PRO B 1 91 ? -19.344 21.203 4.043 1 77.88 91 PRO B N 1
ATOM 5487 C CA . PRO B 1 91 ? -18.719 20.188 4.875 1 77.88 91 PRO B CA 1
ATOM 5488 C C . PRO B 1 91 ? -18.234 20.734 6.215 1 77.88 91 PRO B C 1
ATOM 5490 O O . PRO B 1 91 ? -17.828 21.891 6.305 1 77.88 91 PRO B O 1
ATOM 5493 N N . ILE B 1 92 ? -18.203 19.859 7.164 1 70.69 92 ILE B N 1
ATOM 5494 C CA . ILE B 1 92 ? -17.891 20.25 8.531 1 70.69 92 ILE B CA 1
ATOM 5495 C C . ILE B 1 92 ? -16.391 20.094 8.781 1 70.69 92 ILE B C 1
ATOM 5497 O O . ILE B 1 92 ? -15.797 20.859 9.539 1 70.69 92 ILE B O 1
ATOM 5501 N N . SER B 1 93 ? -15.812 19.172 8.086 1 73.44 93 SER B N 1
ATOM 5502 C CA . SER B 1 93 ? -14.398 18.906 8.312 1 73.44 93 SER B CA 1
ATOM 5503 C C . SER B 1 93 ? -13.523 19.984 7.691 1 73.44 93 SER B C 1
ATOM 5505 O O . SER B 1 93 ? -13.828 20.5 6.613 1 73.44 93 SER B O 1
ATOM 5507 N N . GLY B 1 94 ? -12.453 20.344 8.438 1 75.19 94 GLY B N 1
ATOM 5508 C CA . GLY B 1 94 ? -11.539 21.391 7.992 1 75.19 94 GLY B CA 1
ATOM 5509 C C . GLY B 1 94 ? -10.961 21.125 6.613 1 75.19 94 GLY B C 1
ATOM 5510 O O . GLY B 1 94 ? -11.047 21.984 5.73 1 75.19 94 GLY B O 1
ATOM 5511 N N . ALA B 1 95 ? -10.508 19.969 6.402 1 81.69 95 ALA B N 1
ATOM 5512 C CA . ALA B 1 95 ? -9.898 19.641 5.113 1 81.69 95 ALA B CA 1
ATOM 5513 C C . ALA B 1 95 ? -10.945 19.578 4.008 1 81.69 95 ALA B C 1
ATOM 5515 O O . ALA B 1 95 ? -10.75 20.141 2.926 1 81.69 95 ALA B O 1
ATOM 5516 N N . GLU B 1 96 ? -12.016 19.062 4.281 1 84.56 96 GLU B N 1
ATOM 5517 C CA . GLU B 1 96 ? -13.039 18.922 3.252 1 84.56 96 GLU B CA 1
ATOM 5518 C C . GLU B 1 96 ? -13.633 20.281 2.877 1 84.56 96 GLU B C 1
ATOM 5520 O O . GLU B 1 96 ? -13.992 20.5 1.718 1 84.56 96 GLU B O 1
ATOM 5525 N N . ALA B 1 97 ? -13.742 21.047 3.877 1 86.81 97 ALA B N 1
ATOM 5526 C CA . ALA B 1 97 ? -14.203 22.406 3.58 1 86.81 97 ALA B CA 1
ATOM 5527 C C . ALA B 1 97 ? -13.258 23.109 2.613 1 86.81 97 ALA B C 1
ATOM 5529 O O . ALA B 1 97 ? -13.695 23.812 1.701 1 86.81 97 ALA B O 1
ATOM 5530 N N . ALA B 1 98 ? -12.062 22.922 2.822 1 90.19 98 ALA B N 1
ATOM 5531 C CA . ALA B 1 98 ? -11.07 23.516 1.935 1 90.19 98 ALA B CA 1
ATOM 5532 C C . ALA B 1 98 ? -11.211 22.984 0.512 1 90.19 98 ALA B C 1
ATOM 5534 O O . ALA B 1 98 ? -11.125 23.75 -0.455 1 90.19 98 ALA B O 1
ATOM 5535 N N . TRP B 1 99 ? -11.461 21.703 0.378 1 89.94 99 TRP B N 1
ATOM 5536 C CA . TRP B 1 99 ? -11.664 21.094 -0.937 1 89.94 99 TRP B CA 1
ATOM 5537 C C . TRP B 1 99 ? -12.93 21.641 -1.589 1 89.94 99 TRP B C 1
ATOM 5539 O O . TRP B 1 99 ? -12.93 21.969 -2.773 1 89.94 99 TRP B O 1
ATOM 5549 N N . HIS B 1 100 ? -13.93 21.672 -0.761 1 88.56 100 HIS B N 1
ATOM 5550 C CA . HIS B 1 100 ? -15.25 22.094 -1.229 1 88.56 100 HIS B CA 1
ATOM 5551 C C . HIS B 1 100 ? -15.219 23.516 -1.779 1 88.56 100 HIS B C 1
ATOM 5553 O O . HIS B 1 100 ? -15.648 23.766 -2.908 1 88.56 100 HIS B O 1
ATOM 5559 N N . PHE B 1 101 ? -14.703 24.375 -1.052 1 91.38 101 PHE B N 1
ATOM 5560 C CA . PHE B 1 101 ? -14.672 25.766 -1.472 1 91.38 101 PHE B CA 1
ATOM 5561 C C . PHE B 1 101 ? -13.586 25.984 -2.521 1 91.38 101 PHE B C 1
ATOM 5563 O O . PHE B 1 101 ? -13.711 26.875 -3.363 1 91.38 101 PHE B O 1
ATOM 5570 N N . GLY B 1 102 ? -12.562 25.203 -2.416 1 91.56 102 GLY B N 1
ATOM 5571 C CA . GLY B 1 102 ? -11.555 25.25 -3.457 1 91.56 102 GLY B CA 1
ATOM 5572 C C . GLY B 1 102 ? -12.078 24.844 -4.82 1 91.56 102 GLY B C 1
ATOM 5573 O O . GLY B 1 102 ? -11.656 25.391 -5.844 1 91.56 102 GLY B O 1
ATOM 5574 N N . ASP B 1 103 ? -12.961 23.953 -4.812 1 91.12 103 ASP B N 1
ATOM 5575 C CA . ASP B 1 103 ? -13.508 23.422 -6.059 1 91.12 103 ASP B CA 1
ATOM 5576 C C . ASP B 1 103 ? -14.258 24.516 -6.832 1 91.12 103 ASP B C 1
ATOM 5578 O O . ASP B 1 103 ? -14.289 24.484 -8.062 1 91.12 103 ASP B O 1
ATOM 5582 N N . PHE B 1 104 ? -14.766 25.484 -6.227 1 91.38 104 PHE B N 1
ATOM 5583 C CA . PHE B 1 104 ? -15.586 26.531 -6.844 1 91.38 104 PHE B CA 1
ATOM 5584 C C . PHE B 1 104 ? -14.719 27.484 -7.645 1 91.38 104 PHE B C 1
ATOM 5586 O O . PHE B 1 104 ? -15.234 28.266 -8.453 1 91.38 104 PHE B O 1
ATOM 5593 N N . HIS B 1 105 ? -13.438 27.453 -7.391 1 89.94 105 HIS B N 1
ATOM 5594 C CA . HIS B 1 105 ? -12.57 28.391 -8.094 1 89.94 105 HIS B CA 1
ATOM 5595 C C . HIS B 1 105 ? -12.609 28.172 -9.602 1 89.94 105 HIS B C 1
ATOM 5597 O O . HIS B 1 105 ? -12.375 29.094 -10.383 1 89.94 105 HIS B O 1
ATOM 5603 N N . LYS B 1 106 ? -12.867 27 -10.008 1 87.88 106 LYS B N 1
ATOM 5604 C CA . LYS B 1 106 ? -12.938 26.656 -11.422 1 87.88 106 LYS B CA 1
ATOM 5605 C C . LYS B 1 106 ? -14.117 27.344 -12.094 1 87.88 106 LYS B C 1
ATOM 5607 O O . LYS B 1 106 ? -14.016 27.781 -13.25 1 87.88 106 LYS B O 1
ATOM 5612 N N . SER B 1 107 ? -15.18 27.516 -11.398 1 90.88 107 SER B N 1
ATOM 5613 C CA . SER B 1 107 ? -16.391 28.078 -11.969 1 90.88 107 SER B CA 1
ATOM 5614 C C . SER B 1 107 ? -16.531 29.562 -11.648 1 90.88 107 SER B C 1
ATOM 5616 O O . SER B 1 107 ? -17.078 30.328 -12.43 1 90.88 107 SER B O 1
ATOM 5618 N N . TYR B 1 108 ? -15.961 30.016 -10.539 1 93.75 108 TYR B N 1
ATOM 5619 C CA . TYR B 1 108 ? -16.25 31.375 -10.086 1 93.75 108 TYR B CA 1
ATOM 5620 C C . TYR B 1 108 ? -14.992 32.219 -10.102 1 93.75 108 TYR B C 1
ATOM 5622 O O . TYR B 1 108 ? -15.055 33.438 -9.875 1 93.75 108 TYR B O 1
ATOM 5630 N N . GLY B 1 109 ? -13.852 31.578 -10.398 1 92.38 109 GLY B N 1
ATOM 5631 C CA . GLY B 1 109 ? -12.609 32.344 -10.477 1 92.38 109 GLY B CA 1
ATOM 5632 C C . GLY B 1 109 ? -11.805 32.312 -9.188 1 92.38 109 GLY B C 1
ATOM 5633 O O . GLY B 1 109 ? -12.172 31.609 -8.242 1 92.38 109 GLY B O 1
ATOM 5634 N N . PRO B 1 110 ? -10.719 33.094 -9.133 1 94.62 110 PRO B N 1
ATOM 5635 C CA . PRO B 1 110 ? -9.766 33 -8.023 1 94.62 110 PRO B CA 1
ATOM 5636 C C . PRO B 1 110 ? -10.227 33.812 -6.793 1 94.62 110 PRO B C 1
ATOM 5638 O O . PRO B 1 110 ? -9.617 33.688 -5.727 1 94.62 110 PRO B O 1
ATOM 5641 N N . ILE B 1 111 ? -11.242 34.656 -6.961 1 96.75 111 ILE B N 1
ATOM 5642 C CA . ILE B 1 111 ? -11.875 35.344 -5.844 1 96.75 111 ILE B CA 1
ATOM 5643 C C . ILE B 1 111 ? -13.383 35.375 -6.059 1 96.75 111 ILE B C 1
ATOM 5645 O O . ILE B 1 111 ? -13.859 35.75 -7.141 1 96.75 111 ILE B O 1
ATOM 5649 N N . TYR B 1 112 ? -14.141 35 -5.035 1 96.44 112 TYR B N 1
ATOM 5650 C CA . TYR B 1 112 ? -15.594 34.969 -5.18 1 96.44 112 TYR B CA 1
ATOM 5651 C C . TYR B 1 112 ? -16.281 35.125 -3.824 1 96.44 112 TYR B C 1
ATOM 5653 O O . TYR B 1 112 ? -15.609 35.094 -2.783 1 96.44 112 TYR B O 1
ATOM 5661 N N . GLU B 1 113 ? -17.578 35.25 -3.916 1 95.44 113 GLU B N 1
ATOM 5662 C CA . GLU B 1 113 ? -18.359 35.562 -2.717 1 95.44 113 GLU B CA 1
ATOM 5663 C C . GLU B 1 113 ? -19.344 34.438 -2.408 1 95.44 113 GLU B C 1
ATOM 5665 O O . GLU B 1 113 ? -19.906 33.812 -3.322 1 95.44 113 GLU B O 1
ATOM 5670 N N . TRP B 1 114 ? -19.422 34.125 -1.12 1 92.31 114 TRP B N 1
ATOM 5671 C CA . TRP B 1 114 ? -20.406 33.188 -0.555 1 92.31 114 TRP B CA 1
ATOM 5672 C C . TRP B 1 114 ? -21.172 33.844 0.589 1 92.31 114 TRP B C 1
ATOM 5674 O O . TRP B 1 114 ? -20.562 34.312 1.562 1 92.31 114 TRP B O 1
ATOM 5684 N N . LEU B 1 115 ? -22.484 33.938 0.403 1 88.88 115 LEU B N 1
ATOM 5685 C CA . LEU B 1 115 ? -23.328 34.5 1.44 1 88.88 115 LEU B CA 1
ATOM 5686 C C . LEU B 1 115 ? -24.031 33.406 2.244 1 88.88 115 LEU B C 1
ATOM 5688 O O . LEU B 1 115 ? -24.609 32.5 1.669 1 88.88 115 LEU B O 1
ATOM 5692 N N . THR B 1 116 ? -23.875 33.594 3.6 1 84.5 116 THR B N 1
ATOM 5693 C CA . THR B 1 116 ? -24.594 32.656 4.469 1 84.5 116 THR B CA 1
ATOM 5694 C C . THR B 1 116 ? -25.047 33.375 5.746 1 84.5 116 THR B C 1
ATOM 5696 O O . THR B 1 116 ? -24.25 34.031 6.418 1 84.5 116 THR B O 1
ATOM 5699 N N . PHE B 1 117 ? -26.312 33.281 6.047 1 78.06 117 PHE B N 1
ATOM 5700 C CA . PHE B 1 117 ? -26.969 33.875 7.215 1 78.06 117 PHE B CA 1
ATOM 5701 C C . PHE B 1 117 ? -26.578 35.344 7.367 1 78.06 117 PHE B C 1
ATOM 5703 O O . PHE B 1 117 ? -26.188 35.781 8.453 1 78.06 117 PHE B O 1
ATOM 5710 N N . GLY B 1 118 ? -26.5 35.969 6.305 1 75.81 118 GLY B N 1
ATOM 5711 C CA . GLY B 1 118 ? -26.312 37.406 6.297 1 75.81 118 GLY B CA 1
ATOM 5712 C C . GLY B 1 118 ? -24.859 37.812 6.359 1 75.81 118 GLY B C 1
ATOM 5713 O O . GLY B 1 118 ? -24.531 39 6.289 1 75.81 118 GLY B O 1
ATOM 5714 N N . VAL B 1 119 ? -24 36.906 6.488 1 83.19 119 VAL B N 1
ATOM 5715 C CA . VAL B 1 119 ? -22.578 37.188 6.531 1 83.19 119 VAL B CA 1
ATOM 5716 C C . VAL B 1 119 ? -21.938 36.906 5.168 1 83.19 119 VAL B C 1
ATOM 5718 O O . VAL B 1 119 ? -22.141 35.844 4.598 1 83.19 119 VAL B O 1
ATOM 5721 N N . THR B 1 120 ? -21.234 37.906 4.672 1 90.88 120 THR B N 1
ATOM 5722 C CA . THR B 1 120 ? -20.547 37.75 3.387 1 90.88 120 THR B CA 1
ATOM 5723 C C . THR B 1 120 ? -19.172 37.125 3.568 1 90.88 120 THR B C 1
ATOM 5725 O O . THR B 1 120 ? -18.328 37.688 4.277 1 90.88 120 THR B O 1
ATOM 5728 N N . HIS B 1 121 ? -18.984 36.031 2.945 1 93.44 121 HIS B N 1
ATOM 5729 C CA . HIS B 1 121 ? -17.688 35.344 2.904 1 93.44 121 HIS B CA 1
ATOM 5730 C C . HIS B 1 121 ? -17 35.562 1.559 1 93.44 121 HIS B C 1
ATOM 5732 O O . HIS B 1 121 ? -17.625 35.375 0.508 1 93.44 121 HIS B O 1
ATOM 5738 N N . ILE B 1 122 ? -15.797 36 1.598 1 96.31 122 ILE B N 1
ATOM 5739 C CA . ILE B 1 122 ? -14.992 36.125 0.388 1 96.31 122 ILE B CA 1
ATOM 5740 C C . ILE B 1 122 ? -13.883 35.094 0.379 1 96.31 122 ILE B C 1
ATOM 5742 O O . ILE B 1 122 ? -13.055 35.031 1.293 1 96.31 122 ILE B O 1
ATOM 5746 N N . TRP B 1 123 ? -13.844 34.281 -0.653 1 96.44 123 TRP B N 1
ATOM 5747 C CA . TRP B 1 123 ? -12.852 33.219 -0.783 1 96.44 123 TRP B CA 1
ATOM 5748 C C . TRP B 1 123 ? -11.766 33.594 -1.774 1 96.44 123 TRP B C 1
ATOM 5750 O O . TRP B 1 123 ? -12.055 33.969 -2.916 1 96.44 123 TRP B O 1
ATOM 5760 N N . ILE B 1 124 ? -10.531 33.531 -1.288 1 97.06 124 ILE B N 1
ATOM 5761 C CA . ILE B 1 124 ? -9.359 33.812 -2.105 1 97.06 124 ILE B CA 1
ATOM 5762 C C . ILE B 1 124 ? -8.617 32.5 -2.4 1 97.06 124 ILE B C 1
ATOM 5764 O O . ILE B 1 124 ? -8.172 31.828 -1.481 1 97.06 124 ILE B O 1
ATOM 5768 N N . GLU B 1 125 ? -8.391 32.219 -3.707 1 94.69 125 GLU B N 1
ATOM 5769 C CA . GLU B 1 125 ? -7.859 30.922 -4.105 1 94.69 125 GLU B CA 1
ATOM 5770 C C . GLU B 1 125 ? -6.484 31.062 -4.746 1 94.69 125 GLU B C 1
ATOM 5772 O O . GLU B 1 125 ? -5.938 30.094 -5.273 1 94.69 125 GLU B O 1
ATOM 5777 N N . ASN B 1 126 ? -5.965 32.281 -4.68 1 94.19 126 ASN B N 1
ATOM 5778 C CA . ASN B 1 126 ? -4.695 32.562 -5.34 1 94.19 126 ASN B CA 1
ATOM 5779 C C . ASN B 1 126 ? -3.764 33.375 -4.43 1 94.19 126 ASN B C 1
ATOM 5781 O O . ASN B 1 126 ? -4.207 34.25 -3.711 1 94.19 126 ASN B O 1
ATOM 5785 N N . ASP B 1 127 ? -2.455 33.062 -4.57 1 96.12 127 ASP B N 1
ATOM 5786 C CA . ASP B 1 127 ? -1.472 33.688 -3.693 1 96.12 127 ASP B CA 1
ATOM 5787 C C . ASP B 1 127 ? -1.346 35.156 -3.988 1 96.12 127 ASP B C 1
ATOM 5789 O O . ASP B 1 127 ? -1.222 35.969 -3.068 1 96.12 127 ASP B O 1
ATOM 5793 N N . LYS B 1 128 ? -1.303 35.5 -5.227 1 96.62 128 LYS B N 1
ATOM 5794 C CA . LYS B 1 128 ? -1.146 36.906 -5.605 1 96.62 128 LYS B CA 1
ATOM 5795 C C . LYS B 1 128 ? -2.258 37.75 -5.012 1 96.62 128 LYS B C 1
ATOM 5797 O O . LYS B 1 128 ? -1.993 38.812 -4.453 1 96.62 128 LYS B O 1
ATOM 5802 N N . ILE B 1 129 ? -3.451 37.344 -5.137 1 97.38 129 ILE B N 1
ATOM 5803 C CA . ILE B 1 129 ? -4.594 38.062 -4.613 1 97.38 129 ILE B CA 1
ATOM 5804 C C . ILE B 1 129 ? -4.512 38.125 -3.088 1 97.38 129 ILE B C 1
ATOM 5806 O O . ILE B 1 129 ? -4.781 39.188 -2.488 1 97.38 129 ILE B O 1
ATOM 5810 N N . ALA B 1 130 ? -4.191 37.031 -2.508 1 97.19 130 ALA B N 1
ATOM 5811 C CA . ALA B 1 130 ? -4.035 37 -1.055 1 97.19 130 ALA B CA 1
ATOM 5812 C C . ALA B 1 130 ? -3 38.031 -0.598 1 97.19 130 ALA B C 1
ATOM 5814 O O . ALA B 1 130 ? -3.221 38.75 0.38 1 97.19 130 ALA B O 1
ATOM 5815 N N . ARG B 1 131 ? -1.91 38.125 -1.244 1 97.19 131 ARG B N 1
ATOM 5816 C CA . ARG B 1 131 ? -0.869 39.094 -0.894 1 97.19 131 ARG B CA 1
ATOM 5817 C C . ARG B 1 131 ? -1.349 40.531 -1.114 1 97.19 131 ARG B C 1
ATOM 5819 O O . ARG B 1 131 ? -1.062 41.406 -0.307 1 97.19 131 ARG B O 1
ATOM 5826 N N . ASP B 1 132 ? -2.045 40.75 -2.172 1 97.5 132 ASP B N 1
ATOM 5827 C CA . ASP B 1 132 ? -2.568 42.094 -2.465 1 97.5 132 ASP B CA 1
ATOM 5828 C C . ASP B 1 132 ? -3.5 42.562 -1.355 1 97.5 132 ASP B C 1
ATOM 5830 O O . ASP B 1 132 ? -3.391 43.719 -0.897 1 97.5 132 ASP B O 1
ATOM 5834 N N . LEU B 1 133 ? -4.309 41.656 -0.947 1 97.31 133 LEU B N 1
ATOM 5835 C CA . LEU B 1 133 ? -5.367 42.062 -0.028 1 97.31 133 LEU B CA 1
ATOM 5836 C C . LEU B 1 133 ? -4.887 42 1.418 1 97.31 133 LEU B C 1
ATOM 5838 O O . LEU B 1 133 ? -5.164 42.875 2.215 1 97.31 133 LEU B O 1
ATOM 5842 N N . LEU B 1 134 ? -4.133 40.969 1.737 1 96.94 134 LEU B N 1
ATOM 5843 C CA . LEU B 1 134 ? -3.875 40.688 3.145 1 96.94 134 LEU B CA 1
ATOM 5844 C C . LEU B 1 134 ? -2.502 41.188 3.559 1 96.94 134 LEU B C 1
ATOM 5846 O O . LEU B 1 134 ? -2.209 41.312 4.754 1 96.94 134 LEU B O 1
ATOM 5850 N N . VAL B 1 135 ? -1.64 41.469 2.664 1 96.19 135 VAL B N 1
ATOM 5851 C CA . VAL B 1 135 ? -0.317 42 2.99 1 96.19 135 VAL B CA 1
ATOM 5852 C C . VAL B 1 135 ? -0.245 43.469 2.629 1 96.19 135 VAL B C 1
ATOM 5854 O O . VAL B 1 135 ? -0.166 44.344 3.512 1 96.19 135 VAL B O 1
ATOM 5857 N N . HIS B 1 136 ? -0.494 43.844 1.396 1 96.81 136 HIS B N 1
ATOM 5858 C CA . HIS B 1 136 ? -0.318 45.188 0.92 1 96.81 136 HIS B CA 1
ATOM 5859 C C . HIS B 1 136 ? -1.438 46.094 1.42 1 96.81 136 HIS B C 1
ATOM 5861 O O . HIS B 1 136 ? -1.224 47.312 1.639 1 96.81 136 HIS B O 1
ATOM 5867 N N . ARG B 1 137 ? -2.576 45.5 1.589 1 95.81 137 ARG B N 1
ATOM 5868 C CA . ARG B 1 137 ? -3.717 46.25 2.127 1 95.81 137 ARG B CA 1
ATOM 5869 C C . ARG B 1 137 ? -4.086 45.75 3.518 1 95.81 137 ARG B C 1
ATOM 5871 O O . ARG B 1 137 ? -5.258 45.781 3.904 1 95.81 137 ARG B O 1
ATOM 5878 N N . GLY B 1 138 ? -3.178 45.281 4.172 1 93.31 138 GLY B N 1
ATOM 5879 C CA . GLY B 1 138 ? -3.363 44.562 5.426 1 93.31 138 GLY B CA 1
ATOM 5880 C C . GLY B 1 138 ? -4.078 45.375 6.477 1 93.31 138 GLY B C 1
ATOM 5881 O O . GLY B 1 138 ? -4.793 44.844 7.32 1 93.31 138 GLY B O 1
ATOM 5882 N N . LYS B 1 139 ? -3.982 46.656 6.488 1 92.12 139 LYS B N 1
ATOM 5883 C CA . LYS B 1 139 ? -4.625 47.5 7.469 1 92.12 139 LYS B CA 1
ATOM 5884 C C . LYS B 1 139 ? -6.145 47.406 7.398 1 92.12 139 LYS B C 1
ATOM 5886 O O . LYS B 1 139 ? -6.832 47.562 8.406 1 92.12 139 LYS B O 1
ATOM 5891 N N . LEU B 1 140 ? -6.637 47.031 6.227 1 95.31 140 LEU B N 1
ATOM 5892 C CA . LEU B 1 140 ? -8.078 46.969 6.016 1 95.31 140 LEU B CA 1
ATOM 5893 C C . LEU B 1 140 ? -8.602 45.562 6.309 1 95.31 140 LEU B C 1
ATOM 5895 O O . LEU B 1 140 ? -9.805 45.375 6.492 1 95.31 140 LEU B O 1
ATOM 5899 N N . TYR B 1 141 ? -7.707 44.656 6.363 1 95.38 141 TYR B N 1
ATOM 5900 C CA . TYR B 1 141 ? -8.148 43.25 6.387 1 95.38 141 TYR B CA 1
ATOM 5901 C C . TYR B 1 141 ? -7.633 42.531 7.629 1 95.38 141 TYR B C 1
ATOM 5903 O O . TYR B 1 141 ? -7.52 41.312 7.645 1 95.38 141 TYR B O 1
ATOM 5911 N N . GLY B 1 142 ? -7.309 43.125 8.641 1 91.94 142 GLY B N 1
ATOM 5912 C CA . GLY B 1 142 ? -6.586 42.5 9.734 1 91.94 142 GLY B CA 1
ATOM 5913 C C . GLY B 1 142 ? -7.473 42.156 10.914 1 91.94 142 GLY B C 1
ATOM 5914 O O . GLY B 1 142 ? -7.008 41.594 11.898 1 91.94 142 GLY B O 1
ATOM 5915 N N . ASP B 1 143 ? -8.773 42.375 10.852 1 92.44 143 ASP B N 1
ATOM 5916 C CA . ASP B 1 143 ? -9.641 42.125 12 1 92.44 143 ASP B CA 1
ATOM 5917 C C . ASP B 1 143 ? -10.109 40.688 12.031 1 92.44 143 ASP B C 1
ATOM 5919 O O . ASP B 1 143 ? -9.75 39.906 11.148 1 92.44 143 ASP B O 1
ATOM 5923 N N . ARG B 1 144 ? -10.789 40.281 13.164 1 90.25 144 ARG B N 1
ATOM 5924 C CA . ARG B 1 144 ? -11.281 38.938 13.359 1 90.25 144 ARG B CA 1
ATOM 5925 C C . ARG B 1 144 ? -12.758 38.938 13.742 1 90.25 144 ARG B C 1
ATOM 5927 O O . ARG B 1 144 ? -13.281 39.938 14.203 1 90.25 144 ARG B O 1
ATOM 5934 N N . HIS B 1 145 ? -13.258 37.812 13.406 1 82.75 145 HIS B N 1
ATOM 5935 C CA . HIS B 1 145 ? -14.672 37.625 13.734 1 82.75 145 HIS B CA 1
ATOM 5936 C C . HIS B 1 145 ? -14.844 37.125 15.172 1 82.75 145 HIS B C 1
ATOM 5938 O O . HIS B 1 145 ? -14 36.406 15.688 1 82.75 145 HIS B O 1
ATOM 5944 N N . GLU B 1 146 ? -15.953 37.469 15.75 1 79.31 146 GLU B N 1
ATOM 5945 C CA . GLU B 1 146 ? -16.297 36.969 17.078 1 79.31 146 GLU B CA 1
ATOM 5946 C C . GLU B 1 146 ? -16.906 35.562 17 1 79.31 146 GLU B C 1
ATOM 5948 O O . GLU B 1 146 ? -17.875 35.375 16.266 1 79.31 146 GLU B O 1
ATOM 5953 N N . LEU B 1 147 ? -16.281 34.656 17.688 1 73.94 147 LEU B N 1
ATOM 5954 C CA . LEU B 1 147 ? -16.844 33.312 17.766 1 73.94 147 LEU B CA 1
ATOM 5955 C C . LEU B 1 147 ? -18 33.281 18.766 1 73.94 147 LEU B C 1
ATOM 5957 O O . LEU B 1 147 ? -17.812 33.594 19.938 1 73.94 147 LEU B O 1
ATOM 5961 N N . PRO B 1 148 ? -19.078 32.781 18.328 1 68.94 148 PRO B N 1
ATOM 5962 C CA . PRO B 1 148 ? -20.234 32.781 19.219 1 68.94 148 PRO B CA 1
ATOM 5963 C C . PRO B 1 148 ? -20.031 31.938 20.469 1 68.94 148 PRO B C 1
ATOM 5965 O O . PRO B 1 148 ? -20.453 32.312 21.562 1 68.94 148 PRO B O 1
ATOM 5968 N N . ALA B 1 149 ? -19.375 30.781 20.203 1 68.31 149 ALA B N 1
ATOM 5969 C CA . ALA B 1 149 ? -19.234 29.859 21.328 1 68.31 149 ALA B CA 1
ATOM 5970 C C . ALA B 1 149 ? -18.062 30.266 22.219 1 68.31 149 ALA B C 1
ATOM 5972 O O . ALA B 1 149 ? -17.891 29.734 23.312 1 68.31 149 ALA B O 1
ATOM 5973 N N . ALA B 1 150 ? -17.266 31.156 21.75 1 65.94 150 ALA B N 1
ATOM 5974 C CA . ALA B 1 150 ? -16.125 31.625 22.547 1 65.94 150 ALA B CA 1
ATOM 5975 C C . ALA B 1 150 ? -16.203 33.125 22.781 1 65.94 150 ALA B C 1
ATOM 5977 O O . ALA B 1 150 ? -15.391 33.875 22.266 1 65.94 150 ALA B O 1
ATOM 5978 N N . VAL B 1 151 ? -17.172 33.438 23.641 1 63.44 151 VAL B N 1
ATOM 5979 C CA . VAL B 1 151 ? -17.484 34.844 23.891 1 63.44 151 VAL B CA 1
ATOM 5980 C C . VAL B 1 151 ? -16.312 35.5 24.609 1 63.44 151 VAL B C 1
ATOM 5982 O O . VAL B 1 151 ? -15.75 34.969 25.547 1 63.44 151 VAL B O 1
ATOM 5985 N N . GLY B 1 152 ? -15.898 36.625 24.062 1 67.19 152 GLY B N 1
ATOM 5986 C CA . GLY B 1 152 ? -14.867 37.406 24.719 1 67.19 152 GLY B CA 1
ATOM 5987 C C . GLY B 1 152 ? -13.477 37.156 24.156 1 67.19 152 GLY B C 1
ATOM 5988 O O . GLY B 1 152 ? -12.539 37.906 24.453 1 67.19 152 GLY B O 1
ATOM 5989 N N . VAL B 1 153 ? -13.367 36.188 23.391 1 70.12 153 VAL B N 1
ATOM 5990 C CA . VAL B 1 153 ? -12.055 35.875 22.859 1 70.12 153 VAL B CA 1
ATOM 5991 C C . VAL B 1 153 ? -11.57 36.969 21.938 1 70.12 153 VAL B C 1
ATOM 5993 O O . VAL B 1 153 ? -10.406 37.375 21.984 1 70.12 153 VAL B O 1
ATOM 5996 N N . LYS B 1 154 ? -12.492 37.469 21.172 1 73.44 154 LYS B N 1
ATOM 5997 C CA . LYS B 1 154 ? -12.109 38.562 20.25 1 73.44 154 LYS B CA 1
ATOM 5998 C C . LYS B 1 154 ? -11.609 39.781 21.016 1 73.44 154 LYS B C 1
ATOM 6000 O O . LYS B 1 154 ? -10.586 40.375 20.656 1 73.44 154 LYS B O 1
ATOM 6005 N N . GLY B 1 155 ? -12.328 40.156 22.016 1 69.38 155 GLY B N 1
ATOM 6006 C CA . GLY B 1 155 ? -11.969 41.312 22.781 1 69.38 155 GLY B CA 1
ATOM 6007 C C . GLY B 1 155 ? -11.039 41 23.938 1 69.38 155 GLY B C 1
ATOM 6008 O O . GLY B 1 155 ? -10.555 41.938 24.609 1 69.38 155 GLY B O 1
ATOM 6009 N N . GLY B 1 156 ? -10.82 39.781 24.047 1 70.81 156 GLY B N 1
ATOM 6010 C CA . GLY B 1 156 ? -10.047 39.375 25.203 1 70.81 156 GLY B CA 1
ATOM 6011 C C . GLY B 1 156 ? -8.562 39.25 24.906 1 70.81 156 GLY B C 1
ATOM 6012 O O . GLY B 1 156 ? -8.062 39.781 23.938 1 70.81 156 GLY B O 1
ATOM 6013 N N . SER B 1 157 ? -7.93 38.812 25.844 1 67.62 157 SER B N 1
ATOM 6014 C CA . SER B 1 157 ? -6.473 38.75 25.781 1 67.62 157 SER B CA 1
ATOM 6015 C C . SER B 1 157 ? -5.973 37.312 25.828 1 67.62 157 SER B C 1
ATOM 6017 O O . SER B 1 157 ? -4.797 37.062 26.094 1 67.62 157 SER B O 1
ATOM 6019 N N . GLU B 1 158 ? -6.805 36.438 25.391 1 73.25 158 GLU B N 1
ATOM 6020 C CA . GLU B 1 158 ? -6.414 35.062 25.719 1 73.25 158 GLU B CA 1
ATOM 6021 C C . GLU B 1 158 ? -5.828 34.375 24.5 1 73.25 158 GLU B C 1
ATOM 6023 O O . GLU B 1 158 ? -4.914 33.531 24.625 1 73.25 158 GLU B O 1
ATOM 6028 N N . ILE B 1 159 ? -6.395 34.562 23.297 1 82.62 159 ILE B N 1
ATOM 6029 C CA . ILE B 1 159 ? -5.977 33.812 22.109 1 82.62 159 ILE B CA 1
ATOM 6030 C C . ILE B 1 159 ? -5.652 34.812 20.984 1 82.62 159 ILE B C 1
ATOM 6032 O O . ILE B 1 159 ? -6.547 35.25 20.266 1 82.62 159 ILE B O 1
ATOM 6036 N N . LEU B 1 160 ? -4.406 35 20.828 1 82.62 160 LEU B N 1
ATOM 6037 C CA . LEU B 1 160 ? -3.938 36.062 19.938 1 82.62 160 LEU B CA 1
ATOM 6038 C C . LEU B 1 160 ? -4.488 35.844 18.516 1 82.62 160 LEU B C 1
ATOM 6040 O O . LEU B 1 160 ? -4.996 36.781 17.906 1 82.62 160 LEU B O 1
ATOM 6044 N N . PRO B 1 161 ? -4.453 34.625 17.953 1 85.75 161 PRO B N 1
ATOM 6045 C CA . PRO B 1 161 ? -4.914 34.469 16.562 1 85.75 161 PRO B CA 1
ATOM 6046 C C . PRO B 1 161 ? -6.391 34.812 16.406 1 85.75 161 PRO B C 1
ATOM 6048 O O . PRO B 1 161 ? -6.84 35.094 15.281 1 85.75 161 PRO B O 1
ATOM 6051 N N . LEU B 1 162 ? -7.117 34.875 17.438 1 86.69 162 LEU B N 1
ATOM 6052 C CA . LEU B 1 162 ? -8.555 35.125 17.344 1 86.69 162 LEU B CA 1
ATOM 6053 C C . LEU B 1 162 ? -8.914 36.5 17.875 1 86.69 162 LEU B C 1
ATOM 6055 O O . LEU B 1 162 ? -10.086 36.875 17.859 1 86.69 162 LEU B O 1
ATOM 6059 N N . MET B 1 163 ? -7.922 37.219 18.219 1 88.5 163 MET B N 1
ATOM 6060 C CA . MET B 1 163 ? -8.164 38.562 18.75 1 88.5 163 MET B CA 1
ATOM 6061 C C . MET B 1 163 ? -8.461 39.562 17.625 1 88.5 163 MET B C 1
ATOM 6063 O O . MET B 1 163 ? -7.832 39.5 16.562 1 88.5 163 MET B O 1
ATOM 6067 N N . GLY B 1 164 ? -9.406 40.469 17.938 1 89.06 164 GLY B N 1
ATOM 6068 C CA . GLY B 1 164 ? -9.633 41.562 17 1 89.06 164 GLY B CA 1
ATOM 6069 C C . GLY B 1 164 ? -8.531 42.594 17.031 1 89.06 164 GLY B C 1
ATOM 6070 O O . GLY B 1 164 ? -7.809 42.719 18.031 1 89.06 164 GLY B O 1
ATOM 6071 N N . ILE B 1 165 ? -8.445 43.344 15.945 1 88.62 165 ILE B N 1
ATOM 6072 C CA . ILE B 1 165 ? -7.441 44.406 15.898 1 88.62 165 ILE B CA 1
ATOM 6073 C C . ILE B 1 165 ? -7.801 45.5 16.891 1 88.62 165 ILE B C 1
ATOM 6075 O O . ILE B 1 165 ? -8.961 45.906 17.016 1 88.62 165 ILE B O 1
ATOM 6079 N N . GLY B 1 166 ? -6.859 45.969 17.656 1 88.06 166 GLY B N 1
ATOM 6080 C CA . GLY B 1 166 ? -6.996 46.969 18.703 1 88.06 166 GLY B CA 1
ATOM 6081 C C . GLY B 1 166 ? -5.77 47.094 19.578 1 88.06 166 GLY B C 1
ATOM 6082 O O . GLY B 1 166 ? -4.723 46.5 19.281 1 88.06 166 GLY B O 1
ATOM 6083 N N . GLU B 1 167 ? -5.941 47.844 20.547 1 88.31 167 GLU B N 1
ATOM 6084 C CA . GLU B 1 167 ? -4.812 48.094 21.438 1 88.31 167 GLU B CA 1
ATOM 6085 C C . GLU B 1 167 ? -4.332 46.781 22.062 1 88.31 167 GLU B C 1
ATOM 6087 O O . GLU B 1 167 ? -3.131 46.531 22.141 1 88.31 167 GLU B O 1
ATOM 6092 N N . ASN B 1 168 ? -5.301 46 22.484 1 88.06 168 ASN B N 1
ATOM 6093 C CA . ASN B 1 168 ? -4.953 44.75 23.109 1 88.06 168 ASN B CA 1
ATOM 6094 C C . ASN B 1 168 ? -4.207 43.844 22.125 1 88.06 168 ASN B C 1
ATOM 6096 O O . ASN B 1 168 ? -3.244 43.156 22.516 1 88.06 168 ASN B O 1
ATOM 6100 N N . PHE B 1 169 ? -4.66 43.75 20.953 1 90.94 169 PHE B N 1
ATOM 6101 C CA . PHE B 1 169 ? -4.016 42.938 19.938 1 90.94 169 PHE B CA 1
ATOM 6102 C C . PHE B 1 169 ? -2.549 43.312 19.781 1 90.94 169 PHE B C 1
ATOM 6104 O O . PHE B 1 169 ? -1.67 42.469 19.781 1 90.94 169 PHE B O 1
ATOM 6111 N N . TRP B 1 170 ? -2.287 44.594 19.703 1 91.69 170 TRP B N 1
ATOM 6112 C CA . TRP B 1 170 ? -0.931 45.062 19.453 1 91.69 170 TRP B CA 1
ATOM 6113 C C . TRP B 1 170 ? -0.026 44.812 20.656 1 91.69 170 TRP B C 1
ATOM 6115 O O . TRP B 1 170 ? 1.153 44.469 20.484 1 91.69 170 TRP B O 1
ATOM 6125 N N . ARG B 1 171 ? -0.557 44.938 21.828 1 92.69 171 ARG B N 1
ATOM 6126 C CA . ARG B 1 171 ? 0.214 44.625 23.031 1 92.69 171 ARG B CA 1
ATOM 6127 C C . ARG B 1 171 ? 0.625 43.156 23.062 1 92.69 171 ARG B C 1
ATOM 6129 O O . ARG B 1 171 ? 1.781 42.844 23.344 1 92.69 171 ARG B O 1
ATOM 6136 N N . HIS B 1 172 ? -0.295 42.344 22.734 1 91.62 172 HIS B N 1
ATOM 6137 C CA . HIS B 1 172 ? -0.024 40.906 22.734 1 91.62 172 HIS B CA 1
ATOM 6138 C C . HIS B 1 172 ? 0.904 40.531 21.594 1 91.62 172 HIS B C 1
ATOM 6140 O O . HIS B 1 172 ? 1.779 39.656 21.766 1 91.62 172 HIS B O 1
ATOM 6146 N N . LYS B 1 173 ? 0.684 41.062 20.469 1 91.81 173 LYS B N 1
ATOM 6147 C CA . LYS B 1 173 ? 1.562 40.812 19.328 1 91.81 173 LYS B CA 1
ATOM 6148 C C . LYS B 1 173 ? 3.002 41.219 19.656 1 91.81 173 LYS B C 1
ATOM 6150 O O . LYS B 1 173 ? 3.939 40.469 19.312 1 91.81 173 LYS B O 1
ATOM 6155 N N . ASN B 1 174 ? 3.164 42.344 20.25 1 92.88 174 ASN B N 1
ATOM 6156 C CA . ASN B 1 174 ? 4.488 42.781 20.656 1 92.88 174 ASN B CA 1
ATOM 6157 C C . ASN B 1 174 ? 5.125 41.812 21.656 1 92.88 174 ASN B C 1
ATOM 6159 O O . ASN B 1 174 ? 6.328 41.562 21.594 1 92.88 174 ASN B O 1
ATOM 6163 N N . PHE B 1 175 ? 4.352 41.375 22.594 1 94.44 175 PHE B N 1
ATOM 6164 C CA . PHE B 1 175 ? 4.824 40.406 23.578 1 94.44 175 PHE B CA 1
ATOM 6165 C C . PHE B 1 175 ? 5.367 39.156 22.875 1 94.44 175 PHE B C 1
ATOM 6167 O O . PHE B 1 175 ? 6.48 38.719 23.156 1 94.44 175 PHE B O 1
ATOM 6174 N N . ILE B 1 176 ? 4.59 38.625 21.906 1 93.12 176 ILE B N 1
ATOM 6175 C CA . ILE B 1 176 ? 4.965 37.406 21.219 1 93.12 176 ILE B CA 1
ATOM 6176 C C . ILE B 1 176 ? 6.219 37.625 20.391 1 93.12 176 ILE B C 1
ATOM 6178 O O . ILE B 1 176 ? 7.117 36.781 20.344 1 93.12 176 ILE B O 1
ATOM 6182 N N . HIS B 1 177 ? 6.301 38.719 19.734 1 92.62 177 HIS B N 1
ATOM 6183 C CA . HIS B 1 177 ? 7.492 39.062 18.969 1 92.62 177 HIS B CA 1
ATOM 6184 C C . HIS B 1 177 ? 8.727 39.125 19.859 1 92.62 177 HIS B C 1
ATOM 6186 O O . HIS B 1 177 ? 9.805 38.656 19.453 1 92.62 177 HIS B O 1
ATOM 6192 N N . THR B 1 178 ? 8.57 39.656 21 1 94.56 178 THR B N 1
ATOM 6193 C CA . THR B 1 178 ? 9.688 39.781 21.922 1 94.56 178 THR B CA 1
ATOM 6194 C C . THR B 1 178 ? 10.164 38.438 22.406 1 94.56 178 THR B C 1
ATOM 6196 O O . THR B 1 178 ? 11.367 38.125 22.391 1 94.56 178 THR B O 1
ATOM 6199 N N . ILE B 1 179 ? 9.242 37.625 22.828 1 94.69 179 ILE B N 1
ATOM 6200 C CA . ILE B 1 179 ? 9.664 36.344 23.328 1 94.69 179 ILE B CA 1
ATOM 6201 C C . ILE B 1 179 ? 10.266 35.5 22.188 1 94.69 179 ILE B C 1
ATOM 6203 O O . ILE B 1 179 ? 11.227 34.781 22.391 1 94.69 179 ILE B O 1
ATOM 6207 N N . MET B 1 180 ? 9.742 35.656 20.984 1 93.62 180 MET B N 1
ATOM 6208 C CA . MET B 1 180 ? 10.266 34.906 19.844 1 93.62 180 MET B CA 1
ATOM 6209 C C . MET B 1 180 ? 11.656 35.406 19.453 1 93.62 180 MET B C 1
ATOM 6211 O O . MET B 1 180 ? 12.539 34.625 19.141 1 93.62 180 MET B O 1
ATOM 6215 N N . ARG B 1 181 ? 11.789 36.625 19.484 1 93.5 181 ARG B N 1
ATOM 6216 C CA . ARG B 1 181 ? 13.094 37.219 19.172 1 93.5 181 ARG B CA 1
ATOM 6217 C C . ARG B 1 181 ? 14.156 36.719 20.141 1 93.5 181 ARG B C 1
ATOM 6219 O O . ARG B 1 181 ? 15.211 36.25 19.719 1 93.5 181 ARG B O 1
ATOM 6226 N N . HIS B 1 182 ? 13.93 36.781 21.359 1 93.44 182 HIS B N 1
ATOM 6227 C CA . HIS B 1 182 ? 14.883 36.344 22.375 1 93.44 182 HIS B CA 1
ATOM 6228 C C . HIS B 1 182 ? 15.156 34.844 22.297 1 93.44 182 HIS B C 1
ATOM 6230 O O . HIS B 1 182 ? 16.312 34.406 22.359 1 93.44 182 HIS B O 1
ATOM 6236 N N . SER B 1 183 ? 14.125 34.156 22.172 1 92.5 183 SER B N 1
ATOM 6237 C CA . SER B 1 183 ? 14.289 32.688 22.156 1 92.5 183 SER B CA 1
ATOM 6238 C C . SER B 1 183 ? 14.984 32.25 20.875 1 92.5 183 SER B C 1
ATOM 6240 O O . SER B 1 183 ? 15.805 31.328 20.891 1 92.5 183 SER B O 1
ATOM 6242 N N . SER B 1 184 ? 14.648 32.844 19.766 1 91.81 184 SER B N 1
ATOM 6243 C CA . SER B 1 184 ? 15.289 32.5 18.5 1 91.81 184 SER B CA 1
ATOM 6244 C C . SER B 1 184 ? 16.781 32.812 18.531 1 91.81 184 SER B C 1
ATOM 6246 O O . SER B 1 184 ? 17.609 32.031 18.078 1 91.81 184 SER B O 1
ATOM 6248 N N . GLN B 1 185 ? 17.094 33.938 19.031 1 89.19 185 GLN B N 1
ATOM 6249 C CA . GLN B 1 185 ? 18.5 34.344 19.156 1 89.19 185 GLN B CA 1
ATOM 6250 C C . GLN B 1 185 ? 19.281 33.406 20.047 1 89.19 185 GLN B C 1
ATOM 6252 O O . GLN B 1 185 ? 20.469 33.156 19.828 1 89.19 185 GLN B O 1
ATOM 6257 N N . ALA B 1 186 ? 18.578 32.875 20.953 1 92.44 186 ALA B N 1
ATOM 6258 C CA . ALA B 1 186 ? 19.219 31.938 21.891 1 92.44 186 ALA B CA 1
ATOM 6259 C C . ALA B 1 186 ? 19.141 30.5 21.391 1 92.44 186 ALA B C 1
ATOM 6261 O O . ALA B 1 186 ? 19.469 29.562 22.109 1 92.44 186 ALA B O 1
ATOM 6262 N N . GLY B 1 187 ? 18.625 30.281 20.219 1 93.31 187 GLY B N 1
ATOM 6263 C CA . GLY B 1 187 ? 18.484 28.938 19.672 1 93.31 187 GLY B CA 1
ATOM 6264 C C . GLY B 1 187 ? 17.469 28.094 20.422 1 93.31 187 GLY B C 1
ATOM 6265 O O . GLY B 1 187 ? 17.641 26.875 20.547 1 93.31 187 GLY B O 1
ATOM 6266 N N . PHE B 1 188 ? 16.547 28.875 21.078 1 95.88 188 PHE B N 1
ATOM 6267 C CA . PHE B 1 188 ? 15.5 28.25 21.875 1 95.88 188 PHE B CA 1
ATOM 6268 C C . PHE B 1 188 ? 16.094 27.375 22.984 1 95.88 188 PHE B C 1
ATOM 6270 O O . PHE B 1 188 ? 15.547 26.312 23.297 1 95.88 188 PHE B O 1
ATOM 6277 N N . TRP B 1 189 ? 17.359 27.781 23.359 1 95.62 189 TRP B N 1
ATOM 6278 C CA . TRP B 1 189 ? 18.094 27.188 24.469 1 95.62 189 TRP B CA 1
ATOM 6279 C C . TRP B 1 189 ? 18.297 25.688 24.25 1 95.62 189 TRP B C 1
ATOM 6281 O O . TRP B 1 189 ? 18.203 24.906 25.203 1 95.62 189 TRP B O 1
ATOM 6291 N N . ASP B 1 190 ? 18.25 25.219 23.016 1 94.31 190 ASP B N 1
ATOM 6292 C CA . ASP B 1 190 ? 18.547 23.859 22.547 1 94.31 190 ASP B CA 1
ATOM 6293 C C . ASP B 1 190 ? 17.438 22.891 22.969 1 94.31 190 ASP B C 1
ATOM 6295 O O . ASP B 1 190 ? 17.656 21.672 23.016 1 94.31 190 ASP B O 1
ATOM 6299 N N . ALA B 1 191 ? 16.312 23.453 23.281 1 96.19 191 ALA B N 1
ATOM 6300 C CA . ALA B 1 191 ? 15.211 22.609 23.734 1 96.19 191 ALA B CA 1
ATOM 6301 C C . ALA B 1 191 ? 14.812 21.609 22.656 1 96.19 191 ALA B C 1
ATOM 6303 O O . ALA B 1 191 ? 14.688 20.406 22.922 1 96.19 191 ALA B O 1
ATOM 6304 N N . PRO B 1 192 ? 14.672 22.016 21.359 1 96.5 192 PRO B N 1
ATOM 6305 C CA . PRO B 1 192 ? 14.266 21.047 20.344 1 96.5 192 PRO B CA 1
ATOM 6306 C C . PRO B 1 192 ? 15.32 19.953 20.109 1 96.5 192 PRO B C 1
ATOM 6308 O O . PRO B 1 192 ? 14.977 18.781 20.047 1 96.5 192 PRO B O 1
ATOM 6311 N N . VAL B 1 193 ? 16.578 20.344 20.078 1 95.38 193 VAL B N 1
ATOM 6312 C CA . VAL B 1 193 ? 17.656 19.406 19.766 1 95.38 193 VAL B CA 1
ATOM 6313 C C . VAL B 1 193 ? 17.812 18.422 20.922 1 95.38 193 VAL B C 1
ATOM 6315 O O . VAL B 1 193 ? 18.047 17.234 20.688 1 95.38 193 VAL B O 1
ATOM 6318 N N . THR B 1 194 ? 17.703 18.969 22.125 1 96 194 THR B N 1
ATOM 6319 C CA . THR B 1 194 ? 17.766 18.094 23.297 1 96 194 THR B CA 1
ATOM 6320 C C . THR B 1 194 ? 16.609 17.094 23.281 1 96 194 THR B C 1
ATOM 6322 O O . THR B 1 194 ? 16.797 15.914 23.594 1 96 194 THR B O 1
ATOM 6325 N N . GLU B 1 195 ? 15.469 17.578 22.953 1 97.81 195 GLU B N 1
ATOM 6326 C CA . GLU B 1 195 ? 14.281 16.719 22.953 1 97.81 195 GLU B CA 1
ATOM 6327 C C . GLU B 1 195 ? 14.359 15.656 21.859 1 97.81 195 GLU B C 1
ATOM 6329 O O . GLU B 1 195 ? 13.766 14.586 21.984 1 97.81 195 GLU B O 1
ATOM 6334 N N . ASN B 1 196 ? 15.055 15.922 20.766 1 98.38 196 ASN B N 1
ATOM 6335 C CA . ASN B 1 196 ? 15.219 14.938 19.703 1 98.38 196 ASN B CA 1
ATOM 6336 C C . ASN B 1 196 ? 15.789 13.625 20.234 1 98.38 196 ASN B C 1
ATOM 6338 O O . ASN B 1 196 ? 15.375 12.547 19.812 1 98.38 196 ASN B O 1
ATOM 6342 N N . LYS B 1 197 ? 16.719 13.734 21.172 1 98.19 197 LYS B N 1
ATOM 6343 C CA . LYS B 1 197 ? 17.328 12.539 21.766 1 98.19 197 LYS B CA 1
ATOM 6344 C C . LYS B 1 197 ? 16.297 11.719 22.516 1 98.19 197 LYS B C 1
ATOM 6346 O O . LYS B 1 197 ? 16.281 10.484 22.438 1 98.19 197 LYS B O 1
ATOM 6351 N N . HIS B 1 198 ? 15.469 12.406 23.266 1 98.12 198 HIS B N 1
ATOM 6352 C CA . HIS B 1 198 ? 14.383 11.711 23.953 1 98.12 198 HIS B CA 1
ATOM 6353 C C . HIS B 1 198 ? 13.453 11.016 22.969 1 98.12 198 HIS B C 1
ATOM 6355 O O . HIS B 1 198 ? 12.992 9.898 23.219 1 98.12 198 HIS B O 1
ATOM 6361 N N . THR B 1 199 ? 13.164 11.688 21.891 1 98.44 199 THR B N 1
ATOM 6362 C CA . THR B 1 199 ? 12.242 11.164 20.891 1 98.44 199 THR B CA 1
ATOM 6363 C C . THR B 1 199 ? 12.805 9.898 20.25 1 98.44 199 THR B C 1
ATOM 6365 O O . THR B 1 199 ? 12.078 8.93 20.047 1 98.44 199 THR B O 1
ATOM 6368 N N . LEU B 1 200 ? 14.094 9.961 19.906 1 98.56 200 LEU B N 1
ATOM 6369 C CA . LEU B 1 200 ? 14.727 8.766 19.344 1 98.56 200 LEU B CA 1
ATOM 6370 C C . LEU B 1 200 ? 14.617 7.59 20.312 1 98.56 200 LEU B C 1
ATOM 6372 O O . LEU B 1 200 ? 14.336 6.465 19.891 1 98.56 200 LEU B O 1
ATOM 6376 N N . ARG B 1 201 ? 14.836 7.867 21.578 1 98.12 201 ARG B N 1
ATOM 6377 C CA . ARG B 1 201 ? 14.742 6.824 22.594 1 98.12 201 ARG B CA 1
ATOM 6378 C C . ARG B 1 201 ? 13.328 6.273 22.688 1 98.12 201 ARG B C 1
ATOM 6380 O O . ARG B 1 201 ? 13.133 5.059 22.75 1 98.12 201 ARG B O 1
ATOM 6387 N N . ARG B 1 202 ? 12.328 7.129 22.656 1 96.38 202 ARG B N 1
ATOM 6388 C CA . ARG B 1 202 ? 10.93 6.707 22.703 1 96.38 202 ARG B CA 1
ATOM 6389 C C . ARG B 1 202 ? 10.586 5.805 21.531 1 96.38 202 ARG B C 1
ATOM 6391 O O . ARG B 1 202 ? 9.93 4.777 21.688 1 96.38 202 ARG B O 1
ATOM 6398 N N . LEU B 1 203 ? 11.039 6.16 20.375 1 97.69 203 LEU B N 1
ATOM 6399 C CA . LEU B 1 203 ? 10.695 5.418 19.156 1 97.69 203 LEU B CA 1
ATOM 6400 C C . LEU B 1 203 ? 11.445 4.09 19.109 1 97.69 203 LEU B C 1
ATOM 6402 O O . LEU B 1 203 ? 10.953 3.117 18.531 1 97.69 203 LEU B O 1
ATOM 6406 N N . LEU B 1 204 ? 12.648 4.133 19.656 1 97.81 204 LEU B N 1
ATOM 6407 C CA . LEU B 1 204 ? 13.367 2.867 19.75 1 97.81 204 LEU B CA 1
ATOM 6408 C C . LEU B 1 204 ? 12.656 1.912 20.703 1 97.81 204 LEU B C 1
ATOM 6410 O O . LEU B 1 204 ? 12.492 0.729 20.406 1 97.81 204 LEU B O 1
ATOM 6414 N N . ASP B 1 205 ? 12.203 2.451 21.828 1 95.12 205 ASP B N 1
ATOM 6415 C CA . ASP B 1 205 ? 11.594 1.639 22.875 1 95.12 205 ASP B CA 1
ATOM 6416 C C . ASP B 1 205 ? 10.172 1.231 22.5 1 95.12 205 ASP B C 1
ATOM 6418 O O . ASP B 1 205 ? 9.734 0.124 22.828 1 95.12 205 ASP B O 1
ATOM 6422 N N . SER B 1 206 ? 9.461 2.131 21.922 1 92.88 206 SER B N 1
ATOM 6423 C CA . SER B 1 206 ? 8.062 1.895 21.578 1 92.88 206 SER B CA 1
ATOM 6424 C C . SER B 1 206 ? 7.738 2.385 20.172 1 92.88 206 SER B C 1
ATOM 6426 O O . SER B 1 206 ? 6.941 3.311 20 1 92.88 206 SER B O 1
ATOM 6428 N N . PRO B 1 207 ? 8.203 1.649 19.203 1 94.81 207 PRO B N 1
ATOM 6429 C CA . PRO B 1 207 ? 8.016 2.105 17.828 1 94.81 207 PRO B CA 1
ATOM 6430 C C . PRO B 1 207 ? 6.559 2.061 17.375 1 94.81 207 PRO B C 1
ATOM 6432 O O . PRO B 1 207 ? 6.16 2.807 16.484 1 94.81 207 PRO B O 1
ATOM 6435 N N . ASP B 1 208 ? 5.648 1.288 17.969 1 91.19 208 ASP B N 1
ATOM 6436 C CA . ASP B 1 208 ? 4.27 1.095 17.547 1 91.19 208 ASP B CA 1
ATOM 6437 C C . ASP B 1 208 ? 3.393 2.273 17.969 1 91.19 208 ASP B C 1
ATOM 6439 O O . ASP B 1 208 ? 2.268 2.42 17.484 1 91.19 208 ASP B O 1
ATOM 6443 N N . THR B 1 209 ? 3.896 3.143 18.828 1 91.44 209 TH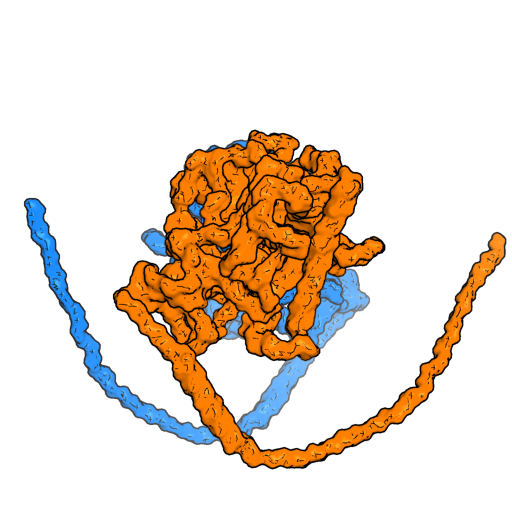R B N 1
ATOM 6444 C CA . THR B 1 209 ? 3.152 4.312 19.281 1 91.44 209 THR B CA 1
ATOM 6445 C C . THR B 1 209 ? 3.789 5.594 18.75 1 91.44 209 THR B C 1
ATOM 6447 O O . THR B 1 209 ? 3.943 6.566 19.484 1 91.44 209 THR B O 1
ATOM 6450 N N . TRP B 1 210 ? 4.168 5.551 17.5 1 95.44 210 TRP B N 1
ATOM 6451 C CA . TRP B 1 210 ? 4.922 6.664 16.938 1 95.44 210 TRP B CA 1
ATOM 6452 C C . TRP B 1 210 ? 4.117 7.957 16.984 1 95.44 210 TRP B C 1
ATOM 6454 O O . TRP B 1 210 ? 4.676 9.031 17.234 1 95.44 210 TRP B O 1
ATOM 6464 N N . SER B 1 211 ? 2.816 7.941 16.75 1 94.75 211 SER B N 1
ATOM 6465 C CA . SER B 1 211 ? 1.979 9.133 16.797 1 94.75 211 SER B CA 1
ATOM 6466 C C . SER B 1 211 ? 2.012 9.773 18.188 1 94.75 211 SER B C 1
ATOM 6468 O O . SER B 1 211 ? 2.195 10.984 18.312 1 94.75 211 SER B O 1
ATOM 6470 N N . GLU B 1 212 ? 1.865 8.977 19.172 1 92.69 212 GLU B N 1
ATOM 6471 C CA . GLU B 1 212 ? 1.961 9.438 20.547 1 92.69 212 GLU B CA 1
ATOM 6472 C C . GLU B 1 212 ? 3.33 10.047 20.828 1 92.69 212 GLU B C 1
ATOM 6474 O O . GLU B 1 212 ? 3.43 11.078 21.5 1 92.69 212 GLU B O 1
ATOM 6479 N N . SER B 1 213 ? 4.32 9.398 20.344 1 95.38 213 SER B N 1
ATOM 6480 C CA . SER B 1 213 ? 5.684 9.875 20.547 1 95.38 213 SER B CA 1
ATOM 6481 C C . SER B 1 213 ? 5.879 11.258 19.938 1 95.38 213 SER B C 1
ATOM 6483 O O . SER B 1 213 ? 6.57 12.102 20.516 1 95.38 213 SER B O 1
ATOM 6485 N N . ILE B 1 214 ? 5.297 11.484 18.812 1 96.44 214 ILE B N 1
ATOM 6486 C CA . ILE B 1 214 ? 5.441 12.766 18.125 1 96.44 214 ILE B CA 1
ATOM 6487 C C . ILE B 1 214 ? 4.695 13.852 18.875 1 96.44 214 ILE B C 1
ATOM 6489 O O . ILE B 1 214 ? 5.211 14.961 19.062 1 96.44 214 ILE B O 1
ATOM 6493 N N . ILE B 1 215 ? 3.535 13.547 19.328 1 94.12 215 ILE B N 1
ATOM 6494 C CA . ILE B 1 215 ? 2.756 14.508 20.094 1 94.12 215 ILE B CA 1
ATOM 6495 C C . ILE B 1 215 ? 3.488 14.836 21.391 1 94.12 215 ILE B C 1
ATOM 6497 O O . ILE B 1 215 ? 3.568 16 21.797 1 94.12 215 ILE B O 1
ATOM 6501 N N . THR B 1 216 ? 4.004 13.812 21.969 1 95.19 216 THR B N 1
ATOM 6502 C CA . THR B 1 216 ? 4.785 13.992 23.188 1 95.19 216 THR B CA 1
ATOM 6503 C C . THR B 1 216 ? 6 14.875 22.922 1 95.19 216 THR B C 1
ATOM 6505 O O . THR B 1 216 ? 6.316 15.758 23.719 1 95.19 216 THR B O 1
ATOM 6508 N N . HIS B 1 217 ? 6.645 14.633 21.859 1 97.62 217 HIS B N 1
ATOM 6509 C CA . HIS B 1 217 ? 7.785 15.453 21.469 1 97.62 217 HIS B CA 1
ATOM 6510 C C . HIS B 1 217 ? 7.41 16.938 21.422 1 97.62 217 HIS B C 1
ATOM 6512 O O . HIS B 1 217 ? 8.086 17.781 22.016 1 97.62 217 HIS B O 1
ATOM 6518 N N . CYS B 1 218 ? 6.391 17.219 20.75 1 96.75 218 CYS B N 1
ATOM 6519 C CA . CYS B 1 218 ? 5.961 18.609 20.578 1 96.75 218 CYS B CA 1
ATOM 6520 C C . CYS B 1 218 ? 5.578 19.219 21.922 1 96.75 218 CYS B C 1
ATOM 6522 O O . CYS B 1 218 ? 5.922 20.375 22.203 1 96.75 218 CYS B O 1
ATOM 6524 N N . ALA B 1 219 ? 4.891 18.469 22.703 1 96.31 219 ALA B N 1
ATOM 6525 C CA . ALA B 1 219 ? 4.453 18.953 24 1 96.31 219 ALA B CA 1
ATOM 6526 C C . ALA B 1 219 ? 5.645 19.25 24.906 1 96.31 219 ALA B C 1
ATOM 6528 O O . ALA B 1 219 ? 5.68 20.297 25.578 1 96.31 219 ALA B O 1
ATOM 6529 N N . ARG B 1 220 ? 6.559 18.391 24.891 1 97.31 220 ARG B N 1
ATOM 6530 C CA . ARG B 1 220 ? 7.727 18.547 25.75 1 97.31 220 ARG B CA 1
ATOM 6531 C C . ARG B 1 220 ? 8.586 19.734 25.297 1 97.31 220 ARG B C 1
ATOM 6533 O O . ARG B 1 220 ? 9.055 20.516 26.125 1 97.31 220 ARG B O 1
ATOM 6540 N N . VAL B 1 221 ? 8.773 19.859 24.031 1 97.81 221 VAL B N 1
ATOM 6541 C CA . VAL B 1 221 ? 9.602 20.953 23.5 1 97.81 221 VAL B CA 1
ATOM 6542 C C . VAL B 1 221 ? 8.992 22.297 23.891 1 97.81 221 VAL B C 1
ATOM 6544 O O . VAL B 1 221 ? 9.672 23.141 24.469 1 97.81 221 VAL B O 1
ATOM 6547 N N . VAL B 1 222 ? 7.742 22.438 23.609 1 97.31 222 VAL B N 1
ATOM 6548 C CA . VAL B 1 222 ? 7.148 23.75 23.812 1 97.31 222 VAL B CA 1
ATOM 6549 C C . VAL B 1 222 ? 6.992 24.031 25.297 1 97.31 222 VAL B C 1
ATOM 6551 O O . VAL B 1 222 ? 7.125 25.172 25.75 1 97.31 222 VAL B O 1
ATOM 6554 N N . ALA B 1 223 ? 6.754 23.031 26.094 1 97.31 223 ALA B N 1
ATOM 6555 C CA . ALA B 1 223 ? 6.684 23.219 27.531 1 97.31 223 ALA B CA 1
ATOM 6556 C C . ALA B 1 223 ? 8.016 23.703 28.094 1 97.31 223 ALA B C 1
ATOM 6558 O O . ALA B 1 223 ? 8.055 24.547 28.984 1 97.31 223 ALA B O 1
ATOM 6559 N N . THR B 1 224 ? 9.039 23.125 27.594 1 97.75 224 THR B N 1
ATOM 6560 C CA . THR B 1 224 ? 10.375 23.562 28.016 1 97.75 224 THR B CA 1
ATOM 6561 C C . THR B 1 224 ? 10.625 25.016 27.625 1 97.75 224 THR B C 1
ATOM 6563 O O . THR B 1 224 ? 11.141 25.797 28.422 1 97.75 224 THR B O 1
ATOM 6566 N N . ILE B 1 225 ? 10.234 25.359 26.469 1 97.62 225 ILE B N 1
ATOM 6567 C CA . ILE B 1 225 ? 10.477 26.703 25.969 1 97.62 225 ILE B CA 1
ATOM 6568 C C . ILE B 1 225 ? 9.586 27.703 26.719 1 97.62 225 ILE B C 1
ATOM 6570 O O . ILE B 1 225 ? 10.008 28.812 27.016 1 97.62 225 ILE B O 1
ATOM 6574 N N . ALA B 1 226 ? 8.383 27.328 27 1 97.69 226 ALA B N 1
ATOM 6575 C CA . ALA B 1 226 ? 7.387 28.219 27.594 1 97.69 226 ALA B CA 1
ATOM 6576 C C . ALA B 1 226 ? 7.621 28.391 29.094 1 97.69 226 ALA B C 1
ATOM 6578 O O . ALA B 1 226 ? 7.5 29.5 29.625 1 97.69 226 ALA B O 1
ATOM 6579 N N . TRP B 1 227 ? 8.008 27.266 29.766 1 97.94 227 TRP B N 1
ATOM 6580 C CA . TRP B 1 227 ? 7.988 27.312 31.219 1 97.94 227 TRP B CA 1
ATOM 6581 C C . TRP B 1 227 ? 9.258 26.703 31.797 1 97.94 227 TRP B C 1
ATOM 6583 O O . TRP B 1 227 ? 9.414 26.609 33.031 1 97.94 227 TRP B O 1
ATOM 6593 N N . GLY B 1 228 ? 10.141 26.203 30.984 1 97 228 GLY B N 1
ATOM 6594 C CA . GLY B 1 228 ? 11.438 25.719 31.438 1 97 228 GLY B CA 1
ATOM 6595 C C . GLY B 1 228 ? 11.383 24.281 31.953 1 97 228 GLY B C 1
ATOM 6596 O O . GLY B 1 228 ? 12.359 23.797 32.531 1 97 228 GLY B O 1
ATOM 6597 N N . ASP B 1 229 ? 10.289 23.625 31.812 1 96.12 229 ASP B N 1
ATOM 6598 C CA . ASP B 1 229 ? 10.102 22.266 32.312 1 96.12 229 ASP B CA 1
ATOM 6599 C C . ASP B 1 229 ? 9.18 21.469 31.391 1 96.12 229 ASP B C 1
ATOM 6601 O O . ASP B 1 229 ? 7.992 21.766 31.281 1 96.12 229 ASP B O 1
ATOM 6605 N N . PRO B 1 230 ? 9.711 20.344 30.828 1 96 230 PRO B N 1
ATOM 6606 C CA . PRO B 1 230 ? 8.922 19.562 29.875 1 96 230 PRO B CA 1
ATOM 6607 C C . PRO B 1 230 ? 7.711 18.891 30.531 1 96 230 PRO B C 1
ATOM 6609 O O . PRO B 1 230 ? 6.781 18.469 29.828 1 96 230 PRO B O 1
ATOM 6612 N N . LYS B 1 231 ? 7.637 18.797 31.812 1 93.12 231 LYS B N 1
ATOM 6613 C CA . LYS B 1 231 ? 6.539 18.141 32.5 1 93.12 231 LYS B CA 1
ATOM 6614 C C . LYS B 1 231 ? 5.223 18.875 32.281 1 93.12 231 LYS B C 1
ATOM 6616 O O . LYS B 1 231 ? 4.145 18.281 32.375 1 93.12 231 LYS B O 1
ATOM 6621 N N . HIS B 1 232 ? 5.332 20.172 32.031 1 95.19 232 HIS B N 1
ATOM 6622 C CA . HIS B 1 232 ? 4.129 20.969 31.812 1 95.19 232 HIS B CA 1
ATOM 6623 C C . HIS B 1 232 ? 3.459 20.594 30.484 1 95.19 232 HIS B C 1
ATOM 6625 O O . HIS B 1 232 ? 2.35 21.062 30.203 1 95.19 232 HIS B O 1
ATOM 6631 N N . GLY B 1 233 ? 4.105 19.734 29.719 1 94.56 233 GLY B N 1
ATOM 6632 C CA . GLY B 1 233 ? 3.5 19.25 28.484 1 94.56 233 GLY B CA 1
ATOM 6633 C C . GLY B 1 233 ? 2.174 18.547 28.703 1 94.56 233 GLY B C 1
ATOM 6634 O O . GLY B 1 233 ? 1.3 18.578 27.844 1 94.56 233 GLY B O 1
ATOM 6635 N N . THR B 1 234 ? 1.999 17.906 29.812 1 93.38 234 THR B N 1
ATOM 6636 C CA . THR B 1 234 ? 0.762 17.203 30.109 1 93.38 234 THR B CA 1
ATOM 6637 C C . THR B 1 234 ? -0.415 18.172 30.188 1 93.38 234 THR B C 1
ATOM 6639 O O . THR B 1 234 ? -1.538 17.812 29.812 1 93.38 234 THR B O 1
ATOM 6642 N N . LYS B 1 235 ? -0.146 19.344 30.734 1 93.56 235 LYS B N 1
ATOM 6643 C CA . LYS B 1 235 ? -1.186 20.359 30.797 1 93.56 235 LYS B CA 1
ATOM 6644 C C . LYS B 1 235 ? -1.665 20.734 29.391 1 93.56 235 LYS B C 1
ATOM 6646 O O . LYS B 1 235 ? -2.867 20.875 29.156 1 93.56 235 LYS B O 1
ATOM 6651 N N . LEU B 1 236 ? -0.713 20.828 28.531 1 92.81 236 LEU B N 1
ATOM 6652 C CA . LEU B 1 236 ? -1.042 21.188 27.156 1 92.81 236 LEU B CA 1
ATOM 6653 C C . LEU B 1 236 ? -1.792 20.047 26.469 1 92.81 236 LEU B C 1
ATOM 6655 O O . LEU B 1 236 ? -2.721 20.281 25.703 1 92.81 236 LEU B O 1
ATOM 6659 N N . LEU B 1 237 ? -1.378 18.812 26.734 1 91.69 237 LEU B N 1
ATOM 6660 C CA . LEU B 1 237 ? -2.043 17.656 26.141 1 91.69 237 LEU B CA 1
ATOM 6661 C C . LEU B 1 237 ? -3.5 17.594 26.578 1 91.69 237 LEU B C 1
ATOM 6663 O O . LEU B 1 237 ? -4.336 17 25.891 1 91.69 237 LEU B O 1
ATOM 6667 N N . THR B 1 238 ? -3.777 18.188 27.625 1 88.75 238 THR B N 1
ATOM 6668 C CA . THR B 1 238 ? -5.137 18.203 28.156 1 88.75 238 THR B CA 1
ATOM 6669 C C . THR B 1 238 ? -5.934 19.359 27.547 1 88.75 238 THR B C 1
ATOM 6671 O O . THR B 1 238 ? -7.082 19.172 27.141 1 88.75 238 THR B O 1
ATOM 6674 N N . VAL B 1 239 ? -5.328 20.453 27.406 1 88.94 239 VAL B N 1
ATOM 6675 C CA . VAL B 1 239 ? -6.027 21.688 27.062 1 88.94 239 VAL B CA 1
ATOM 6676 C C . VAL B 1 239 ? -6.223 21.75 25.547 1 88.94 239 VAL B C 1
ATOM 6678 O O . VAL B 1 239 ? -7.266 22.219 25.062 1 88.94 239 VAL B O 1
ATOM 6681 N N . VAL B 1 240 ? -5.328 21.312 24.797 1 87.5 240 VAL B N 1
ATOM 6682 C CA . VAL B 1 240 ? -5.289 21.547 23.359 1 87.5 240 VAL B CA 1
ATOM 6683 C C . VAL B 1 240 ? -6.477 20.859 22.688 1 87.5 240 VAL B C 1
ATOM 6685 O O . VAL B 1 240 ? -7.195 21.469 21.906 1 87.5 240 VAL B O 1
ATOM 6688 N N . PRO B 1 241 ? -6.719 19.578 22.984 1 84.81 241 PRO B N 1
ATOM 6689 C CA . PRO B 1 241 ? -7.859 18.938 22.312 1 84.81 241 PRO B CA 1
ATOM 6690 C C . PRO B 1 241 ? -9.188 19.625 22.641 1 84.81 241 PRO B C 1
ATOM 6692 O O . PRO B 1 241 ? -10.047 19.75 21.766 1 84.81 241 PRO B O 1
ATOM 6695 N N . GLN B 1 242 ? -9.297 20.094 23.734 1 82.19 242 GLN B N 1
ATOM 6696 C CA . GLN B 1 242 ? -10.531 20.766 24.141 1 82.19 242 GLN B CA 1
ATOM 6697 C C . GLN B 1 242 ? -10.711 22.094 23.406 1 82.19 242 GLN B C 1
ATOM 6699 O O . GLN B 1 242 ? -11.82 22.406 22.969 1 82.19 242 GLN B O 1
ATOM 6704 N N . LEU B 1 243 ? -9.703 22.703 23.344 1 81.56 243 LEU B N 1
ATOM 6705 C CA . LEU B 1 243 ? -9.773 24 22.688 1 81.56 243 LEU B CA 1
ATOM 6706 C C . LEU B 1 243 ? -10.016 23.828 21.188 1 81.56 243 LEU B C 1
ATOM 6708 O O . LEU B 1 243 ? -10.805 24.578 20.594 1 81.56 243 LEU B O 1
ATOM 6712 N N . LEU B 1 244 ? -9.305 22.953 20.625 1 82.81 244 LEU B N 1
ATOM 6713 C CA . LEU B 1 244 ? -9.461 22.734 19.203 1 82.81 244 LEU B CA 1
ATOM 6714 C C . LEU B 1 244 ? -10.883 22.297 18.859 1 82.81 244 LEU B C 1
ATOM 6716 O O . LEU B 1 244 ? -11.438 22.719 17.844 1 82.81 244 LEU B O 1
ATOM 6720 N N . LYS B 1 245 ? -11.438 21.531 19.656 1 78.81 245 LYS B N 1
ATOM 6721 C CA . LYS B 1 245 ? -12.828 21.125 19.469 1 78.81 245 LYS B CA 1
ATOM 6722 C C . LYS B 1 245 ? -13.773 22.312 19.609 1 78.81 245 LYS B C 1
ATOM 6724 O O . LYS B 1 245 ? -14.734 22.453 18.859 1 78.81 245 LYS B O 1
ATOM 6729 N N . ALA B 1 246 ? -13.461 23.125 20.469 1 76.31 246 ALA B N 1
ATOM 6730 C CA . ALA B 1 246 ? -14.328 24.25 20.797 1 76.31 246 ALA B CA 1
ATOM 6731 C C . ALA B 1 246 ? -14.328 25.281 19.656 1 76.31 246 ALA B C 1
ATOM 6733 O O . ALA B 1 246 ? -15.336 25.953 19.422 1 76.31 246 ALA B O 1
ATOM 6734 N N . VAL B 1 247 ? -13.258 25.375 19.031 1 75.88 247 VAL B N 1
ATOM 6735 C CA . VAL B 1 247 ? -13.148 26.453 18.047 1 75.88 247 VAL B CA 1
ATOM 6736 C C . VAL B 1 247 ? -13.461 25.922 16.656 1 75.88 247 VAL B C 1
ATOM 6738 O O . VAL B 1 247 ? -13.422 26.656 15.672 1 75.88 247 VAL B O 1
ATOM 6741 N N . SER B 1 248 ? -13.766 24.641 16.594 1 76.62 248 SER B N 1
ATOM 6742 C CA . SER B 1 248 ? -14.039 24.031 15.297 1 76.62 248 SER B CA 1
ATOM 6743 C C . SER B 1 248 ? -15.539 23.922 15.039 1 76.62 248 SER B C 1
ATOM 6745 O O . SER B 1 248 ? -16.328 23.812 15.977 1 76.62 248 SER B O 1
ATOM 6747 N N . PRO B 1 249 ? -15.898 23.938 13.781 1 67.88 249 PRO B N 1
ATOM 6748 C CA . PRO B 1 249 ? -17.312 23.781 13.445 1 67.88 249 PRO B CA 1
ATOM 6749 C C . PRO B 1 249 ? -17.891 22.453 13.938 1 67.88 249 PRO B C 1
ATOM 6751 O O . PRO B 1 249 ? -19.078 22.375 14.25 1 67.88 249 PRO B O 1
ATOM 6754 N N . GLU B 1 250 ? -17.078 21.469 13.977 1 66.38 250 GLU B N 1
ATOM 6755 C CA . GLU B 1 250 ? -17.516 20.156 14.445 1 66.38 250 GLU B CA 1
ATOM 6756 C C . GLU B 1 250 ? -17.75 20.172 15.953 1 66.38 250 GLU B C 1
ATOM 6758 O O . GLU B 1 250 ? -18.391 19.266 16.5 1 66.38 250 GLU B O 1
ATOM 6763 N N . GLY B 1 251 ? -17.375 21.234 16.531 1 67.69 251 GLY B N 1
ATOM 6764 C CA . GLY B 1 251 ? -17.484 21.312 17.984 1 67.69 251 GLY B CA 1
ATOM 6765 C C . GLY B 1 251 ? -18.875 21.672 18.453 1 67.69 251 GLY B C 1
ATOM 6766 O O . GLY B 1 251 ? -19.859 21.016 18.062 1 67.69 251 GLY B O 1
ATOM 6767 N N . PRO B 1 252 ? -18.922 22.641 19.297 1 70.75 252 PRO B N 1
ATOM 6768 C CA . PRO B 1 252 ? -20.203 22.953 19.922 1 70.75 252 PRO B CA 1
ATOM 6769 C C . PRO B 1 252 ? -21.234 23.469 18.906 1 70.75 252 PRO B C 1
ATOM 6771 O O . PRO B 1 252 ? -20.891 24.203 17.984 1 70.75 252 PRO B O 1
ATOM 6774 N N . LEU B 1 253 ? -22.375 23.172 19.125 1 70.12 253 LEU B N 1
ATOM 6775 C CA . LEU B 1 253 ? -23.5 23.453 18.234 1 70.12 253 LEU B CA 1
ATOM 6776 C C . LEU B 1 253 ? -23.656 24.953 18.016 1 70.12 253 LEU B C 1
ATOM 6778 O O . LEU B 1 253 ? -24 25.375 16.906 1 70.12 253 LEU B O 1
ATOM 6782 N N . PRO B 1 254 ? -23.391 25.75 18.969 1 69.69 254 PRO B N 1
ATOM 6783 C CA . PRO B 1 254 ? -23.578 27.188 18.766 1 69.69 254 PRO B CA 1
ATOM 6784 C C . PRO B 1 254 ? -22.672 27.734 17.656 1 69.69 254 PRO B C 1
ATOM 6786 O O . PRO B 1 254 ? -22.953 28.812 17.125 1 69.69 254 PRO B O 1
ATOM 6789 N N . ASN B 1 255 ? -21.625 27.047 17.422 1 70 255 ASN B N 1
ATOM 6790 C CA . ASN B 1 255 ? -20.797 27.5 16.312 1 70 255 ASN B CA 1
ATOM 6791 C C . ASN B 1 255 ? -21.547 27.422 14.977 1 70 255 ASN B C 1
ATOM 6793 O O . ASN B 1 255 ? -21.312 28.234 14.086 1 70 255 ASN B O 1
ATOM 6797 N N . LEU B 1 256 ? -22.375 26.484 15 1 67.5 256 LEU B N 1
ATOM 6798 C CA . LEU B 1 256 ? -23.203 26.328 13.812 1 67.5 256 LEU B CA 1
ATOM 6799 C C . LEU B 1 256 ? -24.484 27.141 13.938 1 67.5 256 LEU B C 1
ATOM 6801 O O . LEU B 1 256 ? -24.984 27.672 12.945 1 67.5 256 LEU B O 1
ATOM 6805 N N . LEU B 1 257 ? -24.953 27.156 15.234 1 68.88 257 LEU B N 1
ATOM 6806 C CA . LEU B 1 257 ? -26.219 27.828 15.531 1 68.88 257 LEU B CA 1
ATOM 6807 C C . LEU B 1 257 ? -26.016 28.906 16.594 1 68.88 257 LEU B C 1
ATOM 6809 O O . LEU B 1 257 ? -26.344 28.688 17.766 1 68.88 257 LEU B O 1
ATOM 6813 N N . PRO B 1 258 ? -25.703 30.125 16.281 1 70.62 258 PRO B N 1
ATOM 6814 C CA . PRO B 1 258 ? -25.297 31.156 17.219 1 70.62 258 PRO B CA 1
ATOM 6815 C C . PRO B 1 258 ? -26.438 31.609 18.141 1 70.62 258 PRO B C 1
ATOM 6817 O O . PRO B 1 258 ? -26.188 32.094 19.234 1 70.62 258 PRO B O 1
ATOM 6820 N N . PHE B 1 259 ? -27.594 31.391 17.734 1 69.12 259 PHE B N 1
ATOM 6821 C CA . PHE B 1 259 ? -28.734 31.859 18.531 1 69.12 259 PHE B CA 1
ATOM 6822 C C . PHE B 1 259 ? -28.812 31.094 19.844 1 69.12 259 PHE B C 1
ATOM 6824 O O . PHE B 1 259 ? -29.422 31.562 20.797 1 69.12 259 PHE B O 1
ATOM 6831 N N . LEU B 1 260 ? -28.109 30.016 19.891 1 72.69 260 LEU B N 1
ATOM 6832 C CA . LEU B 1 260 ? -28.125 29.188 21.094 1 72.69 260 LEU B CA 1
ATOM 6833 C C . LEU B 1 260 ? -27.359 29.844 22.219 1 72.69 260 LEU B C 1
ATOM 6835 O O . LEU B 1 260 ? -27.516 29.484 23.391 1 72.69 260 LEU B O 1
ATOM 6839 N N . MET B 1 261 ? -26.625 30.844 21.875 1 73.5 261 MET B N 1
ATOM 6840 C CA . MET B 1 261 ? -25.828 31.531 22.891 1 73.5 261 MET B CA 1
ATOM 6841 C C . MET B 1 261 ? -26.672 32.562 23.641 1 73.5 261 MET B C 1
ATOM 6843 O O . MET B 1 261 ? -26.25 33.062 24.688 1 73.5 261 MET B O 1
ATOM 6847 N N . HIS B 1 262 ? -27.797 32.781 23.219 1 72.88 262 HIS B N 1
ATOM 6848 C CA . HIS B 1 262 ? -28.688 33.719 23.906 1 72.88 262 HIS B CA 1
ATOM 6849 C C . HIS B 1 262 ? -29.359 33.031 25.094 1 72.88 262 HIS B C 1
ATOM 6851 O O . HIS B 1 262 ? -29.922 33.719 25.969 1 72.88 262 HIS B O 1
ATOM 6857 N N . LEU B 1 263 ? -29.219 31.859 25.188 1 77.81 263 LEU B N 1
ATOM 6858 C CA . LEU B 1 263 ? -29.734 31.172 26.359 1 77.81 263 LEU B CA 1
ATOM 6859 C C . LEU B 1 263 ? -29 31.609 27.625 1 77.81 263 LEU B C 1
ATOM 6861 O O . LEU B 1 263 ? -27.781 31.797 27.594 1 77.81 263 LEU B O 1
ATOM 6865 N N . PRO B 1 264 ? -29.766 31.844 28.703 1 80.25 264 PRO B N 1
ATOM 6866 C CA . PRO B 1 264 ? -29.109 32.25 29.953 1 80.25 264 PRO B CA 1
ATOM 6867 C C . PRO B 1 264 ? -28.094 31.188 30.438 1 80.25 264 PRO B C 1
ATOM 6869 O O . PRO B 1 264 ? -28.297 30 30.219 1 80.25 264 PRO B O 1
ATOM 6872 N N . ALA B 1 265 ? -27.156 31.688 31.047 1 78.88 265 ALA B N 1
ATOM 6873 C CA . ALA B 1 265 ? -26.016 30.859 31.469 1 78.88 265 ALA B CA 1
ATOM 6874 C C . ALA B 1 265 ? -26.484 29.719 32.375 1 78.88 265 ALA B C 1
ATOM 6876 O O . ALA B 1 265 ? -25.922 28.625 32.344 1 78.88 265 ALA B O 1
ATOM 6877 N N . ALA B 1 266 ? -27.484 29.984 33.094 1 78.44 266 ALA B N 1
ATOM 6878 C CA . ALA B 1 266 ? -27.938 29.016 34.094 1 78.44 266 ALA B CA 1
ATOM 6879 C C . ALA B 1 266 ? -28.5 27.766 33.406 1 78.44 266 ALA B C 1
ATOM 6881 O O . ALA B 1 266 ? -28.438 26.672 33.969 1 78.44 266 ALA B O 1
ATOM 6882 N N . ILE B 1 267 ? -28.953 27.906 32.188 1 80.5 267 ILE B N 1
ATOM 6883 C CA . ILE B 1 267 ? -29.609 26.75 31.578 1 80.5 267 ILE B CA 1
ATOM 6884 C C . ILE B 1 267 ? -28.875 26.344 30.312 1 80.5 267 ILE B C 1
ATOM 6886 O O . ILE B 1 267 ? -29.234 25.359 29.656 1 80.5 267 ILE B O 1
ATOM 6890 N N . SER B 1 268 ? -27.891 27.094 29.984 1 83.56 268 SER B N 1
ATOM 6891 C CA . SER B 1 268 ? -27.203 26.797 28.734 1 83.56 268 SER B CA 1
ATOM 6892 C C . SER B 1 268 ? -26.078 25.781 28.969 1 83.56 268 SER B C 1
ATOM 6894 O O . SER B 1 268 ? -25.062 26.109 29.594 1 83.56 268 SER B O 1
ATOM 6896 N N . PRO B 1 269 ? -26.266 24.609 28.469 1 82.75 269 PRO B N 1
ATOM 6897 C CA . PRO B 1 269 ? -25.172 23.641 28.594 1 82.75 269 PRO B CA 1
ATOM 6898 C C . PRO B 1 269 ? -23.922 24.062 27.844 1 82.75 269 PRO B C 1
ATOM 6900 O O . PRO B 1 269 ? -22.812 23.672 28.203 1 82.75 269 PRO B O 1
ATOM 6903 N N . PHE B 1 270 ? -24.078 24.828 26.922 1 82.12 270 PHE B N 1
ATOM 6904 C CA . PHE B 1 270 ? -22.969 25.281 26.094 1 82.12 270 PHE B CA 1
ATOM 6905 C C . PHE B 1 270 ? -22.125 26.312 26.859 1 82.12 270 PHE B C 1
ATOM 6907 O O . PHE B 1 270 ? -20.891 26.25 26.812 1 82.12 270 PHE B O 1
ATOM 6914 N N . LYS B 1 271 ? -22.797 27.172 27.516 1 82.44 271 LYS B N 1
ATOM 6915 C CA . LYS B 1 271 ? -22.078 28.172 28.297 1 82.44 271 LYS B CA 1
ATOM 6916 C C . LYS B 1 271 ? -21.375 27.531 29.484 1 82.44 271 LYS B C 1
ATOM 6918 O O . LYS B 1 271 ? -20.281 27.969 29.875 1 82.44 271 LYS B O 1
ATOM 6923 N N . LYS B 1 272 ? -21.984 26.578 30 1 84.56 272 LYS B N 1
ATOM 6924 C CA . LYS B 1 272 ? -21.359 25.875 31.109 1 84.56 272 LYS B CA 1
ATOM 6925 C C . LYS B 1 272 ? -20.109 25.141 30.656 1 84.56 272 LYS B C 1
ATOM 6927 O O . LYS B 1 272 ? -19.078 25.156 31.328 1 84.56 272 LYS B O 1
ATOM 6932 N N . ALA B 1 273 ? -20.25 24.5 29.594 1 83.19 273 ALA B N 1
ATOM 6933 C CA . ALA B 1 273 ? -19.109 23.797 29.031 1 83.19 273 ALA B CA 1
ATOM 6934 C C . ALA B 1 273 ? -17.969 24.75 28.703 1 83.19 273 ALA B C 1
ATOM 6936 O O . ALA B 1 273 ? -16.797 24.422 28.906 1 83.19 273 ALA B O 1
ATOM 6937 N N . GLU B 1 274 ? -18.312 25.844 28.172 1 83.75 274 GLU B N 1
ATOM 6938 C CA . GLU B 1 274 ? -17.312 26.844 27.844 1 83.75 274 GLU B CA 1
ATOM 6939 C C . GLU B 1 274 ? -16.641 27.406 29.094 1 83.75 274 GLU B C 1
ATOM 6941 O O . GLU B 1 274 ? -15.43 27.641 29.094 1 83.75 274 GLU B O 1
ATOM 6946 N N . ALA B 1 275 ? -17.406 27.625 30.062 1 84.06 275 ALA B N 1
ATOM 6947 C CA . ALA B 1 275 ? -16.859 28.109 31.312 1 84.06 275 ALA B CA 1
ATOM 6948 C C . ALA B 1 275 ? -15.898 27.094 31.922 1 84.06 275 ALA B C 1
ATOM 6950 O O . ALA B 1 275 ? -14.867 27.484 32.5 1 84.06 275 ALA B O 1
ATOM 6951 N N . GLU B 1 276 ? -16.312 25.938 31.844 1 87 276 GLU B N 1
ATOM 6952 C CA . GLU B 1 276 ? -15.445 24.891 32.344 1 87 276 GLU B CA 1
ATOM 6953 C C . GLU B 1 276 ? -14.141 24.797 31.547 1 87 276 GLU B C 1
ATOM 6955 O O . GLU B 1 276 ? -13.062 24.656 32.125 1 87 276 GLU B O 1
ATOM 6960 N N . ARG B 1 277 ? -14.234 24.781 30.297 1 85.31 277 ARG B N 1
ATOM 6961 C CA . ARG B 1 277 ? -13.055 24.766 29.438 1 85.31 277 ARG B CA 1
ATOM 6962 C C . ARG B 1 277 ? -12.117 25.922 29.781 1 85.31 277 ARG B C 1
ATOM 6964 O O . ARG B 1 277 ? -10.906 25.734 29.891 1 85.31 277 ARG B O 1
ATOM 6971 N N . LYS B 1 278 ? -12.664 27.078 29.938 1 86.25 278 LYS B N 1
ATOM 6972 C CA . LYS B 1 278 ? -11.883 28.266 30.281 1 86.25 278 LYS B CA 1
ATOM 6973 C C . LYS B 1 278 ? -11.195 28.094 31.641 1 86.25 278 LYS B C 1
ATOM 6975 O O . LYS B 1 278 ? -10.047 28.516 31.812 1 86.25 278 LYS B O 1
ATOM 6980 N N . ARG B 1 279 ? -11.938 27.578 32.5 1 90.31 279 ARG B N 1
ATOM 6981 C CA . ARG B 1 279 ? -11.391 27.375 33.844 1 90.31 279 ARG B CA 1
ATOM 6982 C C . ARG B 1 279 ? -10.203 26.422 33.812 1 90.31 279 ARG B C 1
ATOM 6984 O O . ARG B 1 279 ? -9.156 26.703 34.406 1 90.31 279 ARG B O 1
ATOM 6991 N N . ILE B 1 280 ? -10.344 25.375 33.156 1 90.31 280 ILE B N 1
ATOM 6992 C CA . ILE B 1 280 ? -9.297 24.359 33.094 1 90.31 280 ILE B CA 1
ATOM 6993 C C . ILE B 1 280 ? -8.062 24.953 32.406 1 90.31 280 ILE B C 1
ATOM 6995 O O . ILE B 1 280 ? -6.938 24.75 32.906 1 90.31 280 ILE B O 1
ATOM 6999 N N . MET B 1 281 ? -8.242 25.609 31.375 1 90.69 281 MET B N 1
ATOM 7000 C CA . MET B 1 281 ? -7.133 26.25 30.672 1 90.69 281 MET B CA 1
ATOM 7001 C C . MET B 1 281 ? -6.418 27.25 31.562 1 90.69 281 MET B C 1
ATOM 7003 O O . MET B 1 281 ? -5.188 27.281 31.609 1 90.69 281 MET B O 1
ATOM 7007 N N . GLN B 1 282 ? -7.188 28.047 32.219 1 92 282 GLN B N 1
ATOM 7008 C CA . GLN B 1 282 ? -6.625 29.047 33.125 1 92 282 GLN B CA 1
ATOM 7009 C C . GLN B 1 282 ? -5.805 28.391 34.25 1 92 282 GLN B C 1
ATOM 7011 O O . GLN B 1 282 ? -4.695 28.844 34.531 1 92 282 GLN B O 1
ATOM 7016 N N . GLU B 1 283 ? -6.41 27.422 34.781 1 95.19 283 GLU B N 1
ATOM 7017 C CA . GLU B 1 283 ? -5.711 26.719 35.875 1 95.19 283 GLU B CA 1
ATOM 7018 C C . GLU B 1 283 ? -4.398 26.125 35.375 1 95.19 283 GLU B C 1
ATOM 7020 O O . GLU B 1 283 ? -3.381 26.188 36.062 1 95.19 283 GLU B O 1
ATOM 7025 N N . ALA B 1 284 ? -4.414 25.562 34.219 1 94.56 284 ALA B N 1
ATOM 7026 C CA . ALA B 1 284 ? -3.215 24.969 33.625 1 94.56 284 ALA B CA 1
ATOM 7027 C C . ALA B 1 284 ? -2.123 26.016 33.438 1 94.56 284 ALA B C 1
ATOM 7029 O O . ALA B 1 284 ? -0.976 25.812 33.844 1 94.56 284 ALA B O 1
ATOM 7030 N N . PHE B 1 285 ? -2.477 27.172 32.906 1 95.06 285 PHE B N 1
ATOM 7031 C CA . PHE B 1 285 ? -1.5 28.203 32.594 1 95.06 285 PHE B CA 1
ATOM 7032 C C . PHE B 1 285 ? -1.014 28.906 33.844 1 95.06 285 PHE B C 1
ATOM 7034 O O . PHE B 1 285 ? 0.167 29.25 33.969 1 95.06 285 PHE B O 1
ATOM 7041 N N . TYR B 1 286 ? -1.904 29.094 34.75 1 96.38 286 TYR B N 1
ATOM 7042 C CA . TYR B 1 286 ? -1.521 29.719 36 1 96.38 286 TYR B CA 1
ATOM 7043 C C . TYR B 1 286 ? -0.539 28.844 36.781 1 96.38 286 TYR B C 1
ATOM 7045 O O . TYR B 1 286 ? 0.472 29.328 37.281 1 96.38 286 TYR B O 1
ATOM 7053 N N . GLU B 1 287 ? -0.919 27.641 36.844 1 96.62 287 GLU B N 1
ATOM 7054 C CA . GLU B 1 287 ? -0.063 26.719 37.594 1 96.62 287 GLU B CA 1
ATOM 7055 C C . GLU B 1 287 ? 1.327 26.641 36.969 1 96.62 287 GLU B C 1
ATOM 7057 O O . GLU B 1 287 ? 2.33 26.578 37.688 1 96.62 287 GLU B O 1
ATOM 7062 N N . ALA B 1 288 ? 1.392 26.594 35.719 1 96.94 288 ALA B N 1
ATOM 7063 C CA . ALA B 1 288 ? 2.68 26.547 35.031 1 96.94 288 ALA B CA 1
ATOM 7064 C C . ALA B 1 288 ? 3.49 27.812 35.312 1 96.94 288 ALA B C 1
ATOM 7066 O O . ALA B 1 288 ? 4.691 27.734 35.562 1 96.94 288 ALA B O 1
ATOM 7067 N N . GLN B 1 289 ? 2.859 28.938 35.188 1 97.44 289 GLN B N 1
ATOM 7068 C CA . GLN B 1 289 ? 3.533 30.219 35.438 1 97.44 289 GLN B CA 1
ATOM 7069 C C . GLN B 1 289 ? 4.008 30.297 36.875 1 97.44 289 GLN B C 1
ATOM 7071 O O . GLN B 1 289 ? 5.117 30.766 37.156 1 97.44 289 GLN B O 1
ATOM 7076 N N . GLN B 1 290 ? 3.172 29.844 37.812 1 97.56 290 GLN B N 1
ATOM 7077 C CA . GLN B 1 290 ? 3.516 29.859 39.25 1 97.56 290 GLN B CA 1
ATOM 7078 C C . GLN B 1 290 ? 4.711 28.953 39.531 1 97.56 290 GLN B C 1
ATOM 7080 O O . GLN B 1 290 ? 5.543 29.266 40.375 1 97.56 290 GLN B O 1
ATOM 7085 N N . ASP B 1 291 ? 4.668 27.938 38.844 1 97.31 291 ASP B N 1
ATOM 7086 C CA . ASP B 1 291 ? 5.805 27.031 39 1 97.31 291 ASP B CA 1
ATOM 7087 C C . ASP B 1 291 ? 7.105 27.734 38.594 1 97.31 291 ASP B C 1
ATOM 7089 O O . ASP B 1 291 ? 8.125 27.578 39.281 1 97.31 291 ASP B O 1
ATOM 7093 N N . VAL B 1 292 ? 7.117 28.438 37.5 1 97.94 292 VAL B N 1
ATOM 7094 C CA . VAL B 1 292 ? 8.305 29.156 37.062 1 97.94 292 VAL B CA 1
ATOM 7095 C C . VAL B 1 292 ? 8.711 30.188 38.094 1 97.94 292 VAL B C 1
ATOM 7097 O O . VAL B 1 292 ? 9.891 30.328 38.406 1 97.94 292 VAL B O 1
ATOM 7100 N N . MET B 1 293 ? 7.754 30.906 38.656 1 97.75 293 MET B N 1
ATOM 7101 C CA . MET B 1 293 ? 8.023 31.906 39.688 1 97.75 293 MET B CA 1
ATOM 7102 C C . MET B 1 293 ? 8.672 31.281 40.906 1 97.75 293 MET B C 1
ATOM 7104 O O . MET B 1 293 ? 9.617 31.828 41.469 1 97.75 293 MET B O 1
ATOM 7108 N N . ALA B 1 294 ? 8.117 30.141 41.25 1 97.75 294 ALA B N 1
ATOM 7109 C CA . ALA B 1 294 ? 8.664 29.422 42.406 1 97.75 294 ALA B CA 1
ATOM 7110 C C . ALA B 1 294 ? 10.102 28.984 42.125 1 97.75 294 ALA B C 1
ATOM 7112 O O . ALA B 1 294 ? 10.961 29.094 43.031 1 97.75 294 ALA B O 1
ATOM 7113 N N . ARG B 1 295 ? 10.336 28.516 41 1 97.44 295 ARG B N 1
ATOM 7114 C CA . ARG B 1 295 ? 11.68 28.047 40.656 1 97.44 295 ARG B CA 1
ATOM 7115 C C . ARG B 1 295 ? 12.648 29.219 40.5 1 97.44 295 ARG B C 1
ATOM 7117 O O . ARG B 1 295 ? 13.836 29.094 40.812 1 97.44 295 ARG B O 1
ATOM 7124 N N . MET B 1 296 ? 12.18 30.344 40.031 1 97 296 MET B N 1
ATOM 7125 C CA . MET B 1 296 ? 13.023 31.531 39.969 1 97 296 MET B CA 1
ATOM 7126 C C . MET B 1 296 ? 13.453 31.953 41.375 1 97 296 MET B C 1
ATOM 7128 O O . MET B 1 296 ? 14.609 32.312 41.594 1 97 296 MET B O 1
ATOM 7132 N N . LYS B 1 297 ? 12.516 31.938 42.281 1 97.12 297 LYS B N 1
ATOM 7133 C CA . LYS B 1 297 ? 12.828 32.25 43.656 1 97.12 297 LYS B CA 1
ATOM 7134 C C . LYS B 1 297 ? 13.852 31.266 44.25 1 97.12 297 LYS B C 1
ATOM 7136 O O . LYS B 1 297 ? 14.719 31.656 45.031 1 97.12 297 LYS B O 1
ATOM 7141 N N . ALA B 1 298 ? 13.695 30.078 43.875 1 97.12 298 ALA B N 1
ATOM 7142 C CA . ALA B 1 298 ? 14.594 29.031 44.344 1 97.12 298 ALA B CA 1
ATOM 7143 C C . ALA B 1 298 ? 15.914 29.047 43.562 1 97.12 298 ALA B C 1
ATOM 7145 O O . ALA B 1 298 ? 16.875 28.375 43.969 1 97.12 298 ALA B O 1
ATOM 7146 N N . GLY B 1 299 ? 16.031 29.75 42.5 1 95.62 299 GLY B N 1
ATOM 7147 C CA . GLY B 1 299 ? 17.25 29.859 41.719 1 95.62 299 GLY B CA 1
ATOM 7148 C C . GLY B 1 299 ? 17.453 28.672 40.781 1 95.62 299 GLY B C 1
ATOM 7149 O O . GLY B 1 299 ? 18.578 28.406 40.344 1 95.62 299 GLY B O 1
ATOM 7150 N N . THR B 1 300 ? 16.375 27.922 40.438 1 95.88 300 THR B N 1
ATOM 7151 C CA . THR B 1 300 ? 16.5 26.703 39.625 1 95.88 300 THR B CA 1
ATOM 7152 C C . THR B 1 300 ? 15.75 26.844 38.312 1 95.88 300 THR B C 1
ATOM 7154 O O . THR B 1 300 ? 15.711 25.906 37.531 1 95.88 300 THR B O 1
ATOM 7157 N N . ALA B 1 301 ? 15.203 28 38.031 1 94.75 301 ALA B N 1
ATOM 7158 C CA . ALA B 1 301 ? 14.383 28.172 36.844 1 94.75 301 ALA B CA 1
ATOM 7159 C C . ALA B 1 301 ? 15.242 28.203 35.594 1 94.75 301 ALA B C 1
ATOM 7161 O O . ALA B 1 301 ? 16.234 28.938 35.531 1 94.75 301 ALA B O 1
ATOM 7162 N N . GLY B 1 302 ? 14.969 27.406 34.656 1 92.81 302 GLY B N 1
ATOM 7163 C CA . GLY B 1 302 ? 15.602 27.484 33.344 1 92.81 302 GLY B CA 1
ATOM 7164 C C . GLY B 1 302 ? 15.07 28.625 32.5 1 92.81 302 GLY B C 1
ATOM 7165 O O . GLY B 1 302 ? 14.086 29.281 32.875 1 92.81 302 GLY B O 1
ATOM 7166 N N . GLN B 1 303 ? 15.75 28.891 31.391 1 95.69 303 GLN B N 1
ATOM 7167 C CA . GLN B 1 303 ? 15.297 29.906 30.453 1 95.69 303 GLN B CA 1
ATOM 7168 C C . GLN B 1 303 ? 13.961 29.516 29.828 1 95.69 303 GLN B C 1
ATOM 7170 O O . GLN B 1 303 ? 13.719 28.344 29.547 1 95.69 303 GLN B O 1
ATOM 7175 N N . SER B 1 304 ? 13.094 30.5 29.703 1 97.75 304 SER B N 1
ATOM 7176 C CA . SER B 1 304 ? 11.766 30.266 29.156 1 97.75 304 SER B CA 1
ATOM 7177 C C . SER B 1 304 ? 11.078 31.562 28.766 1 97.75 304 SER B C 1
ATOM 7179 O O . SER B 1 304 ? 11.547 32.656 29.125 1 97.75 304 SER B O 1
ATOM 7181 N N . TRP B 1 305 ? 10.008 31.469 28.062 1 97.38 305 TRP B N 1
ATOM 7182 C CA . TRP B 1 305 ? 9.203 32.656 27.703 1 97.38 305 TRP B CA 1
ATOM 7183 C C . TRP B 1 305 ? 8.672 33.344 28.953 1 97.38 305 TRP B C 1
ATOM 7185 O O . TRP B 1 305 ? 8.648 34.562 29.031 1 97.38 305 TRP B O 1
ATOM 7195 N N . SER B 1 306 ? 8.242 32.531 29.891 1 97.38 306 SER B N 1
ATOM 7196 C CA . SER B 1 306 ? 7.742 33.094 31.156 1 97.38 306 SER B CA 1
ATOM 7197 C C . SER B 1 306 ? 8.828 33.875 31.875 1 97.38 306 SER B C 1
ATOM 7199 O O . SER B 1 306 ? 8.562 34.938 32.438 1 97.38 306 SER B O 1
ATOM 7201 N N . ARG B 1 307 ? 9.969 33.312 31.875 1 96.5 307 ARG B N 1
ATOM 7202 C CA . ARG B 1 307 ? 11.078 33.969 32.562 1 96.5 307 ARG B CA 1
ATOM 7203 C C . ARG B 1 307 ? 11.406 35.312 31.875 1 96.5 307 ARG B C 1
ATOM 7205 O O . ARG B 1 307 ? 11.75 36.281 32.531 1 96.5 307 ARG B O 1
ATOM 7212 N N . ILE B 1 308 ? 11.352 35.344 30.547 1 96.06 308 ILE B N 1
ATOM 7213 C CA . ILE B 1 308 ? 11.586 36.594 29.797 1 96.06 308 ILE B CA 1
ATOM 7214 C C . ILE B 1 308 ? 10.633 37.688 30.281 1 96.06 308 ILE B C 1
ATOM 7216 O O . ILE B 1 308 ? 11.031 38.812 30.453 1 96.06 308 ILE B O 1
ATOM 7220 N N . TRP B 1 309 ? 9.391 37.312 30.453 1 96.44 309 TRP B N 1
ATOM 7221 C CA . TRP B 1 309 ? 8.383 38.25 30.938 1 96.44 309 TRP B CA 1
ATOM 7222 C C . TRP B 1 309 ? 8.656 38.656 32.375 1 96.44 309 TRP B C 1
ATOM 7224 O O . TRP B 1 309 ? 8.617 39.844 32.719 1 96.44 309 TRP B O 1
ATOM 7234 N N . LEU B 1 310 ? 8.961 37.719 33.25 1 95.62 310 LEU B N 1
ATOM 7235 C CA . LEU B 1 310 ? 9.156 37.938 34.688 1 95.62 310 LEU B CA 1
ATOM 7236 C C . LEU B 1 310 ? 10.375 38.844 34.906 1 95.62 310 LEU B C 1
ATOM 7238 O O . LEU B 1 310 ? 10.391 39.625 35.844 1 95.62 310 LEU B O 1
ATOM 7242 N N . GLU B 1 311 ? 11.32 38.719 34.031 1 94.94 311 GLU B N 1
ATOM 7243 C CA . GLU B 1 311 ? 12.547 39.5 34.156 1 94.94 311 GLU B CA 1
ATOM 7244 C C . GLU B 1 311 ? 12.445 40.844 33.438 1 94.94 311 GLU B C 1
ATOM 7246 O O . GLU B 1 311 ? 13.367 41.656 33.469 1 94.94 311 GLU B O 1
ATOM 7251 N N . ASN B 1 312 ? 11.352 41.031 32.75 1 92.94 312 ASN B N 1
ATOM 7252 C CA . ASN B 1 312 ? 11.109 42.25 32 1 92.94 312 ASN B CA 1
ATOM 7253 C C . ASN B 1 312 ? 12.258 42.531 31.047 1 92.94 312 ASN B C 1
ATOM 7255 O O . ASN B 1 312 ? 12.836 43.625 31.078 1 92.94 312 ASN B O 1
ATOM 7259 N N . GLU B 1 313 ? 12.578 41.594 30.297 1 91.44 313 GLU B N 1
ATOM 7260 C CA . GLU B 1 313 ? 13.688 41.719 29.344 1 91.44 313 GLU B CA 1
ATOM 7261 C C . GLU B 1 313 ? 13.43 42.844 28.344 1 91.44 313 GLU B C 1
ATOM 7263 O O . GLU B 1 313 ? 12.305 43.344 28.219 1 91.44 313 GLU B O 1
ATOM 7268 N N . LYS B 1 314 ? 14.461 43.188 27.609 1 89.25 314 LYS B N 1
ATOM 7269 C CA . LYS B 1 314 ? 14.383 44.281 26.625 1 89.25 314 LYS B CA 1
ATOM 7270 C C . LYS B 1 314 ? 13.281 44 25.609 1 89.25 314 LYS B C 1
ATOM 7272 O O . LYS B 1 314 ? 13.188 42.906 25.047 1 89.25 314 LYS B O 1
ATOM 7277 N N . GLY B 1 315 ? 12.438 45 25.359 1 88.56 315 GLY B N 1
ATOM 7278 C CA . GLY B 1 315 ? 11.359 44.906 24.391 1 88.56 315 GLY B CA 1
ATOM 7279 C C . GLY B 1 315 ? 10.008 44.625 25.016 1 88.56 315 GLY B C 1
ATOM 7280 O O . GLY B 1 315 ? 8.977 44.781 24.375 1 88.56 315 GLY B O 1
ATOM 7281 N N . MET B 1 316 ? 10.047 44.281 26.297 1 90.69 316 MET B N 1
ATOM 7282 C CA . MET B 1 316 ? 8.812 43.938 27 1 90.69 316 MET B CA 1
ATOM 7283 C C . MET B 1 316 ? 8.031 45.188 27.391 1 90.69 316 MET B C 1
ATOM 7285 O O . MET B 1 316 ? 6.84 45.125 27.703 1 90.69 316 MET B O 1
ATOM 7289 N N . GLU B 1 317 ? 8.555 46.375 27.297 1 88.25 317 GLU B N 1
ATOM 7290 C CA . GLU B 1 317 ? 7.977 47.625 27.766 1 88.25 317 GLU B CA 1
ATOM 7291 C C . GLU B 1 317 ? 6.668 47.938 27.062 1 88.25 317 GLU B C 1
ATOM 7293 O O . GLU B 1 317 ? 5.734 48.469 27.672 1 88.25 317 GLU B O 1
ATOM 7298 N N . LYS B 1 318 ? 6.668 47.531 25.828 1 86.38 318 LYS B N 1
ATOM 7299 C CA . LYS B 1 318 ? 5.512 47.875 25.016 1 86.38 318 LYS B CA 1
ATOM 7300 C C . LYS B 1 318 ? 4.344 46.938 25.266 1 86.38 318 LYS B C 1
ATOM 7302 O O . LYS B 1 318 ? 3.189 47.281 25 1 86.38 318 LYS B O 1
ATOM 7307 N N . SER B 1 319 ? 4.574 45.781 25.75 1 88.75 319 SER B N 1
ATOM 7308 C CA . SER B 1 319 ? 3.51 44.781 25.922 1 88.75 319 SER B CA 1
ATOM 7309 C C . SER B 1 319 ? 2.65 45.094 27.141 1 88.75 319 SER B C 1
ATOM 7311 O O . SER B 1 319 ? 1.42 45.125 27.047 1 88.75 319 SER B O 1
ATOM 7313 N N . LYS B 1 320 ? 3.223 45.438 28.234 1 88.75 320 LYS B N 1
ATOM 7314 C CA . LYS B 1 320 ? 2.572 45.781 29.5 1 88.75 320 LYS B CA 1
ATOM 7315 C C . LYS B 1 320 ? 1.511 44.75 29.875 1 88.75 320 LYS B C 1
ATOM 7317 O O . LYS B 1 320 ? 0.377 45.125 30.203 1 88.75 320 LYS B O 1
ATOM 7322 N N . LEU B 1 321 ? 1.892 43.5 29.75 1 92.94 321 LEU B N 1
ATOM 7323 C CA . LEU B 1 321 ? 0.941 42.469 30.109 1 92.94 321 LEU B CA 1
ATOM 7324 C C . LEU B 1 321 ? 0.941 42.219 31.609 1 92.94 321 LEU B C 1
ATOM 7326 O O . LEU B 1 321 ? 2 42.219 32.25 1 92.94 321 LEU B O 1
ATOM 7330 N N . ASP B 1 322 ? -0.302 42.125 32.125 1 92.31 322 ASP B N 1
ATOM 7331 C CA . ASP B 1 322 ? -0.379 41.75 33.531 1 92.31 322 ASP B CA 1
ATOM 7332 C C . ASP B 1 322 ? -0.184 40.219 33.688 1 92.31 322 ASP B C 1
ATOM 7334 O O . ASP B 1 322 ? 0.123 39.531 32.719 1 92.31 322 ASP B O 1
ATOM 7338 N N . GLN B 1 323 ? -0.225 39.781 34.875 1 93.56 323 GLN B N 1
ATOM 7339 C CA . GLN B 1 323 ? 0.081 38.375 35.156 1 93.56 323 GLN B CA 1
ATOM 7340 C C . GLN B 1 323 ? -0.893 37.438 34.438 1 93.56 323 GLN B C 1
ATOM 7342 O O . GLN B 1 323 ? -0.488 36.406 33.906 1 93.56 323 GLN B O 1
ATOM 7347 N N . HIS B 1 324 ? -2.148 37.75 34.5 1 92.81 324 HIS B N 1
ATOM 7348 C CA . HIS B 1 324 ? -3.178 36.969 33.812 1 92.81 324 HIS B CA 1
ATOM 7349 C C . HIS B 1 324 ? -2.945 36.938 32.312 1 92.81 324 HIS B C 1
ATOM 7351 O O . HIS B 1 324 ? -2.941 35.844 31.719 1 92.81 324 HIS B O 1
ATOM 7357 N N . GLU B 1 325 ? -2.715 38.062 31.719 1 92.25 325 GLU B N 1
ATOM 7358 C CA . GLU B 1 325 ? -2.506 38.156 30.281 1 92.25 325 GLU B CA 1
ATOM 7359 C C . GLU B 1 325 ? -1.241 37.406 29.859 1 92.25 325 GLU B C 1
ATOM 7361 O O . GLU B 1 325 ? -1.235 36.719 28.828 1 92.25 325 GLU B O 1
ATOM 7366 N N . ALA B 1 326 ? -0.206 37.562 30.641 1 94.12 326 ALA B N 1
ATOM 7367 C CA . ALA B 1 326 ? 1.063 36.938 30.312 1 94.12 326 ALA B CA 1
ATOM 7368 C C . ALA B 1 326 ? 0.943 35.406 30.375 1 94.12 326 ALA B C 1
ATOM 7370 O O . ALA B 1 326 ? 1.495 34.688 29.531 1 94.12 326 ALA B O 1
ATOM 7371 N N . ALA B 1 327 ? 0.24 34.906 31.438 1 94.5 327 ALA B N 1
ATOM 7372 C CA . ALA B 1 327 ? 0.032 33.469 31.562 1 94.5 327 ALA B CA 1
ATOM 7373 C C . ALA B 1 327 ? -0.711 32.906 30.344 1 94.5 327 ALA B C 1
ATOM 7375 O O . ALA B 1 327 ? -0.336 31.875 29.812 1 94.5 327 ALA B O 1
ATOM 7376 N N . HIS B 1 328 ? -1.669 33.594 29.906 1 91.75 328 HIS B N 1
ATOM 7377 C CA . HIS B 1 328 ? -2.477 33.156 28.781 1 91.75 328 HIS B CA 1
ATOM 7378 C C . HIS B 1 328 ? -1.729 33.312 27.469 1 91.75 328 HIS B C 1
ATOM 7380 O O . HIS B 1 328 ? -1.854 32.469 26.562 1 91.75 328 HIS B O 1
ATOM 7386 N N . ALA B 1 329 ? -1.018 34.375 27.344 1 92.38 329 ALA B N 1
ATOM 7387 C CA . ALA B 1 329 ? -0.248 34.625 26.109 1 92.38 329 ALA B CA 1
ATOM 7388 C C . ALA B 1 329 ? 0.789 33.5 25.906 1 92.38 329 ALA B C 1
ATOM 7390 O O . ALA B 1 329 ? 0.921 32.969 24.812 1 92.38 329 ALA B O 1
ATOM 7391 N N . VAL B 1 330 ? 1.492 33.188 26.984 1 94.69 330 VAL B N 1
ATOM 7392 C CA . VAL B 1 330 ? 2.484 32.125 26.922 1 94.69 330 VAL B CA 1
ATOM 7393 C C . VAL B 1 330 ? 1.792 30.781 26.656 1 94.69 330 VAL B C 1
ATOM 7395 O O . VAL B 1 330 ? 2.232 30 25.797 1 94.69 330 VAL B O 1
ATOM 7398 N N . GLY B 1 331 ? 0.777 30.547 27.375 1 92.81 331 GLY B N 1
ATOM 7399 C CA . GLY B 1 331 ? 0.044 29.297 27.234 1 92.81 331 GLY B CA 1
ATOM 7400 C C . GLY B 1 331 ? -0.546 29.094 25.859 1 92.81 331 GLY B C 1
ATOM 7401 O O . GLY B 1 331 ? -0.41 28.016 25.281 1 92.81 331 GLY B O 1
ATOM 7402 N N . THR B 1 332 ? -1.195 30.016 25.344 1 88.56 332 THR B N 1
ATOM 7403 C CA . THR B 1 332 ? -1.867 29.891 24.062 1 88.56 332 THR B CA 1
ATOM 7404 C C . THR B 1 332 ? -0.849 29.781 22.922 1 88.56 332 THR B C 1
ATOM 7406 O O . THR B 1 332 ? -1.073 29.078 21.938 1 88.56 332 THR B O 1
ATOM 7409 N N . ASN B 1 333 ? 0.193 30.516 23.047 1 89.19 333 ASN B N 1
ATOM 7410 C CA . ASN B 1 333 ? 1.264 30.344 22.078 1 89.19 333 ASN B CA 1
ATOM 7411 C C . ASN B 1 333 ? 1.828 28.938 22.094 1 89.19 333 ASN B C 1
ATOM 7413 O O . ASN B 1 333 ? 2.246 28.406 21.062 1 89.19 333 ASN B O 1
ATOM 7417 N N . SER B 1 334 ? 1.837 28.391 23.219 1 91 334 SER B N 1
ATOM 7418 C CA . SER B 1 334 ? 2.369 27.031 23.391 1 91 334 SER B CA 1
ATOM 7419 C C . SER B 1 334 ? 1.426 25.984 22.812 1 91 334 SER B C 1
ATOM 7421 O O . SER B 1 334 ? 1.873 25 22.219 1 91 334 SER B O 1
ATOM 7423 N N . PHE B 1 335 ? 0.213 26.141 23.047 1 86.19 335 PHE B N 1
ATOM 7424 C CA . PHE B 1 335 ? -0.709 25.094 22.609 1 86.19 335 PHE B CA 1
ATOM 7425 C C . PHE B 1 335 ? -0.765 25 21.094 1 86.19 335 PHE B C 1
ATOM 7427 O O . PHE B 1 335 ? -0.844 23.906 20.531 1 86.19 335 PHE B O 1
ATOM 7434 N N . VAL B 1 336 ? -0.641 26.094 20.391 1 84.44 336 VAL B N 1
ATOM 7435 C CA . VAL B 1 336 ? -0.706 26.078 18.922 1 84.44 336 VAL B CA 1
ATOM 7436 C C . VAL B 1 336 ? 0.498 25.328 18.359 1 84.44 336 VAL B C 1
ATOM 7438 O O . VAL B 1 336 ? 0.389 24.656 17.344 1 84.44 336 VAL B O 1
ATOM 7441 N N . ALA B 1 337 ? 1.558 25.406 19.047 1 88.88 337 ALA B N 1
ATOM 7442 C CA . ALA B 1 337 ? 2.801 24.797 18.578 1 88.88 337 ALA B CA 1
ATOM 7443 C C . ALA B 1 337 ? 2.682 23.281 18.516 1 88.88 337 ALA B C 1
ATOM 7445 O O . ALA B 1 337 ? 3.227 22.641 17.609 1 88.88 337 ALA B O 1
ATOM 7446 N N . ILE B 1 338 ? 1.974 22.672 19.391 1 90.5 338 ILE B N 1
ATOM 7447 C CA . ILE B 1 338 ? 1.877 21.219 19.422 1 90.5 338 ILE B CA 1
ATOM 7448 C C . ILE B 1 338 ? 1.146 20.719 18.188 1 90.5 338 ILE B C 1
ATOM 7450 O O . ILE B 1 338 ? 1.63 19.812 17.484 1 90.5 338 ILE B O 1
ATOM 7454 N N . ALA B 1 339 ? 0.043 21.281 17.922 1 89.5 339 ALA B N 1
ATOM 7455 C CA . ALA B 1 339 ? -0.767 20.812 16.812 1 89.5 339 ALA B CA 1
ATOM 7456 C C . ALA B 1 339 ? -0.138 21.219 15.477 1 89.5 339 ALA B C 1
ATOM 7458 O O . ALA B 1 339 ? -0.114 20.422 14.531 1 89.5 339 ALA B O 1
ATOM 7459 N N . THR B 1 340 ? 0.329 22.406 15.406 1 93 340 THR B N 1
ATOM 7460 C CA . THR B 1 340 ? 0.818 22.938 14.141 1 93 340 THR B CA 1
ATOM 7461 C C . THR B 1 340 ? 2.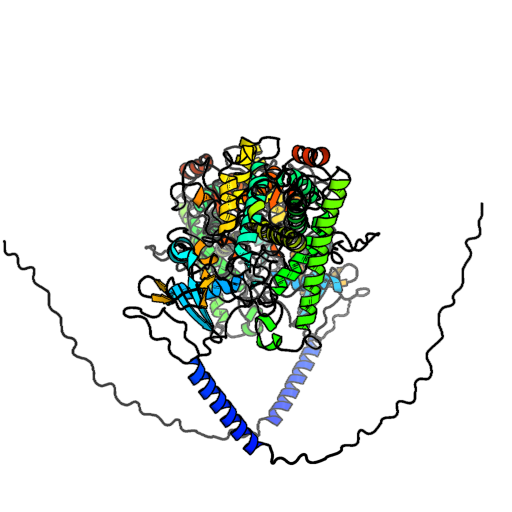164 22.328 13.773 1 93 340 THR B C 1
ATOM 7463 O O . THR B 1 340 ? 2.555 22.312 12.609 1 93 340 THR B O 1
ATOM 7466 N N . ILE B 1 341 ? 2.916 21.844 14.711 1 95.75 341 ILE B N 1
ATOM 7467 C CA . ILE B 1 341 ? 4.168 21.156 14.398 1 95.75 341 ILE B CA 1
ATOM 7468 C C . ILE B 1 341 ? 3.932 19.656 14.352 1 95.75 341 ILE B C 1
ATOM 7470 O O . ILE B 1 341 ? 4.543 18.953 13.539 1 95.75 341 ILE B O 1
ATOM 7474 N N . GLY B 1 342 ? 3.033 19.219 15.195 1 95.5 342 GLY B N 1
ATOM 7475 C CA . GLY B 1 342 ? 2.674 17.797 15.164 1 95.5 342 GLY B CA 1
ATOM 7476 C C . GLY B 1 342 ? 2.076 17.375 13.836 1 95.5 342 GLY B C 1
ATOM 7477 O O . GLY B 1 342 ? 2.314 16.25 13.375 1 95.5 342 GLY B O 1
ATOM 7478 N N . SER B 1 343 ? 1.312 18.234 13.258 1 95.69 343 SER B N 1
ATOM 7479 C CA . SER B 1 343 ? 0.619 17.922 12.008 1 95.69 343 SER B CA 1
ATOM 7480 C C . SER B 1 343 ? 1.606 17.625 10.891 1 95.69 343 SER B C 1
ATOM 7482 O O . SER B 1 343 ? 1.57 16.547 10.289 1 95.69 343 SER B O 1
ATOM 7484 N N . PRO B 1 344 ? 2.531 18.469 10.602 1 97.5 344 PRO B N 1
ATOM 7485 C CA . PRO B 1 344 ? 3.465 18.156 9.516 1 97.5 344 PRO B CA 1
ATOM 7486 C C . PRO B 1 344 ? 4.34 16.953 9.82 1 97.5 344 PRO B C 1
ATOM 7488 O O . PRO B 1 344 ? 4.742 16.234 8.906 1 97.5 344 PRO B O 1
ATOM 7491 N N . LEU B 1 345 ? 4.645 16.688 11.047 1 98.31 345 LEU B N 1
ATOM 7492 C CA . LEU B 1 345 ? 5.41 15.492 11.375 1 98.31 345 LEU B CA 1
ATOM 7493 C C . LEU B 1 345 ? 4.613 14.227 11.07 1 98.31 345 LEU B C 1
ATOM 7495 O O . LEU B 1 345 ? 5.164 13.25 10.562 1 98.31 345 LEU B O 1
ATOM 7499 N N . HIS B 1 346 ? 3.299 14.281 11.398 1 97.44 346 HIS B N 1
ATOM 7500 C CA . HIS B 1 346 ? 2.439 13.172 11 1 97.44 346 HIS B CA 1
ATOM 7501 C C . HIS B 1 346 ? 2.391 13.031 9.477 1 97.44 346 HIS B C 1
ATOM 7503 O O . HIS B 1 346 ? 2.443 11.914 8.953 1 97.44 346 HIS B O 1
ATOM 7509 N N . SER B 1 347 ? 2.33 14.141 8.836 1 97.88 347 SER B N 1
ATOM 7510 C CA . SER B 1 347 ? 2.297 14.133 7.379 1 97.88 347 SER B CA 1
ATOM 7511 C C . SER B 1 347 ? 3.6 13.586 6.797 1 97.88 347 SER B C 1
ATOM 7513 O O . SER B 1 347 ? 3.596 12.938 5.75 1 97.88 347 SER B O 1
ATOM 7515 N N . PHE B 1 348 ? 4.734 13.844 7.465 1 98.62 348 PHE B N 1
ATOM 7516 C CA . PHE B 1 348 ? 6.016 13.305 7.027 1 98.62 348 PHE B CA 1
ATOM 7517 C C . PHE B 1 348 ? 5.996 11.781 7.062 1 98.62 348 PHE B C 1
ATOM 7519 O O . PHE B 1 348 ? 6.41 11.133 6.098 1 98.62 348 PHE B O 1
ATOM 7526 N N . PHE B 1 349 ? 5.484 11.227 8.141 1 98.5 349 PHE B N 1
ATOM 7527 C CA . PHE B 1 349 ? 5.371 9.781 8.234 1 98.5 349 PHE B CA 1
ATOM 7528 C C . PHE B 1 349 ? 4.492 9.234 7.117 1 98.5 349 PHE B C 1
ATOM 7530 O O . PHE B 1 349 ? 4.82 8.219 6.5 1 98.5 349 PHE B O 1
ATOM 7537 N N . THR B 1 350 ? 3.412 9.922 6.879 1 98.12 350 THR B N 1
ATOM 7538 C CA . THR B 1 350 ? 2.512 9.523 5.801 1 98.12 350 THR B CA 1
ATOM 7539 C C . THR B 1 350 ? 3.221 9.586 4.449 1 98.12 350 THR B C 1
ATOM 7541 O O . THR B 1 350 ? 3.135 8.656 3.65 1 98.12 350 THR B O 1
ATOM 7544 N N . ALA B 1 351 ? 3.945 10.641 4.254 1 98.56 351 ALA B N 1
ATOM 7545 C CA . ALA B 1 351 ? 4.625 10.867 2.982 1 98.56 351 ALA B CA 1
ATOM 7546 C C . ALA B 1 351 ? 5.695 9.812 2.732 1 98.56 351 ALA B C 1
ATOM 7548 O O . ALA B 1 351 ? 5.75 9.219 1.653 1 98.56 351 ALA B O 1
ATOM 7549 N N . ILE B 1 352 ? 6.52 9.547 3.697 1 98.25 352 ILE B N 1
ATOM 7550 C CA . ILE B 1 352 ? 7.648 8.648 3.504 1 98.25 352 ILE B CA 1
ATOM 7551 C C . ILE B 1 352 ? 7.141 7.223 3.273 1 98.25 352 ILE B C 1
ATOM 7553 O O . ILE B 1 352 ? 7.789 6.43 2.588 1 98.25 352 ILE B O 1
ATOM 7557 N N . CYS B 1 353 ? 5.992 6.902 3.799 1 98 353 CYS B N 1
ATOM 7558 C CA . CYS B 1 353 ? 5.41 5.578 3.602 1 98 353 CYS B CA 1
ATOM 7559 C C . CYS B 1 353 ? 4.758 5.469 2.229 1 98 353 CYS B C 1
ATOM 7561 O O . CYS B 1 353 ? 4.684 4.379 1.658 1 98 353 CYS B O 1
ATOM 7563 N N . HIS B 1 354 ? 4.277 6.594 1.695 1 97.94 354 HIS B N 1
ATOM 7564 C CA . HIS B 1 354 ? 3.713 6.605 0.35 1 97.94 354 HIS B CA 1
ATOM 7565 C C . HIS B 1 354 ? 4.809 6.711 -0.706 1 97.94 354 HIS B C 1
ATOM 7567 O O . HIS B 1 354 ? 4.629 6.258 -1.839 1 97.94 354 HIS B O 1
ATOM 7573 N N . TYR B 1 355 ? 5.898 7.32 -0.357 1 97.69 355 TYR B N 1
ATOM 7574 C CA . TYR B 1 355 ? 7.008 7.57 -1.27 1 97.69 355 TYR B CA 1
ATOM 7575 C C . TYR B 1 355 ? 8.312 7.043 -0.695 1 97.69 355 TYR B C 1
ATOM 7577 O O . TYR B 1 355 ? 9.258 7.809 -0.479 1 97.69 355 TYR B O 1
ATOM 7585 N N . PRO B 1 356 ? 8.398 5.766 -0.58 1 96 356 PRO B N 1
ATOM 7586 C CA . PRO B 1 356 ? 9.555 5.168 0.093 1 96 356 PRO B CA 1
ATOM 7587 C C . PRO B 1 356 ? 10.867 5.43 -0.641 1 96 356 PRO B C 1
ATOM 7589 O O . PRO B 1 356 ? 11.945 5.301 -0.054 1 96 356 PRO B O 1
ATOM 7592 N N . SER B 1 357 ? 10.883 5.855 -1.913 1 95.31 357 SER B N 1
ATOM 7593 C CA . SER B 1 357 ? 12.094 6.121 -2.674 1 95.31 357 SER B CA 1
ATOM 7594 C C . SER B 1 357 ? 12.844 7.328 -2.117 1 95.31 357 SER B C 1
ATOM 7596 O O . SER B 1 357 ? 14.031 7.508 -2.391 1 95.31 357 SER B O 1
ATOM 7598 N N . TRP B 1 358 ? 12.172 8.125 -1.325 1 97.81 358 TRP B N 1
ATOM 7599 C CA . TRP B 1 358 ? 12.766 9.367 -0.832 1 97.81 358 TRP B CA 1
ATOM 7600 C C . TRP B 1 358 ? 13.57 9.109 0.438 1 97.81 358 TRP B C 1
ATOM 7602 O O . TRP B 1 358 ? 14.5 9.867 0.752 1 97.81 358 TRP B O 1
ATOM 7612 N N . LEU B 1 359 ? 13.234 8.094 1.208 1 97.81 359 LEU B N 1
ATOM 7613 C CA . LEU B 1 359 ? 13.914 7.887 2.484 1 97.81 359 LEU B CA 1
ATOM 7614 C C . LEU B 1 359 ? 15.414 7.699 2.279 1 97.81 359 LEU B C 1
ATOM 7616 O O . LEU B 1 359 ? 16.219 8.383 2.91 1 97.81 359 LEU B O 1
ATOM 7620 N N . PRO B 1 360 ? 15.875 6.824 1.305 1 96.44 360 PRO B N 1
ATOM 7621 C CA . PRO B 1 360 ? 17.328 6.68 1.092 1 96.44 360 PRO B CA 1
ATOM 7622 C C . PRO B 1 360 ? 17.984 7.973 0.62 1 96.44 360 PRO B C 1
ATOM 7624 O O . PRO B 1 360 ? 19.141 8.227 0.939 1 96.44 360 PRO B O 1
ATOM 7627 N N . ARG B 1 361 ? 17.281 8.766 -0.079 1 97.25 361 ARG B N 1
ATOM 7628 C CA . ARG B 1 361 ? 17.812 10.031 -0.566 1 97.25 361 ARG B CA 1
ATOM 7629 C C . ARG B 1 361 ? 18.094 10.992 0.587 1 97.25 361 ARG B C 1
ATOM 7631 O O . ARG B 1 361 ? 19.141 11.633 0.634 1 97.25 361 ARG B O 1
ATOM 7638 N N . ILE B 1 362 ? 17.141 11.109 1.511 1 98.75 362 ILE B N 1
ATOM 7639 C CA . ILE B 1 362 ? 17.312 11.961 2.678 1 98.75 362 ILE B CA 1
ATOM 7640 C C . ILE B 1 362 ? 18.453 11.43 3.545 1 98.75 362 ILE B C 1
ATOM 7642 O O . ILE B 1 362 ? 19.281 12.195 4.027 1 98.75 362 ILE B O 1
ATOM 7646 N N . GLN B 1 363 ? 18.453 10.109 3.686 1 98.56 363 GLN B N 1
ATOM 7647 C CA . GLN B 1 363 ? 19.453 9.461 4.531 1 98.56 363 GLN B CA 1
ATOM 7648 C C . GLN B 1 363 ? 20.859 9.664 3.975 1 98.56 363 GLN B C 1
ATOM 7650 O O . GLN B 1 363 ? 21.797 9.891 4.73 1 98.56 363 GLN B O 1
ATOM 7655 N N . GLU B 1 364 ? 20.969 9.562 2.656 1 98.19 364 GLU B N 1
ATOM 7656 C CA . GLU B 1 364 ? 22.281 9.781 2.037 1 98.19 364 GLU B CA 1
ATOM 7657 C C . GLU B 1 364 ? 22.828 11.156 2.385 1 98.19 364 GLU B C 1
ATOM 7659 O O . GLU B 1 364 ? 24 11.289 2.738 1 98.19 364 GLU B O 1
ATOM 7664 N N . GLU B 1 365 ? 22 12.211 2.283 1 98.69 365 GLU B N 1
ATOM 7665 C CA . GLU B 1 365 ? 22.438 13.578 2.59 1 98.69 365 GLU B CA 1
ATOM 7666 C C . GLU B 1 365 ? 22.828 13.711 4.059 1 98.69 365 GLU B C 1
ATOM 7668 O O . GLU B 1 365 ? 23.875 14.281 4.371 1 98.69 365 GLU B O 1
ATOM 7673 N N . VAL B 1 366 ? 22 13.203 4.938 1 98.75 366 VAL B N 1
ATOM 7674 C CA . VAL B 1 366 ? 22.234 13.336 6.371 1 98.75 366 VAL B CA 1
ATOM 7675 C C . VAL B 1 366 ? 23.531 12.609 6.75 1 98.75 366 VAL B C 1
ATOM 7677 O O . VAL B 1 366 ? 24.312 13.109 7.555 1 98.75 366 VAL B O 1
ATOM 7680 N N . ASP B 1 367 ? 23.734 11.43 6.176 1 98.44 367 ASP B N 1
ATOM 7681 C CA . ASP B 1 367 ? 24.953 10.672 6.449 1 98.44 367 ASP B CA 1
ATOM 7682 C C . ASP B 1 367 ? 26.188 11.422 5.945 1 98.44 367 ASP B C 1
ATOM 7684 O O . ASP B 1 367 ? 27.219 11.445 6.621 1 98.44 367 ASP B O 1
ATOM 7688 N N . ARG B 1 368 ? 26.078 11.922 4.781 1 98.5 368 ARG B N 1
ATOM 7689 C CA . ARG B 1 368 ? 27.203 12.641 4.176 1 98.5 368 ARG B CA 1
ATOM 7690 C C . ARG B 1 368 ? 27.578 13.859 5 1 98.5 368 ARG B C 1
ATOM 7692 O O . ARG B 1 368 ? 28.766 14.141 5.203 1 98.5 368 ARG B O 1
ATOM 7699 N N . VAL B 1 369 ? 26.641 14.594 5.516 1 98.56 369 VAL B N 1
ATOM 7700 C CA . VAL B 1 369 ? 26.875 15.875 6.168 1 98.56 369 VAL B CA 1
ATOM 7701 C C . VAL B 1 369 ? 27.172 15.656 7.652 1 98.56 369 VAL B C 1
ATOM 7703 O O . VAL B 1 369 ? 28.062 16.297 8.219 1 98.56 369 VAL B O 1
ATOM 7706 N N . CYS B 1 370 ? 26.438 14.75 8.328 1 98 370 CYS B N 1
ATOM 7707 C CA . CYS B 1 370 ? 26.484 14.656 9.789 1 98 370 CYS B CA 1
ATOM 7708 C C . CYS B 1 370 ? 27.297 13.445 10.227 1 98 370 CYS B C 1
ATOM 7710 O O . CYS B 1 370 ? 27.75 13.383 11.375 1 98 370 CYS B O 1
ATOM 7712 N N . GLY B 1 371 ? 27.406 12.422 9.359 1 96.38 371 GLY B N 1
ATOM 7713 C CA . GLY B 1 371 ? 28.141 11.219 9.734 1 96.38 371 GLY B CA 1
ATOM 7714 C C . GLY B 1 371 ? 27.531 10.484 10.914 1 96.38 371 GLY B C 1
ATOM 7715 O O . GLY B 1 371 ? 26.344 10.148 10.891 1 96.38 371 GLY B O 1
ATOM 7716 N N . ASP B 1 372 ? 28.312 10.461 12.078 1 93.81 372 ASP B N 1
ATOM 7717 C CA . ASP B 1 372 ? 27.875 9.633 13.195 1 93.81 372 ASP B CA 1
ATOM 7718 C C . ASP B 1 372 ? 27.281 10.484 14.312 1 93.81 372 ASP B C 1
ATOM 7720 O O . ASP B 1 372 ? 26.984 9.969 15.398 1 93.81 372 ASP B O 1
ATOM 7724 N N . ARG B 1 373 ? 27.125 11.703 14.086 1 95.12 373 ARG B N 1
ATOM 7725 C CA . ARG B 1 373 ? 26.516 12.562 15.094 1 95.12 373 ARG B CA 1
ATOM 7726 C C . ARG B 1 373 ? 25.109 12.992 14.68 1 95.12 373 ARG B C 1
ATOM 7728 O O . ARG B 1 373 ? 24.781 12.961 13.5 1 95.12 373 ARG B O 1
ATOM 7735 N N . LEU B 1 374 ? 24.328 13.422 15.617 1 96.62 374 LEU B N 1
ATOM 7736 C CA . LEU B 1 374 ? 22.969 13.883 15.328 1 96.62 374 LEU B CA 1
ATOM 7737 C C . LEU B 1 374 ? 23 15.266 14.688 1 96.62 374 LEU B C 1
ATOM 7739 O O . LEU B 1 374 ? 23.844 16.094 15.016 1 96.62 374 LEU B O 1
ATOM 7743 N N . PRO B 1 375 ? 22.078 15.516 13.789 1 97.5 375 PRO B N 1
ATOM 7744 C CA . PRO B 1 375 ? 21.984 16.828 13.141 1 97.5 375 PRO B CA 1
ATOM 7745 C C . PRO B 1 375 ? 21.625 17.938 14.109 1 97.5 375 PRO B C 1
ATOM 7747 O O . PRO B 1 375 ? 20.828 17.719 15.031 1 97.5 375 PRO B O 1
ATOM 7750 N N . THR B 1 376 ? 22.156 19.125 13.891 1 96.5 376 THR B N 1
ATOM 7751 C CA . THR B 1 376 ? 21.828 20.359 14.602 1 96.5 376 THR B CA 1
ATOM 7752 C C . THR B 1 376 ? 21.531 21.484 13.617 1 96.5 376 THR B C 1
ATOM 7754 O O . THR B 1 376 ? 21.641 21.297 12.398 1 96.5 376 THR B O 1
ATOM 7757 N N . MET B 1 377 ? 21.156 22.609 14.164 1 95.69 377 MET B N 1
ATOM 7758 C CA . MET B 1 377 ? 20.812 23.734 13.305 1 95.69 377 MET B CA 1
ATOM 7759 C C . MET B 1 377 ? 22.047 24.219 12.539 1 95.69 377 MET B C 1
ATOM 7761 O O . MET B 1 377 ? 21.906 24.797 11.453 1 95.69 377 MET B O 1
ATOM 7765 N N . LYS B 1 378 ? 23.203 23.938 12.992 1 96.25 378 LYS B N 1
ATOM 7766 C CA . LYS B 1 378 ? 24.438 24.344 12.312 1 96.25 378 LYS B CA 1
ATOM 7767 C C . LYS B 1 378 ? 24.609 23.578 11 1 96.25 378 LYS B C 1
ATOM 7769 O O . LYS B 1 378 ? 25.297 24.047 10.094 1 96.25 378 LYS B O 1
ATOM 7774 N N . ASP B 1 379 ? 23.984 22.469 10.875 1 98.06 379 ASP B N 1
ATOM 7775 C CA . ASP B 1 379 ? 24.141 21.594 9.711 1 98.06 379 ASP B CA 1
ATOM 7776 C C . ASP B 1 379 ? 23.125 21.953 8.633 1 98.06 379 ASP B C 1
ATOM 7778 O O . ASP B 1 379 ? 23.281 21.562 7.469 1 98.06 379 ASP B O 1
ATOM 7782 N N . ILE B 1 380 ? 22.062 22.672 8.953 1 97.62 380 ILE B N 1
ATOM 7783 C CA . ILE B 1 380 ? 20.859 22.797 8.141 1 97.62 380 ILE B CA 1
ATOM 7784 C C . ILE B 1 380 ? 21.188 23.5 6.82 1 97.62 380 ILE B C 1
ATOM 7786 O O . ILE B 1 380 ? 20.672 23.125 5.766 1 97.62 380 ILE B O 1
ATOM 7790 N N . PRO B 1 381 ? 22.141 24.469 6.781 1 98.06 381 PRO B N 1
ATOM 7791 C CA . PRO B 1 381 ? 22.5 25.078 5.496 1 98.06 381 PRO B CA 1
ATOM 7792 C C . PRO B 1 381 ? 23.062 24.062 4.5 1 98.06 381 PRO B C 1
ATOM 7794 O O . PRO B 1 381 ? 22.938 24.25 3.287 1 98.06 381 PRO B O 1
ATOM 7797 N N . ASN B 1 382 ? 23.531 22.938 4.973 1 98.5 382 ASN B N 1
ATOM 7798 C CA . ASN B 1 382 ? 24.109 21.906 4.105 1 98.5 382 ASN B CA 1
ATOM 7799 C C . ASN B 1 382 ? 23.141 20.75 3.896 1 98.5 382 ASN B C 1
ATOM 7801 O O . ASN B 1 382 ? 23.531 19.703 3.367 1 98.5 382 ASN B O 1
ATOM 7805 N N . LEU B 1 383 ? 21.938 20.938 4.336 1 98.69 383 LEU B N 1
ATOM 7806 C CA . LEU B 1 383 ? 20.938 19.891 4.211 1 98.69 383 LEU B CA 1
ATOM 7807 C C . LEU B 1 383 ? 19.734 20.375 3.387 1 98.69 383 LEU B C 1
ATOM 7809 O O . LEU B 1 383 ? 18.609 20.391 3.877 1 98.69 383 LEU B O 1
ATOM 7813 N N . PRO B 1 384 ? 19.984 20.688 2.139 1 98.75 384 PRO B N 1
ATOM 7814 C CA . PRO B 1 384 ? 18.875 21.188 1.312 1 98.75 384 PRO B CA 1
ATOM 7815 C C . PRO B 1 384 ? 17.797 20.156 1.091 1 98.75 384 PRO B C 1
ATOM 7817 O O . PRO B 1 384 ? 16.609 20.5 0.954 1 98.75 384 PRO B O 1
ATOM 7820 N N . VAL B 1 385 ? 18.094 18.844 1.046 1 98.88 385 VAL B N 1
ATOM 7821 C CA . VAL B 1 385 ? 17.094 17.797 0.842 1 98.88 385 VAL B CA 1
ATOM 7822 C C . VAL B 1 385 ? 16.156 17.75 2.043 1 98.88 385 VAL B C 1
ATOM 7824 O O . VAL B 1 385 ? 14.93 17.641 1.881 1 98.88 385 VAL B O 1
ATOM 7827 N N . VAL B 1 386 ? 16.719 17.891 3.26 1 98.88 386 VAL B N 1
ATOM 7828 C CA . VAL B 1 386 ? 15.898 17.906 4.465 1 98.88 386 VAL B CA 1
ATOM 7829 C C . VAL B 1 386 ? 14.961 19.109 4.426 1 98.88 386 VAL B C 1
ATOM 7831 O O . VAL B 1 386 ? 13.766 18.984 4.715 1 98.88 386 VAL B O 1
ATOM 7834 N N . ARG B 1 387 ? 15.484 20.281 4.055 1 98.81 387 ARG B N 1
ATOM 7835 C CA . ARG B 1 387 ? 14.672 21.484 3.984 1 98.81 387 ARG B CA 1
ATOM 7836 C C . ARG B 1 387 ? 13.586 21.344 2.926 1 98.81 387 ARG B C 1
ATOM 7838 O O . ARG B 1 387 ? 12.453 21.797 3.133 1 98.81 387 ARG B O 1
ATOM 7845 N N . ALA B 1 388 ? 13.93 20.734 1.823 1 98.88 388 ALA B N 1
ATOM 7846 C CA . ALA B 1 388 ? 12.969 20.516 0.747 1 98.88 388 ALA B CA 1
ATOM 7847 C C . ALA B 1 388 ? 11.844 19.594 1.192 1 98.88 388 ALA B C 1
ATOM 7849 O O . ALA B 1 388 ? 10.672 19.828 0.894 1 98.88 388 ALA B O 1
ATOM 7850 N N . VAL B 1 389 ? 12.219 18.547 1.87 1 98.81 389 VAL B N 1
ATOM 7851 C CA . VAL B 1 389 ? 11.258 17.578 2.375 1 98.81 389 VAL B CA 1
ATOM 7852 C C . VAL B 1 389 ? 10.305 18.25 3.361 1 98.81 389 VAL B C 1
ATOM 7854 O O . VAL B 1 389 ? 9.086 18.031 3.305 1 98.81 389 VAL B O 1
ATOM 7857 N N . CYS B 1 390 ? 10.805 19.031 4.238 1 98.56 390 CYS B N 1
ATOM 7858 C CA . CYS B 1 390 ? 9.992 19.75 5.211 1 98.56 390 CYS B CA 1
ATOM 7859 C C . CYS B 1 390 ? 9.023 20.688 4.512 1 98.56 390 CYS B C 1
ATOM 7861 O O . CYS B 1 390 ? 7.82 20.672 4.789 1 98.56 390 CYS B O 1
ATOM 7863 N N . LYS B 1 391 ? 9.539 21.5 3.613 1 98.5 391 LYS B N 1
ATOM 7864 C CA . LYS B 1 391 ? 8.719 22.484 2.92 1 98.5 391 LYS B CA 1
ATOM 7865 C C . LYS B 1 391 ? 7.637 21.812 2.08 1 98.5 391 LYS B C 1
ATOM 7867 O O . LYS B 1 391 ? 6.484 22.25 2.064 1 98.5 391 LYS B O 1
ATOM 7872 N N . GLU B 1 392 ? 8.039 20.75 1.371 1 98.69 392 GLU B N 1
ATOM 7873 C CA . GLU B 1 392 ? 7.07 20.016 0.554 1 98.69 392 GLU B CA 1
ATOM 7874 C C . GLU B 1 392 ? 5.988 19.375 1.417 1 98.69 392 GLU B C 1
ATOM 7876 O O . GLU B 1 392 ? 4.828 19.297 1.006 1 98.69 392 GLU B O 1
ATOM 7881 N N . THR B 1 393 ? 6.371 18.891 2.578 1 98.5 393 THR B N 1
ATOM 7882 C CA . THR B 1 393 ? 5.406 18.266 3.482 1 98.5 393 THR B CA 1
ATOM 7883 C C . THR B 1 393 ? 4.359 19.297 3.924 1 98.5 393 THR B C 1
ATOM 7885 O O . THR B 1 393 ? 3.162 19 3.934 1 98.5 393 THR B O 1
ATOM 7888 N N . LEU B 1 394 ? 4.812 20.469 4.246 1 97.69 394 LEU B N 1
ATOM 7889 C CA . LEU B 1 394 ? 3.918 21.547 4.66 1 97.69 394 LEU B CA 1
ATOM 7890 C C . LEU B 1 394 ? 3.029 22 3.504 1 97.69 394 LEU B C 1
ATOM 7892 O O . LEU B 1 394 ? 1.857 22.312 3.705 1 97.69 394 LEU B O 1
ATOM 7896 N N . ARG B 1 395 ? 3.617 22.031 2.354 1 97.38 395 ARG B N 1
ATOM 7897 C CA . ARG B 1 395 ? 2.838 22.391 1.177 1 97.38 395 ARG B CA 1
ATOM 7898 C C . ARG B 1 395 ? 1.79 21.328 0.859 1 97.38 395 ARG B C 1
ATOM 7900 O O . ARG B 1 395 ? 0.638 21.656 0.564 1 97.38 395 ARG B O 1
ATOM 7907 N N . TRP B 1 396 ? 2.193 20.094 0.899 1 97.19 396 TRP B N 1
ATOM 7908 C CA . TRP B 1 396 ? 1.384 18.938 0.532 1 97.19 396 TRP B CA 1
ATOM 7909 C C . TRP B 1 396 ? 0.182 18.797 1.459 1 97.19 396 TRP B C 1
ATOM 7911 O O . TRP B 1 396 ? -0.937 18.547 1.003 1 97.19 396 TRP B O 1
ATOM 7921 N N . ARG B 1 397 ? 0.482 19.016 2.77 1 95.94 397 ARG B N 1
ATOM 7922 C CA . ARG B 1 397 ? -0.539 18.953 3.811 1 95.94 397 ARG B CA 1
ATOM 7923 C C . ARG B 1 397 ? -0.393 20.109 4.789 1 95.94 397 ARG B C 1
ATOM 7925 O O . ARG B 1 397 ? 0.361 20.016 5.762 1 95.94 397 ARG B O 1
ATOM 7932 N N . GLN B 1 398 ? -1.218 21.031 4.586 1 94.44 398 GLN B N 1
ATOM 7933 C CA . GLN B 1 398 ? -1.169 22.172 5.488 1 94.44 398 GLN B CA 1
ATOM 7934 C C . GLN B 1 398 ? -1.845 21.859 6.82 1 94.44 398 GLN B C 1
ATOM 7936 O O . GLN B 1 398 ? -2.936 21.281 6.844 1 94.44 398 GLN B O 1
ATOM 7941 N N . PRO B 1 399 ? -1.194 22.234 7.891 1 93.88 399 PRO B N 1
ATOM 7942 C CA . PRO B 1 399 ? -1.866 22.047 9.18 1 93.88 399 PRO B CA 1
ATOM 7943 C C . PRO B 1 399 ? -3.193 22.797 9.266 1 93.88 399 PRO B C 1
ATOM 7945 O O . PRO B 1 399 ? -4.145 22.297 9.883 1 93.88 399 PRO B O 1
ATOM 7948 N N . THR B 1 400 ? -3.221 23.953 8.703 1 93.38 400 THR B N 1
ATOM 7949 C CA . THR B 1 400 ? -4.426 24.766 8.664 1 93.38 400 THR B CA 1
ATOM 7950 C C . THR B 1 400 ? -4.82 25.078 7.219 1 93.38 400 THR B C 1
ATOM 7952 O O . THR B 1 400 ? -4.531 26.156 6.711 1 93.38 400 THR B O 1
ATOM 7955 N N . PRO B 1 401 ? -5.566 24.188 6.625 1 92.88 401 PRO B N 1
ATOM 7956 C CA . PRO B 1 401 ? -5.867 24.344 5.199 1 92.88 401 PRO B CA 1
ATOM 7957 C C . PRO B 1 401 ? -6.664 25.625 4.902 1 92.88 401 PRO B C 1
ATOM 7959 O O . PRO B 1 401 ? -6.535 26.188 3.818 1 92.88 401 PRO B O 1
ATOM 7962 N N . LEU B 1 402 ? -7.473 26.094 5.844 1 90.81 402 LEU B N 1
ATOM 7963 C CA . LEU B 1 402 ? -8.297 27.266 5.598 1 90.81 402 LEU B CA 1
ATOM 7964 C C . LEU B 1 402 ? -7.809 28.453 6.426 1 90.81 402 LEU B C 1
ATOM 7966 O O . LEU B 1 402 ? -8.375 29.547 6.344 1 90.81 402 LEU B O 1
ATOM 7970 N N . GLY B 1 403 ? -6.836 28.234 7.176 1 88.44 403 GLY B N 1
ATOM 7971 C CA . GLY B 1 403 ? -6.375 29.328 8.031 1 88.44 403 GLY B CA 1
ATOM 7972 C C . GLY B 1 403 ? -7.48 29.922 8.875 1 88.44 403 GLY B C 1
ATOM 7973 O O . GLY B 1 403 ? -8.523 29.297 9.078 1 88.44 403 GLY B O 1
ATOM 7974 N N . VAL B 1 404 ? -7.191 31.062 9.477 1 88.69 404 VAL B N 1
ATOM 7975 C CA . VAL B 1 404 ? -8.172 31.844 10.227 1 88.69 404 VAL B CA 1
ATOM 7976 C C . VAL B 1 404 ? -8.664 33 9.367 1 88.69 404 VAL B C 1
ATOM 7978 O O . VAL B 1 404 ? -7.863 33.75 8.812 1 88.69 404 VAL B O 1
ATOM 7981 N N . PRO B 1 405 ? -9.914 33.156 9.258 1 92.25 405 PRO B N 1
ATOM 7982 C CA . PRO B 1 405 ? -10.445 34.188 8.383 1 92.25 405 PRO B CA 1
ATOM 7983 C C . PRO B 1 405 ? -10.156 35.594 8.891 1 92.25 405 PRO B C 1
ATOM 7985 O O . PRO B 1 405 ? -10.047 35.812 10.094 1 92.25 405 PRO B O 1
ATOM 7988 N N . HIS B 1 406 ? -10.078 36.5 7.957 1 94.88 406 HIS B N 1
ATOM 7989 C CA . HIS B 1 406 ? -9.922 37.938 8.219 1 94.88 406 HIS B CA 1
ATOM 7990 C C . HIS B 1 406 ? -11.25 38.656 8.078 1 94.88 406 HIS B C 1
ATOM 7992 O O . HIS B 1 406 ? -12.141 38.219 7.344 1 94.88 406 HIS B O 1
ATOM 7998 N N . ILE B 1 407 ? -11.367 39.75 8.781 1 94.69 407 ILE B N 1
ATOM 7999 C CA . ILE B 1 407 ? -12.539 40.594 8.625 1 94.69 407 ILE B CA 1
ATOM 8000 C C . ILE B 1 407 ? -12.117 41.969 8.109 1 94.69 407 ILE B C 1
ATOM 8002 O O . ILE B 1 407 ? -11.141 42.562 8.602 1 94.69 407 ILE B O 1
ATOM 8006 N N . THR B 1 408 ? -12.836 42.5 7.16 1 95.75 408 THR B N 1
ATOM 8007 C CA . THR B 1 408 ? -12.547 43.812 6.617 1 95.75 408 THR B CA 1
ATOM 8008 C C . THR B 1 408 ? -13.055 44.906 7.559 1 95.75 408 THR B C 1
ATOM 8010 O O . THR B 1 408 ? -14.156 44.812 8.102 1 95.75 408 THR B O 1
ATOM 8013 N N . THR B 1 409 ? -12.281 45.938 7.695 1 94.44 409 THR B N 1
ATOM 8014 C CA . THR B 1 409 ? -12.641 47.031 8.617 1 94.44 409 THR B CA 1
ATOM 8015 C C . THR B 1 409 ? -13.242 48.188 7.859 1 94.44 409 THR B C 1
ATOM 8017 O O . THR B 1 409 ? -13.875 49.062 8.461 1 94.44 409 THR B O 1
ATOM 8020 N N . GLU B 1 410 ? -13.016 48.281 6.594 1 95.19 410 GLU B N 1
ATOM 8021 C CA . GLU B 1 410 ? -13.57 49.281 5.711 1 95.19 410 GLU B CA 1
ATOM 8022 C C . GLU B 1 410 ? -13.945 48.719 4.352 1 95.19 410 GLU B C 1
ATOM 8024 O O . GLU B 1 410 ? -13.508 47.594 4.004 1 95.19 410 GLU B O 1
ATOM 8029 N N . ASP B 1 411 ? -14.805 49.469 3.668 1 94.31 411 ASP B N 1
ATOM 8030 C CA . ASP B 1 411 ? -15.102 49.094 2.287 1 94.31 411 ASP B CA 1
ATOM 8031 C C . ASP B 1 411 ? -13.852 49.188 1.413 1 94.31 411 ASP B C 1
ATOM 8033 O O . ASP B 1 411 ? -12.992 50.031 1.646 1 94.31 411 ASP B O 1
ATOM 8037 N N . ASP B 1 412 ? -13.719 48.281 0.479 1 95.38 412 ASP B N 1
ATOM 8038 C CA . ASP B 1 412 ? -12.586 48.281 -0.441 1 95.38 412 ASP B CA 1
ATOM 8039 C C . ASP B 1 412 ? -13.023 47.875 -1.847 1 95.38 412 ASP B C 1
ATOM 8041 O O . ASP B 1 412 ? -14.125 47.344 -2.035 1 95.38 412 ASP B O 1
ATOM 8045 N N . VAL B 1 413 ? -12.297 48.375 -2.826 1 95.94 413 VAL B N 1
ATOM 8046 C CA . VAL B 1 413 ? -12.469 47.938 -4.211 1 95.94 413 VAL B CA 1
ATOM 8047 C C . VAL B 1 413 ? -11.164 47.375 -4.742 1 95.94 413 VAL B C 1
ATOM 8049 O O . VAL B 1 413 ? -10.133 48.062 -4.758 1 95.94 413 VAL B O 1
ATOM 8052 N N . TYR B 1 414 ? -11.188 46.156 -5.152 1 95.56 414 TYR B N 1
ATOM 8053 C CA . TYR B 1 414 ? -10.016 45.469 -5.668 1 95.56 414 TYR B CA 1
ATOM 8054 C C . TYR B 1 414 ? -10.258 44.938 -7.074 1 95.56 414 TYR B C 1
ATOM 8056 O O . TYR B 1 414 ? -11.164 44.125 -7.289 1 95.56 414 TYR B O 1
ATOM 8064 N N . ASP B 1 415 ? -9.406 45.406 -8.062 1 94.25 415 ASP B N 1
ATOM 8065 C CA . ASP B 1 415 ? -9.523 45 -9.461 1 94.25 415 ASP B CA 1
ATOM 8066 C C . ASP B 1 415 ? -10.961 45.188 -9.961 1 94.25 415 ASP B C 1
ATOM 8068 O O . ASP B 1 415 ? -11.516 44.281 -10.594 1 94.25 415 ASP B O 1
ATOM 8072 N N . GLY B 1 416 ? -11.625 46.125 -9.469 1 93.62 416 GLY B N 1
ATOM 8073 C CA . GLY B 1 416 ? -12.977 46.438 -9.891 1 93.62 416 GLY B CA 1
ATOM 8074 C C . GLY B 1 416 ? -14.047 45.812 -9.031 1 93.62 416 GLY B C 1
ATOM 8075 O O . GLY B 1 416 ? -15.227 46.125 -9.148 1 93.62 416 GLY B O 1
ATOM 8076 N N . TYR B 1 417 ? -13.703 44.938 -8.172 1 95.56 417 TYR B N 1
ATOM 8077 C CA . TYR B 1 417 ? -14.68 44.25 -7.344 1 95.56 417 TYR B CA 1
ATOM 8078 C C . TYR B 1 417 ? -14.875 44.969 -6.016 1 95.56 417 TYR B C 1
ATOM 8080 O O . TYR B 1 417 ? -13.906 45.344 -5.367 1 95.56 417 TYR B O 1
ATOM 8088 N N . PHE B 1 418 ? -16.078 45.062 -5.617 1 95.62 418 PHE B N 1
ATOM 8089 C CA . PHE B 1 418 ? -16.406 45.688 -4.332 1 95.62 418 PHE B CA 1
ATOM 8090 C C . PHE B 1 418 ? -16.328 44.656 -3.211 1 95.62 418 PHE B C 1
ATOM 8092 O O . PHE B 1 418 ? -16.891 43.562 -3.324 1 95.62 418 PHE B O 1
ATOM 8099 N N . ILE B 1 419 ? -15.641 44.969 -2.146 1 96.06 419 ILE B N 1
ATOM 8100 C CA . ILE B 1 419 ? -15.547 44.156 -0.926 1 96.06 419 ILE B CA 1
ATOM 8101 C C . ILE B 1 419 ? -16.078 44.969 0.256 1 96.06 419 ILE B C 1
ATOM 8103 O O . ILE B 1 419 ? -15.461 45.938 0.683 1 96.06 419 ILE B O 1
ATOM 8107 N N . PRO B 1 420 ? -17.141 44.594 0.778 1 94.06 420 PRO B N 1
ATOM 8108 C CA . PRO B 1 420 ? -17.781 45.438 1.795 1 94.06 420 PRO B CA 1
ATOM 8109 C C . PRO B 1 420 ? -17.109 45.312 3.162 1 94.06 420 PRO B C 1
ATOM 8111 O O . PRO B 1 420 ? -16.5 44.281 3.471 1 94.06 420 PRO B O 1
ATOM 8114 N N . LYS B 1 421 ? -17.281 46.375 3.955 1 94.25 421 LYS B N 1
ATOM 8115 C CA . LYS B 1 421 ? -16.891 46.312 5.363 1 94.25 421 LYS B CA 1
ATOM 8116 C C . LYS B 1 421 ? -17.625 45.188 6.09 1 94.25 421 LYS B C 1
ATOM 8118 O O . LYS B 1 421 ? -18.812 44.969 5.875 1 94.25 421 LYS B O 1
ATOM 8123 N N . GLY B 1 422 ? -16.781 44.469 6.895 1 93.06 422 GLY B N 1
ATOM 8124 C CA . GLY B 1 422 ? -17.391 43.406 7.699 1 93.06 422 GLY B CA 1
ATOM 8125 C C . GLY B 1 422 ? -17.391 42.062 7.02 1 93.06 422 GLY B C 1
ATOM 8126 O O . GLY B 1 422 ? -17.812 41.062 7.605 1 93.06 422 GLY B O 1
ATOM 8127 N N . ALA B 1 423 ? -16.875 42.031 5.824 1 94.56 423 ALA B N 1
ATOM 8128 C CA . ALA B 1 423 ? -16.797 40.75 5.113 1 94.56 423 ALA B CA 1
ATOM 8129 C C . ALA B 1 423 ? -15.742 39.844 5.75 1 94.56 423 ALA B C 1
ATOM 8131 O O . ALA B 1 423 ? -14.703 40.312 6.219 1 94.56 423 ALA B O 1
ATOM 8132 N N . MET B 1 424 ? -16.078 38.562 5.762 1 94.69 424 MET B N 1
ATOM 8133 C CA . MET B 1 424 ? -15.125 37.531 6.211 1 94.69 424 MET B CA 1
ATOM 8134 C C . MET B 1 424 ? -14.297 37 5.039 1 94.69 424 MET B C 1
ATOM 8136 O O . MET B 1 424 ? -14.836 36.406 4.117 1 94.69 424 MET B O 1
ATOM 8140 N N . VAL B 1 425 ? -13.031 37.188 5.121 1 96.19 425 VAL B N 1
ATOM 8141 C CA . VAL B 1 425 ? -12.141 36.875 4.012 1 96.19 425 VAL B CA 1
ATOM 8142 C C . VAL B 1 425 ? -11.328 35.625 4.34 1 96.19 425 VAL B C 1
ATOM 8144 O O . VAL B 1 425 ? -10.633 35.562 5.359 1 96.19 425 VAL B O 1
ATOM 8147 N N . HIS B 1 426 ? -11.406 34.594 3.484 1 95.31 426 HIS B N 1
ATOM 8148 C CA . HIS B 1 426 ? -10.742 33.312 3.656 1 95.31 426 HIS B CA 1
ATOM 8149 C C . HIS B 1 426 ? -9.648 33.125 2.611 1 95.31 426 HIS B C 1
ATOM 8151 O O . HIS B 1 426 ? -9.93 33.094 1.41 1 95.31 426 HIS B O 1
ATOM 8157 N N . ALA B 1 427 ? -8.445 33.031 3.049 1 95.75 427 ALA B N 1
ATOM 8158 C CA . ALA B 1 427 ? -7.398 32.5 2.162 1 95.75 427 ALA B CA 1
ATOM 8159 C C . ALA B 1 427 ? -7.344 30.984 2.193 1 95.75 427 ALA B C 1
ATOM 8161 O O . ALA B 1 427 ? -7.031 30.391 3.225 1 95.75 427 ALA B O 1
ATOM 8162 N N . ASN B 1 428 ? -7.695 30.375 1.101 1 95.88 428 ASN B N 1
ATOM 8163 C CA . ASN B 1 428 ? -7.676 28.906 1.021 1 95.88 428 ASN B CA 1
ATOM 8164 C C . ASN B 1 428 ? -6.258 28.391 0.806 1 95.88 428 ASN B C 1
ATOM 8166 O O . ASN B 1 428 ? -5.875 28.062 -0.322 1 95.88 428 ASN B O 1
ATOM 8170 N N . HIS B 1 429 ? -5.555 28.203 1.88 1 95 429 HIS B N 1
ATOM 8171 C CA . HIS B 1 429 ? -4.152 27.797 1.838 1 95 429 HIS B CA 1
ATOM 8172 C C . HIS B 1 429 ? -3.982 26.469 1.104 1 95 429 HIS B C 1
ATOM 8174 O O . HIS B 1 429 ? -2.967 26.25 0.439 1 95 429 HIS B O 1
ATOM 8180 N N . TYR B 1 430 ? -4.953 25.609 1.164 1 94.81 430 TYR B N 1
ATOM 8181 C CA . TYR B 1 430 ? -4.918 24.328 0.479 1 94.81 430 TYR B CA 1
ATOM 8182 C C . TYR B 1 430 ? -4.809 24.516 -1.029 1 94.81 430 TYR B C 1
ATOM 8184 O O . TYR B 1 430 ? -3.914 23.953 -1.668 1 94.81 430 TYR B O 1
ATOM 8192 N N . LEU B 1 431 ? -5.695 25.281 -1.544 1 94.19 431 LEU B N 1
ATOM 8193 C CA . LEU B 1 431 ? -5.715 25.453 -2.992 1 94.19 431 LEU B CA 1
ATOM 8194 C C . LEU B 1 431 ? -4.562 26.344 -3.453 1 94.19 431 LEU B C 1
ATOM 8196 O O . LEU B 1 431 ? -4.008 26.125 -4.535 1 94.19 431 LEU B O 1
ATOM 8200 N N . ILE B 1 432 ? -4.25 27.328 -2.666 1 95.81 432 ILE B N 1
ATOM 8201 C CA . ILE B 1 432 ? -3.146 28.234 -2.982 1 95.81 432 ILE B CA 1
ATOM 8202 C C . ILE B 1 432 ? -1.857 27.438 -3.146 1 95.81 432 ILE B C 1
ATOM 8204 O O . ILE B 1 432 ? -1.038 27.734 -4.02 1 95.81 432 ILE B O 1
ATOM 8208 N N . SER B 1 433 ? -1.687 26.375 -2.396 1 95.44 433 SER B N 1
ATOM 8209 C CA . SER B 1 433 ? -0.505 25.516 -2.432 1 95.44 433 SER B CA 1
ATOM 8210 C C . SER B 1 433 ? -0.597 24.5 -3.559 1 95.44 433 SER B C 1
ATOM 8212 O O . SER B 1 433 ? 0.183 23.547 -3.605 1 95.44 433 SER B O 1
ATOM 8214 N N . ARG B 1 434 ? -1.55 24.641 -4.465 1 94.75 434 ARG B N 1
ATOM 8215 C CA . ARG B 1 434 ? -1.757 23.688 -5.551 1 94.75 434 ARG B CA 1
ATOM 8216 C C . ARG B 1 434 ? -1.938 24.406 -6.883 1 94.75 434 ARG B C 1
ATOM 8218 O O . ARG B 1 434 ? -2.348 23.797 -7.871 1 94.75 434 ARG B O 1
ATOM 8225 N N . GLU B 1 435 ? -1.662 25.703 -6.859 1 93 435 GLU B N 1
ATOM 8226 C CA . GLU B 1 435 ? -1.714 26.438 -8.117 1 93 435 GLU B CA 1
ATOM 8227 C C . GLU B 1 435 ? -0.821 25.797 -9.172 1 93 435 GLU B C 1
ATOM 8229 O O . GLU B 1 435 ? 0.4 25.734 -9.008 1 93 435 GLU B O 1
ATOM 8234 N N . GLU B 1 436 ? -1.323 25.359 -10.258 1 91.88 436 GLU B N 1
ATOM 8235 C CA . GLU B 1 436 ? -0.638 24.531 -11.234 1 91.88 436 GLU B CA 1
ATOM 8236 C C . GLU B 1 436 ? 0.588 25.234 -11.805 1 91.88 436 GLU B C 1
ATOM 8238 O O . GLU B 1 436 ? 1.609 24.594 -12.078 1 91.88 436 GLU B O 1
ATOM 8243 N N . ALA B 1 437 ? 0.48 26.5 -12.023 1 92.75 437 ALA B N 1
ATOM 8244 C CA . ALA B 1 437 ? 1.597 27.25 -12.594 1 92.75 437 ALA B CA 1
ATOM 8245 C C . ALA B 1 437 ? 2.801 27.234 -11.656 1 92.75 437 ALA B C 1
ATOM 8247 O O . ALA B 1 437 ? 3.947 27.219 -12.109 1 92.75 437 ALA B O 1
ATOM 8248 N N . THR B 1 438 ? 2.557 27.219 -10.398 1 95.38 438 THR B N 1
ATOM 8249 C CA . THR B 1 438 ? 3.617 27.266 -9.398 1 95.38 438 THR B CA 1
ATOM 8250 C C . THR B 1 438 ? 3.977 25.875 -8.914 1 95.38 438 THR B C 1
ATOM 8252 O O . THR B 1 438 ? 5.148 25.562 -8.688 1 95.38 438 THR B O 1
ATOM 8255 N N . TYR B 1 439 ? 2.971 25.047 -8.789 1 96.44 439 TYR B N 1
ATOM 8256 C CA . TYR B 1 439 ? 3.17 23.719 -8.227 1 96.44 439 TYR B CA 1
ATOM 8257 C C . TYR B 1 439 ? 2.594 22.656 -9.148 1 96.44 439 TYR B C 1
ATOM 8259 O O . TYR B 1 439 ? 1.644 21.953 -8.781 1 96.44 439 TYR B O 1
ATOM 8267 N N . PRO B 1 440 ? 3.268 22.469 -10.289 1 95.75 440 PRO B N 1
ATOM 8268 C CA . PRO B 1 440 ? 2.805 21.328 -11.086 1 95.75 440 PRO B CA 1
ATOM 8269 C C . PRO B 1 440 ? 2.74 20.031 -10.281 1 95.75 440 PRO B C 1
ATOM 8271 O O . PRO B 1 440 ? 3.6 19.781 -9.43 1 95.75 440 PRO B O 1
ATOM 8274 N N . GLU B 1 441 ? 1.689 19.234 -10.422 1 94.19 441 GLU B N 1
ATOM 8275 C CA . GLU B 1 441 ? 1.438 18.016 -9.664 1 94.19 441 GLU B CA 1
ATOM 8276 C C . GLU B 1 441 ? 1.267 18.328 -8.18 1 94.19 441 GLU B C 1
ATOM 8278 O O . GLU B 1 441 ? 1.888 17.672 -7.332 1 94.19 441 GLU B O 1
ATOM 8283 N N . GLY B 1 442 ? 0.426 19.297 -7.934 1 94.69 442 GLY B N 1
ATOM 8284 C CA . GLY B 1 442 ? 0.261 19.828 -6.59 1 94.69 442 GLY B CA 1
ATOM 8285 C C . GLY B 1 442 ? -0.28 18.812 -5.609 1 94.69 442 GLY B C 1
ATOM 8286 O O . GLY B 1 442 ? -0.058 18.922 -4.402 1 94.69 442 GLY B O 1
ATOM 8287 N N . ASN B 1 443 ? -0.964 17.781 -6.074 1 93.75 443 ASN B N 1
ATOM 8288 C CA . ASN B 1 443 ? -1.532 16.75 -5.207 1 93.75 443 ASN B CA 1
ATOM 8289 C C . ASN B 1 443 ? -0.494 15.695 -4.828 1 93.75 443 ASN B C 1
ATOM 8291 O O . ASN B 1 443 ? -0.736 14.867 -3.951 1 93.75 443 ASN B O 1
ATOM 8295 N N . GLU B 1 444 ? 0.652 15.789 -5.465 1 96.44 444 GLU B N 1
ATOM 8296 C CA . GLU B 1 444 ? 1.732 14.844 -5.191 1 96.44 444 GLU B CA 1
ATOM 8297 C C . GLU B 1 444 ? 2.771 15.453 -4.254 1 96.44 444 GLU B C 1
ATOM 8299 O O . GLU B 1 444 ? 2.924 16.672 -4.195 1 96.44 444 GLU B O 1
ATOM 8304 N N . TRP B 1 445 ? 3.367 14.648 -3.434 1 98.19 445 TRP B N 1
ATOM 8305 C CA . TRP B 1 445 ? 4.5 15.023 -2.594 1 98.19 445 TRP B CA 1
ATOM 8306 C C . TRP B 1 445 ? 5.812 14.914 -3.369 1 98.19 445 TRP B C 1
ATOM 8308 O O . TRP B 1 445 ? 6.305 13.812 -3.613 1 98.19 445 TRP B O 1
ATOM 8318 N N . ARG B 1 446 ? 6.332 16.109 -3.803 1 97.81 446 ARG B N 1
ATOM 8319 C CA . ARG B 1 446 ? 7.484 16.172 -4.695 1 97.81 446 ARG B CA 1
ATOM 8320 C C . ARG B 1 446 ? 8.539 17.125 -4.148 1 97.81 446 ARG B C 1
ATOM 8322 O O . ARG B 1 446 ? 8.68 18.25 -4.633 1 97.81 446 ARG B O 1
ATOM 8329 N N . PRO B 1 447 ? 9.375 16.609 -3.26 1 98.56 447 PRO B N 1
ATOM 8330 C CA . PRO B 1 447 ? 10.422 17.516 -2.758 1 98.56 447 PRO B CA 1
ATOM 8331 C C . PRO B 1 447 ? 11.367 17.984 -3.857 1 98.56 447 PRO B C 1
ATOM 8333 O O . PRO B 1 447 ? 12.016 19.031 -3.713 1 98.56 447 PRO B O 1
ATOM 8336 N N . GLU B 1 448 ? 11.469 17.328 -4.996 1 97.69 448 GLU B N 1
ATOM 8337 C CA . GLU B 1 448 ? 12.336 17.719 -6.113 1 97.69 448 GLU B CA 1
ATOM 8338 C C . GLU B 1 448 ? 12.016 19.125 -6.602 1 97.69 448 GLU B C 1
ATOM 8340 O O . GLU B 1 448 ? 12.883 19.812 -7.148 1 97.69 448 GLU B O 1
ATOM 8345 N N . ARG B 1 449 ? 10.789 19.578 -6.375 1 97.88 449 ARG B N 1
ATOM 8346 C CA . ARG B 1 449 ? 10.352 20.859 -6.918 1 97.88 449 ARG B CA 1
ATOM 8347 C C . ARG B 1 449 ? 11.148 22.016 -6.316 1 97.88 449 ARG B C 1
ATOM 8349 O O . ARG B 1 449 ? 11.227 23.094 -6.898 1 97.88 449 ARG B O 1
ATOM 8356 N N . TRP B 1 450 ? 11.766 21.75 -5.199 1 98.5 450 TRP B N 1
ATOM 8357 C CA . TRP B 1 450 ? 12.547 22.781 -4.523 1 98.5 450 TRP B CA 1
ATOM 8358 C C . TRP B 1 450 ? 14.031 22.625 -4.824 1 98.5 450 TRP B C 1
ATOM 8360 O O . TRP B 1 450 ? 14.828 23.5 -4.516 1 98.5 450 TRP B O 1
ATOM 8370 N N . LEU B 1 451 ? 14.43 21.484 -5.363 1 98.5 451 LEU B N 1
ATOM 8371 C CA . LEU B 1 451 ? 15.836 21.125 -5.453 1 98.5 451 LEU B CA 1
ATOM 8372 C C . LEU B 1 451 ? 16.328 21.219 -6.895 1 98.5 451 LEU B C 1
ATOM 8374 O O . LEU B 1 451 ? 17.531 21.375 -7.133 1 98.5 451 LEU B O 1
ATOM 8378 N N . GLU B 1 452 ? 15.422 21.109 -7.852 1 97.88 452 GLU B N 1
ATOM 8379 C CA . GLU B 1 452 ? 15.812 20.984 -9.25 1 97.88 452 GLU B CA 1
ATOM 8380 C C . GLU B 1 452 ? 15.438 22.25 -10.031 1 97.88 452 GLU B C 1
ATOM 8382 O O . GLU B 1 452 ? 14.328 22.766 -9.898 1 97.88 452 GLU B O 1
ATOM 8387 N N . PRO B 1 453 ? 16.219 22.703 -10.922 1 97.44 453 PRO B N 1
ATOM 8388 C CA . PRO B 1 453 ? 16 23.953 -11.664 1 97.44 453 PRO B CA 1
ATOM 8389 C C . PRO B 1 453 ? 14.82 23.859 -12.625 1 97.44 453 PRO B C 1
ATOM 8391 O O . PRO B 1 453 ? 14.258 24.891 -13.016 1 97.44 453 PRO B O 1
ATOM 8394 N N . SER B 1 454 ? 14.445 22.703 -12.992 1 96.62 454 SER B N 1
ATOM 8395 C CA . SER B 1 454 ? 13.352 22.547 -13.953 1 96.62 454 SER B CA 1
ATOM 8396 C C . SER B 1 454 ? 12.008 22.906 -13.328 1 96.62 454 SER B C 1
ATOM 8398 O O . SER B 1 454 ? 11.023 23.109 -14.039 1 96.62 454 SER B O 1
ATOM 8400 N N . TRP B 1 455 ? 11.984 23.062 -12.016 1 97.44 455 TRP B N 1
ATOM 8401 C CA . TRP B 1 455 ? 10.734 23.375 -11.336 1 97.44 455 TRP B CA 1
ATOM 8402 C C . TRP B 1 455 ? 10.602 24.875 -11.102 1 97.44 455 TRP B C 1
ATOM 8404 O O . TRP B 1 455 ? 11.586 25.547 -10.781 1 97.44 455 TRP B O 1
ATOM 8414 N N . PRO B 1 456 ? 9.336 25.391 -11.164 1 97.38 456 PRO B N 1
ATOM 8415 C CA . PRO B 1 456 ? 9.109 26.828 -10.992 1 97.38 456 PRO B CA 1
ATOM 8416 C C . PRO B 1 456 ? 9.508 27.328 -9.602 1 97.38 456 PRO B C 1
ATOM 8418 O O . PRO B 1 456 ? 9.859 28.5 -9.438 1 97.38 456 PRO B O 1
ATOM 8421 N N . THR B 1 457 ? 9.57 26.5 -8.656 1 97.19 457 THR B N 1
ATOM 8422 C CA . THR B 1 457 ? 9.75 26.906 -7.266 1 97.19 457 THR B CA 1
ATOM 8423 C C . THR B 1 457 ? 11.227 26.875 -6.887 1 97.19 457 THR B C 1
ATOM 8425 O O . THR B 1 457 ? 11.594 27.297 -5.785 1 97.19 457 THR B O 1
ATOM 8428 N N . TYR B 1 458 ? 12.062 26.438 -7.773 1 97.88 458 TYR B N 1
ATOM 8429 C CA . TYR B 1 458 ? 13.492 26.312 -7.504 1 97.88 458 TYR B CA 1
ATOM 8430 C C . TYR B 1 458 ? 14.125 27.688 -7.281 1 97.88 458 TYR B C 1
ATOM 8432 O O . TYR B 1 458 ? 13.812 28.641 -7.992 1 97.88 458 TYR B O 1
ATOM 8440 N N . LYS B 1 459 ? 14.945 27.812 -6.246 1 97.19 459 LYS B N 1
ATOM 8441 C CA . LYS B 1 459 ? 15.719 29.016 -5.953 1 97.19 459 LYS B CA 1
ATOM 8442 C C . LYS B 1 459 ? 17.125 28.656 -5.48 1 97.19 459 LYS B C 1
ATOM 8444 O O . LYS B 1 459 ? 17.328 27.609 -4.844 1 97.19 459 LYS B O 1
ATOM 8449 N N . GLU B 1 460 ? 18.031 29.484 -5.754 1 96.5 460 GLU B N 1
ATOM 8450 C CA . GLU B 1 460 ? 19.422 29.375 -5.312 1 96.5 460 GLU B CA 1
ATOM 8451 C C . GLU B 1 460 ? 19.797 30.516 -4.371 1 96.5 460 GLU B C 1
ATOM 8453 O O . GLU B 1 460 ? 19.156 31.562 -4.367 1 96.5 460 GLU B O 1
ATOM 8458 N N . PRO B 1 461 ? 20.859 30.312 -3.498 1 97.94 461 PRO B N 1
ATOM 8459 C CA . PRO B 1 461 ? 21.672 29.109 -3.348 1 97.94 461 PRO B CA 1
ATOM 8460 C C . PRO B 1 461 ? 21 28.062 -2.461 1 97.94 461 PRO B C 1
ATOM 8462 O O . PRO B 1 461 ? 20.234 28.406 -1.562 1 97.94 461 PRO B O 1
ATOM 8465 N N . LEU B 1 462 ? 21.359 26.812 -2.629 1 97.5 462 LEU B N 1
ATOM 8466 C CA . LEU B 1 462 ? 20.766 25.719 -1.892 1 97.5 462 LEU B CA 1
ATOM 8467 C C . LEU B 1 462 ? 21.25 25.703 -0.446 1 97.5 462 LEU B C 1
ATOM 8469 O O . LEU B 1 462 ? 20.734 24.938 0.38 1 97.5 462 LEU B O 1
ATOM 8473 N N . THR B 1 463 ? 22.125 26.578 -0.099 1 96.94 463 THR B N 1
ATOM 8474 C CA . THR B 1 463 ? 22.531 26.734 1.292 1 96.94 463 THR B CA 1
ATOM 8475 C C . THR B 1 463 ? 21.516 27.562 2.062 1 96.94 463 THR B C 1
ATOM 8477 O O . THR B 1 463 ? 21.5 27.562 3.297 1 96.94 463 THR B O 1
ATOM 8480 N N . GLU B 1 464 ? 20.734 28.281 1.31 1 96 464 GLU B N 1
ATOM 8481 C CA . GLU B 1 464 ? 19.703 29.125 1.903 1 96 464 GLU B CA 1
ATOM 8482 C C . GLU B 1 464 ? 18.297 28.609 1.561 1 96 464 GLU B C 1
ATOM 8484 O O . GLU B 1 464 ? 17.422 28.562 2.422 1 96 464 GLU B O 1
ATOM 8489 N N . TYR B 1 465 ? 18.219 28.234 0.313 1 97.06 465 TYR B N 1
ATOM 8490 C CA . TYR B 1 465 ? 16.938 27.781 -0.173 1 97.06 465 TYR B CA 1
ATOM 8491 C C . TYR B 1 465 ? 16.922 26.25 -0.307 1 97.06 465 TYR B C 1
ATOM 8493 O O . TYR B 1 465 ? 17.953 25.641 -0.55 1 97.06 465 TYR B O 1
ATOM 8501 N N . PRO B 1 466 ? 15.719 25.688 -0.276 1 97.94 466 PRO B N 1
ATOM 8502 C CA . PRO B 1 466 ? 14.422 26.266 0.088 1 97.94 466 PRO B CA 1
ATOM 8503 C C . PRO B 1 466 ? 14.359 26.688 1.556 1 97.94 466 PRO B C 1
ATOM 8505 O O . PRO B 1 466 ? 15.102 26.156 2.385 1 97.94 466 PRO B O 1
ATOM 8508 N N . THR B 1 467 ? 13.469 27.625 1.887 1 96.62 467 THR B N 1
ATOM 8509 C CA . THR B 1 467 ? 13.258 28.094 3.248 1 96.62 467 THR B CA 1
ATOM 8510 C C . THR B 1 467 ? 11.773 28.25 3.547 1 96.62 467 THR B C 1
ATOM 8512 O O . THR B 1 467 ? 10.953 28.344 2.627 1 96.62 467 THR B O 1
ATOM 8515 N N . LEU B 1 468 ? 11.398 28.203 4.797 1 96.44 468 LEU B N 1
ATOM 8516 C CA . LEU B 1 468 ? 10.008 28.375 5.203 1 96.44 468 LEU B CA 1
ATOM 8517 C C . LEU B 1 468 ? 9.695 29.844 5.449 1 96.44 468 LEU B C 1
ATOM 8519 O O . LEU B 1 468 ? 8.531 30.219 5.578 1 96.44 468 LEU B O 1
ATOM 8523 N N . ARG B 1 469 ? 10.688 30.656 5.441 1 93.06 469 ARG B N 1
ATOM 8524 C CA . ARG B 1 469 ? 10.469 32.094 5.645 1 93.06 469 ARG B CA 1
ATOM 8525 C C . ARG B 1 469 ? 9.68 32.688 4.492 1 93.06 469 ARG B C 1
ATOM 8527 O O . ARG B 1 469 ? 10.039 32.5 3.324 1 93.06 469 ARG B O 1
ATOM 8534 N N . GLY B 1 470 ? 8.633 33.312 4.867 1 89.62 470 GLY B N 1
ATOM 8535 C CA . GLY B 1 470 ? 7.809 33.969 3.857 1 89.62 470 GLY B CA 1
ATOM 8536 C C . GLY B 1 470 ? 6.848 33.031 3.172 1 89.62 470 GLY B C 1
ATOM 8537 O O . GLY B 1 470 ? 6.141 33.406 2.238 1 89.62 470 GLY B O 1
ATOM 8538 N N . ASP B 1 471 ? 6.828 31.828 3.617 1 93.5 471 ASP B N 1
ATOM 8539 C CA . ASP B 1 471 ? 5.922 30.844 3.039 1 93.5 471 ASP B CA 1
ATOM 8540 C C . ASP B 1 471 ? 4.465 31.188 3.328 1 93.5 471 ASP B C 1
ATOM 8542 O O . ASP B 1 471 ? 4.121 31.547 4.457 1 93.5 471 ASP B O 1
ATOM 8546 N N . PRO B 1 472 ? 3.572 31.078 2.316 1 92.06 472 PRO B N 1
ATOM 8547 C CA . PRO B 1 472 ? 2.158 31.406 2.498 1 92.06 472 PRO B CA 1
ATOM 8548 C C . PRO B 1 472 ? 1.475 30.547 3.553 1 92.06 472 PRO B C 1
ATOM 8550 O O . PRO B 1 472 ? 0.479 30.953 4.152 1 92.06 472 PRO B O 1
ATOM 8553 N N . GLY B 1 473 ? 1.998 29.438 3.771 1 92.12 473 GLY B N 1
ATOM 8554 C CA . GLY B 1 473 ? 1.404 28.531 4.746 1 92.12 473 GLY B CA 1
ATOM 8555 C C . GLY B 1 473 ? 1.45 29.078 6.164 1 92.12 473 GLY B C 1
ATOM 8556 O O . GLY B 1 473 ? 0.731 28.594 7.043 1 92.12 473 GLY B O 1
ATOM 8557 N N . PHE B 1 474 ? 2.195 30.062 6.383 1 94.44 474 PHE B N 1
ATOM 8558 C CA . PHE B 1 474 ? 2.33 30.656 7.707 1 94.44 474 PHE B CA 1
ATOM 8559 C C . PHE B 1 474 ? 1.469 31.906 7.824 1 94.44 474 PHE B C 1
ATOM 8561 O O . PHE B 1 474 ? 1.613 32.688 8.773 1 94.44 474 PHE B O 1
ATOM 8568 N N . GLY B 1 475 ? 0.621 32.125 6.824 1 93.38 475 GLY B N 1
ATOM 8569 C CA . GLY B 1 475 ? -0.287 33.25 6.855 1 93.38 475 GLY B CA 1
ATOM 8570 C C . GLY B 1 475 ? 0.26 34.469 6.137 1 93.38 475 GLY B C 1
ATOM 8571 O O . GLY B 1 475 ? 1.338 34.438 5.543 1 93.38 475 GLY B O 1
ATOM 8572 N N . TYR B 1 476 ? -0.538 35.594 6.211 1 94.5 476 TYR B N 1
ATOM 8573 C CA . TYR B 1 476 ? -0.225 36.781 5.43 1 94.5 476 TYR B CA 1
ATOM 8574 C C . TYR B 1 476 ? -0.23 38.031 6.309 1 94.5 476 TYR B C 1
ATOM 8576 O O . TYR B 1 476 ? -1.051 38.156 7.223 1 94.5 476 TYR B O 1
ATOM 8584 N N . GLY B 1 477 ? 0.709 38.938 6.047 1 91.44 477 GLY B N 1
ATOM 8585 C CA . GLY B 1 477 ? 0.672 40.281 6.598 1 91.44 477 GLY B CA 1
ATOM 8586 C C . GLY B 1 477 ? 0.875 40.344 8.102 1 91.44 477 GLY B C 1
ATOM 8587 O O . GLY B 1 477 ? 1.729 39.625 8.633 1 91.44 477 GLY B O 1
ATOM 8588 N N . THR B 1 478 ? 0.043 41.125 8.727 1 89.38 478 THR B N 1
ATOM 8589 C CA . THR B 1 478 ? 0.181 41.375 10.156 1 89.38 478 THR B CA 1
ATOM 8590 C C . THR B 1 478 ? -0.218 40.125 10.961 1 89.38 478 THR B C 1
ATOM 8592 O O . THR B 1 478 ? 0.187 39.969 12.109 1 89.38 478 THR B O 1
ATOM 8595 N N . ARG B 1 479 ? -0.961 39.312 10.359 1 92.38 479 ARG B N 1
ATOM 8596 C CA . ARG B 1 479 ? -1.473 38.125 11.055 1 92.38 479 ARG B CA 1
ATOM 8597 C C . ARG B 1 479 ? -0.596 36.906 10.789 1 92.38 479 ARG B C 1
ATOM 8599 O O . ARG B 1 479 ? -0.919 35.781 11.227 1 92.38 479 ARG B O 1
ATOM 8606 N N . SER B 1 480 ? 0.482 37.062 10.102 1 92.94 480 SER B N 1
ATOM 8607 C CA . SER B 1 480 ? 1.378 35.969 9.805 1 92.94 480 SER B CA 1
ATOM 8608 C C . SER B 1 480 ? 1.955 35.344 11.078 1 92.94 480 SER B C 1
ATOM 8610 O O . SER B 1 480 ? 2.117 36.062 12.086 1 92.94 480 SER B O 1
ATOM 8612 N N . CYS B 1 481 ? 2.256 34.125 11.031 1 91.88 481 CYS B N 1
ATOM 8613 C CA . CYS B 1 481 ? 2.75 33.375 12.18 1 91.88 481 CYS B CA 1
ATOM 8614 C C . CYS B 1 481 ? 4.125 33.875 12.609 1 91.88 481 CYS B C 1
ATOM 8616 O O . CYS B 1 481 ? 5.059 33.906 11.805 1 91.88 481 CYS B O 1
ATOM 8618 N N . PRO B 1 482 ? 4.328 34.219 13.812 1 90.94 482 PRO B N 1
ATOM 8619 C CA . PRO B 1 482 ? 5.637 34.656 14.312 1 90.94 482 PRO B CA 1
ATOM 8620 C C . PRO B 1 482 ? 6.551 33.469 14.664 1 90.94 482 PRO B C 1
ATOM 8622 O O . PRO B 1 482 ? 7.746 33.688 14.906 1 90.94 482 PRO B O 1
ATOM 8625 N N . GLY B 1 483 ? 6.062 32.312 14.664 1 92.31 483 GLY B N 1
ATOM 8626 C CA . GLY B 1 483 ? 6.797 31.156 15.172 1 92.31 483 GLY B CA 1
ATOM 8627 C C . GLY B 1 483 ? 7.551 30.406 14.086 1 92.31 483 GLY B C 1
ATOM 8628 O O . GLY B 1 483 ? 7.906 29.234 14.266 1 92.31 483 GLY B O 1
ATOM 8629 N N . THR B 1 484 ? 7.812 30.969 12.945 1 94.69 484 THR B N 1
ATOM 8630 C CA . THR B 1 484 ? 8.422 30.297 11.805 1 94.69 484 THR B CA 1
ATOM 8631 C C . THR B 1 484 ? 9.789 29.734 12.172 1 94.69 484 THR B C 1
ATOM 8633 O O . THR B 1 484 ? 10.133 28.609 11.781 1 94.69 484 THR B O 1
ATOM 8636 N N . ASP B 1 485 ? 10.562 30.469 12.977 1 94.75 485 ASP B N 1
ATOM 8637 C CA . ASP B 1 485 ? 11.891 30.016 13.367 1 94.75 485 ASP B CA 1
ATOM 8638 C C . ASP B 1 485 ? 11.812 28.766 14.234 1 94.75 485 ASP B C 1
ATOM 8640 O O . ASP B 1 485 ? 12.648 27.875 14.117 1 94.75 485 ASP B O 1
ATOM 8644 N N . LEU B 1 486 ? 10.922 28.781 15.133 1 95.62 486 LEU B N 1
ATOM 8645 C CA . LEU B 1 486 ? 10.75 27.609 15.977 1 95.62 486 LEU B CA 1
ATOM 8646 C C . LEU B 1 486 ? 10.336 26.391 15.148 1 95.62 486 LEU B C 1
ATOM 8648 O O . LEU B 1 486 ? 10.844 25.297 15.352 1 95.62 486 LEU B O 1
ATOM 8652 N N . VAL B 1 487 ? 9.375 26.594 14.234 1 96.69 487 VAL B N 1
ATOM 8653 C CA . VAL B 1 487 ? 8.906 25.531 13.359 1 96.69 487 VAL B CA 1
ATOM 8654 C C . VAL B 1 487 ? 10.078 24.969 12.562 1 96.69 487 VAL B C 1
ATOM 8656 O O . VAL B 1 487 ? 10.242 23.75 12.461 1 96.69 487 VAL B O 1
ATOM 8659 N N . MET B 1 488 ? 10.875 25.844 12.008 1 96.88 488 MET B N 1
ATOM 8660 C CA . MET B 1 488 ? 12.031 25.422 11.227 1 96.88 488 MET B CA 1
ATOM 8661 C C . MET B 1 488 ? 12.992 24.594 12.086 1 96.88 488 MET B C 1
ATOM 8663 O O . MET B 1 488 ? 13.414 23.516 11.688 1 96.88 488 MET B O 1
ATOM 8667 N N . THR B 1 489 ? 13.312 25.125 13.242 1 97.12 489 THR B N 1
ATOM 8668 C CA . THR B 1 489 ? 14.258 24.453 14.109 1 97.12 489 THR B CA 1
ATOM 8669 C C . THR B 1 489 ? 13.758 23.062 14.477 1 97.12 489 THR B C 1
ATOM 8671 O O . THR B 1 489 ? 14.508 22.078 14.391 1 97.12 489 THR B O 1
ATOM 8674 N N . GLU B 1 490 ? 12.531 22.969 14.828 1 97.62 490 GLU B N 1
ATOM 8675 C CA . GLU B 1 490 ? 11.969 21.703 15.297 1 97.62 490 GLU B CA 1
ATOM 8676 C C . GLU B 1 490 ? 11.812 20.719 14.148 1 97.62 490 GLU B C 1
ATOM 8678 O O . GLU B 1 490 ? 12.203 19.562 14.266 1 97.62 490 GLU B O 1
ATOM 8683 N N . LEU B 1 491 ? 11.242 21.141 13.039 1 98.12 491 LEU B N 1
ATOM 8684 C CA . LEU B 1 491 ? 10.984 20.234 11.93 1 98.12 491 LEU B CA 1
ATOM 8685 C C . LEU B 1 491 ? 12.289 19.781 11.289 1 98.12 491 LEU B C 1
ATOM 8687 O O . LEU B 1 491 ? 12.484 18.594 11.039 1 98.12 491 LEU B O 1
ATOM 8691 N N . TYR B 1 492 ? 13.219 20.734 11.016 1 98.44 492 TYR B N 1
ATOM 8692 C CA . TYR B 1 492 ? 14.461 20.391 10.344 1 98.44 492 TYR B CA 1
ATOM 8693 C C . TYR B 1 492 ? 15.266 19.391 11.172 1 98.44 492 TYR B C 1
ATOM 8695 O O . TYR B 1 492 ? 15.695 18.359 10.664 1 98.44 492 TYR B O 1
ATOM 8703 N N . THR B 1 493 ? 15.422 19.688 12.398 1 98.38 493 THR B N 1
ATOM 8704 C CA . THR B 1 493 ? 16.328 18.875 13.211 1 98.38 493 THR B CA 1
ATOM 8705 C C . THR B 1 493 ? 15.688 17.531 13.562 1 98.38 493 THR B C 1
ATOM 8707 O O . THR B 1 493 ? 16.375 16.516 13.609 1 98.38 493 THR B O 1
ATOM 8710 N N . LEU B 1 494 ? 14.383 17.547 13.836 1 98.69 494 LEU B N 1
ATOM 8711 C CA . LEU B 1 494 ? 13.758 16.281 14.188 1 98.69 494 LEU B CA 1
ATOM 8712 C C . LEU B 1 494 ? 13.688 15.352 12.984 1 98.69 494 LEU B C 1
ATOM 8714 O O . LEU B 1 494 ? 14.023 14.164 13.086 1 98.69 494 LEU B O 1
ATOM 8718 N N . ILE B 1 495 ? 13.242 15.836 11.852 1 98.81 495 ILE B N 1
ATOM 8719 C CA . ILE B 1 495 ? 13.156 15 10.656 1 98.81 495 ILE B CA 1
ATOM 8720 C C . ILE B 1 495 ? 14.539 14.461 10.297 1 98.81 495 ILE B C 1
ATOM 8722 O O . ILE B 1 495 ? 14.695 13.273 10.016 1 98.81 495 ILE B O 1
ATOM 8726 N N . ALA B 1 496 ? 15.539 15.328 10.344 1 98.88 496 ALA B N 1
ATOM 8727 C CA . ALA B 1 496 ? 16.906 14.891 10.07 1 98.88 496 ALA B CA 1
ATOM 8728 C C . ALA B 1 496 ? 17.344 13.812 11.055 1 98.88 496 ALA B C 1
ATOM 8730 O O . ALA B 1 496 ? 17.984 12.828 10.672 1 98.88 496 ALA B O 1
ATOM 8731 N N . SER B 1 497 ? 17.016 13.992 12.32 1 98.81 497 SER B N 1
ATOM 8732 C CA . SER B 1 497 ? 17.406 13.031 13.344 1 98.81 497 SER B CA 1
ATOM 8733 C C . SER B 1 497 ? 16.672 11.703 13.164 1 98.81 497 SER B C 1
ATOM 8735 O O . SER B 1 497 ? 17.266 10.633 13.367 1 98.81 497 SER B O 1
ATOM 8737 N N . LEU B 1 498 ? 15.422 11.75 12.836 1 98.81 498 LEU B N 1
ATOM 8738 C CA . LEU B 1 498 ? 14.641 10.539 12.609 1 98.81 498 LEU B CA 1
ATOM 8739 C C . LEU B 1 498 ? 15.227 9.719 11.469 1 98.81 498 LEU B C 1
ATOM 8741 O O . LEU B 1 498 ? 15.406 8.5 11.602 1 98.81 498 LEU B O 1
ATOM 8745 N N . VAL B 1 499 ? 15.539 10.398 10.367 1 98.62 499 VAL B N 1
ATOM 8746 C CA . VAL B 1 499 ? 16.031 9.68 9.195 1 98.62 499 VAL B CA 1
ATOM 8747 C C . VAL B 1 499 ? 17.469 9.203 9.438 1 98.62 499 VAL B C 1
ATOM 8749 O O . VAL B 1 499 ? 17.891 8.195 8.867 1 98.62 499 VAL B O 1
ATOM 8752 N N . TRP B 1 500 ? 18.188 9.961 10.258 1 98.69 500 TRP B N 1
ATOM 8753 C CA . TRP B 1 500 ? 19.531 9.539 10.656 1 98.69 500 TRP B CA 1
ATOM 8754 C C . TRP B 1 500 ? 19.469 8.219 11.414 1 98.69 500 TRP B C 1
ATOM 8756 O O . TRP B 1 500 ? 20.312 7.336 11.195 1 98.69 500 TRP B O 1
ATOM 8766 N N . ALA B 1 501 ? 18.484 8.008 12.203 1 98.62 501 ALA B N 1
ATOM 8767 C CA . ALA B 1 501 ? 18.469 6.91 13.164 1 98.62 501 ALA B CA 1
ATOM 8768 C C . ALA B 1 501 ? 17.672 5.727 12.633 1 98.62 501 ALA B C 1
ATOM 8770 O O . ALA B 1 501 ? 17.969 4.57 12.945 1 98.62 501 ALA B O 1
ATOM 8771 N N . PHE B 1 502 ? 16.594 6 11.836 1 98.75 502 PHE B N 1
ATOM 8772 C CA . PHE B 1 502 ? 15.617 4.941 11.633 1 98.75 502 PHE B CA 1
ATOM 8773 C C . PHE B 1 502 ? 15.297 4.773 10.156 1 98.75 502 PHE B C 1
ATOM 8775 O O . PHE B 1 502 ? 15.414 5.723 9.375 1 98.75 502 PHE B O 1
ATOM 8782 N N . ASP B 1 503 ? 14.93 3.52 9.797 1 98 503 ASP B N 1
ATOM 8783 C CA . ASP B 1 503 ? 14.125 3.23 8.617 1 98 503 ASP B CA 1
ATOM 8784 C C . ASP B 1 503 ? 12.633 3.217 8.953 1 98 503 ASP B C 1
ATOM 8786 O O . ASP B 1 503 ? 12.211 2.525 9.883 1 98 503 ASP B O 1
ATOM 8790 N N . ILE B 1 504 ? 11.898 4.016 8.266 1 98.06 504 ILE B N 1
ATOM 8791 C CA . ILE B 1 504 ? 10.453 4.125 8.469 1 98.06 504 ILE B CA 1
ATOM 8792 C C . ILE B 1 504 ? 9.719 3.654 7.219 1 98.06 504 ILE B C 1
ATOM 8794 O O . ILE B 1 504 ? 9.867 4.238 6.145 1 98.06 504 ILE B O 1
ATOM 8798 N N . LYS B 1 505 ? 8.953 2.598 7.398 1 97 505 LYS B N 1
ATOM 8799 C CA . LYS B 1 505 ? 8.281 1.988 6.254 1 97 505 LYS B CA 1
ATOM 8800 C C . LYS B 1 505 ? 6.871 1.531 6.621 1 97 505 LYS B C 1
ATOM 8802 O O . LYS B 1 505 ? 6.582 1.289 7.797 1 97 505 LYS B O 1
ATOM 8807 N N . ARG B 1 506 ? 6.039 1.517 5.605 1 96.56 506 ARG B N 1
ATOM 8808 C CA . ARG B 1 506 ? 4.742 0.89 5.832 1 96.56 506 ARG B CA 1
ATOM 8809 C C . ARG B 1 506 ? 4.898 -0.582 6.195 1 96.56 506 ARG B C 1
ATOM 8811 O O . ARG B 1 506 ? 5.902 -1.209 5.848 1 96.56 506 ARG B O 1
ATOM 8818 N N . LYS B 1 507 ? 3.908 -1.172 6.863 1 96.62 507 LYS B N 1
ATOM 8819 C CA . LYS B 1 507 ? 3.92 -2.602 7.16 1 96.62 507 LYS B CA 1
ATOM 8820 C C . LYS B 1 507 ? 3.893 -3.43 5.879 1 96.62 507 LYS B C 1
ATOM 8822 O O . LYS B 1 507 ? 3.357 -2.988 4.859 1 96.62 507 LYS B O 1
ATOM 8827 N N . GLU B 1 508 ? 4.469 -4.602 5.949 1 96.38 508 GLU B N 1
ATOM 8828 C CA . GLU B 1 508 ? 4.48 -5.512 4.809 1 96.38 508 GLU B CA 1
ATOM 8829 C C . GLU B 1 508 ? 3.43 -6.605 4.965 1 96.38 508 GLU B C 1
ATOM 8831 O O . GLU B 1 508 ? 2.908 -6.82 6.059 1 96.38 508 GLU B O 1
ATOM 8836 N N . GLY B 1 509 ? 3.123 -7.25 3.82 1 95.94 509 GLY B N 1
ATOM 8837 C CA . GLY B 1 509 ? 2.258 -8.414 3.855 1 95.94 509 GLY B CA 1
ATOM 8838 C C . GLY B 1 509 ? 0.828 -8.094 4.242 1 95.94 509 GLY B C 1
ATOM 8839 O O . GLY B 1 509 ? 0.305 -7.035 3.873 1 95.94 509 GLY B O 1
ATOM 8840 N N . ARG B 1 510 ? 0.214 -9.031 4.973 1 93.94 510 ARG B N 1
ATOM 8841 C CA . ARG B 1 510 ? -1.193 -8.906 5.336 1 93.94 510 ARG B CA 1
ATOM 8842 C C . ARG B 1 510 ? -1.42 -7.684 6.223 1 93.94 510 ARG B C 1
ATOM 8844 O O . ARG B 1 510 ? -2.428 -6.988 6.082 1 93.94 510 ARG B O 1
ATOM 8851 N N . ALA B 1 511 ? -0.463 -7.496 7.082 1 94.62 511 ALA B N 1
ATOM 8852 C CA . ALA B 1 511 ? -0.565 -6.344 7.977 1 94.62 511 ALA B CA 1
ATOM 8853 C C . ALA B 1 511 ? -0.637 -5.043 7.188 1 94.62 511 ALA B C 1
ATOM 8855 O O . ALA B 1 511 ? -1.419 -4.148 7.52 1 94.62 511 ALA B O 1
ATOM 8856 N N . GLY B 1 512 ? 0.2 -4.934 6.168 1 95.06 512 GLY B N 1
ATOM 8857 C CA . GLY B 1 512 ? 0.163 -3.76 5.312 1 95.06 512 GLY B CA 1
ATOM 8858 C C . GLY B 1 512 ? -1.104 -3.666 4.48 1 95.06 512 GLY B C 1
ATOM 8859 O O . GLY B 1 512 ? -1.655 -2.58 4.301 1 95.06 512 GLY B O 1
ATOM 8860 N N . TYR B 1 513 ? -1.533 -4.777 3.998 1 93.75 513 TYR B N 1
ATOM 8861 C CA . TYR B 1 513 ? -2.729 -4.82 3.166 1 93.75 513 TYR B CA 1
ATOM 8862 C C . TYR B 1 513 ? -3.965 -4.418 3.963 1 93.75 513 TYR B C 1
ATOM 8864 O O . TYR B 1 513 ? -4.816 -3.678 3.467 1 93.75 513 TYR B O 1
ATOM 8872 N N . ASP B 1 514 ? -4.078 -4.871 5.176 1 92.31 514 ASP B N 1
ATOM 8873 C CA . ASP B 1 514 ? -5.25 -4.641 6.02 1 92.31 514 ASP B CA 1
ATOM 8874 C C . ASP B 1 514 ? -5.223 -3.238 6.621 1 92.31 514 ASP B C 1
ATOM 8876 O O . ASP B 1 514 ? -6.242 -2.752 7.121 1 92.31 514 ASP B O 1
ATOM 8880 N N . ASN B 1 515 ? -4.074 -2.666 6.656 1 93.75 515 ASN B N 1
ATOM 8881 C CA . ASN B 1 515 ? -3.912 -1.33 7.219 1 93.75 515 ASN B CA 1
ATOM 8882 C C . ASN B 1 515 ? -3.26 -0.378 6.223 1 93.75 515 ASN B C 1
ATOM 8884 O O . ASN B 1 515 ? -2.131 0.07 6.434 1 93.75 515 ASN B O 1
ATOM 8888 N N . PRO B 1 516 ? -3.975 -0.026 5.25 1 93.56 516 PRO B N 1
ATOM 8889 C CA . PRO B 1 516 ? -3.396 0.873 4.246 1 93.56 516 PRO B CA 1
ATOM 8890 C C . PRO B 1 516 ? -3.031 2.24 4.82 1 93.56 516 PRO B C 1
ATOM 8892 O O . PRO B 1 516 ? -3.719 2.742 5.715 1 93.56 516 PRO B O 1
ATOM 8895 N N . VAL B 1 517 ? -1.992 2.844 4.348 1 96.31 517 VAL B N 1
ATOM 8896 C CA . VAL B 1 517 ? -1.601 4.199 4.723 1 96.31 517 VAL B CA 1
ATOM 8897 C C . VAL B 1 517 ? -2.666 5.191 4.262 1 96.31 517 VAL B C 1
ATOM 8899 O O . VAL B 1 517 ? -3.08 5.172 3.1 1 96.31 517 VAL B O 1
ATOM 8902 N N . PRO B 1 518 ? -3.117 6.012 5.199 1 94.06 518 PRO B N 1
ATOM 8903 C CA . PRO B 1 518 ? -4.113 7.004 4.789 1 94.06 518 PRO B CA 1
ATOM 8904 C C . PRO B 1 518 ? -3.568 8 3.768 1 94.06 518 PRO B C 1
ATOM 8906 O O . PRO B 1 518 ? -2.375 8.312 3.781 1 94.06 518 PRO B O 1
ATOM 8909 N N . TRP B 1 519 ? -4.43 8.406 2.869 1 92.81 519 TRP B N 1
ATOM 8910 C CA . TRP B 1 519 ? -3.998 9.391 1.878 1 92.81 519 TRP B CA 1
ATOM 8911 C C . TRP B 1 519 ? -4.199 10.812 2.395 1 92.81 519 TRP B C 1
ATOM 8913 O O . TRP B 1 519 ? -3.244 11.586 2.471 1 92.81 519 TRP B O 1
ATOM 8923 N N . TYR B 1 520 ? -5.488 11.18 2.854 1 91.25 520 TYR B N 1
ATOM 8924 C CA . TYR B 1 520 ? -5.781 12.516 3.361 1 91.25 520 TYR B CA 1
ATOM 8925 C C . TYR B 1 520 ? -6.824 12.461 4.473 1 91.25 520 TYR B C 1
ATOM 8927 O O . TYR B 1 520 ? -7.594 13.406 4.656 1 91.25 520 TYR B O 1
ATOM 8935 N N . GLU B 1 521 ? -6.961 11.352 5.121 1 90.12 521 GLU B N 1
ATOM 8936 C CA . GLU B 1 521 ? -7.832 11.234 6.289 1 90.12 521 GLU B CA 1
ATOM 8937 C C . GLU B 1 521 ? -7.266 12.008 7.477 1 90.12 521 GLU B C 1
ATOM 8939 O O . GLU B 1 521 ? -6.137 11.758 7.902 1 90.12 521 GLU B O 1
ATOM 8944 N N . THR B 1 522 ? -7.973 12.961 7.926 1 90.38 522 THR B N 1
ATOM 8945 C CA . THR B 1 522 ? -7.547 13.805 9.039 1 90.38 522 THR B CA 1
ATOM 8946 C C . THR B 1 522 ? -8.68 13.992 10.039 1 90.38 522 THR B C 1
ATOM 8948 O O . THR B 1 522 ? -9.82 13.609 9.773 1 90.38 522 THR B O 1
ATOM 8951 N N . ASN B 1 523 ? -8.391 14.508 11.141 1 87.38 523 ASN B N 1
ATOM 8952 C CA . ASN B 1 523 ? -9.414 14.953 12.086 1 87.38 523 ASN B CA 1
ATOM 8953 C C . ASN B 1 523 ? -10.281 16.062 11.492 1 87.38 523 ASN B C 1
ATOM 8955 O O . ASN B 1 523 ? -9.914 16.672 10.484 1 87.38 523 ASN B O 1
ATOM 8959 N N . PRO B 1 524 ? -11.398 16.281 12.023 1 84.88 524 PRO B N 1
ATOM 8960 C CA . PRO B 1 524 ? -12.328 17.266 11.453 1 84.88 524 PRO B CA 1
ATOM 8961 C C . PRO B 1 524 ? -12.125 18.672 12.023 1 84.88 524 PRO B C 1
ATOM 8963 O O . PRO B 1 524 ? -13.031 19.5 11.961 1 84.88 524 PRO B O 1
ATOM 8966 N N . PHE B 1 525 ? -11 19.031 12.555 1 86.38 525 PHE B N 1
ATOM 8967 C CA . PHE B 1 525 ? -10.781 20.297 13.25 1 86.38 525 PHE B CA 1
ATOM 8968 C C . PHE B 1 525 ? -10.078 21.297 12.344 1 86.38 525 PHE B C 1
ATOM 8970 O O . PHE B 1 525 ? -9.742 20.984 11.203 1 86.38 525 PHE B O 1
ATOM 8977 N N . VAL B 1 526 ? -9.938 22.531 12.883 1 85.44 526 VAL B N 1
ATOM 8978 C CA . VAL B 1 526 ? -9.367 23.625 12.102 1 85.44 526 VAL B CA 1
ATOM 8979 C C . VAL B 1 526 ? -7.883 23.359 11.859 1 85.44 526 VAL B C 1
ATOM 8981 O O . VAL B 1 526 ? -7.332 23.766 10.836 1 85.44 526 VAL B O 1
ATOM 8984 N N . ILE B 1 527 ? -7.203 22.797 12.836 1 90.88 527 ILE B N 1
ATOM 8985 C CA . ILE B 1 527 ? -5.852 22.281 12.625 1 90.88 527 ILE B CA 1
ATOM 8986 C C . ILE B 1 527 ? -5.902 20.781 12.352 1 90.88 527 ILE B C 1
ATOM 8988 O O . ILE B 1 527 ? -6.34 20 13.195 1 90.88 527 ILE B O 1
ATOM 8992 N N . THR B 1 528 ? -5.523 20.453 11.219 1 91 528 THR B N 1
ATOM 8993 C CA . THR B 1 528 ? -5.68 19.078 10.773 1 91 528 THR B CA 1
ATOM 8994 C C . THR B 1 528 ? -4.457 18.25 11.148 1 91 528 THR B C 1
ATOM 8996 O O . THR B 1 528 ? -3.354 18.781 11.273 1 91 528 THR B O 1
ATOM 8999 N N . MET B 1 529 ? -4.672 17.031 11.367 1 92.31 529 MET B N 1
ATOM 9000 C CA . MET B 1 529 ? -3.617 16.047 11.617 1 92.31 529 MET B CA 1
ATOM 9001 C C . MET B 1 529 ? -3.947 14.719 10.953 1 92.31 529 MET B C 1
ATOM 9003 O O . MET B 1 529 ? -5.074 14.227 11.047 1 92.31 529 MET B O 1
ATOM 9007 N N . ALA B 1 530 ? -2.963 14.164 10.297 1 93.31 530 ALA B N 1
ATOM 9008 C 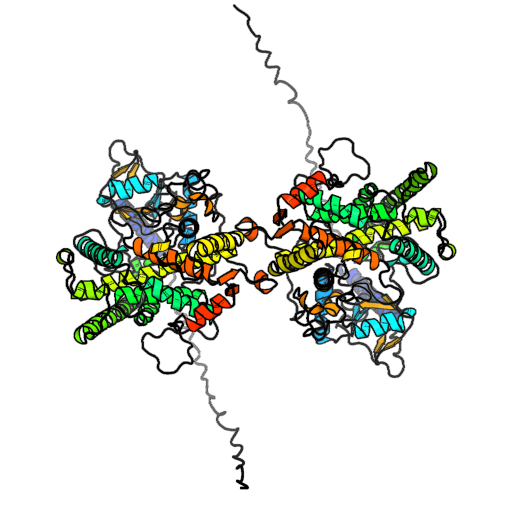CA . ALA B 1 530 ? -3.168 12.906 9.578 1 93.31 530 ALA B CA 1
ATOM 9009 C C . ALA B 1 530 ? -3.506 11.773 10.539 1 93.31 530 ALA B C 1
ATOM 9011 O O . ALA B 1 530 ? -2.926 11.68 11.625 1 93.31 530 ALA B O 1
ATOM 9012 N N . LYS B 1 531 ? -4.406 10.945 10.109 1 92.31 531 LYS B N 1
ATOM 9013 C CA . LYS B 1 531 ? -4.734 9.742 10.859 1 92.31 531 LYS B CA 1
ATOM 9014 C C . LYS B 1 531 ? -3.506 8.852 11.039 1 92.31 531 LYS B C 1
ATOM 9016 O O . LYS B 1 531 ? -2.809 8.547 10.07 1 92.31 531 LYS B O 1
ATOM 9021 N N . PRO B 1 532 ? -3.227 8.477 12.266 1 93 532 PRO B N 1
ATOM 9022 C CA . PRO B 1 532 ? -2.104 7.555 12.477 1 93 532 PRO B CA 1
ATOM 9023 C C . PRO B 1 532 ? -2.354 6.172 11.867 1 93 532 PRO B C 1
ATOM 9025 O O . PRO B 1 532 ? -3.506 5.789 11.656 1 93 532 PRO B O 1
ATOM 9028 N N . PHE B 1 533 ? -1.357 5.438 11.562 1 93.94 533 PHE B N 1
ATOM 9029 C CA . PHE B 1 533 ? -1.38 4.109 10.969 1 93.94 533 PHE B CA 1
ATOM 9030 C C . PHE B 1 533 ? -0.183 3.287 11.438 1 93.94 533 PHE B C 1
ATOM 9032 O O . PHE B 1 533 ? 0.831 3.844 11.859 1 93.94 533 PHE B O 1
ATOM 9039 N N . PRO B 1 534 ? -0.358 2.002 11.43 1 94.62 534 PRO B N 1
ATOM 9040 C CA . PRO B 1 534 ? 0.802 1.178 11.773 1 94.62 534 PRO B CA 1
ATOM 9041 C C . PRO B 1 534 ? 1.931 1.289 10.75 1 94.62 534 PRO B C 1
ATOM 9043 O O . PRO B 1 534 ? 1.677 1.283 9.547 1 94.62 534 PRO B O 1
ATOM 9046 N N . CYS B 1 535 ? 3.123 1.466 11.148 1 94.81 535 CYS B N 1
ATOM 9047 C CA . CYS B 1 535 ? 4.293 1.456 10.273 1 94.81 535 CYS B CA 1
ATOM 9048 C C . CYS B 1 535 ? 5.48 0.793 10.961 1 94.81 535 CYS B C 1
ATOM 9050 O O . CYS B 1 535 ? 5.449 0.556 12.172 1 94.81 535 CYS B O 1
ATOM 9052 N N . ASN B 1 536 ? 6.406 0.357 10.227 1 96.69 536 ASN B N 1
ATOM 9053 C CA . ASN B 1 536 ? 7.633 -0.256 10.727 1 96.69 536 ASN B CA 1
ATOM 9054 C C . ASN B 1 536 ? 8.734 0.78 10.938 1 96.69 536 ASN B C 1
ATOM 9056 O O . ASN B 1 536 ? 9.195 1.399 9.977 1 96.69 536 ASN B O 1
ATOM 9060 N N . ILE B 1 537 ? 9.078 0.982 12.203 1 97.94 537 ILE B N 1
ATOM 9061 C CA . ILE B 1 537 ? 10.203 1.841 12.555 1 97.94 537 ILE B CA 1
ATOM 9062 C C . ILE B 1 537 ? 11.344 0.993 13.102 1 97.94 537 ILE B C 1
ATOM 9064 O O . ILE B 1 537 ? 11.242 0.431 14.195 1 97.94 537 ILE B O 1
ATOM 9068 N N . THR B 1 538 ? 12.453 0.939 12.367 1 97.5 538 THR B N 1
ATOM 9069 C CA . THR B 1 538 ? 13.586 0.107 12.75 1 97.5 538 THR B CA 1
ATOM 9070 C C . THR B 1 538 ? 14.883 0.909 12.703 1 97.5 538 THR B C 1
ATOM 9072 O O . THR B 1 538 ? 15.078 1.739 11.812 1 97.5 538 THR B O 1
ATOM 9075 N N . VAL B 1 539 ? 15.688 0.667 13.719 1 98 539 VAL B N 1
ATOM 9076 C CA . VAL B 1 539 ? 16.969 1.362 13.742 1 98 539 VAL B CA 1
ATOM 9077 C C . VAL B 1 539 ? 17.797 0.965 12.523 1 98 539 VAL B C 1
ATOM 9079 O O . VAL B 1 539 ? 17.766 -0.189 12.094 1 98 539 VAL B O 1
ATOM 9082 N N . ARG B 1 540 ? 18.578 1.835 11.953 1 97.31 540 ARG B N 1
ATOM 9083 C CA . ARG B 1 540 ? 19.281 1.612 10.688 1 97.31 540 ARG B CA 1
ATOM 9084 C C . ARG B 1 540 ? 20.5 0.727 10.883 1 97.31 540 ARG B C 1
ATOM 9086 O O . ARG B 1 540 ? 20.969 0.098 9.938 1 97.31 540 ARG B O 1
ATOM 9093 N N . SER B 1 541 ? 21.109 0.709 12.086 1 96.5 541 SER B N 1
ATOM 9094 C CA . SER B 1 541 ? 22.281 -0.116 12.383 1 96.5 541 SER B CA 1
ATOM 9095 C C . SER B 1 541 ? 22.438 -0.358 13.875 1 96.5 541 SER B C 1
ATOM 9097 O O . SER B 1 541 ? 21.828 0.351 14.688 1 96.5 541 SER B O 1
ATOM 9099 N N . GLU B 1 542 ? 23.25 -1.33 14.195 1 96.56 542 GLU B N 1
ATOM 9100 C CA . GLU B 1 542 ? 23.5 -1.615 15.602 1 96.56 542 GLU B CA 1
ATOM 9101 C C . GLU B 1 542 ? 24.297 -0.486 16.266 1 96.56 542 GLU B C 1
ATOM 9103 O O . GLU B 1 542 ? 24.125 -0.22 17.453 1 96.56 542 GLU B O 1
ATOM 9108 N N . GLU B 1 543 ? 25.094 0.138 15.492 1 96.38 543 GLU B N 1
ATOM 9109 C CA . GLU B 1 543 ? 25.828 1.287 16 1 96.38 543 GLU B CA 1
ATOM 9110 C C . GLU B 1 543 ? 24.891 2.414 16.406 1 96.38 543 GLU B C 1
ATOM 9112 O O . GLU B 1 543 ? 25.078 3.035 17.453 1 96.38 543 GLU B O 1
ATOM 9117 N N . LYS B 1 544 ? 23.922 2.68 15.648 1 97.19 544 LYS B N 1
ATOM 9118 C CA . LYS B 1 544 ? 22.953 3.717 15.953 1 97.19 544 LYS B CA 1
ATOM 9119 C C . LYS B 1 544 ? 22.062 3.307 17.125 1 97.19 544 LYS B C 1
ATOM 9121 O O . LYS B 1 544 ? 21.625 4.152 17.906 1 97.19 544 LYS B O 1
ATOM 9126 N N . ARG B 1 545 ? 21.766 2.031 17.203 1 97.69 545 ARG B N 1
ATOM 9127 C CA . ARG B 1 545 ? 21.047 1.526 18.359 1 97.69 545 ARG B CA 1
ATOM 9128 C C . ARG B 1 545 ? 21.812 1.823 19.656 1 97.69 545 ARG B C 1
ATOM 9130 O O . ARG B 1 545 ? 21.234 2.324 20.625 1 97.69 545 ARG B O 1
ATOM 9137 N N . ARG B 1 546 ? 23.047 1.553 19.656 1 97 546 ARG B N 1
ATOM 9138 C CA . ARG B 1 546 ? 23.891 1.771 20.828 1 97 546 ARG B CA 1
ATOM 9139 C C . ARG B 1 546 ? 23.984 3.256 21.156 1 97 546 ARG B C 1
ATOM 9141 O O . ARG B 1 546 ? 24 3.635 22.328 1 97 546 ARG B O 1
ATOM 9148 N N . PHE B 1 547 ? 24.062 4.012 20.109 1 97.06 547 PHE B N 1
ATOM 9149 C CA . PHE B 1 547 ? 24.094 5.453 20.312 1 97.06 547 PHE B CA 1
ATOM 9150 C C . PHE B 1 547 ? 22.844 5.902 21.078 1 97.06 547 PHE B C 1
ATOM 9152 O O . PHE B 1 547 ? 22.938 6.676 22.031 1 97.06 547 PHE B O 1
ATOM 9159 N N . ILE B 1 548 ? 21.703 5.422 20.656 1 97.69 548 ILE B N 1
ATOM 9160 C CA . ILE B 1 548 ? 20.453 5.836 21.266 1 97.69 548 ILE B CA 1
ATOM 9161 C C . ILE B 1 548 ? 20.359 5.285 22.688 1 97.69 548 ILE B C 1
ATOM 9163 O O . ILE B 1 548 ? 20.016 6.012 23.625 1 97.69 548 ILE B O 1
ATOM 9167 N N . GLN B 1 549 ? 20.734 4.113 22.875 1 96.81 549 GLN B N 1
ATOM 9168 C CA . GLN B 1 549 ? 20.625 3.457 24.172 1 96.81 549 GLN B CA 1
ATOM 9169 C C . GLN B 1 549 ? 21.578 4.066 25.188 1 96.81 549 GLN B C 1
ATOM 9171 O O . GLN B 1 549 ? 21.25 4.223 26.359 1 96.81 549 GLN B O 1
ATOM 9176 N N . ASN B 1 550 ? 22.75 4.449 24.703 1 95.19 550 ASN B N 1
ATOM 9177 C CA . ASN B 1 550 ? 23.781 4.93 25.625 1 95.19 550 ASN B CA 1
ATOM 9178 C C . ASN B 1 550 ? 23.844 6.457 25.641 1 95.19 550 ASN B C 1
ATOM 9180 O O . ASN B 1 550 ? 24.234 7.055 26.641 1 95.19 550 ASN B O 1
ATOM 9184 N N . GLY B 1 551 ? 23.547 6.977 24.531 1 92.5 551 GLY B N 1
ATOM 9185 C CA . GLY B 1 551 ? 23.766 8.406 24.391 1 92.5 551 GLY B CA 1
ATOM 9186 C C . GLY B 1 551 ? 22.5 9.227 24.578 1 92.5 551 GLY B C 1
ATOM 9187 O O . GLY B 1 551 ? 22.562 10.43 24.828 1 92.5 551 GLY B O 1
ATOM 9188 N N . CYS B 1 552 ? 21.391 8.672 24.469 1 94.81 552 CYS B N 1
ATOM 9189 C CA . CYS B 1 552 ? 20.125 9.375 24.609 1 94.81 552 CYS B CA 1
ATOM 9190 C C . CYS B 1 552 ? 19.469 9.062 25.953 1 94.81 552 CYS B C 1
ATOM 9192 O O . CYS B 1 552 ? 19.562 7.938 26.453 1 94.81 552 CYS B O 1
ATOM 9194 N N . PRO B 1 553 ? 18.906 10.117 26.578 1 95.25 553 PRO B N 1
ATOM 9195 C CA . PRO B 1 553 ? 18.188 9.883 27.828 1 95.25 553 PRO B CA 1
ATOM 9196 C C . PRO B 1 553 ? 16.906 9.078 27.656 1 95.25 553 PRO B C 1
ATOM 9198 O O . PRO B 1 553 ? 16.578 8.68 26.531 1 95.25 553 PRO B O 1
ATOM 9201 N N . ASP B 1 554 ? 16.219 8.867 28.766 1 93 554 ASP B N 1
ATOM 9202 C CA . ASP B 1 554 ? 14.961 8.133 28.719 1 93 554 ASP B CA 1
ATOM 9203 C C . ASP B 1 554 ? 13.945 8.844 27.844 1 93 554 ASP B C 1
ATOM 9205 O O . ASP B 1 554 ? 14.062 10.047 27.594 1 93 554 ASP B O 1
ATOM 9209 N N . GLY B 1 555 ? 12.961 8.203 27.438 1 93.06 555 GLY B N 1
ATOM 9210 C CA . GLY B 1 555 ? 12.023 8.695 26.438 1 93.06 555 GLY B CA 1
ATOM 9211 C C . GLY B 1 555 ? 11.18 9.852 26.922 1 93.06 555 GLY B C 1
ATOM 9212 O O . GLY B 1 555 ? 10.57 10.57 26.125 1 93.06 555 GLY B O 1
ATOM 9213 N N . GLY B 1 556 ? 11.094 10.023 28.219 1 91.56 556 GLY B N 1
ATOM 9214 C CA . GLY B 1 556 ? 10.281 11.102 28.781 1 91.56 556 GLY B CA 1
ATOM 9215 C C . GLY B 1 556 ? 8.812 10.977 28.422 1 91.56 556 GLY B C 1
ATOM 9216 O O . GLY B 1 556 ? 8.188 11.961 28.016 1 91.56 556 GLY B O 1
ATOM 9217 N N . PHE B 1 557 ? 8.227 9.938 28.562 1 86.75 557 PHE B N 1
ATOM 9218 C CA . PHE B 1 557 ? 6.832 9.688 28.219 1 86.75 557 PHE B CA 1
ATOM 9219 C C . PHE B 1 557 ? 5.898 10.57 29.031 1 86.75 557 PHE B C 1
ATOM 9221 O O . PHE B 1 557 ? 6.137 10.797 30.219 1 86.75 557 PHE B O 1
ATOM 9228 N N . LEU B 1 558 ? 4.996 11.18 28.359 1 89.56 558 LEU B N 1
ATOM 9229 C CA . LEU B 1 558 ? 4.004 12 29.047 1 89.56 558 LEU B CA 1
ATOM 9230 C C . LEU B 1 558 ? 2.68 11.25 29.172 1 89.56 558 LEU B C 1
ATOM 9232 O O . LEU B 1 558 ? 1.863 11.578 30.047 1 89.56 558 LEU B O 1
ATOM 9236 N N . VAL B 1 559 ? 2.469 10.359 28.328 1 87.81 559 VAL B N 1
ATOM 9237 C CA . VAL B 1 559 ? 1.239 9.57 28.328 1 87.81 559 VAL B CA 1
ATOM 9238 C C . VAL B 1 559 ? 1.463 8.266 29.094 1 87.81 559 VAL B C 1
ATOM 9240 O O . VAL B 1 559 ? 2.414 7.531 28.812 1 87.81 559 VAL B O 1
ATOM 9243 N N . ARG B 1 560 ? 0.623 8.047 29.969 1 83.5 560 ARG B N 1
ATOM 9244 C CA . ARG B 1 560 ? 0.796 6.898 30.859 1 83.5 560 ARG B CA 1
ATOM 9245 C C . ARG B 1 560 ? -0.277 5.844 30.609 1 83.5 560 ARG B C 1
ATOM 9247 O O . ARG B 1 560 ? -1.291 6.121 29.969 1 83.5 560 ARG B O 1
ATOM 9254 N N . ASN B 1 561 ? 0.059 4.645 31.047 1 77.94 561 ASN B N 1
ATOM 9255 C CA . ASN B 1 561 ? -0.945 3.588 31.062 1 77.94 561 ASN B CA 1
ATOM 9256 C C . ASN B 1 561 ? -1.825 3.664 32.312 1 77.94 561 ASN B C 1
ATOM 9258 O O . ASN B 1 561 ? -1.362 4.066 33.375 1 77.94 561 ASN B O 1
ATOM 9262 N N . PRO B 1 562 ? -3.127 3.494 32.219 1 66.5 562 PRO B N 1
ATOM 9263 C CA . PRO B 1 562 ? -4.051 3.654 33.344 1 66.5 562 PRO B CA 1
ATOM 9264 C C . PRO B 1 562 ? -3.619 2.867 34.562 1 66.5 562 PRO B C 1
ATOM 9266 O O . PRO B 1 562 ? -3.969 3.236 35.688 1 66.5 562 PRO B O 1
ATOM 9269 N N . LYS B 1 563 ? -2.953 1.851 34.406 1 61.91 563 LYS B N 1
ATOM 9270 C CA . LYS B 1 563 ? -2.674 0.989 35.562 1 61.91 563 LYS B CA 1
ATOM 9271 C C . LYS B 1 563 ? -1.579 1.585 36.438 1 61.91 563 LYS B C 1
ATOM 9273 O O . LYS B 1 563 ? -1.292 1.062 37.5 1 61.91 563 LYS B O 1
ATOM 9278 N N . GLU B 1 564 ? -1.066 2.584 36.031 1 60.97 564 GLU B N 1
ATOM 9279 C CA . GLU B 1 564 ? 0.063 3.102 36.812 1 60.97 564 GLU B CA 1
ATOM 9280 C C . GLU B 1 564 ? -0.413 3.914 38 1 60.97 564 GLU B C 1
ATOM 9282 O O . GLU B 1 564 ? -1.416 4.625 37.906 1 60.97 564 GLU B O 1
ATOM 9287 N N . GLU B 1 565 ? 0.062 3.619 39.25 1 59.66 565 GLU B N 1
ATOM 9288 C CA . GLU B 1 565 ? -0.228 4.223 40.531 1 59.66 565 GLU B CA 1
ATOM 9289 C C . GLU B 1 565 ? 0.287 5.656 40.594 1 59.66 565 GLU B C 1
ATOM 9291 O O . GLU B 1 565 ? 1.048 6.09 39.75 1 59.66 565 GLU B O 1
ATOM 9296 N N . ASP B 1 566 ? -0.379 6.75 41.375 1 58.53 566 ASP B N 1
ATOM 9297 C CA . ASP B 1 566 ? -0.052 8.109 41.812 1 58.53 566 ASP B CA 1
ATOM 9298 C C . ASP B 1 566 ? -0.431 9.125 40.75 1 58.53 566 ASP B C 1
ATOM 9300 O O . ASP B 1 566 ? 0.433 9.617 40 1 58.53 566 ASP B O 1
ATOM 9304 N N . LEU B 1 567 ? -1.661 9.289 40.562 1 62.72 567 LEU B N 1
ATOM 9305 C CA . LEU B 1 567 ? -2.307 10.102 39.562 1 62.72 567 LEU B CA 1
ATOM 9306 C C . LEU B 1 567 ? -2.205 11.586 39.875 1 62.72 567 LEU B C 1
ATOM 9308 O O . LEU B 1 567 ? -2.445 11.984 41.031 1 62.72 567 LEU B O 1
ATOM 9312 N N . ASN B 1 568 ? -1.306 12.32 39.125 1 75.06 568 ASN B N 1
ATOM 9313 C CA . ASN B 1 568 ? -1.371 13.773 39.188 1 75.06 568 ASN B CA 1
ATOM 9314 C C . ASN B 1 568 ? -2.498 14.312 38.312 1 75.06 568 ASN B C 1
ATOM 9316 O O . ASN B 1 568 ? -2.959 13.633 37.406 1 75.06 568 ASN B O 1
ATOM 9320 N N . ARG B 1 569 ? -2.945 15.469 38.719 1 83.81 569 ARG B N 1
ATOM 9321 C CA . ARG B 1 569 ? -4.102 16.094 38.094 1 83.81 569 ARG B CA 1
ATOM 9322 C C . ARG B 1 569 ? -3.936 16.172 36.562 1 83.81 569 ARG B C 1
ATOM 9324 O O . ARG B 1 569 ? -4.906 16.016 35.844 1 83.81 569 ARG B O 1
ATOM 9331 N N . TRP B 1 570 ? -2.703 16.328 36.125 1 89.56 570 TRP B N 1
ATOM 9332 C CA . TRP B 1 570 ? -2.516 16.625 34.719 1 89.56 570 TRP B CA 1
ATOM 9333 C C . TRP B 1 570 ? -1.979 15.406 33.969 1 89.56 570 TRP B C 1
ATOM 9335 O O . TRP B 1 570 ? -1.584 15.5 32.812 1 89.56 570 TRP B O 1
ATOM 9345 N N . ASP B 1 571 ? -2.033 14.266 34.594 1 85.19 571 ASP B N 1
ATOM 9346 C CA . ASP B 1 571 ? -1.574 13.055 33.938 1 85.19 571 ASP B CA 1
ATOM 9347 C C . ASP B 1 571 ? -2.52 12.672 32.781 1 85.19 571 ASP B C 1
ATOM 9349 O O . ASP B 1 571 ? -3.738 12.789 32.938 1 85.19 571 ASP B O 1
ATOM 9353 N N . VAL B 1 572 ? -1.886 12.328 31.656 1 87.06 572 VAL B N 1
ATOM 9354 C CA . VAL B 1 572 ? -2.645 11.883 30.5 1 87.06 572 VAL B CA 1
ATOM 9355 C C . VAL B 1 572 ? -2.502 10.367 30.328 1 87.06 572 VAL B C 1
ATOM 9357 O O . VAL B 1 572 ? -1.409 9.82 30.484 1 87.06 572 VAL B O 1
ATOM 9360 N N . PHE B 1 573 ? -3.662 9.695 30.078 1 80.94 573 PHE B N 1
ATOM 9361 C CA . PHE B 1 573 ? -3.658 8.242 30.047 1 80.94 573 PHE B CA 1
ATOM 9362 C C . PHE B 1 573 ? -4.074 7.727 28.672 1 80.94 573 PHE B C 1
ATOM 9364 O O . PHE B 1 573 ? -4.906 8.336 28 1 80.94 573 PHE B O 1
ATOM 9371 N N . ARG B 1 574 ? -3.338 6.605 28.391 1 78.81 574 ARG B N 1
ATOM 9372 C CA . ARG B 1 574 ? -3.758 5.863 27.203 1 78.81 574 ARG B CA 1
ATOM 9373 C C . ARG B 1 574 ? -4.949 4.965 27.516 1 78.81 574 ARG B C 1
ATOM 9375 O O . ARG B 1 574 ? -5.113 4.508 28.641 1 78.81 574 ARG B O 1
ATOM 9382 N N . GLY B 1 575 ? -5.891 4.945 26.656 1 64.56 575 GLY B N 1
ATOM 9383 C CA . GLY B 1 575 ? -7 4.031 26.875 1 64.56 575 GLY B CA 1
ATOM 9384 C C . GLY B 1 575 ? -6.566 2.58 26.984 1 64.56 575 GLY B C 1
ATOM 9385 O O . GLY B 1 575 ? -5.371 2.291 27.062 1 64.56 575 GLY B O 1
ATOM 9386 N N . ASP B 1 576 ? -7.512 1.684 27.125 1 61.72 576 ASP B N 1
ATOM 9387 C CA . ASP B 1 576 ? -7.316 0.248 27.297 1 61.72 576 ASP B CA 1
ATOM 9388 C C . ASP B 1 576 ? -6.707 -0.378 26.047 1 61.72 576 ASP B C 1
ATOM 9390 O O . ASP B 1 576 ? -7.43 -0.832 25.156 1 61.72 576 ASP B O 1
ATOM 9394 N N . GLY B 1 577 ? -5.27 -0.289 25.969 1 60.19 577 GLY B N 1
ATOM 9395 C CA . GLY B 1 577 ? -4.543 -1.048 24.969 1 60.19 577 GLY B CA 1
ATOM 9396 C C . GLY B 1 577 ? -4.516 -0.37 23.609 1 60.19 577 GLY B C 1
ATOM 9397 O O . GLY B 1 577 ? -3.859 -0.851 22.672 1 60.19 577 GLY B O 1
ATOM 9398 N N . LYS B 1 578 ? -5.25 0.837 23.547 1 65.25 578 LYS B N 1
ATOM 9399 C CA . LYS B 1 578 ? -5.266 1.523 22.25 1 65.25 578 LYS B CA 1
ATOM 9400 C C . LYS B 1 578 ? -4.277 2.688 22.234 1 65.25 578 LYS B C 1
ATOM 9402 O O . LYS B 1 578 ? -3.996 3.281 23.281 1 65.25 578 LYS B O 1
ATOM 9407 N N . PRO B 1 579 ? -3.777 2.875 21.094 1 66.94 579 PRO B N 1
ATOM 9408 C CA . PRO B 1 579 ? -2.877 4.023 20.984 1 66.94 579 PRO B CA 1
ATOM 9409 C C . PRO B 1 579 ? -3.549 5.34 21.375 1 66.94 579 PRO B C 1
ATOM 9411 O O . PRO B 1 579 ? -4.754 5.508 21.172 1 66.94 579 PRO B O 1
ATOM 9414 N N . PHE B 1 580 ? -2.738 6.121 22.047 1 76.69 580 PHE B N 1
ATOM 9415 C CA . PHE B 1 580 ? -3.201 7.441 22.453 1 76.69 580 PHE B CA 1
ATOM 9416 C C . PHE B 1 580 ? -3.727 8.227 21.25 1 76.69 580 PHE B C 1
ATOM 9418 O O . PHE B 1 580 ? -3.008 8.422 20.266 1 76.69 580 PHE B O 1
ATOM 9425 N N . GLU B 1 581 ? -5.07 8.57 21.25 1 76.5 581 GLU B N 1
ATOM 9426 C CA . GLU B 1 581 ? -5.684 9.266 20.125 1 76.5 581 GLU B CA 1
ATOM 9427 C C . GLU B 1 581 ? -5.777 10.766 20.406 1 76.5 581 GLU B C 1
ATOM 9429 O O . GLU B 1 581 ? -6.23 11.523 19.547 1 76.5 581 GLU B O 1
ATOM 9434 N N . TRP B 1 582 ? -5.285 11.133 21.578 1 78.25 582 TRP B N 1
ATOM 9435 C CA . TRP B 1 582 ? -5.273 12.539 21.938 1 78.25 582 TRP B CA 1
ATOM 9436 C C . TRP B 1 582 ? -6.66 13.156 21.781 1 78.25 582 TRP B C 1
ATOM 9438 O O . TRP B 1 582 ? -6.824 14.156 21.078 1 78.25 582 TRP B O 1
ATOM 9448 N N . ALA B 1 583 ? -7.621 12.492 22.281 1 71.19 583 ALA B N 1
ATOM 9449 C CA . ALA B 1 583 ? -9.016 12.914 22.359 1 71.19 583 ALA B CA 1
ATOM 9450 C C . ALA B 1 583 ? -9.57 13.195 20.953 1 71.19 583 ALA B C 1
ATOM 9452 O O . ALA B 1 583 ? -10.234 14.203 20.734 1 71.19 583 ALA B O 1
ATOM 9453 N N . GLY B 1 584 ? -9.133 12.375 19.969 1 73 584 GLY B N 1
ATOM 9454 C CA . GLY B 1 584 ? -9.711 12.438 18.641 1 73 584 GLY B CA 1
ATOM 9455 C C . GLY B 1 584 ? -8.906 13.297 17.672 1 73 584 GLY B C 1
ATOM 9456 O O . GLY B 1 584 ? -9.234 13.391 16.5 1 73 584 GLY B O 1
ATOM 9457 N N . LEU B 1 585 ? -7.883 13.883 18.188 1 74.38 585 LEU B N 1
ATOM 9458 C CA . LEU B 1 585 ? -7.094 14.773 17.344 1 74.38 585 LEU B CA 1
ATOM 9459 C C . LEU B 1 585 ? -6.371 13.992 16.25 1 74.38 585 LEU B C 1
ATOM 9461 O O . LEU B 1 585 ? -5.906 14.578 15.266 1 74.38 585 LEU B O 1
ATOM 9465 N N . THR B 1 586 ? -6.441 12.719 16.422 1 76.25 586 THR B N 1
ATOM 9466 C CA . THR B 1 586 ? -5.805 11.906 15.383 1 76.25 586 THR B CA 1
ATOM 9467 C C . THR B 1 586 ? -6.832 11.023 14.68 1 76.25 586 THR B C 1
ATOM 9469 O O . THR B 1 586 ? -6.465 10.148 13.898 1 76.25 586 THR B O 1
ATOM 9472 N N . ALA B 1 587 ? -8.117 11.258 14.938 1 73.88 587 ALA B N 1
ATOM 9473 C CA . ALA B 1 587 ? -9.156 10.398 14.383 1 73.88 587 ALA B CA 1
ATOM 9474 C C . ALA B 1 587 ? -9.961 11.133 13.312 1 73.88 587 ALA B C 1
ATOM 9476 O O . ALA B 1 587 ? -10.289 12.312 13.477 1 73.88 587 ALA B O 1
ATOM 9477 N N . PRO B 1 588 ? -10.195 10.438 12.211 1 72.94 588 PRO B N 1
ATOM 9478 C CA . PRO B 1 588 ? -11.039 11.055 11.188 1 72.94 588 PRO B CA 1
ATOM 9479 C C . PRO B 1 588 ? -12.516 11.062 11.57 1 72.94 588 PRO B C 1
ATOM 9481 O O . PRO B 1 588 ? -12.914 10.391 12.523 1 72.94 588 PRO B O 1
ATOM 9484 N N . LEU B 1 589 ? -13.18 11.914 10.742 1 69 589 LEU B N 1
ATOM 9485 C CA . LEU B 1 589 ? -14.625 11.906 10.938 1 69 589 LEU B CA 1
ATOM 9486 C C . LEU B 1 589 ? -15.227 10.586 10.469 1 69 589 LEU B C 1
ATOM 9488 O O . LEU B 1 589 ? -14.773 10.008 9.477 1 69 589 LEU B O 1
ATOM 9492 N N . SER B 1 590 ? -16.016 9.828 11.195 1 59.41 590 SER B N 1
ATOM 9493 C CA . SER B 1 590 ? -16.609 8.516 10.93 1 59.41 590 SER B CA 1
ATOM 9494 C C . SER B 1 590 ? -17.328 8.492 9.594 1 59.41 590 SER B C 1
ATOM 9496 O O . SER B 1 590 ? -17.312 7.48 8.883 1 59.41 590 SER B O 1
ATOM 9498 N N . ASN B 1 591 ? -18.141 9.461 9.234 1 55.25 591 ASN B N 1
ATOM 9499 C CA . ASN B 1 591 ? -19 9.367 8.055 1 55.25 591 ASN B CA 1
ATOM 9500 C C . ASN B 1 591 ? -18.375 10.102 6.863 1 55.25 591 ASN B C 1
ATOM 9502 O O . ASN B 1 591 ? -19.047 10.938 6.234 1 55.25 591 ASN B O 1
ATOM 9506 N N . PHE B 1 592 ? -17.203 9.695 6.68 1 55.22 592 PHE B N 1
ATOM 9507 C CA . PHE B 1 592 ? -16.578 10.406 5.574 1 55.22 592 PHE B CA 1
ATOM 9508 C C . PHE B 1 592 ? -17.141 9.945 4.238 1 55.22 592 PHE B C 1
ATOM 9510 O O . PHE B 1 592 ? -16.938 8.797 3.838 1 55.22 592 PHE B O 1
ATOM 9517 N N . ASN B 1 593 ? -18.406 10.406 3.938 1 54.47 593 ASN B N 1
ATOM 9518 C CA . ASN B 1 593 ? -18.875 10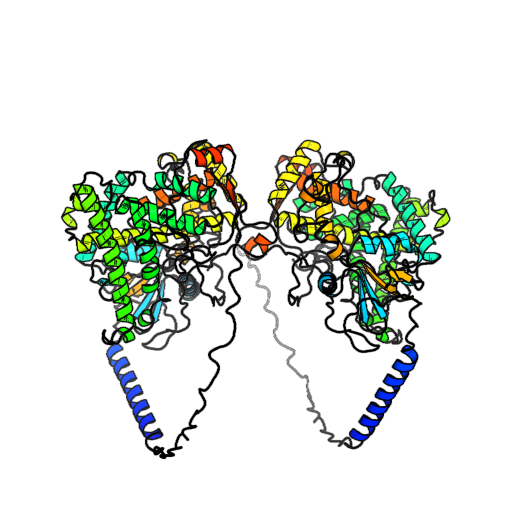.18 2.576 1 54.47 593 ASN B CA 1
ATOM 9519 C C . ASN B 1 593 ? -17.969 10.844 1.547 1 54.47 593 ASN B C 1
ATOM 9521 O O . ASN B 1 593 ? -17.75 12.055 1.601 1 54.47 593 ASN B O 1
ATOM 9525 N N . THR B 1 594 ? -17.219 10.094 0.884 1 61.34 594 THR B N 1
ATOM 9526 C CA . THR B 1 594 ? -16.203 10.523 -0.059 1 61.34 594 THR B CA 1
ATOM 9527 C C . THR B 1 594 ? -16.828 11.281 -1.229 1 61.34 594 THR B C 1
ATOM 9529 O O . THR B 1 594 ? -17.578 10.711 -2.014 1 61.34 594 THR B O 1
ATOM 9532 N N . ARG B 1 595 ? -16.984 12.633 -1.11 1 71.44 595 ARG B N 1
ATOM 9533 C CA . ARG B 1 595 ? -17.297 13.469 -2.266 1 71.44 595 ARG B CA 1
ATOM 9534 C C . ARG B 1 595 ? -16.141 13.508 -3.25 1 71.44 595 ARG B C 1
ATOM 9536 O O . ARG B 1 595 ? -14.984 13.352 -2.859 1 71.44 595 ARG B O 1
ATOM 9543 N N . SER B 1 596 ? -16.5 13.492 -4.492 1 78.69 596 SER B N 1
ATOM 9544 C CA . SER B 1 596 ? -15.477 13.648 -5.523 1 78.69 596 SER B CA 1
ATOM 9545 C C . SER B 1 596 ? -15.32 15.117 -5.926 1 78.69 596 SER B C 1
ATOM 9547 O O . SER B 1 596 ? -16.312 15.852 -6.004 1 78.69 596 SER B O 1
ATOM 9549 N N . TYR B 1 597 ? -14.18 15.562 -6.02 1 84.25 597 TYR B N 1
ATOM 9550 C CA . TYR B 1 597 ? -13.891 16.938 -6.422 1 84.25 597 TYR B CA 1
ATOM 9551 C C . TYR B 1 597 ? -13.156 16.969 -7.758 1 84.25 597 TYR B C 1
ATOM 9553 O O . TYR B 1 597 ? -12.688 15.938 -8.242 1 84.25 597 TYR B O 1
ATOM 9561 N N . SER B 1 598 ? -13.094 18.109 -8.32 1 80.69 598 SER B N 1
ATOM 9562 C CA . SER B 1 598 ? -12.523 18.281 -9.656 1 80.69 598 SER B CA 1
ATOM 9563 C C . SER B 1 598 ? -11.023 18 -9.648 1 80.69 598 SER B C 1
ATOM 9565 O O . SER B 1 598 ? -10.391 17.984 -8.594 1 80.69 598 SER B O 1
ATOM 9567 N N . GLN B 1 599 ? -10.547 17.828 -10.883 1 76.5 599 GLN B N 1
ATOM 9568 C CA . GLN B 1 599 ? -9.117 17.578 -11.039 1 76.5 599 GLN B CA 1
ATOM 9569 C C . GLN B 1 599 ? -8.289 18.75 -10.508 1 76.5 599 GLN B C 1
ATOM 9571 O O . GLN B 1 599 ? -8.625 19.906 -10.742 1 76.5 599 GLN B O 1
ATOM 9576 N N . GLY B 1 600 ? -7.309 18.469 -9.844 1 76.81 600 GLY B N 1
ATOM 9577 C CA . GLY B 1 600 ? -6.445 19.5 -9.281 1 76.81 600 GLY B CA 1
ATOM 9578 C C . GLY B 1 600 ? -6.793 19.844 -7.844 1 76.81 600 GLY B C 1
ATOM 9579 O O . GLY B 1 600 ? -5.988 20.453 -7.137 1 76.81 600 GLY B O 1
ATOM 9580 N N . VAL B 1 601 ? -8.023 19.531 -7.512 1 84.62 601 VAL B N 1
ATOM 9581 C CA . VAL B 1 601 ? -8.43 19.734 -6.129 1 84.62 601 VAL B CA 1
ATOM 9582 C C . VAL B 1 601 ? -8.25 18.438 -5.332 1 84.62 601 VAL B C 1
ATOM 9584 O O . VAL B 1 601 ? -8.633 17.359 -5.801 1 84.62 601 VAL B O 1
#